Protein AF-0000000079470054 (afdb_homodimer)

Sequence (1238 aa):
MRSPADMDIVQIDISTKCHLKCSNCTRLIPHQTQRADMELETFERAVKSMEGWNAPNKLIGIIAGEPTLHANFEQISLRFAELWGGDNTNNGKFPIKDFNNFANERLFDRSNGRGLWTSLGAGFYRNYETIMSVYSHFNTNTHESAGQHQALLITRADYIAATGISELQWEENRDNCWVQKLWSATINDKGAYFCEVAGAIDRLYFNGKHAWPVEHGWWQRQPGDFGDQIELCNYCALAQPGPSQLDILERDIISPQHRDILRKLGSPAIKKHNYEIFDRELHKQKREVESRDNYVGNDGAGRRVGIGHNSTKPKKLSCVLVSVGYGDMLAQTLPRNIDQFDEVIVVTTSTDLRTQEVAAEYGATVVISDRCFDDDHAFNKGRMLNDGLAVIKEPDWIVFTDADIAVNDQLRDVVFGHSWNPGCLYFTARRDSAPVEGQFDKVNLEPNGYFQMFHAKAKAIRANWPAIVSEEFCSAGSVDTWFFQQWDTANLIGITDIEVDHIASTSLGLNWNGVQPQDGKWRQLGILTTNGFSSFLGLEVMPPVIKLTDTKFGQTIVIELKDLERYARIIPTGLEFLGKDLGKSHIHVAFKDGGDAPKISTLTPTVVQQVAVAEAVPAMRSPADMDIVQIDISTKCHLKCSNCTRLIPHQTQRADMELETFERAVKSMEGWNAPNKLIGIIAGEPTLHANFEQISLRFAELWGGDNTNNGKFPIKDFNNFANERLFDRSNGRGLWTSLGAGFYRNYETIMSVYSHFNTNTHESAGQHQALLITRADYIAATGISELQWEENRDNCWVQKLWSATINDKGAYFCEVAGAIDRLYFNGKHAWPVEHGWWQRQPGDFGDQIELCNYCALAQPGPSQLDILERDIISPQHRDILRKLGSPAIKKHNYEIFDRELHKQKREVESRDNYVGNDGAGRRVGIGHNSTKPKKLSCVLVSVGYGDMLAQTLPRNIDQFDEVIVVTTSTDLRTQEVAAEYGATVVISDRCFDDDHAFNKGRMLNDGLAVIKEPDWIVFTDADIAVNDQLRDVVFGHSWNPGCLYFTARRDSAPVEGQFDKVNLEPNGYFQMFHAKAKAIRANWPAIVSEEFCSAGSVDTWFFQQWDTANLIGITDIEVDHIASTSLGLNWNGVQPQDGKWRQLGILTTNGFSSFLGLEVMPPVIKLTDTKFGQTIVIELKDLERYARIIPTGLEFLGKDLGKSHIHVAFKDGGDAPKISTLTPTVVQQVAVAEAVPA

Secondary structure (DSSP, 8-state):
---GGG-SEEEEE-BS--S---TT-TT-GGG-SS--B--HHHHHHHHHTTTT---TT-EEEEESSSGGGSTTHHHHHHHHHHHH--PPP-TT-S-BS-HHHHHHHHTT--TTSEEEEE---HHHHHTHHHHHHH-SEEEE--S-SS-EEE-----HHHHHHHH---HHHHHHHHHT-HHHHHSEEEE-SS-EESSHHHHHHIIIIITTTTPBP--TTGGG--GGG-GGGGGGGGG--TTS---EEEGGG--EEE-HHHHHHHHHHT-HHHHTT-EEE--TTT--------SHHHHH---TT--SS-TT--TTS-S-EEEEEE-SS-HHHHHHHHHHHGGGSSEEEEEE-TT-HHHHHHHHHTTPEEEE-GGGG-SSBS--HHHHHHHHHTT-SS--EEEEEETTEEE-TTHHHHHHTSB--TT-EEEEEEEESS--TT--------TTTTEEEEETT-TTTGGGTT--S-S---SHHHHHHHHHHTS-GGGEEEEEEEEEEE-GGGS--HHHH-S---TTSBEEEEEEBTTB-----S-SS--SEEEEEETTT--EEEEEGGGGGGTEEEETTEEEE--SSSTTSPEEEEE---S------------------------/---GGG-SEEEEE-BS--S---TT-TT-GGG-SS--B--HHHHHHHHHTTTT---TT-EEEEESSSGGGSTTHHHHHHHHHHHH--PPP-TT-S-BS-HHHHHHHHTT--TTSEEEEE---HHHHHTHHHHHHH-SEEEE--S-SS-EEE-----HHHHHHHH---HHHHHHHHHT-HHHHHSEEEE-SS-EESSHHHHHHIIIIITTTTPBP--TTGGG--GGG-GGGGGGGGG--TTS---EEEGGG--EEE-HHHHHHHHHHT-HHHHTT-EEE--TTT---------HHHHHS-STT--SS-TT--TTS-S-EEEEEE-SS-HHHHHHHHHHHGGGSSEEEEEE-TT-HHHHHHHHHTTPEEEE-GGGG-SSBS--HHHHHHHHHTT-SS--EEEEEETTEEE-TTHHHHHHTSB--TT-EEEEEEEESS--TT--------GGGTEEEEETT-TTTGGGTT--S-S---SHHHHHHHHHHTS-GGGEEEEEEEEEEEGGGG---TTSS-S---TTSBEEEEEE-TTS-----S-SS--SEEEEEETTT--EEEEEGGGHHHHEEEETTEEEE-SSSS-SS-EEEEE---SS-----------------------

Foldseek 3Di:
DWFLLPAQEEEEAFWLDAPAQWAQDLLLSLLDPDTDGADLVLLLLLLLQCPPSDDQSHAYEYHHNAQLPHPCSLVSLVVSCVRQHFFWALPFLDWFLDVQVVLVVLQRDCRRRYEYEHLLALSCQVCVQSCNGRHSHYDYAVLPFQAKDFAWQEFLVQVCVQPVDDPVVQVVLLVVQQQLVAHYWYQYNLATASGPSLVSQCCQQPVNPQHDHSHHPPSVDGPVRRPPSSVSSRRTCRSPWWAIDRGRLSAYAHAPVSLVSSVVSVTNCSVVVRYDHDHCVVRVDTDDDPHPCSNQADPVPTGRDDLPDQSQAWDFEEEEEEDEQCLVLLLVACVQCVVLGPAYEYEYAPPRVSNVVSCVVSPHHYHHDPCLPPPAALGFVLVRRLSRQVPDDPFFKYKYAYSNKHKHPCNNVSRRSTGHRQQAKEFEAEDEPDQLPPVPPVVCLPRQAHIIMHTCCHPLAVVPPPSRWDRLDRFRSLRSLLSSLSHDPSRYHYDYVMYMYRHCSHPPGLVRVVSDPDANHKDWQWKAFQVFATPSPQAPDDDQKKWKAQSHPRDIDIDGPVCVVVQWDQDPRHTHGPPDDRDPGMITMIDGPDDDRHDRDPPDPPPPPDDPPDDDDDD/DWFLLPAQEEEEAFWLDAPAQWAQDLLLSLLDPDTDGADLVLLLLLLQQCPPSDDQSHAYEYHHNALLPHPCSLVSLVVSCVRQHFFWALPFLDWFLDVQVVLVVLQRFCRRRYEYEHLLALSCQVCVQSCNGRHSHYRYFVLPDQAKDFAWQEFLVQVCVQPVDDPVVQVVLLVVQQQLVAHYWYQYNLATASGPSLVSQCCQQPVNPQHDHSHHPPSVDGPVRRPPSSVSSRRTCRSPWWAIDRGRLSAYAHAPVSLVSSVVSVTNCSVVVRYDYDHCVVRVDTDDDPHPCVNSAPPVPGGRDDLPDQSQAWPFEEEEEEDEPCLVLLLVACVQCVVLGPAYEYEYAPPRVSNVVSCVVSPHHYHHDPCLPDPAALGFVLVRRLSRQVPDDPFFKYKYAYSNKHKHPCNNVSRRSTGHRQQAKEFEAEDEPDQQPPVPCPVCLPRQAHIIMHTCCHPLAVVPPPSRWDRLDRFRSLRSLLSSLSHDPSRYHYDYVMYMYRRCSHPPDLVRVVSPPDANHWDWQWKFFQVFDTPRPQFPDDDQKKWKAQSHPRDIDIDGPVCLVVQWDHDPRHTHGPDDDRDPGMITMIDGPPDDRGDRPPPDPPPPPDPPPDDPDDD

Nearest PDB structures (foldseek):
  7qib-assembly1_B  TM=6.457E-01  e=2.518E-06  Mycolicibacterium hassiacum DSM 44199
  7qoq-assembly1_B  TM=6.261E-01  e=2.119E-06  Mycolicibacterium hassiacum DSM 44199
  7pvl-assembly1_B  TM=6.253E-01  e=2.991E-06  Mycolicibacterium hassiacum DSM 44199
  7p5l-assembly1_B  TM=6.221E-01  e=3.553E-06  Mycolicibacterium hassiacum DSM 44199
  7tom-assembly1_A  TM=6.881E-01  e=7.377E-03  Methanocaldococcus jannaschii

Organism: NCBI:txid2803784

pLDDT: mean 80.65, std 19.96, range [22.62, 98.75]

InterPro domains:
  IPR013785 Aldolase-type TIM barrel [G3DSA:3.20.20.70] (6-191)
  IPR029044 Nucleotide-diphospho-sugar transferases [G3DSA:3.90.550.10] (309-457)
  IPR029044 Nucleotide-diphospho-sugar transferases [SSF53448] (317-513)
  IPR058240 Radical SAM superfamily [SSF102114] (9-83)

Radius of gyration: 41.95 Å; Cα contacts (8 Å, |Δi|>4): 2602; chains: 2; bounding box: 79×147×109 Å

Structure (mmCIF, N/CA/C/O backbone):
data_AF-0000000079470054-model_v1
#
loop_
_entity.id
_entity.type
_entity.pdbx_description
1 polymer 'Glycosyltransferase 2-like domain-containing protein'
#
loop_
_atom_site.group_PDB
_atom_site.id
_atom_site.type_symbol
_atom_site.label_atom_id
_atom_site.label_alt_id
_atom_site.label_comp_id
_atom_site.label_asym_id
_atom_site.label_entity_id
_atom_site.label_seq_id
_atom_site.pdbx_PDB_ins_code
_atom_site.Cartn_x
_atom_site.Cartn_y
_atom_site.Cartn_z
_atom_site.occupancy
_atom_site.B_iso_or_equiv
_atom_site.auth_seq_id
_atom_site.auth_comp_id
_atom_site.auth_asym_id
_atom_site.auth_atom_id
_atom_site.pdbx_PDB_model_num
ATOM 1 N N . MET A 1 1 ? -30.391 2.9 -20.609 1 93.25 1 MET A N 1
ATOM 2 C CA . MET A 1 1 ? -30.25 1.652 -19.859 1 93.25 1 MET A CA 1
ATOM 3 C C . MET A 1 1 ? -30.703 0.462 -20.703 1 93.25 1 MET A C 1
ATOM 5 O O . MET A 1 1 ? -31.469 0.621 -21.656 1 93.25 1 MET A O 1
ATOM 9 N N . ARG A 1 2 ? -30.188 -0.692 -20.406 1 94.69 2 ARG A N 1
ATOM 10 C CA . ARG A 1 2 ? -30.547 -1.874 -21.188 1 94.69 2 ARG A CA 1
ATOM 11 C C . ARG A 1 2 ? -31.031 -2.996 -20.266 1 94.69 2 ARG A C 1
ATOM 13 O O . ARG A 1 2 ? -30.797 -2.967 -19.062 1 94.69 2 ARG A O 1
ATOM 20 N N . SER A 1 3 ? -31.75 -3.924 -20.875 1 96.94 3 SER A N 1
ATOM 21 C CA . SER A 1 3 ? -32.219 -5.105 -20.156 1 96.94 3 SER A CA 1
ATOM 22 C C . SER A 1 3 ? -31.094 -6.07 -19.859 1 96.94 3 SER A C 1
ATOM 24 O O . SER A 1 3 ? -30.188 -6.25 -20.672 1 96.94 3 SER A O 1
ATOM 26 N N . PRO A 1 4 ? -31.156 -6.742 -18.656 1 97.12 4 PRO A N 1
ATOM 27 C CA . PRO A 1 4 ? -30.172 -7.797 -18.406 1 97.12 4 PRO A CA 1
ATOM 28 C C . PRO A 1 4 ? -30.172 -8.867 -19.5 1 97.12 4 PRO A C 1
ATOM 30 O O . PRO A 1 4 ? -29.156 -9.5 -19.75 1 97.12 4 PRO A O 1
ATOM 33 N N . ALA A 1 5 ? -31.266 -9.055 -20.203 1 96.25 5 ALA A N 1
ATOM 34 C CA . ALA A 1 5 ? -31.359 -10.016 -21.297 1 96.25 5 ALA A CA 1
ATOM 35 C C . ALA A 1 5 ? -30.406 -9.664 -22.422 1 96.25 5 ALA A C 1
ATOM 37 O O . ALA A 1 5 ? -29.953 -10.547 -23.156 1 96.25 5 ALA A O 1
ATOM 38 N N . ASP A 1 6 ? -30.141 -8.422 -22.531 1 94.56 6 ASP A N 1
ATOM 39 C CA . ASP A 1 6 ? -29.328 -7.941 -23.641 1 94.56 6 ASP A CA 1
ATOM 40 C C . ASP A 1 6 ? -27.859 -7.805 -23.25 1 94.56 6 ASP A C 1
ATOM 42 O O . ASP A 1 6 ? -27.031 -7.395 -24.047 1 94.56 6 ASP A O 1
ATOM 46 N N . MET A 1 7 ? -27.547 -8.125 -22.062 1 94.56 7 MET A N 1
ATOM 47 C CA . MET A 1 7 ? -26.172 -8.031 -21.578 1 94.56 7 MET A CA 1
ATOM 48 C C . MET A 1 7 ? -25.375 -9.273 -21.953 1 94.56 7 MET A C 1
ATOM 50 O O . MET A 1 7 ? -25.953 -10.352 -22.141 1 94.56 7 MET A O 1
ATOM 54 N N . ASP A 1 8 ? -24.094 -9.062 -22.031 1 92.81 8 ASP A N 1
ATOM 55 C CA . ASP A 1 8 ? -23.219 -10.188 -22.359 1 92.81 8 ASP A CA 1
ATOM 56 C C . ASP A 1 8 ? -22.688 -10.875 -21.109 1 92.81 8 ASP A C 1
ATOM 58 O O . ASP A 1 8 ? -22.203 -12 -21.172 1 92.81 8 ASP A O 1
ATOM 62 N N . ILE A 1 9 ? -22.797 -10.148 -20 1 94.69 9 ILE A N 1
ATOM 63 C CA . ILE A 1 9 ? -22.266 -10.672 -18.734 1 94.69 9 ILE A CA 1
ATOM 64 C C . ILE A 1 9 ? -23.281 -10.43 -17.625 1 94.69 9 ILE A C 1
ATOM 66 O O . ILE A 1 9 ? -23.891 -9.359 -17.547 1 94.69 9 ILE A O 1
ATOM 70 N N . VAL A 1 10 ? -23.5 -11.391 -16.859 1 97.56 10 VAL A N 1
ATOM 71 C CA . VAL A 1 10 ? -24.172 -11.266 -15.562 1 97.56 10 VAL A CA 1
ATOM 72 C C . VAL A 1 10 ? -23.281 -11.82 -14.461 1 97.56 10 VAL A C 1
ATOM 74 O O . VAL A 1 10 ? -22.672 -12.883 -14.609 1 97.56 10 VAL A O 1
ATOM 77 N N . GLN A 1 11 ? -23.203 -11.078 -13.398 1 97.81 11 GLN A N 1
ATOM 78 C CA . GLN A 1 11 ? -22.281 -11.453 -12.328 1 97.81 11 GLN A CA 1
ATOM 79 C C . GLN A 1 11 ? -23.031 -12.062 -11.148 1 97.81 11 GLN A C 1
ATOM 81 O O . GLN A 1 11 ? -24.141 -11.625 -10.812 1 97.81 11 GLN A O 1
ATOM 86 N N . ILE A 1 12 ? -22.469 -13.086 -10.609 1 98.75 12 ILE A N 1
ATOM 87 C CA . ILE A 1 12 ? -22.891 -13.578 -9.297 1 98.75 12 ILE A CA 1
ATOM 88 C C . ILE A 1 12 ? -21.859 -13.203 -8.25 1 98.75 12 ILE A C 1
ATOM 90 O O . ILE A 1 12 ? -20.719 -13.688 -8.289 1 98.75 12 ILE A O 1
ATOM 94 N N . ASP A 1 13 ? -22.188 -12.289 -7.348 1 98.31 13 ASP A N 1
ATOM 95 C CA . ASP A 1 13 ? -21.312 -11.781 -6.281 1 98.31 13 ASP A CA 1
ATOM 96 C C . ASP A 1 13 ? -21.375 -12.688 -5.055 1 98.31 13 ASP A C 1
ATOM 98 O O . ASP A 1 13 ? -22.312 -12.609 -4.258 1 98.31 13 ASP A O 1
ATOM 102 N N . ILE A 1 14 ? -20.312 -13.461 -4.797 1 98.44 14 ILE A N 1
ATOM 103 C CA . ILE A 1 14 ? -20.469 -14.617 -3.92 1 98.44 14 ILE A CA 1
ATOM 104 C C . ILE A 1 14 ? -19.875 -14.305 -2.549 1 98.44 14 ILE A C 1
ATOM 106 O O . ILE A 1 14 ? -19.969 -15.125 -1.628 1 98.44 14 ILE A O 1
ATOM 110 N N . SER A 1 15 ? -19.219 -13.125 -2.387 1 97.94 15 SER A N 1
ATOM 111 C CA . SER A 1 15 ? -18.609 -12.844 -1.098 1 97.94 15 SER A CA 1
ATOM 112 C C . SER A 1 15 ? -18.266 -11.359 -0.961 1 97.94 15 SER A C 1
ATOM 114 O O . SER A 1 15 ? -18.047 -10.672 -1.962 1 97.94 15 SER A O 1
ATOM 116 N N . THR A 1 16 ? -18.219 -10.852 0.267 1 97.12 16 THR A N 1
ATOM 117 C CA . THR A 1 16 ? -17.766 -9.492 0.525 1 97.12 16 THR A CA 1
ATOM 118 C C . THR A 1 16 ? -16.359 -9.484 1.087 1 97.12 16 THR A C 1
ATOM 120 O O . THR A 1 16 ? -15.906 -8.484 1.659 1 97.12 16 THR A O 1
ATOM 123 N N . LYS A 1 17 ? -15.664 -10.602 1.01 1 96.62 17 LYS A N 1
ATOM 124 C CA . LYS A 1 17 ? -14.266 -10.711 1.433 1 96.62 17 LYS A CA 1
ATOM 125 C C . LYS A 1 17 ? -13.32 -10.289 0.317 1 96.62 17 LYS A C 1
ATOM 127 O O . LYS A 1 17 ? -13.555 -10.586 -0.855 1 96.62 17 LYS A O 1
ATOM 132 N N . CYS A 1 18 ? -12.289 -9.562 0.676 1 96.12 18 CYS A N 1
ATOM 133 C CA . CYS A 1 18 ? -11.227 -9.211 -0.256 1 96.12 18 CYS A CA 1
ATOM 134 C C . CYS A 1 18 ? -9.93 -8.922 0.486 1 96.12 18 CYS A C 1
ATOM 136 O O . CYS A 1 18 ? -9.945 -8.461 1.628 1 96.12 18 CYS A O 1
ATOM 138 N N . HIS A 1 19 ? -8.82 -9.227 -0.118 1 92.75 19 HIS A N 1
ATOM 139 C CA . HIS A 1 19 ? -7.535 -8.906 0.493 1 92.75 19 HIS A CA 1
ATOM 140 C C . HIS A 1 19 ? -7.066 -7.512 0.099 1 92.75 19 HIS A C 1
ATOM 142 O O . HIS A 1 19 ? -6.062 -7.02 0.617 1 92.75 19 HIS A O 1
ATOM 148 N N . LEU A 1 20 ? -7.797 -6.855 -0.764 1 93.12 20 LEU A N 1
ATOM 149 C CA . LEU A 1 20 ? -7.477 -5.496 -1.189 1 93.12 20 LEU A CA 1
ATOM 150 C C . LEU A 1 20 ? -8.461 -4.496 -0.604 1 93.12 20 LEU A C 1
ATOM 152 O O . LEU A 1 20 ? -9.508 -4.883 -0.075 1 93.12 20 LEU A O 1
ATOM 156 N N . LYS A 1 21 ? -8.125 -3.234 -0.617 1 93.69 21 LYS A N 1
ATOM 157 C CA . LYS A 1 21 ? -8.953 -2.104 -0.206 1 93.69 21 LYS A CA 1
ATOM 158 C C . LYS A 1 21 ? -8.891 -0.978 -1.234 1 93.69 21 LYS A C 1
ATOM 160 O O . LYS A 1 21 ? -8.641 0.177 -0.886 1 93.69 21 LYS A O 1
ATOM 165 N N . CYS A 1 22 ? -9.203 -1.281 -2.459 1 93.81 22 CYS A N 1
ATOM 166 C CA . CYS A 1 22 ? -9 -0.38 -3.586 1 93.81 22 CYS A CA 1
ATOM 167 C C . CYS A 1 22 ? -9.836 0.887 -3.43 1 93.81 22 CYS A C 1
ATOM 169 O O . CYS A 1 22 ? -10.977 0.831 -2.969 1 93.81 22 CYS A O 1
ATOM 171 N N . SER A 1 23 ? -9.266 1.993 -3.887 1 93.25 23 SER A N 1
ATOM 172 C CA . SER A 1 23 ? -10.016 3.246 -3.928 1 93.25 23 SER A CA 1
ATOM 173 C C . SER A 1 23 ? -11.219 3.143 -4.852 1 93.25 23 SER A C 1
ATOM 175 O O . SER A 1 23 ? -11.141 2.533 -5.922 1 93.25 23 SER A O 1
ATOM 177 N N . ASN A 1 24 ? -12.336 3.686 -4.367 1 94.62 24 ASN A N 1
ATOM 178 C CA . ASN A 1 24 ? -13.547 3.768 -5.18 1 94.62 24 ASN A CA 1
ATOM 179 C C . ASN A 1 24 ? -13.969 2.395 -5.695 1 94.62 24 ASN A C 1
ATOM 181 O O . ASN A 1 24 ? -14.367 2.26 -6.855 1 94.62 24 ASN A O 1
ATOM 185 N N . CYS A 1 25 ? -13.836 1.385 -4.848 1 95.38 25 CYS A N 1
ATOM 186 C CA . CYS A 1 25 ? -14.219 0.014 -5.16 1 95.38 25 CYS A CA 1
ATOM 187 C C . CYS A 1 25 ? -15.703 -0.07 -5.5 1 95.38 25 CYS A C 1
ATOM 189 O O . CYS A 1 25 ? -16.547 0.343 -4.703 1 95.38 25 CYS A O 1
ATOM 191 N N . THR A 1 26 ? -16.031 -0.684 -6.594 1 94.62 26 THR A N 1
ATOM 192 C CA . THR A 1 26 ? -17.422 -0.781 -7.047 1 94.62 26 THR A CA 1
ATOM 193 C C . THR A 1 26 ? -18.188 -1.79 -6.207 1 94.62 26 THR A C 1
ATOM 195 O O . THR A 1 26 ? -19.422 -1.822 -6.246 1 94.62 26 THR A O 1
ATOM 198 N N . ARG A 1 27 ? -17.516 -2.604 -5.484 1 95.31 27 ARG A N 1
ATOM 199 C CA . ARG A 1 27 ? -18.172 -3.568 -4.605 1 95.31 27 ARG A CA 1
ATOM 200 C C . ARG A 1 27 ? -18.281 -3.023 -3.184 1 95.31 27 ARG A C 1
ATOM 202 O O . ARG A 1 27 ? -18.875 -3.66 -2.314 1 95.31 27 ARG A O 1
ATOM 209 N N . LEU A 1 28 ? -17.656 -1.895 -2.926 1 97.19 28 LEU A N 1
ATOM 210 C CA . LEU A 1 28 ? -17.703 -1.175 -1.658 1 97.19 28 LEU A CA 1
ATOM 211 C C . LEU A 1 28 ? -17.125 -2.025 -0.53 1 97.19 28 LEU A C 1
ATOM 213 O O . LEU A 1 28 ? -17.609 -1.965 0.605 1 97.19 28 LEU A O 1
ATOM 217 N N . ILE A 1 29 ? -16.141 -2.783 -0.825 1 96.5 29 ILE A N 1
ATOM 218 C CA . ILE A 1 29 ? -15.57 -3.766 0.097 1 96.5 29 ILE A CA 1
ATOM 219 C C . ILE A 1 29 ? -15.008 -3.055 1.325 1 96.5 29 ILE A C 1
ATOM 221 O O . ILE A 1 29 ? -15.25 -3.477 2.459 1 96.5 29 ILE A O 1
ATOM 225 N N . PRO A 1 30 ? -14.281 -1.91 1.195 1 96.31 30 PRO A N 1
ATOM 226 C CA . PRO A 1 30 ? -13.695 -1.263 2.367 1 96.31 30 PRO A CA 1
ATOM 227 C C . PRO A 1 30 ? -14.742 -0.754 3.354 1 96.31 30 PRO A C 1
ATOM 229 O O . PRO A 1 30 ? -14.422 -0.471 4.512 1 96.31 30 PRO A O 1
ATOM 232 N N . HIS A 1 31 ? -15.992 -0.635 2.887 1 97.12 31 HIS A N 1
ATOM 233 C CA . HIS A 1 31 ? -17.047 -0.063 3.721 1 97.12 31 HIS A CA 1
ATOM 234 C C . HIS A 1 31 ? -17.891 -1.155 4.371 1 97.12 31 HIS A C 1
ATOM 236 O O . HIS A 1 31 ? -18.672 -0.881 5.285 1 97.12 31 HIS A O 1
ATOM 242 N N . GLN A 1 32 ? -17.688 -2.385 3.875 1 92.94 32 GLN A N 1
ATOM 243 C CA . GLN A 1 32 ? -18.484 -3.484 4.402 1 92.94 32 GLN A CA 1
ATOM 244 C C . GLN A 1 32 ? -18.156 -3.744 5.871 1 92.94 32 GLN A C 1
ATOM 246 O O . GLN A 1 32 ? -17 -3.85 6.246 1 92.94 32 GLN A O 1
ATOM 251 N N . THR A 1 33 ? -19.188 -3.83 6.672 1 88.12 33 THR A N 1
ATOM 252 C CA . THR A 1 33 ? -19 -4.07 8.102 1 88.12 33 THR A CA 1
ATOM 253 C C . THR A 1 33 ? -18.906 -5.566 8.391 1 88.12 33 THR A C 1
ATOM 255 O O . THR A 1 33 ? -18.359 -5.973 9.414 1 88.12 33 THR A O 1
ATOM 258 N N . GLN A 1 34 ? -19.484 -6.285 7.559 1 86.69 34 GLN A N 1
ATOM 259 C CA . GLN A 1 34 ? -19.469 -7.734 7.719 1 86.69 34 GLN A CA 1
ATOM 260 C C . GLN A 1 34 ? -18.844 -8.414 6.496 1 86.69 34 GLN A C 1
ATOM 262 O O . GLN A 1 34 ? -19.094 -8.008 5.359 1 86.69 34 GLN A O 1
ATOM 267 N N . ARG A 1 35 ? -17.953 -9.312 6.789 1 90.5 35 ARG A N 1
ATOM 268 C CA . ARG A 1 35 ? -17.406 -10.18 5.75 1 90.5 35 ARG A CA 1
ATOM 269 C C . ARG A 1 35 ? -18.188 -11.484 5.664 1 90.5 35 ARG A C 1
ATOM 271 O O . ARG A 1 35 ? -18.094 -12.328 6.555 1 90.5 35 ARG A O 1
ATOM 278 N N . ALA A 1 36 ? -18.953 -11.57 4.586 1 93.88 36 ALA A N 1
ATOM 279 C CA . ALA A 1 36 ? -19.875 -12.703 4.512 1 93.88 36 ALA A CA 1
ATOM 280 C C . ALA A 1 36 ? -19.766 -13.422 3.17 1 93.88 36 ALA A C 1
ATOM 282 O O . ALA A 1 36 ? -19.422 -12.805 2.158 1 93.88 36 ALA A O 1
ATOM 283 N N . ASP A 1 37 ? -20.078 -14.75 3.209 1 97.62 37 ASP A N 1
ATOM 284 C CA . ASP A 1 37 ? -20.078 -15.625 2.039 1 97.62 37 ASP A CA 1
ATOM 285 C C . ASP A 1 37 ? -21.516 -16.016 1.661 1 97.62 37 ASP A C 1
ATOM 287 O O . ASP A 1 37 ? -22.344 -16.266 2.535 1 97.62 37 ASP A O 1
ATOM 291 N N . MET A 1 38 ? -21.75 -16.016 0.394 1 97.62 38 MET A N 1
ATOM 292 C CA . MET A 1 38 ? -23 -16.547 -0.114 1 97.62 38 MET A CA 1
ATOM 293 C C . MET A 1 38 ? -23.125 -18.031 0.183 1 97.62 38 MET A C 1
ATOM 295 O O . MET A 1 38 ? -22.156 -18.781 0.017 1 97.62 38 MET A O 1
ATOM 299 N N . GLU A 1 39 ? -24.266 -18.453 0.642 1 97.31 39 GLU A N 1
ATOM 300 C CA . GLU A 1 39 ? -24.5 -19.875 0.888 1 97.31 39 GLU A CA 1
ATOM 301 C C . GLU A 1 39 ? -24.578 -20.656 -0.421 1 97.31 39 GLU A C 1
ATOM 303 O O . GLU A 1 39 ? -25.016 -20.125 -1.442 1 97.31 39 GLU A O 1
ATOM 308 N N . LEU A 1 40 ? -24.141 -21.922 -0.353 1 97.5 40 LEU A N 1
ATOM 309 C CA . LEU A 1 40 ? -24.125 -22.781 -1.537 1 97.5 40 LEU A CA 1
ATOM 310 C C . LEU A 1 40 ? -25.516 -22.891 -2.148 1 97.5 40 LEU A C 1
ATOM 312 O O . LEU A 1 40 ? -25.656 -22.844 -3.371 1 97.5 40 LEU A O 1
ATOM 316 N N . GLU A 1 41 ? -26.5 -23 -1.342 1 97.12 41 GLU A N 1
ATOM 317 C CA . GLU A 1 41 ? -27.875 -23.125 -1.831 1 97.12 41 GLU A CA 1
ATOM 318 C C . GLU A 1 41 ? -28.297 -21.875 -2.592 1 97.12 41 GLU A C 1
ATOM 320 O O . GLU A 1 41 ? -28.969 -21.969 -3.621 1 97.12 41 GLU A O 1
ATOM 325 N N . THR A 1 42 ? -27.969 -20.766 -2.016 1 97.69 42 THR A N 1
ATOM 326 C CA . THR A 1 42 ? -28.266 -19.5 -2.67 1 97.69 42 THR A CA 1
ATOM 327 C C . THR A 1 42 ? -27.547 -19.391 -4.012 1 97.69 42 THR A C 1
ATOM 329 O O . THR A 1 42 ? -28.125 -18.922 -4.996 1 97.69 42 THR A O 1
ATOM 332 N N . PHE A 1 43 ? -26.406 -19.859 -4.086 1 98.38 43 PHE A N 1
ATOM 333 C CA . PHE A 1 43 ? -25.625 -19.859 -5.324 1 98.38 43 PHE A CA 1
ATOM 334 C C . PHE A 1 43 ? -26.297 -20.734 -6.379 1 98.38 43 PHE A C 1
ATOM 336 O O . PHE A 1 43 ? -26.422 -20.328 -7.535 1 98.38 43 PHE A O 1
ATOM 343 N N . GLU A 1 44 ? -26.656 -21.922 -5.961 1 98.19 44 GLU A N 1
ATOM 344 C CA . GLU A 1 44 ? -27.328 -22.828 -6.891 1 98.19 44 GLU A CA 1
ATOM 345 C C . GLU A 1 44 ? -28.594 -22.203 -7.461 1 98.19 44 GLU A C 1
ATOM 347 O O . GLU A 1 44 ? -28.875 -22.328 -8.656 1 98.19 44 GLU A O 1
ATOM 352 N N . ARG A 1 45 ? -29.297 -21.562 -6.609 1 98.06 45 ARG A N 1
ATOM 353 C CA . ARG A 1 45 ? -30.5 -20.875 -7.055 1 98.06 45 ARG A CA 1
ATOM 354 C C . ARG A 1 45 ? -30.172 -19.797 -8.07 1 98.06 45 ARG A C 1
ATOM 356 O O . ARG A 1 45 ? -30.906 -19.594 -9.039 1 98.06 45 ARG A O 1
ATOM 363 N N . ALA A 1 46 ? -29.141 -19.078 -7.824 1 98.62 46 ALA A N 1
ATOM 364 C CA . ALA A 1 46 ? -28.703 -18.016 -8.734 1 98.62 46 ALA A CA 1
ATOM 365 C C . ALA A 1 46 ? -28.406 -18.578 -10.125 1 98.62 46 ALA A C 1
ATOM 367 O O . ALA A 1 46 ? -28.906 -18.062 -11.125 1 98.62 46 ALA A O 1
ATOM 368 N N . VAL A 1 47 ? -27.625 -19.688 -10.195 1 98.25 47 VAL A N 1
ATOM 369 C CA . VAL A 1 47 ? -27.25 -20.281 -11.469 1 98.25 47 VAL A CA 1
ATOM 370 C C . VAL A 1 47 ? -28.5 -20.812 -12.18 1 98.25 47 VAL A C 1
ATOM 372 O O . VAL A 1 47 ? -28.688 -20.547 -13.367 1 98.25 47 VAL A O 1
ATOM 375 N N . LYS A 1 48 ? -29.359 -21.453 -11.445 1 97.56 48 LYS A N 1
ATOM 376 C CA . LYS A 1 48 ? -30.562 -22.047 -12.023 1 97.56 48 LYS A CA 1
ATOM 377 C C . LYS A 1 48 ? -31.5 -20.969 -12.555 1 97.56 48 LYS A C 1
ATOM 379 O O . LYS A 1 48 ? -32.188 -21.172 -13.555 1 97.56 48 LYS A O 1
ATOM 384 N N . SER A 1 49 ? -31.484 -19.859 -11.883 1 98.06 49 SER A N 1
ATOM 385 C CA . SER A 1 49 ? -32.375 -18.766 -12.289 1 98.06 49 SER A CA 1
ATOM 386 C C . SER A 1 49 ? -32 -18.234 -13.664 1 98.06 49 SER A C 1
ATOM 388 O O . SER A 1 49 ? -32.781 -17.531 -14.297 1 98.06 49 SER A O 1
ATOM 390 N N . MET A 1 50 ? -30.875 -18.547 -14.133 1 97.44 50 MET A N 1
ATOM 391 C CA . MET A 1 50 ? -30.359 -18.031 -15.398 1 97.44 50 MET A CA 1
ATOM 392 C C . MET A 1 50 ? -30.688 -18.969 -16.547 1 97.44 50 MET A C 1
ATOM 394 O O . MET A 1 50 ? -30.219 -18.766 -17.672 1 97.44 50 MET A O 1
ATOM 398 N N . GLU A 1 51 ? -31.406 -19.969 -16.297 1 94.56 51 GLU A N 1
ATOM 399 C CA . GLU A 1 51 ? -31.828 -20.875 -17.359 1 94.56 51 GLU A CA 1
ATOM 400 C C . GLU A 1 51 ? -32.469 -20.109 -18.516 1 94.56 51 GLU A C 1
ATOM 402 O O . GLU A 1 51 ? -33.344 -19.266 -18.297 1 94.56 51 GLU A O 1
ATOM 407 N N . GLY A 1 52 ? -32.031 -20.406 -19.688 1 93.75 52 GLY A N 1
ATOM 408 C CA . GLY A 1 52 ? -32.562 -19.766 -20.875 1 93.75 52 GLY A CA 1
ATOM 409 C C . GLY A 1 52 ? -31.812 -18.531 -21.297 1 93.75 52 GLY A C 1
ATOM 410 O O . GLY A 1 52 ? -32.031 -18.016 -22.391 1 93.75 52 GLY A O 1
ATOM 411 N N . TRP A 1 53 ? -30.953 -18.031 -20.438 1 94.12 53 TRP A N 1
ATOM 412 C CA . TRP A 1 53 ? -30.188 -16.812 -20.703 1 94.12 53 TRP A CA 1
ATOM 413 C C . TRP A 1 53 ? -28.984 -17.125 -21.594 1 94.12 53 TRP A C 1
ATOM 415 O O . TRP A 1 53 ? -28.422 -16.203 -22.203 1 94.12 53 TRP A O 1
ATOM 425 N N . ASN A 1 54 ? -28.594 -18.328 -21.859 1 85.12 54 ASN A N 1
ATOM 426 C CA . ASN A 1 54 ? -27.375 -18.766 -22.516 1 85.12 54 ASN A CA 1
ATOM 427 C C . ASN A 1 54 ? -27.375 -18.406 -24 1 85.12 54 ASN A C 1
ATOM 429 O O . ASN A 1 54 ? -28.391 -18.578 -24.688 1 85.12 54 ASN A O 1
ATOM 433 N N . ALA A 1 55 ? -26.375 -17.844 -24.359 1 85.75 55 ALA A N 1
ATOM 434 C CA . ALA A 1 55 ? -26.062 -17.516 -25.75 1 85.75 55 ALA A CA 1
ATOM 435 C C . ALA A 1 55 ? -24.547 -17.516 -25.984 1 85.75 55 ALA A C 1
ATOM 437 O O . ALA A 1 55 ? -23.766 -17.484 -25.031 1 85.75 55 ALA A O 1
ATOM 438 N N . PRO A 1 56 ? -24.031 -17.766 -27.25 1 83.25 56 PRO A N 1
ATOM 439 C CA . PRO A 1 56 ? -22.609 -17.922 -27.531 1 83.25 56 PRO A CA 1
ATOM 440 C C . PRO A 1 56 ? -21.766 -16.781 -26.969 1 83.25 56 PRO A C 1
ATOM 442 O O . PRO A 1 56 ? -20.625 -17.016 -26.516 1 83.25 56 PRO A O 1
ATOM 445 N N . ASN A 1 57 ? -22.172 -15.625 -26.906 1 87.5 57 ASN A N 1
ATOM 446 C CA . ASN A 1 57 ? -21.328 -14.516 -26.469 1 87.5 57 ASN A CA 1
ATOM 447 C C . ASN A 1 57 ? -21.625 -14.117 -25.031 1 87.5 57 ASN A C 1
ATOM 449 O O . ASN A 1 57 ? -21.078 -13.133 -24.531 1 87.5 57 ASN A O 1
ATOM 453 N N . LYS A 1 58 ? -22.344 -14.969 -24.406 1 92.62 58 LYS A N 1
ATOM 454 C CA . LYS A 1 58 ? -22.75 -14.617 -23.047 1 92.62 58 LYS A CA 1
ATOM 455 C C . LYS A 1 58 ? -22.031 -15.477 -22.031 1 92.62 58 LYS A C 1
ATOM 457 O O . LYS A 1 58 ? -21.672 -16.625 -22.297 1 92.62 58 LYS A O 1
ATOM 462 N N . LEU A 1 59 ? -21.766 -14.859 -20.875 1 93.88 59 LEU A N 1
ATOM 463 C CA . LEU A 1 59 ? -21.188 -15.648 -19.797 1 93.88 59 LEU A CA 1
ATOM 464 C C . LEU A 1 59 ? -21.672 -15.156 -18.438 1 93.88 59 LEU A C 1
ATOM 466 O O . LEU A 1 59 ? -22.062 -13.992 -18.297 1 93.88 59 LEU A O 1
ATOM 470 N N . ILE A 1 60 ? -21.719 -16.094 -17.531 1 97.38 60 ILE A N 1
ATOM 471 C CA . ILE A 1 60 ? -21.938 -15.797 -16.109 1 97.38 60 ILE A CA 1
ATOM 472 C C . ILE A 1 60 ? -20.594 -15.68 -15.398 1 97.38 60 ILE A C 1
ATOM 474 O O . ILE A 1 60 ? -19.734 -16.562 -15.523 1 97.38 60 ILE A O 1
ATOM 478 N N . GLY A 1 61 ? -20.438 -14.562 -14.789 1 97.19 61 GLY A N 1
ATOM 479 C CA . GLY A 1 61 ? -19.188 -14.352 -14.062 1 97.19 61 GLY A CA 1
ATOM 480 C C . GLY A 1 61 ? -19.344 -14.531 -12.562 1 97.19 61 GLY A C 1
ATOM 481 O O . GLY A 1 61 ? -20.344 -14.109 -11.977 1 97.19 61 GLY A O 1
ATOM 482 N N . ILE A 1 62 ? -18.375 -15.258 -11.977 1 98.31 62 ILE A N 1
ATOM 483 C CA . ILE A 1 62 ? -18.25 -15.305 -10.523 1 98.31 62 ILE A CA 1
ATOM 484 C C . ILE A 1 62 ? -17.375 -14.148 -10.047 1 98.31 62 ILE A C 1
ATOM 486 O O . ILE A 1 62 ? -16.234 -13.992 -10.492 1 98.31 62 ILE A O 1
ATOM 490 N N . ILE A 1 63 ? -17.953 -13.344 -9.148 1 97.56 63 ILE A N 1
ATOM 491 C CA . ILE A 1 63 ? -17.234 -12.172 -8.656 1 97.56 63 ILE A CA 1
ATOM 492 C C . ILE A 1 63 ? -17.422 -12.055 -7.145 1 97.56 63 ILE A C 1
ATOM 494 O O . ILE A 1 63 ? -18.078 -12.891 -6.527 1 97.56 63 ILE A O 1
ATOM 498 N N . ALA A 1 64 ? -16.781 -11.227 -6.449 1 96.75 64 ALA A N 1
ATOM 499 C CA . ALA A 1 64 ? -16.781 -10.836 -5.043 1 96.75 64 ALA A CA 1
ATOM 500 C C . ALA A 1 64 ? -15.883 -9.625 -4.812 1 96.75 64 ALA A C 1
ATOM 502 O O . ALA A 1 64 ? -15.703 -8.797 -5.707 1 96.75 64 ALA A O 1
ATOM 503 N N . GLY A 1 65 ? -15.484 -9.43 -3.572 1 95.62 65 GLY A N 1
ATOM 504 C CA . GLY A 1 65 ? -14.188 -8.789 -3.48 1 95.62 65 GLY A CA 1
ATOM 505 C C . GLY A 1 65 ? -13.078 -9.578 -4.156 1 95.62 65 GLY A C 1
ATOM 506 O O . GLY A 1 65 ? -12.695 -9.273 -5.289 1 95.62 65 GLY A O 1
ATOM 507 N N . GLU A 1 66 ? -12.758 -10.594 -3.51 1 96.62 66 GLU A N 1
ATOM 508 C CA . GLU A 1 66 ? -11.945 -11.656 -4.09 1 96.62 66 GLU A CA 1
ATOM 509 C C . GLU A 1 66 ? -12.617 -13.016 -3.941 1 96.62 66 GLU A C 1
ATOM 511 O O . GLU A 1 66 ? -12.625 -13.602 -2.854 1 96.62 66 GLU A O 1
ATOM 516 N N . PRO A 1 67 ? -13.18 -13.523 -5.062 1 97.94 67 PRO A N 1
ATOM 517 C CA . PRO A 1 67 ? -14.023 -14.719 -4.977 1 97.94 67 PRO A CA 1
ATOM 518 C C . PRO A 1 67 ? -13.297 -15.914 -4.379 1 97.94 67 PRO A C 1
ATOM 520 O O . PRO A 1 67 ? -13.914 -16.75 -3.711 1 97.94 67 PRO A O 1
ATOM 523 N N . THR A 1 68 ? -12.016 -16.016 -4.555 1 96.62 68 THR A N 1
ATOM 524 C CA . THR A 1 68 ? -11.273 -17.203 -4.117 1 96.62 68 THR A CA 1
ATOM 525 C C . THR A 1 68 ? -11.148 -17.219 -2.598 1 96.62 68 THR A C 1
ATOM 527 O O . THR A 1 68 ? -10.688 -18.219 -2.025 1 96.62 68 THR A O 1
ATOM 530 N N . LEU A 1 69 ? -11.555 -16.188 -1.938 1 96.25 69 LEU A N 1
ATOM 531 C CA . LEU A 1 69 ? -11.547 -16.141 -0.479 1 96.25 69 LEU A CA 1
ATOM 532 C C . LEU A 1 69 ? -12.836 -16.719 0.095 1 96.25 69 LEU A C 1
ATOM 534 O O . LEU A 1 69 ? -12.953 -16.891 1.311 1 96.25 69 LEU A O 1
ATOM 538 N N . HIS A 1 70 ? -13.828 -16.984 -0.739 1 97.69 70 HIS A N 1
ATOM 539 C CA . HIS A 1 70 ? -15.008 -17.719 -0.273 1 97.69 70 HIS A CA 1
ATOM 540 C C . HIS A 1 70 ? -14.617 -19.031 0.377 1 97.69 70 HIS A C 1
ATOM 542 O O . HIS A 1 70 ? -13.797 -19.781 -0.165 1 97.69 70 HIS A O 1
ATOM 548 N N . ALA A 1 71 ? -15.227 -19.359 1.479 1 95.75 71 ALA A N 1
ATOM 549 C CA . ALA A 1 71 ? -14.859 -20.547 2.262 1 95.75 71 ALA A CA 1
ATOM 550 C C . ALA A 1 71 ? -15.078 -21.828 1.463 1 95.75 71 ALA A C 1
ATOM 552 O O . ALA A 1 71 ? -14.344 -22.797 1.632 1 95.75 71 ALA A O 1
ATOM 553 N N . ASN A 1 72 ? -16.031 -21.844 0.573 1 96.25 72 ASN A N 1
ATOM 554 C CA . ASN A 1 72 ? -16.375 -23 -0.232 1 96.25 72 ASN A CA 1
ATOM 555 C C . ASN A 1 72 ? -16.156 -22.75 -1.72 1 96.25 72 ASN A C 1
ATOM 557 O O . ASN A 1 72 ? -16.953 -23.172 -2.553 1 96.25 72 ASN A O 1
ATOM 561 N N . PHE A 1 73 ? -15.188 -22.031 -2.062 1 97.69 73 PHE A N 1
ATOM 562 C CA . PHE A 1 73 ? -14.969 -21.609 -3.439 1 97.69 73 PHE A CA 1
ATOM 563 C C . PHE A 1 73 ? -14.867 -22.812 -4.371 1 97.69 73 PHE A C 1
ATOM 565 O O . PHE A 1 73 ? -15.453 -22.812 -5.453 1 97.69 73 PHE A O 1
ATOM 572 N N . GLU A 1 74 ? -14.031 -23.812 -3.982 1 95.25 74 GLU A N 1
ATOM 573 C CA . GLU A 1 74 ? -13.875 -24.984 -4.836 1 95.25 74 GLU A CA 1
ATOM 574 C C . GLU A 1 74 ? -15.219 -25.656 -5.105 1 95.25 74 GLU A C 1
ATOM 576 O O . GLU A 1 74 ? -15.531 -25.984 -6.254 1 95.25 74 GLU A O 1
ATOM 581 N N . GLN A 1 75 ? -15.977 -25.828 -4.09 1 96.5 75 GLN A N 1
ATOM 582 C CA . GLN A 1 75 ? -17.297 -26.438 -4.234 1 96.5 75 GLN A CA 1
ATOM 583 C C . GLN A 1 75 ? -18.203 -25.594 -5.129 1 96.5 75 GLN A C 1
ATOM 585 O O . GLN A 1 75 ? -18.906 -26.141 -5.977 1 96.5 75 GLN A O 1
ATOM 590 N N . ILE A 1 76 ? -18.188 -24.328 -4.965 1 98.12 76 ILE A N 1
ATOM 591 C CA . ILE A 1 76 ? -18.984 -23.406 -5.77 1 98.12 76 ILE A CA 1
ATOM 592 C C . ILE A 1 76 ? -18.594 -23.531 -7.242 1 98.12 76 ILE A C 1
ATOM 594 O O . ILE A 1 76 ? -19.453 -23.609 -8.117 1 98.12 76 ILE A O 1
ATOM 598 N N . SER A 1 77 ? -17.328 -23.625 -7.473 1 98 77 SER A N 1
ATOM 599 C CA . SER A 1 77 ? -16.828 -23.719 -8.836 1 98 77 SER A CA 1
ATOM 600 C C . SER A 1 77 ? -17.25 -25.031 -9.492 1 98 77 SER A C 1
ATOM 602 O O . SER A 1 77 ? -17.719 -25.031 -10.633 1 98 77 SER A O 1
ATOM 604 N N . LEU A 1 78 ? -17.125 -26.094 -8.758 1 96.25 78 LEU A N 1
ATOM 605 C CA . LEU A 1 78 ? -17.5 -27.406 -9.297 1 96.25 78 LEU A CA 1
ATOM 606 C C . LEU A 1 78 ? -19 -27.484 -9.539 1 96.25 78 LEU A C 1
ATOM 608 O O . LEU A 1 78 ? -19.438 -28.016 -10.57 1 96.25 78 LEU A O 1
ATOM 612 N N . ARG A 1 79 ? -19.75 -26.984 -8.633 1 97.56 79 ARG A N 1
ATOM 613 C CA . ARG A 1 79 ? -21.188 -26.969 -8.797 1 97.56 79 ARG A CA 1
ATOM 614 C C . ARG A 1 79 ? -21.594 -26.094 -9.977 1 97.56 79 ARG A C 1
ATOM 616 O O . ARG A 1 79 ? -22.562 -26.391 -10.688 1 97.56 79 ARG A O 1
ATOM 623 N N . PHE A 1 80 ? -20.922 -24.984 -10.148 1 98.19 80 PHE A N 1
ATOM 624 C CA . PHE A 1 80 ? -21.156 -24.109 -11.289 1 98.19 80 PHE A CA 1
ATOM 625 C C . PHE A 1 80 ? -21.016 -24.891 -12.602 1 98.19 80 PHE A C 1
ATOM 627 O O . PHE A 1 80 ? -21.891 -24.797 -13.469 1 98.19 80 PHE A O 1
ATOM 634 N N . ALA A 1 81 ? -19.938 -25.625 -12.711 1 97.19 81 ALA A N 1
ATOM 635 C CA . ALA A 1 81 ? -19.688 -26.422 -13.906 1 97.19 81 ALA A CA 1
ATOM 636 C C . ALA A 1 81 ? -20.781 -27.453 -14.125 1 97.19 81 ALA A C 1
ATOM 638 O O . ALA A 1 81 ? -21.219 -27.672 -15.258 1 97.19 81 ALA A O 1
ATOM 639 N N . GLU A 1 82 ? -21.234 -28.031 -13.086 1 96.81 82 GLU A N 1
ATOM 640 C CA . GLU A 1 82 ? -22.266 -29.047 -13.156 1 96.81 82 GLU A CA 1
ATOM 641 C C . GLU A 1 82 ? -23.609 -28.453 -13.602 1 96.81 82 GLU A C 1
ATOM 643 O O . GLU A 1 82 ? -24.297 -29.016 -14.453 1 96.81 82 GLU A O 1
ATOM 648 N N . LEU A 1 83 ? -23.953 -27.375 -13.047 1 96.94 83 LEU A N 1
ATOM 649 C CA . LEU A 1 83 ? -25.281 -26.781 -13.25 1 96.94 83 LEU A CA 1
ATOM 650 C C . LEU A 1 83 ? -25.359 -26.062 -14.594 1 96.94 83 LEU A C 1
ATOM 652 O O . LEU A 1 83 ? -26.359 -26.156 -15.305 1 96.94 83 LEU A O 1
ATOM 656 N N . TRP A 1 84 ? -24.359 -25.281 -14.891 1 95.56 84 TRP A N 1
ATOM 657 C CA . TRP A 1 84 ? -24.406 -24.438 -16.078 1 95.56 84 TRP A CA 1
ATOM 658 C C . TRP A 1 84 ? -24.016 -25.234 -17.328 1 95.56 84 TRP A C 1
ATOM 660 O O . TRP A 1 84 ? -24.484 -24.938 -18.438 1 95.56 84 TRP A O 1
ATOM 670 N N . GLY A 1 85 ? -23.094 -26.234 -17.062 1 92.06 85 GLY A N 1
ATOM 671 C CA . GLY A 1 85 ? -22.656 -27.062 -18.188 1 92.06 85 GLY A CA 1
ATOM 672 C C . GLY A 1 85 ? -21.484 -26.453 -18.938 1 92.06 85 GLY A C 1
ATOM 673 O O . GLY A 1 85 ? -20.766 -25.609 -18.422 1 92.06 85 GLY A O 1
ATOM 674 N N . GLY A 1 86 ? -21.188 -26.969 -20.188 1 89.94 86 GLY A N 1
ATOM 675 C CA . GLY A 1 86 ? -20.016 -26.609 -20.953 1 89.94 86 GLY A CA 1
ATOM 676 C C . GLY A 1 86 ? -18.797 -27.469 -20.625 1 89.94 86 GLY A C 1
ATOM 677 O O . GLY A 1 86 ? -18.688 -27.984 -19.516 1 89.94 86 GLY A O 1
ATOM 678 N N . ASP A 1 87 ? -17.906 -27.547 -21.547 1 90.62 87 ASP A N 1
ATOM 679 C CA . ASP A 1 87 ? -16.719 -28.391 -21.359 1 90.62 87 ASP A CA 1
ATOM 680 C C . ASP A 1 87 ? -15.711 -27.703 -20.438 1 90.62 87 ASP A C 1
ATOM 682 O O . ASP A 1 87 ? -15.539 -26.484 -20.5 1 90.62 87 ASP A O 1
ATOM 686 N N . ASN A 1 88 ? -15.141 -28.469 -19.578 1 91 88 ASN A N 1
ATOM 687 C CA . ASN A 1 88 ? -14 -27.969 -18.828 1 91 88 ASN A CA 1
ATOM 688 C C . ASN A 1 88 ? -12.82 -27.656 -19.734 1 91 88 ASN A C 1
ATOM 690 O O . ASN A 1 88 ? -12.758 -28.141 -20.875 1 91 88 ASN A O 1
ATOM 694 N N . THR A 1 89 ? -11.969 -26.766 -19.172 1 89.81 89 THR A N 1
ATOM 695 C CA . THR A 1 89 ? -10.82 -26.328 -19.969 1 89.81 89 THR A CA 1
ATOM 696 C C . THR A 1 89 ? -9.555 -27.062 -19.531 1 89.81 89 THR A C 1
ATOM 698 O O . THR A 1 89 ? -9.547 -27.75 -18.516 1 89.81 89 THR A O 1
ATOM 701 N N . ASN A 1 90 ? -8.484 -27 -20.375 1 84.5 90 ASN A N 1
ATOM 702 C CA . ASN A 1 90 ? -7.152 -27.5 -20.062 1 84.5 90 ASN A CA 1
ATOM 703 C C . ASN A 1 90 ? -6.137 -26.359 -19.969 1 84.5 90 ASN A C 1
ATOM 705 O O . ASN A 1 90 ? -4.969 -26.547 -20.328 1 84.5 90 ASN A O 1
ATOM 709 N N . ASN A 1 91 ? -6.621 -25.312 -19.531 1 87.38 91 ASN A N 1
ATOM 710 C CA . ASN A 1 91 ? -5.773 -24.125 -19.453 1 87.38 91 ASN A CA 1
ATOM 711 C C . ASN A 1 91 ? -4.699 -24.266 -18.391 1 87.38 91 ASN A C 1
ATOM 713 O O . ASN A 1 91 ? -4.867 -25.031 -17.438 1 87.38 91 ASN A O 1
ATOM 717 N N . GLY A 1 92 ? -3.527 -23.578 -18.625 1 89.69 92 GLY A N 1
ATOM 718 C CA . GLY A 1 92 ? -2.547 -23.328 -17.578 1 89.69 92 GLY A CA 1
ATOM 719 C C . GLY A 1 92 ? -1.762 -24.562 -17.188 1 89.69 92 GLY A C 1
ATOM 720 O O . GLY A 1 92 ? -1.234 -24.641 -16.078 1 89.69 92 GLY A O 1
ATOM 721 N N . LYS A 1 93 ? -1.721 -25.594 -17.984 1 90.44 93 LYS A N 1
ATOM 722 C CA . LYS A 1 93 ? -0.978 -26.812 -17.656 1 90.44 93 LYS A CA 1
ATOM 723 C C . LYS A 1 93 ? 0.517 -26.625 -17.906 1 90.44 93 LYS A C 1
ATOM 725 O O . LYS A 1 93 ? 1.343 -27.156 -17.156 1 90.44 93 LYS A O 1
ATOM 730 N N . PHE A 1 94 ? 0.833 -25.875 -18.922 1 91.31 94 PHE A N 1
ATOM 731 C CA . PHE A 1 94 ? 2.236 -25.594 -19.203 1 91.31 94 PHE A CA 1
ATOM 732 C C . PHE A 1 94 ? 2.723 -24.391 -18.406 1 91.31 94 PHE A C 1
ATOM 734 O O . PHE A 1 94 ? 1.938 -23.5 -18.078 1 91.31 94 PHE A O 1
ATOM 741 N N . PRO A 1 95 ? 4 -24.422 -18.078 1 91.12 95 PRO A N 1
ATOM 742 C CA . PRO A 1 95 ? 4.547 -23.266 -17.344 1 91.12 95 PRO A CA 1
ATOM 743 C C . PRO A 1 95 ? 4.293 -21.953 -18.062 1 91.12 95 PRO A C 1
ATOM 745 O O . PRO A 1 95 ? 4.418 -21.859 -19.281 1 91.12 95 PRO A O 1
ATOM 748 N N . ILE A 1 96 ? 3.914 -20.953 -17.266 1 90.31 96 ILE A N 1
ATOM 749 C CA . ILE A 1 96 ? 3.576 -19.641 -17.828 1 90.31 96 ILE A CA 1
ATOM 750 C C . ILE A 1 96 ? 4.598 -18.609 -17.359 1 90.31 96 ILE A C 1
ATOM 752 O O . ILE A 1 96 ? 4.68 -18.297 -16.172 1 90.31 96 ILE A O 1
ATOM 756 N N . LYS A 1 97 ? 5.293 -18.047 -18.266 1 85.25 97 LYS A N 1
ATOM 757 C CA . LYS A 1 97 ? 6.316 -17.047 -17.953 1 85.25 97 LYS A CA 1
ATOM 758 C C . LYS A 1 97 ? 5.688 -15.695 -17.656 1 85.25 97 LYS A C 1
ATOM 760 O O . LYS A 1 97 ? 6.031 -15.047 -16.672 1 85.25 97 LYS A O 1
ATOM 765 N N . ASP A 1 98 ? 4.781 -15.258 -18.547 1 86.25 98 ASP A N 1
ATOM 766 C CA . ASP A 1 98 ? 4.066 -14 -18.375 1 86.25 98 ASP A CA 1
ATOM 767 C C . ASP A 1 98 ? 2.572 -14.234 -18.172 1 86.25 98 ASP A C 1
ATOM 769 O O . ASP A 1 98 ? 1.817 -14.352 -19.141 1 86.25 98 ASP A O 1
ATOM 773 N N . PHE A 1 99 ? 2.227 -14.227 -16.969 1 88.38 99 PHE A N 1
ATOM 774 C CA . PHE A 1 99 ? 0.847 -14.539 -16.625 1 88.38 99 PHE A CA 1
ATOM 775 C C . PHE A 1 99 ? -0.104 -13.484 -17.172 1 88.38 99 PHE A C 1
ATOM 777 O O . PHE A 1 99 ? -1.283 -13.766 -17.406 1 88.38 99 PHE A O 1
ATOM 784 N N . ASN A 1 100 ? 0.407 -12.281 -17.391 1 87.25 100 ASN A N 1
ATOM 785 C CA . ASN A 1 100 ? -0.437 -11.25 -18 1 87.25 100 ASN A CA 1
ATOM 786 C C . ASN A 1 100 ? -0.878 -11.633 -19.406 1 87.25 100 ASN A C 1
ATOM 788 O O . ASN A 1 100 ? -2.035 -11.43 -19.781 1 87.25 100 ASN A O 1
ATOM 792 N N . ASN A 1 101 ? 0.035 -12.133 -20.156 1 85.56 101 ASN A N 1
ATOM 793 C CA . ASN A 1 101 ? -0.311 -12.562 -21.516 1 85.56 101 ASN A CA 1
ATOM 794 C C . ASN A 1 101 ? -1.335 -13.695 -21.484 1 85.56 101 ASN A C 1
ATOM 796 O O . ASN A 1 101 ? -2.285 -13.695 -22.281 1 85.56 101 ASN A O 1
ATOM 800 N N . PHE A 1 102 ? -1.092 -14.578 -20.672 1 89 102 PHE A N 1
ATOM 801 C CA . PHE A 1 102 ? -2.037 -15.68 -20.5 1 89 102 PHE A CA 1
ATOM 802 C C . PHE A 1 102 ? -3.416 -15.148 -20.125 1 89 102 PHE A C 1
ATOM 804 O O . PHE A 1 102 ? -4.422 -15.539 -20.719 1 89 102 PHE A O 1
ATOM 811 N N . ALA A 1 103 ? -3.434 -14.273 -19.156 1 86.38 103 ALA A N 1
ATOM 812 C CA . ALA A 1 103 ? -4.691 -13.695 -18.688 1 86.38 103 ALA A CA 1
ATOM 813 C C . ALA A 1 103 ? -5.387 -12.922 -19.797 1 86.38 103 ALA A C 1
ATOM 815 O O . ALA A 1 103 ? -6.613 -12.977 -19.922 1 86.38 103 ALA A O 1
ATOM 816 N N . ASN A 1 104 ? -4.641 -12.227 -20.578 1 85.44 104 ASN A N 1
ATOM 817 C CA . ASN A 1 104 ? -5.199 -11.453 -21.672 1 85.44 104 ASN A CA 1
ATOM 818 C C . ASN A 1 104 ? -5.867 -12.359 -22.719 1 85.44 104 ASN A C 1
ATOM 820 O O . ASN A 1 104 ? -6.906 -12.008 -23.266 1 85.44 104 ASN A O 1
ATOM 824 N N . GLU A 1 105 ? -5.254 -13.438 -22.953 1 85.06 105 GLU A N 1
ATOM 825 C CA . GLU A 1 105 ? -5.832 -14.398 -23.875 1 85.06 105 GLU A CA 1
ATOM 826 C C . GLU A 1 105 ? -7.156 -14.945 -23.359 1 85.06 105 GLU A C 1
ATOM 828 O O . GLU A 1 105 ? -8.086 -15.172 -24.141 1 85.06 105 GLU A O 1
ATOM 833 N N . ARG A 1 106 ? -7.25 -15.086 -22.109 1 88.69 106 ARG A N 1
ATOM 834 C CA . ARG A 1 106 ? -8.445 -15.656 -21.5 1 88.69 106 ARG A CA 1
ATOM 835 C C . ARG A 1 106 ? -9.547 -14.617 -21.375 1 88.69 106 ARG A C 1
ATOM 837 O O . ARG A 1 106 ? -10.727 -14.961 -21.234 1 88.69 106 ARG A O 1
ATOM 844 N N . LEU A 1 107 ? -9.219 -13.422 -21.422 1 86.38 107 LEU A N 1
ATOM 845 C CA . LEU A 1 107 ? -10.156 -12.328 -21.219 1 86.38 107 LEU A CA 1
ATOM 846 C C . LEU A 1 107 ? -11.289 -12.367 -22.25 1 86.38 107 LEU A C 1
ATOM 848 O O . LEU A 1 107 ? -12.383 -11.883 -21.984 1 86.38 107 LEU A O 1
ATOM 852 N N . PHE A 1 108 ? -11.102 -13.023 -23.359 1 83.69 108 PHE A N 1
ATOM 853 C CA . PHE A 1 108 ? -12.086 -12.984 -24.438 1 83.69 108 PHE A CA 1
ATOM 854 C C . PHE A 1 108 ? -12.633 -14.375 -24.734 1 83.69 108 PHE A C 1
ATOM 856 O O . PHE A 1 108 ? -13.492 -14.547 -25.594 1 83.69 108 PHE A O 1
ATOM 863 N N . ASP A 1 109 ? -12.195 -15.312 -23.938 1 88.31 109 ASP A N 1
ATOM 864 C CA . ASP A 1 109 ? -12.695 -16.672 -24.125 1 88.31 109 ASP A CA 1
ATOM 865 C C . ASP A 1 109 ? -14.039 -16.859 -23.422 1 88.31 109 ASP A C 1
ATOM 867 O O . ASP A 1 109 ? -14.133 -16.734 -22.203 1 88.31 109 ASP A O 1
ATOM 871 N N . ARG A 1 110 ? -15.078 -17.172 -24.234 1 91.25 110 ARG A N 1
ATOM 872 C CA . ARG A 1 110 ? -16.406 -17.422 -23.703 1 91.25 110 ARG A CA 1
ATOM 873 C C . ARG A 1 110 ? -16.875 -18.828 -24.031 1 91.25 110 ARG A C 1
ATOM 875 O O . ARG A 1 110 ? -18.078 -19.109 -24.062 1 91.25 110 ARG A O 1
ATOM 882 N N . SER A 1 111 ? -15.961 -19.688 -24.25 1 90.38 111 SER A N 1
ATOM 883 C CA . SER A 1 111 ? -16.25 -20.984 -24.844 1 90.38 111 SER A CA 1
ATOM 884 C C . SER A 1 111 ? -17.188 -21.812 -23.984 1 90.38 111 SER A C 1
ATOM 886 O O . SER A 1 111 ? -18.016 -22.562 -24.484 1 90.38 111 SER A O 1
ATOM 888 N N . ASN A 1 112 ? -17.062 -21.641 -22.641 1 93.5 112 ASN A N 1
ATOM 889 C CA . ASN A 1 112 ? -17.953 -22.484 -21.828 1 93.5 112 ASN A CA 1
ATOM 890 C C . ASN A 1 112 ? -18.922 -21.641 -21.016 1 93.5 112 ASN A C 1
ATOM 892 O O . ASN A 1 112 ? -19.656 -22.172 -20.172 1 93.5 112 ASN A O 1
ATOM 896 N N . GLY A 1 113 ? -18.859 -20.344 -21.219 1 95.06 113 GLY A N 1
ATOM 897 C CA . GLY A 1 113 ? -19.828 -19.438 -20.609 1 95.06 113 GLY A CA 1
ATOM 898 C C . GLY A 1 113 ? -19.594 -19.203 -19.141 1 95.06 113 GLY A C 1
ATOM 899 O O . GLY A 1 113 ? -20.484 -18.719 -18.438 1 95.06 113 GLY A O 1
ATOM 900 N N . ARG A 1 114 ? -18.484 -19.625 -18.625 1 97 114 ARG A N 1
ATOM 901 C CA . ARG A 1 114 ? -18.141 -19.484 -17.203 1 97 114 ARG A CA 1
ATOM 902 C C . ARG A 1 114 ? -16.938 -18.562 -17.031 1 97 114 ARG A C 1
ATOM 904 O O . ARG A 1 114 ? -15.867 -18.828 -17.562 1 97 114 ARG A O 1
ATOM 911 N N . GLY A 1 115 ? -17.156 -17.469 -16.281 1 96.69 115 GLY A N 1
ATOM 912 C CA . GLY A 1 115 ? -16.078 -16.5 -16.078 1 96.69 115 GLY A CA 1
ATOM 913 C C . GLY A 1 115 ? -15.742 -16.312 -14.609 1 96.69 115 GLY A C 1
ATOM 914 O O . GLY A 1 115 ? -16.594 -16.516 -13.734 1 96.69 115 GLY A O 1
ATOM 915 N N . LEU A 1 116 ? -14.469 -15.953 -14.359 1 97.12 116 LEU A N 1
ATOM 916 C CA . LEU A 1 116 ? -13.984 -15.656 -13.016 1 97.12 116 LEU A CA 1
ATOM 917 C C . LEU A 1 116 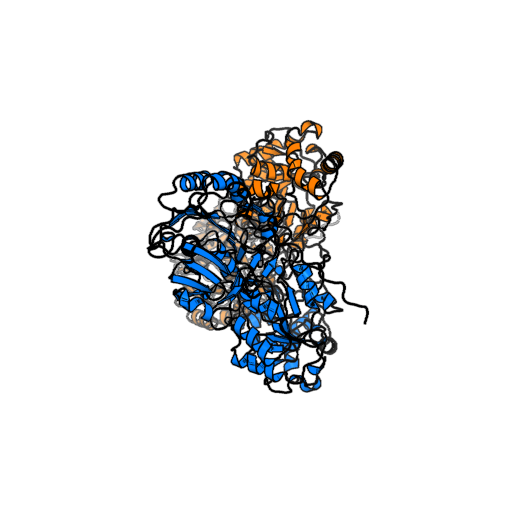? -13.359 -14.258 -12.961 1 97.12 116 LEU A C 1
ATOM 919 O O . LEU A 1 116 ? -12.523 -13.914 -13.797 1 97.12 116 LEU A O 1
ATOM 923 N N . TRP A 1 117 ? -13.82 -13.422 -12.117 1 95.88 117 TRP A N 1
ATOM 924 C CA . TRP A 1 117 ? -13.203 -12.148 -11.797 1 95.88 117 TRP A CA 1
ATOM 925 C C . TRP A 1 117 ? -12.32 -12.266 -10.555 1 95.88 117 TRP A C 1
ATOM 927 O O . TRP A 1 117 ? -12.82 -12.523 -9.453 1 95.88 117 TRP A O 1
ATOM 937 N N . THR A 1 118 ? -10.984 -12 -10.664 1 94.81 118 THR A N 1
ATOM 938 C CA . THR A 1 118 ? -10.078 -12.289 -9.562 1 94.81 118 THR A CA 1
ATOM 939 C C . THR A 1 118 ? -8.922 -11.297 -9.531 1 94.81 118 THR A C 1
ATOM 941 O O . THR A 1 118 ? -8.531 -10.766 -10.57 1 94.81 118 THR A O 1
ATOM 944 N N . SER A 1 119 ? -8.438 -11.062 -8.344 1 92.75 119 SER A N 1
ATOM 945 C CA . SER A 1 119 ? -7.254 -10.227 -8.141 1 92.75 119 SER A CA 1
ATOM 946 C C . SER A 1 119 ? -6 -11.078 -7.961 1 92.75 119 SER A C 1
ATOM 948 O O . SER A 1 119 ? -4.938 -10.562 -7.613 1 92.75 119 SER A O 1
ATOM 950 N N . LEU A 1 120 ? -6.117 -12.312 -8.117 1 91.62 120 LEU A N 1
ATOM 951 C CA . LEU A 1 120 ? -5.004 -13.258 -8.086 1 91.62 120 LEU A CA 1
ATOM 952 C C . LEU A 1 120 ? -4.344 -13.281 -6.711 1 91.62 120 LEU A C 1
ATOM 954 O O . LEU A 1 120 ? -3.117 -13.25 -6.609 1 91.62 120 LEU A O 1
ATOM 958 N N . GLY A 1 121 ? -5.152 -13.273 -5.711 1 87.94 121 GLY A N 1
ATOM 959 C CA . GLY A 1 121 ? -4.637 -13.422 -4.355 1 87.94 121 GLY A CA 1
ATOM 960 C C . GLY A 1 121 ? -4.215 -14.844 -4.027 1 87.94 121 GLY A C 1
ATOM 961 O O . GLY A 1 121 ? -4.199 -15.711 -4.906 1 87.94 121 GLY A O 1
ATOM 962 N N . ALA A 1 122 ? -3.873 -15.133 -2.801 1 84.94 122 ALA A N 1
ATOM 963 C CA . ALA A 1 122 ? -3.373 -16.438 -2.363 1 84.94 122 ALA A CA 1
ATOM 964 C C . ALA A 1 122 ? -4.391 -17.531 -2.645 1 84.94 122 ALA A C 1
ATOM 966 O O . ALA A 1 122 ? -4.02 -18.672 -2.934 1 84.94 122 ALA A O 1
ATOM 967 N N . GLY A 1 123 ? -5.617 -17.156 -2.578 1 88.94 123 GLY A N 1
ATOM 968 C CA . GLY A 1 123 ? -6.668 -18.125 -2.857 1 88.94 123 GLY A CA 1
ATOM 969 C C . GLY A 1 123 ? -6.676 -18.594 -4.297 1 88.94 123 GLY A C 1
ATOM 970 O O . GLY A 1 123 ? -7.078 -19.734 -4.582 1 88.94 123 GLY A O 1
ATOM 971 N N . PHE A 1 124 ? -6.199 -17.781 -5.164 1 91.31 124 PHE A N 1
ATOM 972 C CA . PHE A 1 124 ? -6.152 -18.156 -6.57 1 91.31 124 PHE A CA 1
ATOM 973 C C . PHE A 1 124 ? -5.238 -19.359 -6.781 1 91.31 124 PHE A C 1
ATOM 975 O O . PHE A 1 124 ? -5.621 -20.328 -7.434 1 91.31 124 PHE A O 1
ATOM 982 N N . TYR A 1 125 ? -4.086 -19.281 -6.172 1 88 125 TYR A N 1
ATOM 983 C CA . TYR A 1 125 ? -3.145 -20.375 -6.352 1 88 125 TYR A CA 1
ATOM 984 C C . TYR A 1 125 ? -3.643 -21.641 -5.668 1 88 125 TYR A C 1
ATOM 986 O O . TYR A 1 125 ? -3.482 -22.75 -6.195 1 88 125 TYR A O 1
ATOM 994 N N . ARG A 1 126 ? -4.195 -21.469 -4.531 1 87 126 ARG A N 1
ATOM 995 C CA . ARG A 1 126 ? -4.746 -22.594 -3.797 1 87 126 ARG A CA 1
ATOM 996 C C . ARG A 1 126 ? -5.773 -23.344 -4.641 1 87 126 ARG A C 1
ATOM 998 O O . ARG A 1 126 ? -5.898 -24.578 -4.535 1 87 126 ARG A O 1
ATOM 1005 N N . ASN A 1 127 ? -6.445 -22.609 -5.461 1 91.94 127 ASN A N 1
ATOM 1006 C CA . ASN A 1 127 ? -7.508 -23.203 -6.266 1 91.94 127 ASN A CA 1
ATOM 1007 C C . ASN A 1 127 ? -7.141 -23.234 -7.746 1 91.94 127 ASN A C 1
ATOM 1009 O O . ASN A 1 127 ? -8.016 -23.312 -8.609 1 91.94 127 ASN A O 1
ATOM 1013 N N . TYR A 1 128 ? -5.879 -23.141 -7.996 1 91.75 128 TYR A N 1
ATOM 1014 C CA . TYR A 1 128 ? -5.379 -22.984 -9.359 1 91.75 128 TYR A CA 1
ATOM 1015 C C . TYR A 1 128 ? -5.906 -24.094 -10.266 1 91.75 128 TYR A C 1
ATOM 1017 O O . TYR A 1 128 ? -6.418 -23.812 -11.352 1 91.75 128 TYR A O 1
ATOM 1025 N N . GLU A 1 129 ? -5.848 -25.344 -9.836 1 88.81 129 GLU A N 1
ATOM 1026 C CA . GLU A 1 129 ? -6.293 -26.484 -10.641 1 88.81 129 GLU A CA 1
ATOM 1027 C C . GLU A 1 129 ? -7.773 -26.359 -10.992 1 88.81 129 GLU A C 1
ATOM 1029 O O . GLU A 1 129 ? -8.156 -26.484 -12.156 1 88.81 129 GLU A O 1
ATOM 1034 N N . THR A 1 130 ? -8.531 -26.125 -10.016 1 92.5 130 THR A N 1
ATOM 1035 C CA . THR A 1 130 ? -9.969 -25.984 -10.203 1 92.5 130 THR A CA 1
ATOM 1036 C C . THR A 1 130 ? -10.281 -24.797 -11.117 1 92.5 130 THR A C 1
ATOM 1038 O O . THR A 1 130 ? -11.102 -24.922 -12.039 1 92.5 130 THR A O 1
ATOM 1041 N N . ILE A 1 131 ? -9.648 -23.719 -10.914 1 95.25 131 ILE A N 1
ATOM 1042 C CA . ILE A 1 131 ? -9.891 -22.484 -11.672 1 95.25 131 ILE A CA 1
ATOM 1043 C C . ILE A 1 131 ? -9.562 -22.719 -13.148 1 95.25 131 ILE A C 1
ATOM 1045 O O . ILE A 1 131 ? -10.367 -22.391 -14.023 1 95.25 131 ILE A O 1
ATOM 1049 N N . MET A 1 132 ? -8.438 -23.375 -13.391 1 93 132 MET A N 1
ATOM 1050 C CA . MET A 1 132 ? -7.98 -23.578 -14.766 1 93 132 MET A CA 1
ATOM 1051 C C . MET A 1 132 ? -8.883 -24.578 -15.484 1 93 132 MET A C 1
ATOM 1053 O O . MET A 1 132 ? -9.008 -24.516 -16.719 1 93 132 MET A O 1
ATOM 1057 N N . SER A 1 133 ? -9.531 -25.391 -14.75 1 92.25 133 SER A N 1
ATOM 1058 C CA . SER A 1 133 ? -10.406 -26.406 -15.344 1 92.25 133 SER A CA 1
ATOM 1059 C C . SER A 1 133 ? -11.82 -25.859 -15.555 1 92.25 133 SER A C 1
ATOM 1061 O O . SER A 1 133 ? -12.453 -26.141 -16.578 1 92.25 133 SER A O 1
ATOM 1063 N N . VAL A 1 134 ? -12.312 -25.062 -14.719 1 96.5 134 VAL A N 1
ATOM 1064 C CA . VAL A 1 134 ? -13.734 -24.703 -14.672 1 96.5 134 VAL A CA 1
ATOM 1065 C C . VAL A 1 134 ? -13.984 -23.453 -15.516 1 96.5 134 VAL A C 1
ATOM 1067 O O . VAL A 1 134 ? -14.992 -23.375 -16.219 1 96.5 134 VAL A O 1
ATOM 1070 N N . TYR A 1 135 ? -13.18 -22.531 -15.484 1 96.94 135 TYR A N 1
ATOM 1071 C CA . TYR A 1 135 ? -13.453 -21.219 -16.062 1 96.94 135 TYR A CA 1
ATOM 1072 C C . TYR A 1 135 ? -12.695 -21.031 -17.359 1 96.94 135 TYR A C 1
ATOM 1074 O O . TYR A 1 135 ? -11.492 -21.297 -17.438 1 96.94 135 TYR A O 1
ATOM 1082 N N . SER A 1 136 ? -13.383 -20.594 -18.359 1 94.81 136 SER A N 1
ATOM 1083 C CA . SER A 1 136 ? -12.734 -20.266 -19.625 1 94.81 136 SER A CA 1
ATOM 1084 C C . SER A 1 136 ? -12.336 -18.797 -19.688 1 94.81 136 SER A C 1
ATOM 1086 O O . SER A 1 136 ? -11.305 -18.453 -20.266 1 94.81 136 SER A O 1
ATOM 1088 N N . HIS A 1 137 ? -13.18 -17.984 -19.047 1 94.31 137 HIS A N 1
ATOM 1089 C CA . HIS A 1 137 ? -12.961 -16.547 -19.047 1 94.31 137 HIS A CA 1
ATOM 1090 C C . HIS A 1 137 ? -12.344 -16.078 -17.734 1 94.31 137 HIS A C 1
ATOM 1092 O O . HIS A 1 137 ? -12.844 -16.406 -16.656 1 94.31 137 HIS A O 1
ATOM 1098 N N . PHE A 1 138 ? -11.281 -15.266 -17.875 1 91.19 138 PHE A N 1
ATOM 1099 C CA . PHE A 1 138 ? -10.641 -14.648 -16.719 1 91.19 138 PHE A CA 1
ATOM 1100 C C . PHE A 1 138 ? -10.617 -13.133 -16.859 1 91.19 138 PHE A C 1
ATOM 1102 O O . PHE A 1 138 ? -10.07 -12.594 -17.828 1 91.19 138 PHE A O 1
ATOM 1109 N N . ASN A 1 139 ? -11.273 -12.531 -15.953 1 91.56 139 ASN A N 1
ATOM 1110 C CA . ASN A 1 139 ? -11.031 -11.102 -15.766 1 91.56 139 ASN A CA 1
ATOM 1111 C C . ASN A 1 139 ? -10.133 -10.844 -14.562 1 91.56 139 ASN A C 1
ATOM 1113 O O . ASN A 1 139 ? -10.594 -10.859 -13.414 1 91.56 139 ASN A O 1
ATOM 1117 N N . THR A 1 140 ? -8.875 -10.57 -14.836 1 89.81 140 THR A N 1
ATOM 1118 C CA . THR A 1 140 ? -7.871 -10.438 -13.789 1 89.81 140 THR A CA 1
ATOM 1119 C C . THR A 1 140 ? -7.492 -8.969 -13.586 1 89.81 140 THR A C 1
ATOM 1121 O O . THR A 1 140 ? -7.422 -8.203 -14.547 1 89.81 140 THR A O 1
ATOM 1124 N N . ASN A 1 141 ? -7.344 -8.633 -12.297 1 87.69 141 ASN A N 1
ATOM 1125 C CA . ASN A 1 141 ? -6.805 -7.324 -11.961 1 87.69 141 ASN A CA 1
ATOM 1126 C C . ASN A 1 141 ? -6.086 -7.34 -10.609 1 87.69 141 ASN A C 1
ATOM 1128 O O . ASN A 1 141 ? -6.73 -7.418 -9.562 1 87.69 141 ASN A O 1
ATOM 1132 N N . THR A 1 142 ? -4.793 -7.242 -10.68 1 87.06 142 THR A N 1
ATOM 1133 C CA . THR A 1 142 ? -4.016 -7.266 -9.445 1 87.06 142 THR A CA 1
ATOM 1134 C C . THR A 1 142 ? -3.924 -5.871 -8.836 1 87.06 142 THR A C 1
ATOM 1136 O O . THR A 1 142 ? -3.504 -5.715 -7.684 1 87.06 142 THR A O 1
ATOM 1139 N N . HIS A 1 143 ? -4.309 -4.887 -9.539 1 82.62 143 HIS A N 1
ATOM 1140 C CA . HIS A 1 143 ? -4.25 -3.49 -9.125 1 82.62 143 HIS A CA 1
ATOM 1141 C C . HIS A 1 143 ? -2.814 -3.062 -8.844 1 82.62 143 HIS A C 1
ATOM 1143 O O . HIS A 1 143 ? -2.555 -2.35 -7.871 1 82.62 143 HIS A O 1
ATOM 1149 N N . GLU A 1 144 ? -1.916 -3.615 -9.523 1 79.44 144 GLU A N 1
ATOM 1150 C CA . GLU A 1 144 ? -0.496 -3.295 -9.414 1 79.44 144 GLU A CA 1
ATOM 1151 C C . GLU A 1 144 ? -0.021 -2.484 -10.617 1 79.44 144 GLU A C 1
ATOM 1153 O O . GLU A 1 144 ? 1.182 -2.383 -10.867 1 79.44 144 GLU A O 1
ATOM 1158 N N . SER A 1 145 ? -1.04 -2.039 -11.211 1 74.94 145 SER A N 1
ATOM 1159 C CA . SER A 1 145 ? -0.769 -1.166 -12.352 1 74.94 145 SER A CA 1
ATOM 1160 C C . SER A 1 145 ? -1.297 0.244 -12.102 1 74.94 145 SER A C 1
ATOM 1162 O O . SER A 1 145 ? -1.787 0.546 -11.016 1 74.94 145 SER A O 1
ATOM 1164 N N . ALA A 1 146 ? -1.068 1.223 -12.891 1 74.06 146 ALA A N 1
ATOM 1165 C CA . ALA A 1 146 ? -1.51 2.607 -12.742 1 74.06 146 ALA A CA 1
ATOM 1166 C C . ALA A 1 146 ? -2.984 2.754 -13.102 1 74.06 146 ALA A C 1
ATOM 1168 O O . ALA A 1 146 ? -3.373 3.713 -13.773 1 74.06 146 ALA A O 1
ATOM 1169 N N . GLY A 1 147 ? -3.752 1.679 -12.586 1 78.44 147 GLY A N 1
ATOM 1170 C CA . GLY A 1 147 ? -5.184 1.753 -12.82 1 78.44 147 GLY A CA 1
ATOM 1171 C C . GLY A 1 147 ? -5.879 2.803 -11.977 1 78.44 147 GLY A C 1
ATOM 1172 O O . GLY A 1 147 ? -5.461 3.076 -10.852 1 78.44 147 GLY A O 1
ATOM 1173 N N . GLN A 1 148 ? -6.938 3.408 -12.57 1 82.62 148 GLN A N 1
ATOM 1174 C CA . GLN A 1 148 ? -7.719 4.422 -11.867 1 82.62 148 GLN A CA 1
ATOM 1175 C C . GLN A 1 148 ? -9.188 4.027 -11.789 1 82.62 148 GLN A C 1
ATOM 1177 O O . GLN A 1 148 ? -9.742 3.475 -12.742 1 82.62 148 GLN A O 1
ATOM 1182 N N . HIS A 1 149 ? -9.766 4.254 -10.633 1 87.44 149 HIS A N 1
ATOM 1183 C CA . HIS A 1 149 ? -11.203 4.066 -10.453 1 87.44 149 HIS A CA 1
ATOM 1184 C C . HIS A 1 149 ? -11.914 5.406 -10.281 1 87.44 149 HIS A C 1
ATOM 1186 O O . HIS A 1 149 ? -11.414 6.293 -9.578 1 87.44 149 HIS A O 1
ATOM 1192 N N . GLN A 1 150 ? -12.984 5.52 -11 1 89.81 150 GLN A N 1
ATOM 1193 C CA . GLN A 1 150 ? -13.797 6.723 -10.859 1 89.81 150 GLN A CA 1
ATOM 1194 C C . GLN A 1 150 ? -14.539 6.73 -9.523 1 89.81 150 GLN A C 1
ATOM 1196 O O . GLN A 1 150 ? -15.031 5.691 -9.078 1 89.81 150 GLN A O 1
ATOM 1201 N N . ALA A 1 151 ? -14.656 7.945 -8.945 1 93.06 151 ALA A N 1
ATOM 1202 C CA . ALA A 1 151 ? -15.414 8.102 -7.707 1 93.06 151 ALA A CA 1
ATOM 1203 C C . ALA A 1 151 ? -16.906 7.812 -7.938 1 93.06 151 ALA A C 1
ATOM 1205 O O . ALA A 1 151 ? -17.5 8.359 -8.859 1 93.06 151 ALA A O 1
ATOM 1206 N N . LEU A 1 152 ? -17.438 7.008 -7.09 1 95.5 152 LEU A N 1
ATOM 1207 C CA . LEU A 1 152 ? -18.844 6.652 -7.309 1 95.5 152 LEU A CA 1
ATOM 1208 C C . LEU A 1 152 ? -19.703 7.105 -6.133 1 95.5 152 LEU A C 1
ATOM 1210 O O . LEU A 1 152 ? -20.906 7.348 -6.301 1 95.5 152 LEU A O 1
ATOM 1214 N N . LEU A 1 153 ? -19.188 7.305 -5 1 97.69 153 LEU A N 1
ATOM 1215 C CA . LEU A 1 153 ? -19.953 7.609 -3.801 1 97.69 153 LEU A CA 1
ATOM 1216 C C . LEU A 1 153 ? -20.141 9.117 -3.643 1 97.69 153 LEU A C 1
ATOM 1218 O O . LEU A 1 153 ? -19.719 9.695 -2.641 1 97.69 153 LEU A O 1
ATOM 1222 N N . ILE A 1 154 ? -20.734 9.641 -4.543 1 96.88 154 ILE A N 1
ATOM 1223 C CA . ILE A 1 154 ? -21.219 11.016 -4.547 1 96.88 154 ILE A CA 1
ATOM 1224 C C . ILE A 1 154 ? -22.719 11.031 -4.801 1 96.88 154 ILE A C 1
ATOM 1226 O O . ILE A 1 154 ? -23.188 10.602 -5.859 1 96.88 154 ILE A O 1
ATOM 1230 N N . THR A 1 155 ? -23.5 11.523 -3.826 1 97.94 155 THR A N 1
ATOM 1231 C CA . THR A 1 155 ? -24.953 11.477 -3.959 1 97.94 155 THR A CA 1
ATOM 1232 C C . THR A 1 155 ? -25.422 12.461 -5.031 1 97.94 155 THR A C 1
ATOM 1234 O O . THR A 1 155 ? -24.719 13.414 -5.359 1 97.94 155 THR A O 1
ATOM 1237 N N . ARG A 1 156 ? -26.641 12.164 -5.543 1 97.81 156 ARG A N 1
ATOM 1238 C CA . ARG A 1 156 ? -27.281 13.062 -6.496 1 97.81 156 ARG A CA 1
ATOM 1239 C C . ARG A 1 156 ? -27.328 14.492 -5.965 1 97.81 156 ARG A C 1
ATOM 1241 O O . ARG A 1 156 ? -26.906 15.43 -6.652 1 97.81 156 ARG A O 1
ATOM 1248 N N . ALA A 1 157 ? -27.75 14.672 -4.75 1 96.88 157 ALA A N 1
ATOM 1249 C CA . ALA A 1 157 ? -27.906 15.992 -4.148 1 96.88 157 ALA A CA 1
ATOM 1250 C C . ALA A 1 157 ? -26.562 16.703 -4.035 1 96.88 157 ALA A C 1
ATOM 1252 O O . ALA A 1 157 ? -26.438 17.875 -4.426 1 96.88 157 ALA A O 1
ATOM 1253 N N . ASP A 1 158 ? -25.562 15.984 -3.514 1 95.31 158 ASP A N 1
ATOM 1254 C CA . ASP A 1 158 ? -24.25 16.562 -3.334 1 95.31 158 ASP A CA 1
ATOM 1255 C C . ASP A 1 158 ? -23.625 16.938 -4.68 1 95.31 158 ASP A C 1
ATOM 1257 O O . ASP A 1 158 ? -22.953 17.969 -4.801 1 95.31 158 ASP A O 1
ATOM 1261 N N . TYR A 1 159 ? -23.812 16.094 -5.672 1 95.12 159 TYR A N 1
ATOM 1262 C CA . TYR A 1 159 ? -23.25 16.328 -6.992 1 95.12 159 TYR A CA 1
ATOM 1263 C C . TYR A 1 159 ? -23.859 17.562 -7.641 1 95.12 159 TYR A C 1
ATOM 1265 O O . TYR A 1 159 ? -23.156 18.406 -8.195 1 95.12 159 TYR A O 1
ATOM 1273 N N . ILE A 1 160 ? -25.156 17.641 -7.594 1 95.5 160 ILE A N 1
ATOM 1274 C CA . ILE A 1 160 ? -25.859 18.766 -8.188 1 95.5 160 ILE A CA 1
ATOM 1275 C C . ILE A 1 160 ? -25.484 20.062 -7.48 1 95.5 160 ILE A C 1
ATOM 1277 O O . ILE A 1 160 ? -25.234 21.078 -8.125 1 95.5 160 ILE A O 1
ATOM 1281 N N . ALA A 1 161 ? -25.406 20 -6.18 1 93.25 161 ALA A N 1
ATOM 1282 C CA . ALA A 1 161 ? -25.031 21.172 -5.402 1 93.25 161 ALA A CA 1
ATOM 1283 C C . ALA A 1 161 ? -23.625 21.641 -5.777 1 93.25 161 ALA A C 1
ATOM 1285 O O . ALA A 1 161 ? -23.375 22.844 -5.887 1 93.25 161 ALA A O 1
ATOM 1286 N N . ALA A 1 162 ? -22.75 20.734 -5.969 1 89.06 162 ALA A N 1
ATOM 1287 C CA . ALA A 1 162 ? -21.344 21.047 -6.215 1 89.06 162 ALA A CA 1
ATOM 1288 C C . ALA A 1 162 ? -21.125 21.5 -7.66 1 89.06 162 ALA A C 1
ATOM 1290 O O . ALA A 1 162 ? -20.266 22.328 -7.934 1 89.06 162 ALA A O 1
ATOM 1291 N N . THR A 1 163 ? -21.891 20.953 -8.609 1 88.5 163 THR A N 1
ATOM 1292 C CA . THR A 1 163 ? -21.594 21.156 -10.023 1 88.5 163 THR A CA 1
ATOM 1293 C C . THR A 1 163 ? -22.578 22.125 -10.656 1 88.5 163 THR A C 1
ATOM 1295 O O . THR A 1 163 ? -22.312 22.703 -11.711 1 88.5 163 THR A O 1
ATOM 1298 N N . GLY A 1 164 ? -23.797 22.188 -10.125 1 91.19 164 GLY A N 1
ATOM 1299 C CA . GLY A 1 164 ? -24.828 23.078 -10.641 1 91.19 164 GLY A CA 1
ATOM 1300 C C . GLY A 1 164 ? -25.594 22.484 -11.805 1 91.19 164 GLY A C 1
ATOM 1301 O O . GLY A 1 164 ? -26.422 23.172 -12.422 1 91.19 164 GLY A O 1
ATOM 1302 N N . ILE A 1 165 ? -25.422 21.219 -12.148 1 93.69 165 ILE A N 1
ATOM 1303 C CA . ILE A 1 165 ? -26.172 20.625 -13.25 1 93.69 165 ILE A CA 1
ATOM 1304 C C . ILE A 1 165 ? -27.656 20.547 -12.883 1 93.69 165 ILE A C 1
ATOM 1306 O O . ILE A 1 165 ? -28 20.531 -11.703 1 93.69 165 ILE A O 1
ATOM 1310 N N . SER A 1 166 ? -28.484 20.422 -13.906 1 96.38 166 SER A N 1
ATOM 1311 C CA . SER A 1 166 ? -29.922 20.312 -13.664 1 96.38 166 SER A CA 1
ATOM 1312 C C . SER A 1 166 ? -30.312 18.891 -13.281 1 96.38 166 SER A C 1
ATOM 1314 O O . SER A 1 166 ? -29.578 17.938 -13.547 1 96.38 166 SER A O 1
ATOM 1316 N N . GLU A 1 167 ? -31.5 18.75 -12.719 1 96.44 167 GLU A N 1
ATOM 1317 C CA . GLU A 1 167 ? -32.062 17.438 -12.43 1 96.44 167 GLU A CA 1
ATOM 1318 C C . GLU A 1 167 ? -32.25 16.625 -13.703 1 96.44 167 GLU A C 1
ATOM 1320 O O . GLU A 1 167 ? -32 15.422 -13.711 1 96.44 167 GLU A O 1
ATOM 1325 N N . LEU A 1 168 ? -32.625 17.297 -14.719 1 96.69 168 LEU A N 1
ATOM 1326 C CA . LEU A 1 168 ? -32.875 16.641 -16 1 96.69 168 LEU A CA 1
ATOM 1327 C C . LEU A 1 168 ? -31.562 16.094 -16.578 1 96.69 168 LEU A C 1
ATOM 1329 O O . LEU A 1 168 ? -31.531 14.984 -17.109 1 96.69 168 LEU A O 1
ATOM 1333 N N . GLN A 1 169 ? -30.562 16.875 -16.484 1 96.19 169 GLN A N 1
ATOM 1334 C CA . GLN A 1 169 ? -29.266 16.422 -16.984 1 96.19 169 GLN A CA 1
ATOM 1335 C C . GLN A 1 169 ? -28.781 15.219 -16.203 1 96.19 169 GLN A C 1
ATOM 1337 O O . GLN A 1 169 ? -28.188 14.297 -16.766 1 96.19 169 GLN A O 1
ATOM 1342 N N . TRP A 1 170 ? -28.906 15.195 -14.859 1 95.69 170 TRP A N 1
ATOM 1343 C CA . TRP A 1 170 ? -28.562 14.031 -14.047 1 95.69 170 TRP A CA 1
ATOM 1344 C C . TRP A 1 170 ? -29.25 12.781 -14.562 1 95.69 170 TRP A C 1
ATOM 1346 O O . TRP A 1 170 ? -28.625 11.727 -14.703 1 95.69 170 TRP A O 1
ATOM 1356 N N . GLU A 1 171 ? -30.547 12.914 -14.852 1 96.44 171 GLU A N 1
ATOM 1357 C CA . GLU A 1 171 ? -31.359 11.766 -15.273 1 96.44 171 GLU A CA 1
ATOM 1358 C C . GLU A 1 171 ? -30.953 11.289 -16.672 1 96.44 171 GLU A C 1
ATOM 1360 O O . GLU A 1 171 ? -30.922 10.086 -16.938 1 96.44 171 GLU A O 1
ATOM 1365 N N . GLU A 1 172 ? -30.656 12.227 -17.469 1 95.62 172 GLU A N 1
ATOM 1366 C CA . GLU A 1 172 ? -30.188 11.859 -18.797 1 95.62 172 GLU A CA 1
ATOM 1367 C C . GLU A 1 172 ? -28.875 11.086 -18.734 1 95.62 172 GLU A C 1
ATOM 1369 O O . GLU A 1 172 ? -28.703 10.086 -19.422 1 95.62 172 GLU A O 1
ATOM 1374 N N . ASN A 1 173 ? -27.953 11.562 -17.922 1 94.12 173 ASN A N 1
ATOM 1375 C CA . ASN A 1 173 ? -26.703 10.859 -17.719 1 94.12 173 ASN A CA 1
ATOM 1376 C C . ASN A 1 173 ? -26.922 9.469 -17.125 1 94.12 173 ASN A C 1
ATOM 1378 O O . ASN A 1 173 ? -26.312 8.492 -17.578 1 94.12 173 ASN A O 1
ATOM 1382 N N . ARG A 1 174 ? -27.781 9.383 -16.156 1 95.44 174 ARG A N 1
ATOM 1383 C CA . ARG A 1 174 ? -28.125 8.117 -15.516 1 95.44 174 ARG A CA 1
ATOM 1384 C C . ARG A 1 174 ? -28.625 7.105 -16.531 1 95.44 174 ARG A C 1
ATOM 1386 O O . ARG A 1 174 ? -28.203 5.949 -16.531 1 95.44 174 ARG A O 1
ATOM 1393 N N . ASP A 1 175 ? -29.531 7.523 -17.406 1 94.56 175 ASP A N 1
ATOM 1394 C CA . ASP A 1 175 ? -30.141 6.637 -18.391 1 94.56 175 ASP A CA 1
ATOM 1395 C C . ASP A 1 175 ? -29.109 6.168 -19.422 1 94.56 175 ASP A C 1
ATOM 1397 O O . ASP A 1 175 ? -29.328 5.164 -20.109 1 94.56 175 ASP A O 1
ATOM 1401 N N . ASN A 1 176 ? -28 6.867 -19.484 1 91.94 176 ASN A N 1
ATOM 1402 C CA . ASN A 1 176 ? -26.906 6.504 -20.391 1 91.94 176 ASN A CA 1
ATOM 1403 C C . ASN A 1 176 ? -25.688 6.016 -19.625 1 91.94 176 ASN A C 1
ATOM 1405 O O . ASN A 1 176 ? -24.547 6.16 -20.094 1 91.94 176 ASN A O 1
ATOM 1409 N N . CYS A 1 177 ? -25.875 5.516 -18.469 1 93 177 CYS A N 1
ATOM 1410 C CA . CYS A 1 177 ? -24.766 5.086 -17.609 1 93 177 CYS A CA 1
ATOM 1411 C C . CYS A 1 177 ? -23.906 4.051 -18.312 1 93 177 CYS A C 1
ATOM 1413 O O . CYS A 1 177 ? -24.406 3.014 -18.75 1 93 177 CYS A O 1
ATOM 1415 N N . TRP A 1 178 ? -22.625 4.32 -18.328 1 87 178 TRP A N 1
ATOM 1416 C CA . TRP A 1 178 ? -21.703 3.432 -19.016 1 87 178 TRP A CA 1
ATOM 1417 C C . TRP A 1 178 ? -21.562 2.104 -18.281 1 87 178 TRP A C 1
ATOM 1419 O O . TRP A 1 178 ? -21.359 1.059 -18.906 1 87 178 TRP A O 1
ATOM 1429 N N . VAL A 1 179 ? -21.688 2.049 -16.984 1 89.5 179 VAL A N 1
ATOM 1430 C CA . VAL A 1 179 ? -21.578 0.816 -16.219 1 89.5 179 VAL A CA 1
ATOM 1431 C C . VAL A 1 179 ? -22.75 -0.103 -16.531 1 89.5 179 VAL A C 1
ATOM 1433 O O . VAL A 1 179 ? -22.562 -1.285 -16.828 1 89.5 179 VAL A O 1
ATOM 1436 N N . GLN A 1 180 ? -23.906 0.496 -16.484 1 92.31 180 GLN A N 1
ATOM 1437 C CA . GLN A 1 180 ? -25.094 -0.306 -16.719 1 92.31 180 GLN A CA 1
ATOM 1438 C C . GLN A 1 180 ? -25.188 -0.758 -18.172 1 92.31 180 GLN A C 1
ATOM 1440 O O . GLN A 1 180 ? -25.641 -1.869 -18.453 1 92.31 180 GLN A O 1
ATOM 1445 N N . LYS A 1 181 ? -24.641 -0.018 -19.031 1 87.94 181 LYS A N 1
ATOM 1446 C CA . LYS A 1 181 ? -24.75 -0.327 -20.453 1 87.94 181 LYS A CA 1
ATOM 1447 C C . LYS A 1 181 ? -23.672 -1.312 -20.875 1 87.94 181 LYS A C 1
ATOM 1449 O O . LYS A 1 181 ? -23.875 -2.125 -21.781 1 87.94 181 LYS A O 1
ATOM 1454 N N . LEU A 1 182 ? -22.547 -1.221 -20.203 1 84.88 182 LEU A N 1
ATOM 1455 C CA . LEU A 1 182 ? -21.406 -1.954 -20.75 1 84.88 182 LEU A CA 1
ATOM 1456 C C . LEU A 1 182 ? -20.984 -3.076 -19.812 1 84.88 182 LEU A C 1
ATOM 1458 O O . LEU A 1 182 ? -20.25 -3.98 -20.219 1 84.88 182 LEU A O 1
ATOM 1462 N N . TRP A 1 183 ? -21.453 -3.059 -18.703 1 87.31 183 TRP A N 1
ATOM 1463 C CA . TRP A 1 183 ? -20.938 -4.047 -17.75 1 87.31 183 TRP A CA 1
ATOM 1464 C C . TRP A 1 183 ? -21.969 -5.133 -17.484 1 87.31 183 TRP A C 1
ATOM 1466 O O . TRP A 1 183 ? -22.359 -5.871 -18.391 1 87.31 183 TRP A O 1
ATOM 1476 N N . SER A 1 184 ? -22.531 -5.125 -16.172 1 92.88 184 SER A N 1
ATOM 1477 C CA . SER A 1 184 ? -23.312 -6.336 -15.914 1 92.88 184 SER A CA 1
ATOM 1478 C C . SER A 1 184 ? -24.406 -6.074 -14.891 1 92.88 184 SER A C 1
ATOM 1480 O O . SER A 1 184 ? -24.312 -5.145 -14.086 1 92.88 184 SER A O 1
ATOM 1482 N N . ALA A 1 185 ? -25.484 -6.859 -15.078 1 97.75 185 ALA A N 1
ATOM 1483 C CA . ALA A 1 185 ? -26.391 -7.121 -13.961 1 97.75 185 ALA A CA 1
ATOM 1484 C C . ALA A 1 185 ? -25.75 -8.062 -12.945 1 97.75 185 ALA A C 1
ATOM 1486 O O . ALA A 1 185 ? -24.656 -8.602 -13.188 1 97.75 185 ALA A O 1
ATOM 1487 N N . THR A 1 186 ? -26.438 -8.164 -11.766 1 98.38 186 THR A N 1
ATOM 1488 C CA . THR A 1 186 ? -25.766 -8.977 -10.75 1 98.38 186 THR A CA 1
ATOM 1489 C C . THR A 1 186 ? -26.797 -9.695 -9.883 1 98.38 186 THR A C 1
ATOM 1491 O O . THR A 1 186 ? -27.969 -9.32 -9.852 1 98.38 186 THR A O 1
ATOM 1494 N N . ILE A 1 187 ? -26.438 -10.852 -9.367 1 98.69 187 ILE A N 1
ATOM 1495 C CA . ILE A 1 187 ? -27.094 -11.531 -8.266 1 98.69 187 ILE A CA 1
ATOM 1496 C C . ILE A 1 187 ? -26.156 -11.594 -7.059 1 98.69 187 ILE A C 1
ATOM 1498 O O . ILE A 1 187 ? -25 -12 -7.188 1 98.69 187 ILE A O 1
ATOM 1502 N N . ASN A 1 188 ? -26.547 -11.102 -5.926 1 97.88 188 ASN A N 1
ATOM 1503 C CA . ASN A 1 188 ? -25.797 -11.305 -4.688 1 97.88 188 ASN A CA 1
ATOM 1504 C C . ASN A 1 188 ? -26.656 -12.008 -3.635 1 97.88 188 ASN A C 1
ATOM 1506 O O . ASN A 1 188 ? -27.641 -12.664 -3.967 1 97.88 188 ASN A O 1
ATOM 1510 N N . ASP A 1 189 ? -26.203 -12.047 -2.326 1 96.62 189 ASP A N 1
ATOM 1511 C CA . ASP A 1 189 ? -26.875 -12.805 -1.271 1 96.62 189 ASP A CA 1
ATOM 1512 C C . ASP A 1 189 ? -28.234 -12.203 -0.954 1 96.62 189 ASP A C 1
ATOM 1514 O O . ASP A 1 189 ? -29.062 -12.836 -0.292 1 96.62 189 ASP A O 1
ATOM 1518 N N . LYS A 1 190 ? -28.547 -10.992 -1.473 1 97.31 190 LYS A N 1
ATOM 1519 C CA . LYS A 1 190 ? -29.812 -10.32 -1.188 1 97.31 190 LYS A CA 1
ATOM 1520 C C . LYS A 1 190 ? -30.812 -10.523 -2.32 1 97.31 190 LYS A C 1
ATOM 1522 O O . LYS A 1 190 ? -32.031 -10.461 -2.104 1 97.31 190 LYS A O 1
ATOM 1527 N N . GLY A 1 191 ? -30.297 -10.703 -3.527 1 98.38 191 GLY A N 1
ATOM 1528 C CA . GLY A 1 191 ? -31.188 -10.891 -4.672 1 98.38 191 GLY A CA 1
ATOM 1529 C C . GLY A 1 191 ? -30.562 -10.445 -5.98 1 98.38 191 GLY A C 1
ATOM 1530 O O . GLY A 1 191 ? -29.328 -10.445 -6.121 1 98.38 191 GLY A O 1
ATOM 1531 N N . ALA A 1 192 ? -31.453 -10.195 -6.973 1 98.69 192 ALA A N 1
ATOM 1532 C CA . ALA A 1 192 ? -31.016 -9.828 -8.312 1 98.69 192 ALA A CA 1
ATOM 1533 C C . ALA A 1 192 ? -31.141 -8.328 -8.547 1 98.69 192 ALA A C 1
ATOM 1535 O O . ALA A 1 192 ? -32 -7.676 -7.965 1 98.69 192 ALA A O 1
ATOM 1536 N N . TYR A 1 193 ? -30.25 -7.781 -9.414 1 98.62 193 TYR A N 1
ATOM 1537 C CA . TYR A 1 193 ? -30.203 -6.344 -9.656 1 98.62 193 TYR A CA 1
ATOM 1538 C C . TYR A 1 193 ? -29.906 -6.051 -11.125 1 98.62 193 TYR A C 1
ATOM 1540 O O . TYR A 1 193 ? -29.188 -6.805 -11.781 1 98.62 193 TYR A O 1
ATOM 1548 N N . PHE A 1 194 ? -30.375 -4.918 -11.648 1 98 194 PHE A N 1
ATOM 1549 C CA . PHE A 1 194 ? -30.156 -4.504 -13.023 1 98 194 PHE A CA 1
ATOM 1550 C C . PHE A 1 194 ? -28.734 -4.02 -13.234 1 98 194 PHE A C 1
ATOM 1552 O O . PHE A 1 194 ? -28.281 -3.857 -14.367 1 98 194 PHE A O 1
ATOM 1559 N N . CYS A 1 195 ? -28 -3.756 -12.148 1 97.56 195 CYS A N 1
ATOM 1560 C CA . CYS A 1 195 ? -26.656 -3.184 -12.156 1 97.56 195 CYS A CA 1
ATOM 1561 C C . CYS A 1 195 ? -25.828 -3.713 -10.992 1 97.56 195 CYS A C 1
ATOM 1563 O O . CYS A 1 195 ? -26.312 -3.793 -9.867 1 97.56 195 CYS A O 1
ATOM 1565 N N . GLU A 1 196 ? -24.609 -4.047 -11.328 1 96.25 196 GLU A N 1
ATOM 1566 C CA . GLU A 1 196 ? -23.766 -4.648 -10.305 1 96.25 196 GLU A CA 1
ATOM 1567 C C . GLU A 1 196 ? -23.453 -3.658 -9.188 1 96.25 196 GLU A C 1
ATOM 1569 O O . GLU A 1 196 ? -23.391 -4.035 -8.016 1 96.25 196 GLU A O 1
ATOM 1574 N N . VAL A 1 197 ? -23.281 -2.379 -9.469 1 97.06 197 VAL A N 1
ATOM 1575 C CA . VAL A 1 197 ? -22.969 -1.367 -8.461 1 97.06 197 VAL A CA 1
ATOM 1576 C C . VAL A 1 197 ? -24.219 -1.101 -7.609 1 97.06 197 VAL A C 1
ATOM 1578 O O . VAL A 1 197 ? -24.109 -0.929 -6.391 1 97.06 197 VAL A O 1
ATOM 1581 N N . ALA A 1 198 ? -25.359 -1.113 -8.25 1 98.06 198 ALA A N 1
ATOM 1582 C CA . ALA A 1 198 ? -26.609 -0.987 -7.508 1 98.06 198 ALA A CA 1
ATOM 1583 C C . ALA A 1 198 ? -26.75 -2.104 -6.477 1 98.06 198 ALA A C 1
ATOM 1585 O O . ALA A 1 198 ? -27.203 -1.867 -5.355 1 98.06 198 ALA A O 1
ATOM 1586 N N . GLY A 1 199 ? -26.375 -3.301 -6.879 1 97.75 199 GLY A N 1
ATOM 1587 C CA . GLY A 1 199 ? -26.406 -4.414 -5.945 1 97.75 199 GLY A CA 1
ATOM 1588 C C . GLY A 1 199 ? -25.531 -4.199 -4.727 1 97.75 199 GLY A C 1
ATOM 1589 O O . GLY A 1 199 ? -25.953 -4.492 -3.602 1 97.75 199 GLY A O 1
ATOM 1590 N N . ALA A 1 200 ? -24.359 -3.682 -4.941 1 97.06 200 ALA A N 1
ATOM 1591 C CA . ALA A 1 200 ? -23.438 -3.428 -3.844 1 97.06 200 ALA A CA 1
ATOM 1592 C C . ALA A 1 200 ? -23.969 -2.34 -2.916 1 97.06 200 ALA A C 1
ATOM 1594 O O . ALA A 1 200 ? -23.906 -2.475 -1.691 1 97.06 200 ALA A O 1
ATOM 1595 N N . ILE A 1 201 ? -24.5 -1.286 -3.486 1 97.75 201 ILE A N 1
ATOM 1596 C CA . ILE A 1 201 ? -25.047 -0.172 -2.709 1 97.75 201 ILE A CA 1
ATOM 1597 C C . ILE A 1 201 ? -26.234 -0.644 -1.888 1 97.75 201 ILE A C 1
ATOM 1599 O O . ILE A 1 201 ? -26.328 -0.361 -0.691 1 97.75 201 ILE A O 1
ATOM 1603 N N . ASP A 1 202 ? -27.141 -1.373 -2.502 1 97.88 202 ASP A N 1
ATOM 1604 C CA . ASP A 1 202 ? -28.328 -1.841 -1.806 1 97.88 202 ASP A CA 1
ATOM 1605 C C . ASP A 1 202 ? -27.969 -2.76 -0.642 1 97.88 202 ASP A C 1
ATOM 1607 O O . ASP A 1 202 ? -28.547 -2.662 0.44 1 97.88 202 ASP A O 1
ATOM 1611 N N . ARG A 1 203 ? -27.031 -3.629 -0.904 1 96.81 203 ARG A N 1
ATOM 1612 C CA . ARG A 1 203 ? -26.594 -4.547 0.137 1 96.81 203 ARG A CA 1
ATOM 1613 C C . ARG A 1 203 ? -26.078 -3.789 1.354 1 96.81 203 ARG A C 1
ATOM 1615 O O . ARG A 1 203 ? -26.438 -4.102 2.49 1 96.81 203 ARG A O 1
ATOM 1622 N N . LEU A 1 204 ? -25.266 -2.791 1.149 1 96.75 204 LEU A N 1
ATOM 1623 C CA . LEU A 1 204 ? -24.609 -2.078 2.238 1 96.75 204 LEU A CA 1
ATOM 1624 C C . LEU A 1 204 ? -25.547 -1.075 2.885 1 96.75 204 LEU A C 1
ATOM 1626 O O . LEU A 1 204 ? -25.672 -1.028 4.113 1 96.75 204 LEU A O 1
ATOM 1630 N N . TYR A 1 205 ? -26.297 -0.297 2.113 1 97.06 205 TYR A N 1
ATOM 1631 C CA . TYR A 1 205 ? -27.047 0.842 2.617 1 97.06 205 TYR A CA 1
ATOM 1632 C C . TYR A 1 205 ? -28.438 0.408 3.094 1 97.06 205 TYR A C 1
ATOM 1634 O O . TYR A 1 205 ? -28.969 0.958 4.062 1 97.06 205 TYR A O 1
ATOM 1642 N N . PHE A 1 206 ? -29 -0.609 2.443 1 97.19 206 PHE A N 1
ATOM 1643 C CA . PHE A 1 206 ? -30.422 -0.852 2.668 1 97.19 206 PHE A CA 1
ATOM 1644 C C . PHE A 1 206 ? -30.688 -2.322 2.975 1 97.19 206 PHE A C 1
ATOM 1646 O O . PHE A 1 206 ? -31.828 -2.756 3.045 1 97.19 206 PHE A O 1
ATOM 1653 N N . ASN A 1 207 ? -29.688 -3.102 3.072 1 96.31 207 ASN A N 1
ATOM 1654 C CA . ASN A 1 207 ? -29.781 -4.516 3.422 1 96.31 207 ASN A CA 1
ATOM 1655 C C . ASN A 1 207 ? -30.688 -5.277 2.455 1 96.31 207 ASN A C 1
ATOM 1657 O O . ASN A 1 207 ? -31.516 -6.082 2.877 1 96.31 207 ASN A O 1
ATOM 1661 N N . GLY A 1 208 ? -30.625 -4.887 1.188 1 97.25 208 GLY A N 1
ATOM 1662 C CA . GLY A 1 208 ? -31.312 -5.633 0.149 1 97.25 208 GLY A CA 1
ATOM 1663 C C . GLY A 1 208 ? -32.781 -5.234 -0.001 1 97.25 208 GLY A C 1
ATOM 1664 O O . GLY A 1 208 ? -33.562 -5.98 -0.581 1 97.25 208 GLY A O 1
ATOM 1665 N N . LYS A 1 209 ? -33.156 -4.129 0.46 1 97.81 209 LYS A N 1
ATOM 1666 C CA . LYS A 1 209 ? -34.531 -3.668 0.406 1 97.81 209 LYS A CA 1
ATOM 1667 C C . LYS A 1 209 ? -35.031 -3.609 -1.033 1 97.81 209 LYS A C 1
ATOM 1669 O O . LYS A 1 209 ? -36.219 -3.812 -1.289 1 97.81 209 LYS A O 1
ATOM 1674 N N . HIS A 1 210 ? -34.219 -3.398 -1.976 1 98.19 210 HIS A N 1
ATOM 1675 C CA . HIS A 1 210 ? -34.625 -3.186 -3.361 1 98.19 210 HIS A CA 1
ATOM 1676 C C . HIS A 1 210 ? -34.375 -4.438 -4.199 1 98.19 210 HIS A C 1
ATOM 1678 O O . HIS A 1 210 ? -34.594 -4.418 -5.418 1 98.19 210 HIS A O 1
ATOM 1684 N N . ALA A 1 211 ? -34 -5.535 -3.635 1 98.31 211 ALA A N 1
ATOM 1685 C CA . ALA A 1 211 ? -33.625 -6.742 -4.359 1 98.31 211 ALA A CA 1
ATOM 1686 C C . ALA A 1 211 ? -34.812 -7.391 -5.023 1 98.31 211 ALA A C 1
ATOM 1688 O O . ALA A 1 211 ? -35.906 -7.438 -4.438 1 98.31 211 ALA A O 1
ATOM 1689 N N . TRP A 1 212 ? -34.656 -7.828 -6.277 1 98.44 212 TRP A N 1
ATOM 1690 C CA . TRP A 1 212 ? -35.656 -8.703 -6.898 1 98.44 212 TRP A CA 1
ATOM 1691 C C . TRP A 1 212 ? -35.469 -10.141 -6.426 1 98.44 212 TRP A C 1
ATOM 1693 O O . TRP A 1 212 ? -34.375 -10.586 -6.148 1 98.44 212 TRP A O 1
ATOM 1703 N N . PRO A 1 213 ? -36.562 -10.898 -6.367 1 97.19 213 PRO A N 1
ATOM 1704 C CA . PRO A 1 213 ? -36.406 -12.336 -6.121 1 97.19 213 PRO A CA 1
ATOM 1705 C C . PRO A 1 213 ? -35.625 -13.039 -7.215 1 97.19 213 PRO A C 1
ATOM 1707 O O . PRO A 1 213 ? -35.781 -12.719 -8.398 1 97.19 213 PRO A O 1
ATOM 1710 N N . VAL A 1 214 ? -34.781 -13.969 -6.762 1 98.06 214 VAL A N 1
ATOM 1711 C CA . VAL A 1 214 ? -33.969 -14.75 -7.695 1 98.06 214 VAL A CA 1
ATOM 1712 C C . VAL A 1 214 ? -34.781 -15.922 -8.234 1 98.06 214 VAL A C 1
ATOM 1714 O O . VAL A 1 214 ? -34.625 -17.047 -7.762 1 98.06 214 VAL A O 1
ATOM 1717 N N . GLU A 1 215 ? -35.562 -15.656 -9.156 1 95.75 215 GLU A N 1
ATOM 1718 C CA . GLU A 1 215 ? -36.438 -16.625 -9.812 1 95.75 215 GLU A CA 1
ATOM 1719 C C . GLU A 1 215 ? -36.25 -16.594 -11.328 1 95.75 215 GLU A C 1
ATOM 1721 O O . GLU A 1 215 ? -35.688 -15.648 -11.867 1 95.75 215 GLU A O 1
ATOM 1726 N N . HIS A 1 216 ? -36.719 -17.656 -11.906 1 94.75 216 HIS A N 1
ATOM 1727 C CA . HIS A 1 216 ? -36.625 -17.766 -13.352 1 94.75 216 HIS A CA 1
ATOM 1728 C C . HIS A 1 216 ? -37.25 -16.562 -14.055 1 94.75 216 HIS A C 1
ATOM 1730 O O . HIS A 1 216 ? -38.375 -16.156 -13.719 1 94.75 216 HIS A O 1
ATOM 1736 N N . GLY A 1 217 ? -36.438 -15.938 -14.969 1 93.88 217 GLY A N 1
ATOM 1737 C CA . GLY A 1 217 ? -37 -14.891 -15.812 1 93.88 217 GLY A CA 1
ATOM 1738 C C . GLY A 1 217 ? -36.719 -13.492 -15.297 1 93.88 217 GLY A C 1
ATOM 1739 O O . GLY A 1 217 ? -37 -12.508 -15.969 1 93.88 217 GLY A O 1
ATOM 1740 N N . TRP A 1 218 ? -36.062 -13.344 -14.125 1 97.31 218 TRP A N 1
ATOM 1741 C CA . TRP A 1 218 ? -35.781 -12.016 -13.594 1 97.31 218 TRP A CA 1
ATOM 1742 C C . TRP A 1 218 ? -35 -11.188 -14.602 1 97.31 218 TRP A C 1
ATOM 1744 O O . TRP A 1 218 ? -35.125 -9.961 -14.656 1 97.31 218 TRP A O 1
ATOM 1754 N N . TRP A 1 219 ? -34.156 -11.852 -15.461 1 97.31 219 TRP A N 1
ATOM 1755 C CA . TRP A 1 219 ? -33.219 -11.195 -16.375 1 97.31 219 TRP A CA 1
ATOM 1756 C C . TRP A 1 219 ? -33.938 -10.672 -17.609 1 97.31 219 TRP A C 1
ATOM 1758 O O . TRP A 1 219 ? -33.344 -9.977 -18.438 1 97.31 219 TRP A O 1
ATOM 1768 N N . GLN A 1 220 ? -35.188 -10.922 -17.75 1 96.94 220 GLN A N 1
ATOM 1769 C CA . GLN A 1 220 ? -35.969 -10.469 -18.891 1 96.94 220 GLN A CA 1
ATOM 1770 C C . GLN A 1 220 ? -36.531 -9.07 -18.656 1 96.94 220 GLN A C 1
ATOM 1772 O O . GLN A 1 220 ? -37.125 -8.461 -19.562 1 96.94 220 GLN A O 1
ATOM 1777 N N . ARG A 1 221 ? -36.344 -8.578 -17.516 1 96.94 221 ARG A N 1
ATOM 1778 C CA . ARG A 1 221 ? -36.906 -7.273 -17.156 1 96.94 221 ARG A CA 1
ATOM 1779 C C . ARG A 1 221 ? -36.344 -6.184 -18.062 1 96.94 221 ARG A C 1
ATOM 1781 O O . ARG A 1 221 ? -35.156 -6.203 -18.422 1 96.94 221 ARG A O 1
ATOM 1788 N N . GLN A 1 222 ? -37.25 -5.25 -18.438 1 96.75 222 GLN A N 1
ATOM 1789 C CA . GLN A 1 222 ? -36.906 -4.078 -19.25 1 96.75 222 GLN A CA 1
ATOM 1790 C C . GLN A 1 222 ? -36.688 -2.854 -18.359 1 96.75 222 GLN A C 1
ATOM 1792 O O . GLN A 1 222 ? -37.125 -2.826 -17.203 1 96.75 222 GLN A O 1
ATOM 1797 N N . PRO A 1 223 ? -36 -1.841 -18.953 1 95.81 223 PRO A N 1
ATOM 1798 C CA . PRO A 1 223 ? -35.719 -0.659 -18.141 1 95.81 223 PRO A CA 1
ATOM 1799 C C . PRO A 1 223 ? -36.969 -0.088 -17.484 1 95.81 223 PRO A C 1
ATOM 1801 O O . PRO A 1 223 ? -36.938 0.376 -16.344 1 95.81 223 PRO A O 1
ATOM 1804 N N . GLY A 1 224 ? -38.062 -0.158 -18.125 1 94.38 224 GLY A N 1
ATOM 1805 C CA . GLY A 1 224 ? -39.312 0.289 -17.547 1 94.38 224 GLY A CA 1
ATOM 1806 C C . GLY A 1 224 ? -39.75 -0.521 -16.344 1 94.38 224 GLY A C 1
ATOM 1807 O O . GLY A 1 224 ? -40.562 -0.058 -15.539 1 94.38 224 GLY A O 1
ATOM 1808 N N . ASP A 1 225 ? -39.188 -1.764 -16.156 1 94.62 225 ASP A N 1
ATOM 1809 C CA . ASP A 1 225 ? -39.531 -2.693 -15.086 1 94.62 225 ASP A CA 1
ATOM 1810 C C . ASP A 1 225 ? -38.594 -2.551 -13.891 1 94.62 225 ASP A C 1
ATOM 1812 O O . ASP A 1 225 ? -38.75 -3.234 -12.875 1 94.62 225 ASP A O 1
ATOM 1816 N N . PHE A 1 226 ? -37.625 -1.692 -13.945 1 96.5 226 PHE A N 1
ATOM 1817 C CA . PHE A 1 226 ? -36.594 -1.673 -12.922 1 96.5 226 PHE A CA 1
ATOM 1818 C C . PHE A 1 226 ? -37.156 -1.155 -11.602 1 96.5 226 PHE A C 1
ATOM 1820 O O . PHE A 1 226 ? -36.656 -1.498 -10.531 1 96.5 226 PHE A O 1
ATOM 1827 N N . GLY A 1 227 ? -38.156 -0.316 -11.672 1 92.88 227 GLY A N 1
ATOM 1828 C CA . GLY A 1 227 ? -38.875 0.1 -10.477 1 92.88 227 GLY A CA 1
ATOM 1829 C C . GLY A 1 227 ? -38 0.823 -9.477 1 92.88 227 GLY A C 1
ATOM 1830 O O . GLY A 1 227 ? -37.281 1.764 -9.828 1 92.88 227 GLY A O 1
ATOM 1831 N N . ASP A 1 228 ? -38.062 0.342 -8.195 1 94.81 228 ASP A N 1
ATOM 1832 C CA . ASP A 1 228 ? -37.438 1.022 -7.074 1 94.81 228 ASP A CA 1
ATOM 1833 C C . ASP A 1 228 ? -35.906 0.944 -7.172 1 94.81 228 ASP A C 1
ATOM 1835 O O . ASP A 1 228 ? -35.219 1.724 -6.535 1 94.81 228 ASP A O 1
ATOM 1839 N N . GLN A 1 229 ? -35.375 0.022 -7.957 1 97.25 229 GLN A N 1
ATOM 1840 C CA . GLN A 1 229 ? -33.906 -0.105 -8.047 1 97.25 229 GLN A CA 1
ATOM 1841 C C . GLN A 1 229 ? -33.312 1.136 -8.688 1 97.25 229 GLN A C 1
ATOM 1843 O O . GLN A 1 229 ? -32.125 1.453 -8.43 1 97.25 229 GLN A O 1
ATOM 1848 N N . ILE A 1 230 ? -34.031 1.874 -9.492 1 97.12 230 ILE A N 1
ATOM 1849 C CA . ILE A 1 230 ? -33.531 3.072 -10.148 1 97.12 230 ILE A CA 1
ATOM 1850 C C . ILE A 1 230 ? -33.125 4.105 -9.102 1 97.12 230 ILE A C 1
ATOM 1852 O O . ILE A 1 230 ? -32.219 4.91 -9.32 1 97.12 230 ILE A O 1
ATOM 1856 N N . GLU A 1 231 ? -33.781 4.059 -7.949 1 97 231 GLU A N 1
ATOM 1857 C CA . GLU A 1 231 ? -33.5 4.992 -6.863 1 97 231 GLU A CA 1
ATOM 1858 C C . GLU A 1 231 ? -32.062 4.82 -6.355 1 97 231 GLU A C 1
ATOM 1860 O O . GLU A 1 231 ? -31.5 5.75 -5.781 1 97 231 GLU A O 1
ATOM 1865 N N . LEU A 1 232 ? -31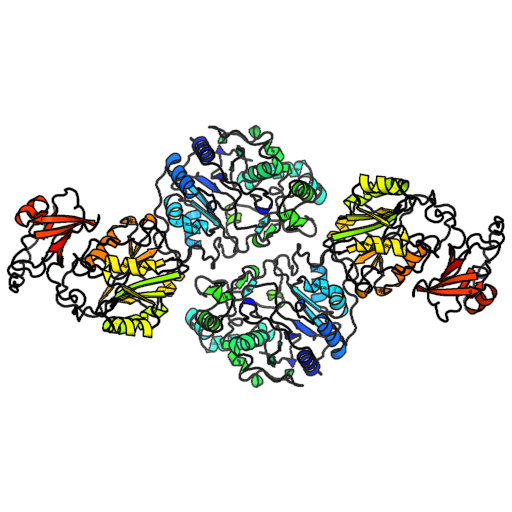.531 3.658 -6.512 1 98.19 232 LEU A N 1
ATOM 1866 C CA . LEU A 1 232 ? -30.172 3.389 -6.059 1 98.19 232 LEU A CA 1
ATOM 1867 C C . LEU A 1 232 ? -29.156 4.238 -6.828 1 98.19 232 LEU A C 1
ATOM 1869 O O . LEU A 1 232 ? -28.062 4.484 -6.344 1 98.19 232 LEU A O 1
ATOM 1873 N N . CYS A 1 233 ? -29.547 4.738 -8.016 1 98 233 CYS A N 1
ATOM 1874 C CA . CYS A 1 233 ? -28.688 5.598 -8.828 1 98 233 CYS A CA 1
ATOM 1875 C C . CYS A 1 233 ? -28.5 6.957 -8.164 1 98 233 CYS A C 1
ATOM 1877 O O . CYS A 1 233 ? -27.562 7.688 -8.492 1 98 233 CYS A O 1
ATOM 1879 N N . ASN A 1 234 ? -29.359 7.305 -7.215 1 98.12 234 ASN A N 1
ATOM 1880 C CA . ASN A 1 234 ? -29.203 8.555 -6.477 1 98.12 234 ASN A CA 1
ATOM 1881 C C . ASN A 1 234 ? -28 8.5 -5.531 1 98.12 234 ASN A C 1
ATOM 1883 O O . ASN A 1 234 ? -27.562 9.531 -5.031 1 98.12 234 ASN A O 1
ATOM 1887 N N . TYR A 1 235 ? -27.438 7.328 -5.336 1 98.31 235 TYR A N 1
ATOM 1888 C CA . TYR A 1 235 ? -26.312 7.129 -4.438 1 98.31 235 TYR A CA 1
ATOM 1889 C C . TYR A 1 235 ? -25.047 6.789 -5.223 1 98.31 235 TYR A C 1
ATOM 1891 O O . TYR A 1 235 ? -24.031 6.422 -4.637 1 98.31 235 TYR A O 1
ATOM 1899 N N . CYS A 1 236 ? -25.094 6.832 -6.516 1 97.81 236 CYS A N 1
ATOM 1900 C CA . CYS A 1 236 ? -23.953 6.488 -7.371 1 97.81 236 CYS A CA 1
ATOM 1901 C C . CYS A 1 236 ? -23.766 7.535 -8.461 1 97.81 236 CYS A C 1
ATOM 1903 O O . CYS A 1 236 ? -24.656 7.762 -9.281 1 97.81 236 CYS A O 1
ATOM 1905 N N . ALA A 1 237 ? -22.547 8.039 -8.578 1 94.75 237 ALA A N 1
ATOM 1906 C CA . ALA A 1 237 ? -22.312 9.125 -9.523 1 94.75 237 ALA A CA 1
ATOM 1907 C C . ALA A 1 237 ? -21.516 8.625 -10.734 1 94.75 237 ALA A C 1
ATOM 1909 O O . ALA A 1 237 ? -20.969 9.422 -11.5 1 94.75 237 ALA A O 1
ATOM 1910 N N . LEU A 1 238 ? -21.406 7.363 -10.969 1 93 238 LEU A N 1
ATOM 1911 C CA . LEU A 1 238 ? -20.562 6.809 -12.023 1 93 238 LEU A CA 1
ATOM 1912 C C . LEU A 1 238 ? -21.047 7.262 -13.398 1 93 238 LEU A C 1
ATOM 1914 O O . LEU A 1 238 ? -20.266 7.352 -14.336 1 93 238 LEU A O 1
ATOM 1918 N N . ALA A 1 239 ? -22.328 7.516 -13.5 1 92.81 239 ALA A N 1
ATOM 1919 C CA . ALA A 1 239 ? -22.875 7.953 -14.789 1 92.81 239 ALA A CA 1
ATOM 1920 C C . ALA A 1 239 ? -22.484 9.406 -15.078 1 92.81 239 ALA A C 1
ATOM 1922 O O . ALA A 1 239 ? -22.625 9.867 -16.203 1 92.81 239 ALA A O 1
ATOM 1923 N N . GLN A 1 240 ? -22.078 10.117 -14.016 1 91.62 240 GLN A N 1
ATOM 1924 C CA . GLN A 1 240 ? -21.719 11.523 -14.148 1 91.62 240 GLN A CA 1
ATOM 1925 C C . GLN A 1 240 ? -20.219 11.695 -14.398 1 91.62 240 GLN A C 1
ATOM 1927 O O . GLN A 1 240 ? -19.422 10.867 -13.961 1 91.62 240 GLN A O 1
ATOM 1932 N N . PRO A 1 241 ? -19.844 12.797 -15.109 1 86.25 241 PRO A N 1
ATOM 1933 C CA . PRO A 1 241 ? -18.422 13.109 -15.109 1 86.25 241 PRO A CA 1
ATOM 1934 C C . PRO A 1 241 ? -17.859 13.297 -13.695 1 86.25 241 PRO A C 1
ATOM 1936 O O . PRO A 1 241 ? -18.516 13.914 -12.852 1 86.25 241 PRO A O 1
ATOM 1939 N N . GLY A 1 242 ? -16.812 12.68 -13.406 1 85.88 242 GLY A N 1
ATOM 1940 C CA . GLY A 1 242 ? -16.25 12.781 -12.062 1 85.88 242 GLY A CA 1
ATOM 1941 C C . GLY A 1 242 ? -14.773 12.445 -12 1 85.88 242 GLY A C 1
ATOM 1942 O O . GLY A 1 242 ? -14.203 11.961 -12.977 1 85.88 242 GLY A O 1
ATOM 1943 N N . PRO A 1 243 ? -14.195 12.695 -10.883 1 87.12 243 PRO A N 1
ATOM 1944 C CA . PRO A 1 243 ? -12.766 12.43 -10.711 1 87.12 243 PRO A CA 1
ATOM 1945 C C . PRO A 1 243 ? -12.445 10.938 -10.609 1 87.12 243 PRO A C 1
ATOM 1947 O O . PRO A 1 243 ? -13.305 10.148 -10.203 1 87.12 243 PRO A O 1
ATOM 1950 N N . SER A 1 244 ? -11.227 10.602 -11.047 1 84.44 244 SER A N 1
ATOM 1951 C CA . SER A 1 244 ? -10.672 9.266 -10.875 1 84.44 244 SER A CA 1
ATOM 1952 C C . SER A 1 244 ? -9.406 9.305 -10.016 1 84.44 244 SER A C 1
ATOM 1954 O O . SER A 1 244 ? -8.758 10.344 -9.906 1 84.44 244 SER A O 1
ATOM 1956 N N . GLN A 1 245 ? -9.219 8.234 -9.398 1 83.75 245 GLN A N 1
ATOM 1957 C CA . GLN A 1 245 ? -8.031 8.125 -8.562 1 83.75 245 GLN A CA 1
ATOM 1958 C C . GLN A 1 245 ? -7.383 6.754 -8.703 1 83.75 245 GLN A C 1
ATOM 1960 O O . GLN A 1 245 ? -8.047 5.785 -9.078 1 83.75 245 GLN A O 1
ATOM 1965 N N . LEU A 1 246 ? -6.066 6.758 -8.406 1 82.94 246 LEU A N 1
ATOM 1966 C CA . LEU A 1 246 ? -5.367 5.48 -8.383 1 82.94 246 LEU A CA 1
ATOM 1967 C C . LEU A 1 246 ? -6.051 4.504 -7.438 1 82.94 246 LEU A C 1
ATOM 1969 O O . LEU A 1 246 ? -6.395 4.863 -6.309 1 82.94 246 LEU A O 1
ATOM 1973 N N . ASP A 1 247 ? -6.203 3.336 -7.941 1 88.38 247 ASP A N 1
ATOM 1974 C CA . ASP A 1 247 ? -6.949 2.344 -7.176 1 88.38 247 ASP A CA 1
ATOM 1975 C C . ASP A 1 247 ? -6.145 1.857 -5.973 1 88.38 247 ASP A C 1
ATOM 1977 O O . ASP A 1 247 ? -6.719 1.449 -4.961 1 88.38 247 ASP A O 1
ATOM 1981 N N . ILE A 1 248 ? -4.883 2.006 -6.008 1 87.56 248 ILE A N 1
ATOM 1982 C CA . ILE A 1 248 ? -4.004 1.435 -4.992 1 87.56 248 ILE A CA 1
ATOM 1983 C C . ILE A 1 248 ? -3.875 2.4 -3.818 1 87.56 248 ILE A C 1
ATOM 1985 O O . ILE A 1 248 ? -3.252 2.074 -2.805 1 87.56 248 ILE A O 1
ATOM 1989 N N . LEU A 1 249 ? -4.465 3.596 -3.781 1 87.62 249 LEU A N 1
ATOM 1990 C CA . LEU A 1 249 ? -4.324 4.59 -2.727 1 87.62 249 LEU A CA 1
ATOM 1991 C C . LEU A 1 249 ? -5.105 4.18 -1.482 1 87.62 249 LEU A C 1
ATOM 1993 O O . LEU A 1 249 ? -4.863 4.699 -0.391 1 87.62 249 LEU A O 1
ATOM 1997 N N . GLU A 1 250 ? -6.137 3.311 -1.611 1 90.5 250 GLU A N 1
ATOM 1998 C CA . GLU A 1 250 ? -6.926 2.756 -0.518 1 90.5 250 GLU A CA 1
ATOM 1999 C C . GLU A 1 250 ? -7.715 3.846 0.201 1 90.5 250 GLU A C 1
ATOM 2001 O O . GLU A 1 250 ? -7.863 3.809 1.425 1 90.5 250 GLU A O 1
ATOM 2006 N N . ARG A 1 251 ? -8.18 4.816 -0.553 1 91.69 251 ARG A N 1
ATOM 2007 C CA . ARG A 1 251 ? -9.031 5.883 -0.035 1 91.69 251 ARG A CA 1
ATOM 2008 C C . ARG A 1 251 ? -10.07 6.305 -1.069 1 91.69 251 ARG A C 1
ATOM 2010 O O . ARG A 1 251 ? -9.734 6.539 -2.232 1 91.69 251 ARG A O 1
ATOM 2017 N N . ASP A 1 252 ? -11.25 6.488 -0.604 1 94.88 252 ASP A N 1
ATOM 2018 C CA . ASP A 1 252 ? -12.336 6.848 -1.514 1 94.88 252 ASP A CA 1
ATOM 2019 C C . ASP A 1 252 ? -12.562 8.359 -1.532 1 94.88 252 ASP A C 1
ATOM 2021 O O . ASP A 1 252 ? -12.305 9.039 -0.538 1 94.88 252 ASP A O 1
ATOM 2025 N N . ILE A 1 253 ? -12.953 8.836 -2.719 1 93.25 253 ILE A N 1
ATOM 2026 C CA . ILE A 1 253 ? -13.547 10.172 -2.799 1 93.25 253 ILE A CA 1
ATOM 2027 C C . ILE A 1 253 ? -15.055 10.078 -2.566 1 93.25 253 ILE A C 1
ATOM 2029 O O . ILE A 1 253 ? -15.773 9.453 -3.352 1 93.25 253 ILE A O 1
ATOM 2033 N N . ILE A 1 254 ? -15.484 10.695 -1.496 1 96.12 254 ILE A N 1
ATOM 2034 C CA . ILE A 1 254 ? -16.906 10.555 -1.171 1 96.12 254 ILE A CA 1
ATOM 2035 C C . ILE A 1 254 ? -17.516 11.93 -0.911 1 96.12 254 ILE A C 1
ATOM 2037 O O . ILE A 1 254 ? -16.797 12.891 -0.616 1 96.12 254 ILE A O 1
ATOM 2041 N N . SER A 1 255 ? -18.812 12.07 -1.068 1 95.5 255 SER A N 1
ATOM 2042 C CA . SER A 1 255 ? -19.5 13.32 -0.75 1 95.5 255 SER A CA 1
ATOM 2043 C C . SER A 1 255 ? -19.812 13.414 0.739 1 95.5 255 SER A C 1
ATOM 2045 O O . SER A 1 255 ? -19.797 12.406 1.446 1 95.5 255 SER A O 1
ATOM 2047 N N . PRO A 1 256 ? -20.172 14.609 1.224 1 89.44 256 PRO A N 1
ATOM 2048 C CA . PRO A 1 256 ? -20.516 14.773 2.639 1 89.44 256 PRO A CA 1
ATOM 2049 C C . PRO A 1 256 ? -21.688 13.898 3.074 1 89.44 256 PRO A C 1
ATOM 2051 O O . PRO A 1 256 ? -21.641 13.289 4.148 1 89.44 256 PRO A O 1
ATOM 2054 N N . GLN A 1 257 ? -22.703 13.75 2.301 1 94.25 257 GLN A N 1
ATOM 2055 C CA . GLN A 1 257 ? -23.844 12.93 2.662 1 94.25 257 GLN A CA 1
ATOM 2056 C C . GLN A 1 257 ? -23.453 11.461 2.799 1 94.25 257 GLN A C 1
ATOM 2058 O O . GLN A 1 257 ? -23.922 10.781 3.717 1 94.25 257 GLN A O 1
ATOM 2063 N N . HIS A 1 258 ? -22.625 11.008 1.876 1 97 258 HIS A N 1
ATOM 2064 C CA . HIS A 1 258 ? -22.156 9.625 1.985 1 97 258 HIS A CA 1
ATOM 2065 C C . HIS A 1 258 ? -21.328 9.43 3.25 1 97 258 HIS A C 1
ATOM 2067 O O . HIS A 1 258 ? -21.422 8.383 3.895 1 97 258 HIS A O 1
ATOM 2073 N N . ARG A 1 259 ? -20.453 10.398 3.518 1 91.94 259 ARG A N 1
ATOM 2074 C CA . ARG A 1 259 ? -19.688 10.297 4.754 1 91.94 259 ARG A CA 1
ATOM 2075 C C . ARG A 1 259 ? -20.609 10.07 5.949 1 91.94 259 ARG A C 1
ATOM 2077 O O . ARG A 1 259 ? -20.328 9.203 6.789 1 91.94 259 ARG A O 1
ATOM 2084 N N . ASP A 1 260 ? -21.688 10.82 6.035 1 88.5 260 ASP A N 1
ATOM 2085 C CA . ASP A 1 260 ? -22.625 10.734 7.16 1 88.5 260 ASP A CA 1
ATOM 2086 C C . ASP A 1 260 ? -23.328 9.383 7.18 1 88.5 260 ASP A C 1
ATOM 2088 O O . ASP A 1 260 ? -23.469 8.766 8.234 1 88.5 260 ASP A O 1
ATOM 2092 N N . ILE A 1 261 ? -23.766 8.938 6.02 1 95.75 261 ILE A N 1
ATOM 2093 C CA . ILE A 1 261 ? -24.453 7.656 5.906 1 95.75 261 ILE A CA 1
ATOM 2094 C C . ILE A 1 261 ? -23.516 6.535 6.34 1 95.75 261 ILE A C 1
ATOM 2096 O O . ILE A 1 261 ? -23.891 5.688 7.156 1 95.75 261 ILE A O 1
ATOM 2100 N N . LEU A 1 262 ? -22.328 6.547 5.809 1 96.19 262 LEU A N 1
ATOM 2101 C CA . LEU A 1 262 ? -21.359 5.488 6.066 1 96.19 262 LEU A CA 1
ATOM 2102 C C . LEU A 1 262 ? -20.906 5.512 7.52 1 96.19 262 LEU A C 1
ATOM 2104 O O . LEU A 1 262 ? -20.625 4.461 8.109 1 96.19 262 LEU A O 1
ATOM 2108 N N . ARG A 1 263 ? -20.812 6.703 8.031 1 90 263 ARG A N 1
ATOM 2109 C CA . ARG A 1 263 ? -20.5 6.82 9.453 1 90 263 ARG A CA 1
ATOM 2110 C C . ARG A 1 263 ? -21.562 6.145 10.305 1 90 263 ARG A C 1
ATOM 2112 O O . ARG A 1 263 ? -21.25 5.387 11.227 1 90 263 ARG A O 1
ATOM 2119 N N . LYS A 1 264 ? -22.781 6.434 10.07 1 91.38 264 LYS A N 1
ATOM 2120 C CA . LYS A 1 264 ? -23.906 5.855 10.797 1 91.38 264 LYS A CA 1
ATOM 2121 C C . LYS A 1 264 ? -23.922 4.336 10.656 1 91.38 264 LYS A C 1
ATOM 2123 O O . LYS A 1 264 ? -24.297 3.625 11.586 1 91.38 264 LYS A O 1
ATOM 2128 N N . LEU A 1 265 ? -23.438 3.842 9.531 1 94.62 265 LEU A N 1
ATOM 2129 C CA . LEU A 1 265 ? -23.453 2.41 9.242 1 94.62 265 LEU A CA 1
ATOM 2130 C C . LEU A 1 265 ? -22.25 1.72 9.883 1 94.62 265 LEU A C 1
ATOM 2132 O O . LEU A 1 265 ? -22.172 0.49 9.898 1 94.62 265 LEU A O 1
ATOM 2136 N N . GLY A 1 266 ? -21.359 2.49 10.383 1 92.88 266 GLY A N 1
ATOM 2137 C CA . GLY A 1 266 ? -20.188 1.906 11.008 1 92.88 266 GLY A CA 1
ATOM 2138 C C . GLY A 1 266 ? -19.125 1.457 10.016 1 92.88 266 GLY A C 1
ATOM 2139 O O . GLY A 1 266 ? -18.406 0.483 10.258 1 92.88 266 GLY A O 1
ATOM 2140 N N . SER A 1 267 ? -18.969 2.135 8.93 1 95.62 267 SER A N 1
ATOM 2141 C CA . SER A 1 267 ? -18 1.807 7.891 1 95.62 267 SER A CA 1
ATOM 2142 C C . SER A 1 267 ? -16.578 1.801 8.453 1 95.62 267 SER A C 1
ATOM 2144 O O . SER A 1 267 ? -16.125 2.789 9.031 1 95.62 267 SER A O 1
ATOM 2146 N N . PRO A 1 268 ? -15.805 0.711 8.211 1 94.25 268 PRO A N 1
ATOM 2147 C CA . PRO A 1 268 ? -14.406 0.675 8.648 1 94.25 268 PRO A CA 1
ATOM 2148 C C . PRO A 1 268 ? -13.555 1.745 7.969 1 94.25 268 PRO A C 1
ATOM 2150 O O . PRO A 1 268 ? -12.68 2.34 8.609 1 94.25 268 PRO A O 1
ATOM 2153 N N . ALA A 1 269 ? -13.781 1.978 6.703 1 94.44 269 ALA A N 1
ATOM 2154 C CA . ALA A 1 269 ? -13.008 2.982 5.977 1 94.44 269 ALA A CA 1
ATOM 2155 C C . ALA A 1 269 ? -13.203 4.367 6.582 1 94.44 269 ALA A C 1
ATOM 2157 O O . ALA A 1 269 ? -12.25 5.148 6.684 1 94.44 269 ALA A O 1
ATOM 2158 N N . ILE A 1 270 ? -14.383 4.66 7.016 1 90.88 270 ILE A N 1
ATOM 2159 C CA . ILE A 1 270 ? -14.688 5.957 7.617 1 90.88 270 ILE A CA 1
ATOM 2160 C C . ILE A 1 270 ? -14.016 6.059 8.984 1 90.88 270 ILE A C 1
ATOM 2162 O O . ILE A 1 270 ? -13.438 7.094 9.32 1 90.88 270 ILE A O 1
ATOM 2166 N N . LYS A 1 271 ? -14.117 4.988 9.719 1 84.75 271 LYS A N 1
ATOM 2167 C CA . LYS A 1 271 ? -13.5 4.965 11.039 1 84.75 271 LYS A CA 1
ATOM 2168 C C . LYS A 1 271 ? -12 5.215 10.953 1 84.75 271 LYS A C 1
ATOM 2170 O O . LYS A 1 271 ? -11.422 5.875 11.812 1 84.75 271 LYS A O 1
ATOM 2175 N N . LYS A 1 272 ? -11.414 4.785 9.859 1 83.25 272 LYS A N 1
ATOM 2176 C CA . LYS A 1 272 ? -9.969 4.895 9.688 1 83.25 272 LYS A CA 1
ATOM 2177 C C . LYS A 1 272 ? -9.609 6.168 8.922 1 83.25 272 LYS A C 1
ATOM 2179 O O . LYS A 1 272 ? -8.43 6.406 8.633 1 83.25 272 LYS A O 1
ATOM 2184 N N . HIS A 1 273 ? -10.633 6.879 8.477 1 81.19 273 HIS A N 1
ATOM 2185 C CA . HIS A 1 273 ? -10.461 8.117 7.723 1 81.19 273 HIS A CA 1
ATOM 2186 C C . HIS A 1 273 ? -9.805 7.863 6.371 1 81.19 273 HIS A C 1
ATOM 2188 O O . HIS A 1 273 ? -8.984 8.664 5.914 1 81.19 273 HIS A O 1
ATOM 2194 N N . ASN A 1 274 ? -10.055 6.746 5.816 1 88.56 274 ASN A N 1
ATOM 2195 C CA . ASN A 1 274 ? -9.586 6.406 4.48 1 88.56 274 ASN A CA 1
ATOM 2196 C C . ASN A 1 274 ? -10.508 6.961 3.4 1 88.56 274 ASN A C 1
ATOM 2198 O O . ASN A 1 274 ? -11.055 6.203 2.598 1 88.56 274 ASN A O 1
ATOM 2202 N N . TYR A 1 275 ? -10.695 8.211 3.43 1 91.12 275 TYR A N 1
ATOM 2203 C CA . TYR A 1 275 ? -11.531 8.891 2.441 1 91.12 275 TYR A CA 1
ATOM 2204 C C . TYR A 1 275 ? -11.125 10.352 2.297 1 91.12 275 TYR A C 1
ATOM 2206 O O . TYR A 1 275 ? -10.406 10.891 3.143 1 91.12 275 TYR A O 1
ATOM 2214 N N . GLU A 1 276 ? -11.531 10.883 1.183 1 86.88 276 GLU A N 1
ATOM 2215 C CA . GLU A 1 276 ? -11.461 12.312 0.889 1 86.88 276 GLU A CA 1
ATOM 2216 C C . GLU A 1 276 ? -12.844 12.875 0.562 1 86.88 276 GLU A C 1
ATOM 2218 O O . GLU A 1 276 ? -13.641 12.219 -0.11 1 86.88 276 GLU A O 1
ATOM 2223 N N . ILE A 1 277 ? -13.031 14.062 1.093 1 88.12 277 ILE A N 1
ATOM 2224 C CA . ILE A 1 277 ? -14.305 14.695 0.768 1 88.12 277 ILE A CA 1
ATOM 2225 C C . ILE A 1 277 ? -14.234 15.312 -0.625 1 88.12 277 ILE A C 1
ATOM 2227 O O . ILE A 1 277 ? -13.305 16.062 -0.935 1 88.12 277 ILE A O 1
ATOM 2231 N N . PHE A 1 278 ? -15.258 14.961 -1.319 1 91.44 278 PHE A N 1
ATOM 2232 C CA . PHE A 1 278 ? -15.336 15.453 -2.691 1 91.44 278 PHE A CA 1
ATOM 2233 C C . PHE A 1 278 ? -15.414 16.969 -2.721 1 91.44 278 PHE A C 1
ATOM 2235 O O . PHE A 1 278 ? -16.25 17.578 -2.043 1 91.44 278 PHE A O 1
ATOM 2242 N N . ASP A 1 279 ? -14.453 17.531 -3.5 1 82.75 279 ASP A N 1
ATOM 2243 C CA . ASP A 1 279 ? -14.383 18.969 -3.797 1 82.75 279 ASP A CA 1
ATOM 2244 C C . ASP A 1 279 ? -14.148 19.203 -5.285 1 82.75 279 ASP A C 1
ATOM 2246 O O . ASP A 1 279 ? -13.102 18.828 -5.824 1 82.75 279 ASP A O 1
ATOM 2250 N N . ARG A 1 280 ? -15.102 19.859 -5.914 1 81.44 280 ARG A N 1
ATOM 2251 C CA . ARG A 1 280 ? -15.062 20.016 -7.363 1 81.44 280 ARG A CA 1
ATOM 2252 C C . ARG A 1 280 ? -13.789 20.75 -7.793 1 81.44 280 ARG A C 1
ATOM 2254 O O . ARG A 1 280 ? -13.242 20.469 -8.859 1 81.44 280 ARG A O 1
ATOM 2261 N N . GLU A 1 281 ? -13.328 21.594 -6.961 1 76.94 281 GLU A N 1
ATOM 2262 C CA . GLU A 1 281 ? -12.133 22.359 -7.305 1 76.94 281 GLU A CA 1
ATOM 2263 C C . GLU A 1 281 ? -10.867 21.531 -7.129 1 76.94 281 GLU A C 1
ATOM 2265 O O . GLU A 1 281 ? -9.945 21.625 -7.941 1 76.94 281 GLU A O 1
ATOM 2270 N N . LEU A 1 282 ? -10.891 20.719 -6.172 1 78.19 282 LEU A N 1
ATOM 2271 C CA . LEU A 1 282 ? -9.703 19.938 -5.852 1 78.19 282 LEU A CA 1
ATOM 2272 C C . LEU A 1 282 ? -9.648 18.656 -6.699 1 78.19 282 LEU A C 1
ATOM 2274 O O . LEU A 1 282 ? -8.562 18.219 -7.074 1 78.19 282 LEU A O 1
ATOM 2278 N N . HIS A 1 283 ? -10.844 18.125 -6.957 1 81.38 283 HIS A N 1
ATOM 2279 C CA . HIS A 1 283 ? -10.93 16.875 -7.703 1 81.38 283 HIS A CA 1
ATOM 2280 C C . HIS A 1 283 ? -11.344 17.125 -9.148 1 81.38 283 HIS A C 1
ATOM 2282 O O . HIS A 1 283 ? -12.406 16.672 -9.578 1 81.38 283 HIS A O 1
ATOM 2288 N N . LYS A 1 284 ? -10.555 17.766 -10.016 1 70.81 284 LYS A N 1
ATOM 2289 C CA . LYS A 1 284 ? -10.898 18.25 -11.344 1 70.81 284 LYS A CA 1
ATOM 2290 C C . LYS A 1 284 ? -10.773 17.156 -12.391 1 70.81 284 LYS A C 1
ATOM 2292 O O . LYS A 1 284 ? -11.242 17.297 -13.516 1 70.81 284 LYS A O 1
ATOM 2297 N N . GLN A 1 285 ? -10.281 16.062 -12.109 1 64.44 285 GLN A N 1
ATOM 2298 C CA . GLN A 1 285 ? -9.992 15.102 -13.172 1 64.44 285 GLN A CA 1
ATOM 2299 C C . GLN A 1 285 ? -11.273 14.445 -13.688 1 64.44 285 GLN A C 1
ATOM 2301 O O . GLN A 1 285 ? -12.18 14.148 -12.906 1 64.44 285 GLN A O 1
ATOM 2306 N N . LYS A 1 286 ? -11.57 14.656 -15.031 1 65.5 286 LYS A N 1
ATOM 2307 C CA . LYS A 1 286 ? -12.727 14.016 -15.664 1 65.5 286 LYS A CA 1
ATOM 2308 C C . LYS A 1 286 ? -12.305 12.781 -16.453 1 65.5 286 LYS A C 1
ATOM 2310 O O . LYS A 1 286 ? -11.359 12.828 -17.234 1 65.5 286 LYS A O 1
ATOM 2315 N N . ARG A 1 287 ? -12.828 11.633 -16 1 61.28 287 ARG A N 1
ATOM 2316 C CA . ARG A 1 287 ? -12.609 10.438 -16.812 1 61.28 287 ARG A CA 1
ATOM 2317 C C . ARG A 1 287 ? -13.758 10.234 -17.797 1 61.28 287 ARG A C 1
ATOM 2319 O O . ARG A 1 287 ? -14.93 10.242 -17.406 1 61.28 287 ARG A O 1
ATOM 2326 N N . GLU A 1 288 ? -13.461 10.375 -19.094 1 61.03 288 GLU A N 1
ATOM 2327 C CA . GLU A 1 288 ? -14.43 9.961 -20.094 1 61.03 288 GLU A CA 1
ATOM 2328 C C . GLU A 1 288 ? -14.273 8.477 -20.438 1 61.03 288 GLU A C 1
ATOM 2330 O O . GLU A 1 288 ? -13.172 8.008 -20.688 1 61.03 288 GLU A O 1
ATOM 2335 N N . VAL A 1 289 ? -15.266 7.645 -20.078 1 59.88 289 VAL A N 1
ATOM 2336 C CA . VAL A 1 289 ? -15.227 6.223 -20.406 1 59.88 289 VAL A CA 1
ATOM 2337 C C . VAL A 1 289 ? -16.031 5.961 -21.688 1 59.88 289 VAL A C 1
ATOM 2339 O O . VAL A 1 289 ? -17.234 6.207 -21.719 1 59.88 289 VAL A O 1
ATOM 2342 N N . GLU A 1 290 ? -15.32 5.758 -22.75 1 54.31 290 GLU A N 1
ATOM 2343 C CA . GLU A 1 290 ? -15.992 5.5 -24.016 1 54.31 290 GLU A CA 1
ATOM 2344 C C . GLU A 1 290 ? -16.328 4.02 -24.188 1 54.31 290 GLU A C 1
ATOM 2346 O O . GLU A 1 290 ? -17.312 3.662 -24.828 1 54.31 290 GLU A O 1
ATOM 2351 N N . SER A 1 291 ? -15.383 3.07 -23.672 1 56.84 291 SER A N 1
ATOM 2352 C CA . SER A 1 291 ? -15.578 1.631 -23.797 1 56.84 291 SER A CA 1
ATOM 2353 C C . SER A 1 291 ? -15.109 0.896 -22.547 1 56.84 291 SER A C 1
ATOM 2355 O O . SER A 1 291 ? -14.391 1.462 -21.719 1 56.84 291 SER A O 1
ATOM 2357 N N . ARG A 1 292 ? -15.727 -0.349 -22.375 1 55.03 292 ARG A N 1
ATOM 2358 C CA . ARG A 1 292 ? -15.297 -1.216 -21.297 1 55.03 292 ARG A CA 1
ATOM 2359 C C . ARG A 1 292 ? -13.781 -1.356 -21.266 1 55.03 292 ARG A C 1
ATOM 2361 O O . ARG A 1 292 ? -13.164 -1.334 -20.203 1 55.03 292 ARG A O 1
ATOM 2368 N N . ASP A 1 293 ? -13.391 -1.472 -22.438 1 51.81 293 ASP A N 1
ATOM 2369 C CA . ASP A 1 293 ? -11.961 -1.722 -22.562 1 51.81 293 ASP A CA 1
ATOM 2370 C C . ASP A 1 293 ? -11.148 -0.52 -22.094 1 51.81 293 ASP A C 1
ATOM 2372 O O . ASP A 1 293 ? -10.07 -0.681 -21.531 1 51.81 293 ASP A O 1
ATOM 2376 N N . ASN A 1 294 ? -11.734 0.579 -22.359 1 50.03 294 ASN A N 1
ATOM 2377 C CA . ASN A 1 294 ? -11.078 1.811 -21.938 1 50.03 294 ASN A CA 1
ATOM 2378 C C . ASN A 1 294 ? -11.055 1.931 -20.406 1 50.03 294 ASN A C 1
ATOM 2380 O O . ASN A 1 294 ? -10.156 2.559 -19.844 1 50.03 294 ASN A O 1
ATOM 2384 N N . TYR A 1 295 ? -12.102 1.393 -19.891 1 51.59 295 TYR A N 1
ATOM 2385 C CA . TYR A 1 295 ? -12.164 1.439 -18.438 1 51.59 295 TYR A CA 1
ATOM 2386 C C . TYR A 1 295 ? -11.156 0.478 -17.812 1 51.59 295 TYR A C 1
ATOM 2388 O O . TYR A 1 295 ? -10.477 0.822 -16.859 1 51.59 295 TYR A O 1
ATOM 2396 N N . VAL A 1 296 ? -11.32 -0.721 -18.172 1 50.75 296 VAL A N 1
ATOM 2397 C CA . VAL A 1 296 ? -10.438 -1.729 -17.594 1 50.75 296 VAL A CA 1
ATOM 2398 C C . VAL A 1 296 ? -9.008 -1.518 -18.094 1 50.75 296 VAL A C 1
ATOM 2400 O O . VAL A 1 296 ? -8.062 -2.105 -17.578 1 50.75 296 VAL A O 1
ATOM 2403 N N . GLY A 1 297 ? -8.906 -0.905 -19.234 1 47.88 297 GLY A N 1
ATOM 2404 C CA . GLY A 1 297 ? -7.684 -0.994 -20.016 1 47.88 297 GLY A CA 1
ATOM 2405 C C . GLY A 1 297 ? -6.488 -0.355 -19.344 1 47.88 297 GLY A C 1
ATOM 2406 O O . GLY A 1 297 ? -6.629 0.296 -18.312 1 47.88 297 GLY A O 1
ATOM 2407 N N . ASN A 1 298 ? -5.305 -0.284 -20.281 1 45.41 298 ASN A N 1
ATOM 2408 C CA . ASN A 1 298 ? -3.871 -0.467 -20.453 1 45.41 298 ASN A CA 1
ATOM 2409 C C . ASN A 1 298 ? -3.076 0.681 -19.844 1 45.41 298 ASN A C 1
ATOM 2411 O O . ASN A 1 298 ? -3.295 1.845 -20.172 1 45.41 298 ASN A O 1
ATOM 2415 N N . ASP A 1 299 ? -2.965 0.533 -18.766 1 41.91 299 ASP A N 1
ATOM 2416 C CA . ASP A 1 299 ? -1.917 1.479 -18.391 1 41.91 299 ASP A CA 1
ATOM 2417 C C . ASP A 1 299 ? -0.872 1.604 -19.5 1 41.91 299 ASP A C 1
ATOM 2419 O O . ASP A 1 299 ? -0.576 0.628 -20.203 1 41.91 299 ASP A O 1
ATOM 2423 N N . GLY A 1 300 ? -1.047 2.588 -20.094 1 46.06 300 GLY A N 1
ATOM 2424 C CA . GLY A 1 300 ? -0.053 2.748 -21.156 1 46.06 300 GLY A CA 1
ATOM 2425 C C . GLY A 1 300 ? 0.617 1.444 -21.547 1 46.06 300 GLY A C 1
ATOM 2426 O O . GLY A 1 300 ? 1.02 1.268 -22.688 1 46.06 300 GLY A O 1
ATOM 2427 N N . ALA A 1 301 ? 1.048 0.603 -20.531 1 51 301 ALA A N 1
ATOM 2428 C CA . ALA A 1 301 ? 1.679 -0.614 -21.031 1 51 301 ALA A CA 1
ATOM 2429 C C . ALA A 1 301 ? 0.669 -1.755 -21.125 1 51 301 ALA A C 1
ATOM 2431 O O . ALA A 1 301 ? 1.025 -2.877 -21.5 1 51 301 ALA A O 1
ATOM 2432 N N . GLY A 1 302 ? -0.784 -1.587 -20.797 1 61.38 302 GLY A N 1
ATOM 2433 C CA . GLY A 1 302 ? -1.818 -2.564 -21.094 1 61.38 302 GLY A CA 1
ATOM 2434 C C . GLY A 1 302 ? -1.786 -3.768 -20.172 1 61.38 302 GLY A C 1
ATOM 2435 O O . GLY A 1 302 ? -2.248 -4.852 -20.531 1 61.38 302 GLY A O 1
ATOM 2436 N N . ARG A 1 303 ? -1.212 -3.656 -18.844 1 74.75 303 ARG A N 1
ATOM 2437 C CA . ARG A 1 303 ? -1.089 -4.863 -18.031 1 74.75 303 ARG A CA 1
ATOM 2438 C C . ARG A 1 303 ? -2.162 -4.906 -16.953 1 74.75 303 ARG A C 1
ATOM 2440 O O . ARG A 1 303 ? -2.422 -3.9 -16.281 1 74.75 303 ARG A O 1
ATOM 2447 N N . ARG A 1 304 ? -2.816 -5.984 -16.844 1 80.31 304 ARG A N 1
ATOM 2448 C CA . ARG A 1 304 ? -3.818 -6.258 -15.82 1 80.31 304 ARG A CA 1
ATOM 2449 C C . ARG A 1 304 ? -3.229 -7.086 -14.688 1 80.31 304 ARG A C 1
ATOM 2451 O O . ARG A 1 304 ? -3.799 -7.152 -13.594 1 80.31 304 ARG A O 1
ATOM 2458 N N . VAL A 1 305 ? -2.154 -7.676 -15.008 1 84.44 305 VAL A N 1
ATOM 2459 C CA . VAL A 1 305 ? -1.396 -8.422 -14.008 1 84.44 305 VAL A CA 1
ATOM 2460 C C . VAL A 1 305 ? -0.007 -7.809 -13.852 1 84.44 305 VAL A C 1
ATOM 2462 O O . VAL A 1 305 ? 0.738 -7.68 -14.828 1 84.44 305 VAL A O 1
ATOM 2465 N N . GLY A 1 306 ? 0.254 -7.52 -12.672 1 79.75 306 GLY A N 1
ATOM 2466 C CA . GLY A 1 306 ? 1.554 -6.918 -12.422 1 79.75 306 GLY A CA 1
ATOM 2467 C C . GLY A 1 306 ? 2.709 -7.863 -12.695 1 79.75 306 GLY A C 1
ATOM 2468 O O . GLY A 1 306 ? 2.6 -9.07 -12.469 1 79.75 306 GLY A O 1
ATOM 2469 N N . ILE A 1 307 ? 3.832 -7.34 -13.125 1 74.88 307 ILE A N 1
ATOM 2470 C CA . ILE A 1 307 ? 5.02 -8.133 -13.43 1 74.88 307 ILE A CA 1
ATOM 2471 C C . ILE A 1 307 ? 5.516 -8.828 -12.164 1 74.88 307 ILE A C 1
ATOM 2473 O O . ILE A 1 307 ? 5.961 -9.977 -12.211 1 74.88 307 ILE A O 1
ATOM 2477 N N . GLY A 1 308 ? 5.355 -8.242 -11.07 1 72.06 308 GLY A N 1
ATOM 2478 C CA . GLY A 1 308 ? 5.887 -8.766 -9.82 1 72.06 308 GLY A CA 1
ATOM 2479 C C . GLY A 1 308 ? 4.891 -9.625 -9.062 1 72.06 308 GLY A C 1
ATOM 2480 O O . GLY A 1 308 ? 5.199 -10.141 -7.988 1 72.06 308 GLY A O 1
ATOM 2481 N N . HIS A 1 309 ? 3.752 -9.742 -9.719 1 76.75 309 HIS A N 1
ATOM 2482 C CA . HIS A 1 309 ? 2.791 -10.594 -9.023 1 76.75 309 HIS A CA 1
ATOM 2483 C C . HIS A 1 309 ? 3.295 -12.023 -8.922 1 76.75 309 HIS A C 1
ATOM 2485 O O . HIS A 1 309 ? 3.605 -12.656 -9.93 1 76.75 309 HIS A O 1
ATOM 2491 N N . ASN A 1 310 ? 3.389 -12.5 -7.707 1 76 310 ASN A N 1
ATOM 2492 C CA . ASN A 1 310 ? 4.051 -13.789 -7.512 1 76 310 ASN A CA 1
ATOM 2493 C C . ASN A 1 310 ? 3.135 -14.781 -6.805 1 76 310 ASN A C 1
ATOM 2495 O O . ASN A 1 310 ? 3.6 -15.797 -6.285 1 76 310 ASN A O 1
ATOM 2499 N N . SER A 1 311 ? 1.892 -14.539 -6.887 1 77.81 311 SER A N 1
ATOM 2500 C CA . SER A 1 311 ? 0.982 -15.43 -6.172 1 77.81 311 SER A CA 1
ATOM 2501 C C . SER A 1 311 ? 0.944 -16.812 -6.812 1 77.81 311 SER A C 1
ATOM 2503 O O . SER A 1 311 ? 0.664 -17.797 -6.137 1 77.81 311 SER A O 1
ATOM 2505 N N . THR A 1 312 ? 1.255 -16.812 -8.023 1 83.12 312 THR A N 1
ATOM 2506 C CA . THR A 1 312 ? 1.136 -18.078 -8.742 1 83.12 312 THR A CA 1
ATOM 2507 C C . THR A 1 312 ? 2.506 -18.719 -8.938 1 83.12 312 THR A C 1
ATOM 2509 O O . THR A 1 312 ? 2.623 -19.75 -9.594 1 83.12 312 THR A O 1
ATOM 2512 N N . LYS A 1 313 ? 3.521 -18.125 -8.352 1 86.62 313 LYS A N 1
ATOM 2513 C CA . LYS A 1 313 ? 4.875 -18.641 -8.523 1 86.62 313 LYS A CA 1
ATOM 2514 C C . LYS A 1 313 ? 5.301 -19.469 -7.32 1 86.62 313 LYS A C 1
ATOM 2516 O O . LYS A 1 313 ? 4.777 -19.297 -6.219 1 86.62 313 LYS A O 1
ATOM 2521 N N . PRO A 1 314 ? 6.188 -20.406 -7.578 1 90.88 314 PRO A N 1
ATOM 2522 C CA . PRO A 1 314 ? 6.711 -21.203 -6.465 1 90.88 314 PRO A CA 1
ATOM 2523 C C . PRO A 1 314 ? 7.367 -20.344 -5.387 1 90.88 314 PRO A C 1
ATOM 2525 O O . PRO A 1 314 ? 8.031 -19.359 -5.699 1 90.88 314 PRO A O 1
ATOM 2528 N N . LYS A 1 315 ? 7.195 -20.781 -4.141 1 86.5 315 LYS A N 1
ATOM 2529 C CA . LYS A 1 315 ? 7.812 -20.094 -3.004 1 86.5 315 LYS A CA 1
ATOM 2530 C C . LYS A 1 315 ? 9.07 -20.828 -2.541 1 86.5 315 LYS A C 1
ATOM 2532 O O . LYS A 1 315 ? 9.977 -20.219 -1.981 1 86.5 315 LYS A O 1
ATOM 2537 N N . LYS A 1 316 ? 9.031 -22.094 -2.658 1 91.75 316 LYS A N 1
ATOM 2538 C CA . LYS A 1 316 ? 10.125 -22.953 -2.227 1 91.75 316 LYS A CA 1
ATOM 2539 C C . LYS A 1 316 ? 10.258 -24.172 -3.145 1 91.75 316 LYS A C 1
ATOM 2541 O O . LYS A 1 316 ? 9.258 -24.688 -3.639 1 91.75 316 LYS A O 1
ATOM 2546 N N . LEU A 1 317 ? 11.5 -24.5 -3.385 1 95.5 317 LEU A N 1
ATOM 2547 C CA . LEU A 1 317 ? 11.797 -25.703 -4.156 1 95.5 317 LEU A CA 1
ATOM 2548 C C . LEU A 1 317 ? 12.672 -26.656 -3.357 1 95.5 317 LEU A C 1
ATOM 2550 O O . LEU A 1 317 ? 13.812 -26.328 -3.023 1 95.5 317 LEU A O 1
ATOM 2554 N N . SER A 1 318 ? 12.141 -27.812 -3.053 1 97.12 318 SER A N 1
ATOM 2555 C CA . SER A 1 318 ? 12.867 -28.844 -2.314 1 97.12 318 SER A CA 1
ATOM 2556 C C . SER A 1 318 ? 13.219 -30.016 -3.207 1 97.12 318 SER A C 1
ATOM 2558 O O . SER A 1 318 ? 12.492 -30.328 -4.156 1 97.12 318 SER A O 1
ATOM 2560 N N . CYS A 1 319 ? 14.305 -30.625 -2.891 1 97.38 319 CYS A N 1
ATOM 2561 C CA . CYS A 1 319 ? 14.727 -31.844 -3.58 1 97.38 319 CYS A CA 1
ATOM 2562 C C . CYS A 1 319 ? 14.844 -33 -2.604 1 97.38 319 CYS A C 1
ATOM 2564 O O . CYS A 1 319 ? 15.406 -32.875 -1.519 1 97.38 319 CYS A O 1
ATOM 2566 N N . VAL A 1 320 ? 14.25 -34.125 -2.947 1 97 320 VAL A N 1
ATOM 2567 C CA . VAL A 1 320 ? 14.391 -35.344 -2.174 1 97 320 VAL A CA 1
ATOM 2568 C C . VAL A 1 320 ? 15.016 -36.438 -3.045 1 97 320 VAL A C 1
ATOM 2570 O O . VAL A 1 320 ? 14.516 -36.75 -4.129 1 97 320 VAL A O 1
ATOM 2573 N N . LEU A 1 321 ? 16.078 -36.906 -2.57 1 95 321 LEU A N 1
ATOM 2574 C CA . LEU A 1 321 ? 16.703 -38 -3.301 1 95 321 LEU A CA 1
ATOM 2575 C C . LEU A 1 321 ? 17.203 -39.062 -2.342 1 95 321 LEU A C 1
ATOM 2577 O O . LEU A 1 321 ? 17.469 -38.781 -1.17 1 95 321 LEU A O 1
ATOM 2581 N N . VAL A 1 322 ? 17.25 -40.281 -2.859 1 92 322 VAL A N 1
ATOM 2582 C CA . VAL A 1 322 ? 17.766 -41.438 -2.115 1 92 322 VAL A CA 1
ATOM 2583 C C . VAL A 1 322 ? 19.156 -41.781 -2.609 1 92 322 VAL A C 1
ATOM 2585 O O . VAL A 1 322 ? 19.406 -41.844 -3.818 1 92 322 VAL A O 1
ATOM 2588 N N . SER A 1 323 ? 20.078 -41.906 -1.656 1 90.25 323 SER A N 1
ATOM 2589 C CA . SER A 1 323 ? 21.422 -42.344 -1.966 1 90.25 323 SER A CA 1
ATOM 2590 C C . SER A 1 323 ? 21.875 -43.438 -1.002 1 90.25 323 SER A C 1
ATOM 2592 O O . SER A 1 323 ? 22.172 -43.156 0.165 1 90.25 323 SER A O 1
ATOM 2594 N N . VAL A 1 324 ? 21.875 -44.562 -1.393 1 84.62 324 VAL A N 1
ATOM 2595 C CA . VAL A 1 324 ? 22.406 -45.688 -0.651 1 84.62 324 VAL A CA 1
ATOM 2596 C C . VAL A 1 324 ? 23.484 -46.375 -1.472 1 84.62 324 VAL A C 1
ATOM 2598 O O . VAL A 1 324 ? 23.188 -47.062 -2.453 1 84.62 324 VAL A O 1
ATOM 2601 N N . GLY A 1 325 ? 24.688 -46.188 -1.064 1 82 325 GLY A N 1
ATOM 2602 C CA . GLY A 1 325 ? 25.812 -46.75 -1.816 1 82 325 GLY A CA 1
ATOM 2603 C C . GLY A 1 325 ? 26.203 -45.875 -2.994 1 82 325 GLY A C 1
ATOM 2604 O O . GLY A 1 325 ? 26.969 -46.312 -3.863 1 82 325 GLY A O 1
ATOM 2605 N N . TYR A 1 326 ? 25.672 -44.688 -3.072 1 86.19 326 TYR A N 1
ATOM 2606 C CA . TYR A 1 326 ? 25.938 -43.781 -4.203 1 86.19 326 TYR A CA 1
ATOM 2607 C C . TYR A 1 326 ? 26.641 -42.531 -3.746 1 86.19 326 TYR A C 1
ATOM 2609 O O . TYR A 1 326 ? 26.516 -41.469 -4.375 1 86.19 326 TYR A O 1
ATOM 2617 N N . GLY A 1 327 ? 27.391 -42.625 -2.705 1 87.5 327 GLY A N 1
ATOM 2618 C CA . GLY A 1 327 ? 28.062 -41.469 -2.146 1 87.5 327 GLY A CA 1
ATOM 2619 C C . GLY A 1 327 ? 29 -40.812 -3.131 1 87.5 327 GLY A C 1
ATOM 2620 O O . GLY A 1 327 ? 29.062 -39.562 -3.193 1 87.5 327 GLY A O 1
ATOM 2621 N N . ASP A 1 328 ? 29.688 -41.562 -3.924 1 84.44 328 ASP A N 1
ATOM 2622 C CA . ASP A 1 328 ? 30.656 -41 -4.863 1 84.44 328 ASP A CA 1
ATOM 2623 C C . ASP A 1 328 ? 29.953 -40.281 -6.008 1 84.44 328 ASP A C 1
ATOM 2625 O O . ASP A 1 328 ? 30.438 -39.25 -6.492 1 84.44 328 ASP A O 1
ATOM 2629 N N . MET A 1 329 ? 28.906 -40.875 -6.477 1 85.88 329 MET A N 1
ATOM 2630 C CA . MET A 1 329 ? 28.125 -40.188 -7.504 1 85.88 329 MET A CA 1
ATOM 2631 C C . MET A 1 329 ? 27.531 -38.906 -6.953 1 85.88 329 MET A C 1
ATOM 2633 O O . MET A 1 329 ? 27.531 -37.875 -7.629 1 85.88 329 MET A O 1
ATOM 2637 N N . LEU A 1 330 ? 27.031 -39.031 -5.738 1 91.19 330 LEU A N 1
ATOM 2638 C CA . LEU A 1 330 ? 26.453 -37.875 -5.082 1 91.19 330 LEU A CA 1
ATOM 2639 C C . LEU A 1 330 ? 27.484 -36.75 -4.961 1 91.19 330 LEU A C 1
ATOM 2641 O O . LEU A 1 330 ? 27.156 -35.562 -5.098 1 91.19 330 LEU A O 1
ATOM 2645 N N . ALA A 1 331 ? 28.734 -37.125 -4.746 1 90.69 331 ALA A N 1
ATOM 2646 C CA . ALA A 1 331 ? 29.812 -36.156 -4.609 1 90.69 331 ALA A CA 1
ATOM 2647 C C . ALA A 1 331 ? 30.016 -35.375 -5.906 1 90.69 331 ALA A C 1
ATOM 2649 O O . ALA A 1 331 ? 30.5 -34.25 -5.891 1 90.69 331 ALA A O 1
ATOM 2650 N N . GLN A 1 332 ? 29.609 -35.906 -6.98 1 87.44 332 GLN A N 1
ATOM 2651 C CA . GLN A 1 332 ? 29.75 -35.25 -8.273 1 87.44 332 GLN A CA 1
ATOM 2652 C C . GLN A 1 332 ? 28.531 -34.406 -8.594 1 87.44 332 GLN A C 1
ATOM 2654 O O . GLN A 1 332 ? 28.641 -33.406 -9.297 1 87.44 332 GLN A O 1
ATOM 2659 N N . THR A 1 333 ? 27.438 -34.812 -8.148 1 92.12 333 THR A N 1
ATOM 2660 C CA . THR A 1 333 ? 26.219 -34.156 -8.57 1 92.12 333 THR A CA 1
ATOM 2661 C C . THR A 1 333 ? 25.797 -33.094 -7.551 1 92.12 333 THR A C 1
ATOM 2663 O O . THR A 1 333 ? 25.281 -32.031 -7.926 1 92.12 333 THR A O 1
ATOM 2666 N N . LEU A 1 334 ? 26.047 -33.281 -6.262 1 94.19 334 LEU A N 1
ATOM 2667 C CA . LEU A 1 334 ? 25.516 -32.438 -5.199 1 94.19 334 LEU A CA 1
ATOM 2668 C C . LEU A 1 334 ? 26.062 -31 -5.301 1 94.19 334 LEU A C 1
ATOM 2670 O O . LEU A 1 334 ? 25.328 -30.031 -5.094 1 94.19 334 LEU A O 1
ATOM 2674 N N . PRO A 1 335 ? 27.312 -30.828 -5.684 1 89.94 335 PRO A N 1
ATOM 2675 C CA . PRO A 1 335 ? 27.828 -29.469 -5.816 1 89.94 335 PRO A CA 1
ATOM 2676 C C . PRO A 1 335 ? 27.109 -28.672 -6.91 1 89.94 335 PRO A C 1
ATOM 2678 O O . PRO A 1 335 ? 27.016 -27.453 -6.824 1 89.94 335 PRO A O 1
ATOM 2681 N N . ARG A 1 336 ? 26.641 -29.344 -7.852 1 87.81 336 ARG A N 1
ATOM 2682 C CA . ARG A 1 336 ? 25.922 -28.703 -8.945 1 87.81 336 ARG A CA 1
ATOM 2683 C C . ARG A 1 336 ? 24.469 -28.453 -8.578 1 87.81 336 ARG A C 1
ATOM 2685 O O . ARG A 1 336 ? 23.844 -27.5 -9.055 1 87.81 336 ARG A O 1
ATOM 2692 N N . ASN A 1 337 ? 23.953 -29.328 -7.75 1 93.31 337 ASN A N 1
ATOM 2693 C CA . ASN A 1 337 ? 22.516 -29.328 -7.469 1 93.31 337 ASN A CA 1
ATOM 2694 C C . ASN A 1 337 ? 22.188 -28.438 -6.273 1 93.31 337 ASN A C 1
ATOM 2696 O O . ASN A 1 337 ? 21.094 -27.859 -6.215 1 93.31 337 ASN A O 1
ATOM 2700 N N . ILE A 1 338 ? 23.062 -28.281 -5.387 1 92.5 338 ILE A N 1
ATOM 2701 C CA . ILE A 1 338 ? 22.75 -27.75 -4.062 1 92.5 338 ILE A CA 1
ATOM 2702 C C . ILE A 1 338 ? 22.219 -26.328 -4.184 1 92.5 338 ILE A C 1
ATOM 2704 O O . ILE A 1 338 ? 21.297 -25.938 -3.471 1 92.5 338 ILE A O 1
ATOM 2708 N N . ASP A 1 339 ? 22.672 -25.562 -5.121 1 87.25 339 ASP A N 1
ATOM 2709 C CA . ASP A 1 339 ? 22.312 -24.141 -5.219 1 87.25 339 ASP A CA 1
ATOM 2710 C C . ASP A 1 339 ? 21.047 -23.953 -6.043 1 87.25 339 ASP A C 1
ATOM 2712 O O . ASP A 1 339 ? 20.484 -22.859 -6.09 1 87.25 339 ASP A O 1
ATOM 2716 N N . GLN A 1 340 ? 20.594 -24.953 -6.633 1 90 340 GLN A N 1
ATOM 2717 C CA . GLN A 1 340 ? 19.406 -24.859 -7.457 1 90 340 GLN A CA 1
ATOM 2718 C C . GLN A 1 340 ? 18.141 -25.047 -6.613 1 90 340 GLN A C 1
ATOM 2720 O O . GLN A 1 340 ? 17.031 -24.75 -7.074 1 90 340 GLN A O 1
ATOM 2725 N N . PHE A 1 341 ? 18.359 -25.484 -5.355 1 93.69 341 PHE A N 1
ATOM 2726 C CA . PHE A 1 341 ? 17.234 -25.781 -4.477 1 93.69 341 PHE A CA 1
ATOM 2727 C C . PHE A 1 341 ? 17.344 -24.984 -3.184 1 93.69 341 PHE A C 1
ATOM 2729 O O . PHE A 1 341 ? 18.422 -24.547 -2.799 1 93.69 341 PHE A O 1
ATOM 2736 N N . ASP A 1 342 ? 16.172 -24.766 -2.574 1 90.88 342 ASP A N 1
ATOM 2737 C CA . ASP A 1 342 ? 16.156 -24.172 -1.243 1 90.88 342 ASP A CA 1
ATOM 2738 C C . ASP A 1 342 ? 16.609 -25.172 -0.184 1 90.88 342 ASP A C 1
ATOM 2740 O O . ASP A 1 342 ? 17.172 -24.781 0.842 1 90.88 342 ASP A O 1
ATOM 2744 N N . GLU A 1 343 ? 16.344 -26.406 -0.485 1 95.12 343 GLU A N 1
ATOM 2745 C CA . GLU A 1 343 ? 16.75 -27.484 0.404 1 95.12 343 GLU A CA 1
ATOM 2746 C C . GLU A 1 343 ? 16.891 -28.797 -0.355 1 95.12 343 GLU A C 1
ATOM 2748 O O . GLU A 1 343 ? 16.062 -29.109 -1.22 1 95.12 343 GLU A O 1
ATOM 2753 N N . VAL A 1 344 ? 17.953 -29.469 -0.035 1 97.31 344 VAL A N 1
ATOM 2754 C CA . VAL A 1 344 ? 18.188 -30.812 -0.58 1 97.31 344 VAL A CA 1
ATOM 2755 C C . VAL A 1 344 ? 18.188 -31.828 0.551 1 97.31 344 VAL A C 1
ATOM 2757 O O . VAL A 1 344 ? 18.984 -31.734 1.489 1 97.31 344 VAL A O 1
ATOM 2760 N N . ILE A 1 345 ? 17.281 -32.781 0.438 1 97.94 345 ILE A N 1
ATOM 2761 C CA . ILE A 1 345 ? 17.172 -33.875 1.412 1 97.94 345 ILE A CA 1
ATOM 2762 C C . ILE A 1 345 ? 17.75 -35.156 0.825 1 97.94 345 ILE A C 1
ATOM 2764 O O . ILE A 1 345 ? 17.234 -35.688 -0.161 1 97.94 345 ILE A O 1
ATOM 2768 N N . VAL A 1 346 ? 18.766 -35.594 1.479 1 97.56 346 VAL A N 1
ATOM 2769 C CA . VAL A 1 346 ? 19.391 -36.844 1.087 1 97.56 346 VAL A CA 1
ATOM 2770 C C . VAL A 1 346 ? 19.031 -37.938 2.088 1 97.56 346 VAL A C 1
ATOM 2772 O O . VAL A 1 346 ? 19.375 -37.844 3.268 1 97.56 346 VAL A O 1
ATOM 2775 N N . VAL A 1 347 ? 18.281 -38.906 1.604 1 95.94 347 VAL A N 1
ATOM 2776 C CA . VAL A 1 347 ? 17.906 -40.031 2.449 1 95.94 347 VAL A CA 1
ATOM 2777 C C . VAL A 1 347 ? 18.891 -41.188 2.236 1 95.94 347 VAL A C 1
ATOM 2779 O O . VAL A 1 347 ? 19.125 -41.625 1.103 1 95.94 347 VAL A O 1
ATOM 2782 N N . THR A 1 348 ? 19.406 -41.594 3.328 1 93.56 348 THR A N 1
ATOM 2783 C CA . THR A 1 348 ? 20.391 -42.688 3.275 1 93.56 348 THR A CA 1
ATOM 2784 C C . THR A 1 348 ? 20.266 -43.594 4.496 1 93.56 348 THR A C 1
ATOM 2786 O O . THR A 1 348 ? 19.266 -43.531 5.219 1 93.56 348 THR A O 1
ATOM 2789 N N . THR A 1 349 ? 21.156 -44.562 4.559 1 89.62 349 THR A N 1
ATOM 2790 C CA . THR A 1 349 ? 21.078 -45.531 5.648 1 89.62 349 THR A CA 1
ATOM 2791 C C . THR A 1 349 ? 22.156 -45.25 6.691 1 89.62 349 THR A C 1
ATOM 2793 O O . THR A 1 349 ? 23.094 -44.5 6.445 1 89.62 349 THR A O 1
ATOM 2796 N N . SER A 1 350 ? 21.953 -45.844 7.836 1 90.38 350 SER A N 1
ATOM 2797 C CA . SER A 1 350 ? 22.891 -45.656 8.938 1 90.38 350 SER A CA 1
ATOM 2798 C C . SER A 1 350 ? 24.266 -46.188 8.57 1 90.38 350 SER A C 1
ATOM 2800 O O . SER A 1 350 ? 25.281 -45.75 9.109 1 90.38 350 SER A O 1
ATOM 2802 N N . THR A 1 351 ? 24.328 -47.094 7.586 1 86.31 351 THR A N 1
ATOM 2803 C CA . THR A 1 351 ? 25.594 -47.75 7.27 1 86.31 351 THR A CA 1
ATOM 2804 C C . THR A 1 351 ? 26.297 -47.031 6.125 1 86.31 351 THR A C 1
ATOM 2806 O O . THR A 1 351 ? 27.484 -47.281 5.879 1 86.31 351 THR A O 1
ATOM 2809 N N . ASP A 1 352 ? 25.625 -46.281 5.355 1 89.62 352 ASP A N 1
ATOM 2810 C CA . ASP A 1 352 ? 26.25 -45.594 4.227 1 89.62 352 ASP A CA 1
ATOM 2811 C C . ASP A 1 352 ? 26.938 -44.312 4.676 1 89.62 352 ASP A C 1
ATOM 2813 O O . ASP A 1 352 ? 26.406 -43.219 4.449 1 89.62 352 ASP A O 1
ATOM 2817 N N . LEU A 1 353 ? 28.062 -44.406 5.199 1 92.94 353 LEU A N 1
ATOM 2818 C CA . LEU A 1 353 ? 28.812 -43.281 5.801 1 92.94 353 LEU A CA 1
ATOM 2819 C C . LEU A 1 353 ? 29.312 -42.312 4.734 1 92.94 353 LEU A C 1
ATOM 2821 O O . LEU A 1 353 ? 29.375 -41.125 4.969 1 92.94 353 LEU A O 1
ATOM 2825 N N . ARG A 1 354 ? 29.641 -42.844 3.605 1 90.19 354 ARG A N 1
ATOM 2826 C CA . ARG A 1 354 ? 30.141 -42 2.533 1 90.19 354 ARG A CA 1
ATOM 2827 C C . ARG A 1 354 ? 29.062 -41 2.096 1 90.19 354 ARG A C 1
ATOM 2829 O O . ARG A 1 354 ? 29.359 -39.812 1.944 1 90.19 354 ARG A O 1
ATOM 2836 N N . THR A 1 355 ? 27.906 -41.469 1.903 1 93.31 355 THR A N 1
ATOM 2837 C CA . THR A 1 355 ? 26.797 -40.594 1.537 1 93.31 355 THR A CA 1
ATOM 2838 C C . THR A 1 355 ? 26.547 -39.562 2.633 1 93.31 355 THR A C 1
ATOM 2840 O O . THR A 1 355 ? 26.312 -38.406 2.346 1 93.31 355 THR A O 1
ATOM 2843 N N . GLN A 1 356 ? 26.594 -40 3.867 1 96 356 GLN A N 1
ATOM 2844 C CA . GLN A 1 356 ? 26.391 -39.062 4.988 1 96 356 GLN A CA 1
ATOM 2845 C C . GLN A 1 356 ? 27.422 -37.938 4.988 1 96 356 GLN A C 1
ATOM 2847 O O . GLN A 1 356 ? 27.078 -36.781 5.156 1 96 356 GLN A O 1
ATOM 2852 N N . GLU A 1 357 ? 28.578 -38.312 4.727 1 96.19 357 GLU A N 1
ATOM 2853 C CA . GLU A 1 357 ? 29.688 -37.344 4.711 1 96.19 357 GLU A CA 1
ATOM 2854 C C . GLU A 1 357 ? 29.516 -36.344 3.582 1 96.19 357 GLU A C 1
ATOM 2856 O O . GLU A 1 357 ? 29.641 -35.125 3.797 1 96.19 357 GLU A O 1
ATOM 2861 N N . VAL A 1 358 ? 29.297 -36.844 2.418 1 95.44 358 VAL A N 1
ATOM 2862 C CA . VAL A 1 358 ? 29.156 -35.969 1.248 1 95.44 358 VAL A CA 1
ATOM 2863 C C . VAL A 1 358 ? 27.969 -35.031 1.44 1 95.44 358 VAL A C 1
ATOM 2865 O O . VAL A 1 358 ? 28.078 -33.812 1.176 1 95.44 358 VAL A O 1
ATOM 2868 N N . ALA A 1 359 ? 26.844 -35.562 1.864 1 97.06 359 ALA A N 1
ATOM 2869 C CA . ALA A 1 359 ? 25.641 -34.75 2.084 1 97.06 359 ALA A CA 1
ATOM 2870 C C . ALA A 1 359 ? 25.922 -33.625 3.092 1 97.06 359 ALA A C 1
ATOM 2872 O O . ALA A 1 359 ? 25.562 -32.469 2.863 1 97.06 359 ALA A O 1
ATOM 2873 N N . ALA A 1 360 ? 26.547 -33.938 4.141 1 94.56 360 ALA A N 1
ATOM 2874 C CA . ALA A 1 360 ? 26.875 -32.969 5.18 1 94.56 360 ALA A CA 1
ATOM 2875 C C . ALA A 1 360 ? 27.859 -31.906 4.66 1 94.56 360 ALA A C 1
ATOM 2877 O O . ALA A 1 360 ? 27.734 -30.719 4.969 1 94.56 360 ALA A O 1
ATOM 2878 N N . GLU A 1 361 ? 28.766 -32.344 3.928 1 94.06 361 GLU A N 1
ATOM 2879 C CA . GLU A 1 361 ? 29.812 -31.484 3.393 1 94.06 361 GLU A CA 1
ATOM 2880 C C . GLU A 1 361 ? 29.203 -30.359 2.555 1 94.06 361 GLU A C 1
ATOM 2882 O O . GLU A 1 361 ? 29.672 -29.219 2.621 1 94.06 361 GLU A O 1
ATOM 2887 N N . TYR A 1 362 ? 28.172 -30.688 1.863 1 93.25 362 TYR A N 1
ATOM 2888 C CA . TYR A 1 362 ? 27.656 -29.703 0.928 1 93.25 362 TYR A CA 1
ATOM 2889 C C . TYR A 1 362 ? 26.375 -29.078 1.462 1 93.25 362 TYR A C 1
ATOM 2891 O O . TYR A 1 362 ? 25.688 -28.344 0.744 1 93.25 362 TYR A O 1
ATOM 2899 N N . GLY A 1 363 ? 26.031 -29.453 2.654 1 93.12 363 GLY A N 1
ATOM 2900 C CA . GLY A 1 363 ? 24.984 -28.719 3.344 1 93.12 363 GLY A CA 1
ATOM 2901 C C . GLY A 1 363 ? 23.594 -29.297 3.092 1 93.12 363 GLY A C 1
ATOM 2902 O O . GLY A 1 363 ? 22.594 -28.625 3.326 1 93.12 363 GLY A O 1
ATOM 2903 N N . ALA A 1 364 ? 23.484 -30.469 2.576 1 96.56 364 ALA A N 1
ATOM 2904 C CA . ALA A 1 364 ? 22.188 -31.141 2.426 1 96.56 364 ALA A CA 1
ATOM 2905 C C . ALA A 1 364 ? 21.672 -31.656 3.766 1 96.56 364 ALA A C 1
ATOM 2907 O O . ALA A 1 364 ? 22.453 -31.891 4.688 1 96.56 364 ALA A O 1
ATOM 2908 N N . THR A 1 365 ? 20.391 -31.734 3.941 1 96.88 365 THR A N 1
ATOM 2909 C CA . THR A 1 365 ? 19.797 -32.406 5.094 1 96.88 365 THR A CA 1
ATOM 2910 C C . THR A 1 365 ? 19.891 -33.906 4.949 1 96.88 365 THR A C 1
ATOM 2912 O O . THR A 1 365 ? 19.422 -34.469 3.951 1 96.88 365 THR A O 1
ATOM 2915 N N . VAL A 1 366 ? 20.438 -34.5 5.961 1 97.5 366 VAL A N 1
ATOM 2916 C CA . VAL A 1 366 ? 20.594 -35.969 5.918 1 97.5 366 VAL A CA 1
ATOM 2917 C C . VAL A 1 366 ? 19.484 -36.625 6.723 1 97.5 366 VAL A C 1
ATOM 2919 O O . VAL A 1 366 ? 19.25 -36.281 7.879 1 97.5 366 VAL A O 1
ATOM 2922 N N . VAL A 1 367 ? 18.797 -37.531 6.094 1 97.06 367 VAL A N 1
ATOM 2923 C CA . VAL A 1 367 ? 17.797 -38.344 6.762 1 97.06 367 VAL A CA 1
ATOM 2924 C C . VAL A 1 367 ? 18.25 -39.812 6.773 1 97.06 367 VAL A C 1
ATOM 2926 O O . VAL A 1 367 ? 18.469 -40.406 5.715 1 97.06 367 VAL A O 1
ATOM 2929 N N . ILE A 1 368 ? 18.344 -40.281 7.98 1 94.56 368 ILE A N 1
ATOM 2930 C CA . ILE A 1 368 ? 18.734 -41.688 8.125 1 94.56 368 ILE A CA 1
ATOM 2931 C C . ILE A 1 368 ? 17.5 -42.562 8.203 1 94.56 368 ILE A C 1
ATOM 2933 O O . ILE A 1 368 ? 16.656 -42.375 9.078 1 94.56 368 ILE A O 1
ATOM 2937 N N . SER A 1 369 ? 17.328 -43.406 7.18 1 90.12 369 SER A N 1
ATOM 2938 C CA . SER A 1 369 ? 16.203 -44.344 7.137 1 90.12 369 SER A CA 1
ATOM 2939 C C . SER A 1 369 ? 16.672 -45.75 6.801 1 90.12 369 SER A C 1
ATOM 2941 O O . SER A 1 369 ? 16.938 -46.062 5.633 1 90.12 369 SER A O 1
ATOM 2943 N N . ASP A 1 370 ? 16.625 -46.594 7.77 1 84.25 370 ASP A N 1
ATOM 2944 C CA . ASP A 1 370 ? 17 -48 7.539 1 84.25 370 ASP A CA 1
ATOM 2945 C C . ASP A 1 370 ? 15.797 -48.844 7.137 1 84.25 370 ASP A C 1
ATOM 2947 O O . ASP A 1 370 ? 15.898 -50.062 7.023 1 84.25 370 ASP A O 1
ATOM 2951 N N . ARG A 1 371 ? 14.742 -48.156 6.836 1 79.06 371 ARG A N 1
ATOM 2952 C CA . ARG A 1 371 ? 13.5 -48.844 6.48 1 79.06 371 ARG A CA 1
ATOM 2953 C C . ARG A 1 371 ? 13.562 -49.375 5.055 1 79.06 371 ARG A C 1
ATOM 2955 O O . ARG A 1 371 ? 12.633 -50.031 4.602 1 79.06 371 ARG A O 1
ATOM 2962 N N . CYS A 1 372 ? 14.648 -49 4.395 1 76.94 372 CYS A N 1
ATOM 2963 C CA . CYS A 1 372 ? 14.773 -49.5 3.029 1 76.94 372 CYS A CA 1
ATOM 2964 C C . CYS A 1 372 ? 14.93 -51 3.01 1 76.94 372 CYS A C 1
ATOM 2966 O O . CYS A 1 372 ? 14.656 -51.656 1.995 1 76.94 372 CYS A O 1
ATOM 2968 N N . PHE A 1 373 ? 15.508 -51.469 4.102 1 68 373 PHE A N 1
ATOM 2969 C CA . PHE A 1 373 ? 15.758 -52.906 4.18 1 68 373 PHE A CA 1
ATOM 2970 C C . PHE A 1 373 ? 14.656 -53.625 4.953 1 68 373 PHE A C 1
ATOM 2972 O O . PHE A 1 373 ? 14.766 -54.812 5.254 1 68 373 PHE A O 1
ATOM 2979 N N . ASP A 1 374 ? 13.477 -53.344 4.664 1 61.34 374 ASP A N 1
ATOM 2980 C CA . ASP A 1 374 ? 12.438 -53.938 5.488 1 61.34 374 ASP A CA 1
ATOM 2981 C C . ASP A 1 374 ? 12.383 -55.469 5.273 1 61.34 374 ASP A C 1
ATOM 2983 O O . ASP A 1 374 ? 13.07 -56 4.402 1 61.34 374 ASP A O 1
ATOM 2987 N N . ASP A 1 375 ? 11.516 -56.094 6.141 1 56.34 375 ASP A N 1
ATOM 2988 C CA . ASP A 1 375 ? 11.57 -57.531 6.395 1 56.34 375 ASP A CA 1
ATOM 2989 C C . ASP A 1 375 ? 11.297 -58.344 5.121 1 56.34 375 ASP A C 1
ATOM 2991 O O . ASP A 1 375 ? 11.805 -59.438 4.949 1 56.34 375 ASP A O 1
ATOM 2995 N N . ASP A 1 376 ? 10.664 -57.656 4.062 1 62.44 376 ASP A N 1
ATOM 2996 C CA . ASP A 1 376 ? 10.297 -58.531 2.965 1 62.44 376 ASP A CA 1
ATOM 2997 C C . ASP A 1 376 ? 10.898 -58.062 1.646 1 62.44 376 ASP A C 1
ATOM 2999 O O . ASP A 1 376 ? 10.93 -58.812 0.667 1 62.44 376 ASP A O 1
ATOM 3003 N N . HIS A 1 377 ? 11.391 -56.75 1.653 1 64.44 377 HIS A N 1
ATOM 3004 C CA . HIS A 1 377 ? 11.906 -56.219 0.396 1 64.44 377 HIS A CA 1
ATOM 3005 C C . HIS A 1 377 ? 13.414 -56 0.465 1 64.44 377 HIS A C 1
ATOM 3007 O O . HIS A 1 377 ? 13.93 -55.562 1.495 1 64.44 377 HIS A O 1
ATOM 3013 N N . ALA A 1 378 ? 14.016 -56.312 -0.732 1 64.25 378 ALA A N 1
ATOM 3014 C CA . ALA A 1 378 ? 15.461 -56.094 -0.799 1 64.25 378 ALA A CA 1
ATOM 3015 C C . ALA A 1 378 ? 15.797 -54.625 -0.73 1 64.25 378 ALA A C 1
ATOM 3017 O O . ALA A 1 378 ? 16.766 -54.219 -0.07 1 64.25 378 ALA A O 1
ATOM 3018 N N . PHE A 1 379 ? 15.008 -53.781 -1.336 1 75.06 379 PHE A N 1
ATOM 3019 C CA . PHE A 1 379 ? 15.203 -52.344 -1.33 1 75.06 379 PHE A CA 1
ATOM 3020 C C . PHE A 1 379 ? 13.883 -51.625 -1.538 1 75.06 379 PHE A C 1
ATOM 3022 O O . PHE A 1 379 ? 13.273 -51.719 -2.602 1 75.06 379 PHE A O 1
ATOM 3029 N N . ASN A 1 380 ? 13.484 -50.938 -0.593 1 81.25 380 ASN A N 1
ATOM 3030 C CA . ASN A 1 380 ? 12.227 -50.219 -0.643 1 81.25 380 ASN A CA 1
ATOM 3031 C C . ASN A 1 380 ? 12.453 -48.719 -0.748 1 81.25 380 ASN A C 1
ATOM 3033 O O . ASN A 1 380 ? 12.484 -48 0.266 1 81.25 380 ASN A O 1
ATOM 3037 N N . LYS A 1 381 ? 12.578 -48.188 -1.982 1 85.31 381 LYS A N 1
ATOM 3038 C CA . LYS A 1 381 ? 12.797 -46.781 -2.242 1 85.31 381 LYS A CA 1
ATOM 3039 C C . LYS A 1 381 ? 11.602 -45.938 -1.795 1 85.31 381 LYS A C 1
ATOM 3041 O O . LYS A 1 381 ? 11.758 -44.812 -1.347 1 85.31 381 LYS A O 1
ATOM 3046 N N . GLY A 1 382 ? 10.383 -46.5 -1.894 1 88.5 382 GLY A N 1
ATOM 3047 C CA . GLY A 1 382 ? 9.164 -45.812 -1.515 1 88.5 382 GLY A CA 1
ATOM 3048 C C . GLY A 1 382 ? 9.156 -45.375 -0.063 1 88.5 382 GLY A C 1
ATOM 3049 O O . GLY A 1 382 ? 8.805 -44.219 0.242 1 88.5 382 GLY A O 1
ATOM 3050 N N . ARG A 1 383 ? 9.641 -46.219 0.824 1 89.38 383 ARG A N 1
ATOM 3051 C CA . ARG A 1 383 ? 9.711 -45.906 2.244 1 89.38 383 ARG A CA 1
ATOM 3052 C C . ARG A 1 383 ? 10.711 -44.781 2.498 1 89.38 383 ARG A C 1
ATOM 3054 O O . ARG A 1 383 ? 10.461 -43.875 3.318 1 89.38 383 ARG A O 1
ATOM 3061 N N . MET A 1 384 ? 11.75 -44.844 1.819 1 90.88 384 MET A N 1
ATOM 3062 C CA . MET A 1 384 ? 12.797 -43.844 2.004 1 90.88 384 MET A CA 1
ATOM 3063 C C . MET A 1 384 ? 12.328 -42.469 1.527 1 90.88 384 MET A C 1
ATOM 3065 O O . MET A 1 384 ? 12.539 -41.469 2.213 1 90.88 384 MET A O 1
ATOM 3069 N N . LEU A 1 385 ? 11.727 -42.531 0.364 1 94.25 385 LEU A N 1
ATOM 3070 C CA . LEU A 1 385 ? 11.219 -41.25 -0.147 1 94.25 385 LEU A CA 1
ATOM 3071 C C . LEU A 1 385 ? 10.195 -40.656 0.812 1 94.25 385 LEU A C 1
ATOM 3073 O O . LEU A 1 385 ? 10.234 -39.469 1.091 1 94.25 385 LEU A O 1
ATOM 3077 N N . ASN A 1 386 ? 9.297 -41.469 1.355 1 95.56 386 ASN A N 1
ATOM 3078 C CA . ASN A 1 386 ? 8.305 -41 2.312 1 95.56 386 ASN A CA 1
ATOM 3079 C C . ASN A 1 386 ? 8.961 -40.438 3.57 1 95.56 386 ASN A C 1
ATOM 3081 O O . ASN A 1 386 ? 8.508 -39.438 4.105 1 95.56 386 ASN A O 1
ATOM 3085 N N . ASP A 1 387 ? 10.031 -41.062 4.02 1 95.19 387 ASP A N 1
ATOM 3086 C CA . ASP A 1 387 ? 10.758 -40.594 5.188 1 95.19 387 ASP A CA 1
ATOM 3087 C C . ASP A 1 387 ? 11.414 -39.25 4.898 1 95.19 387 ASP A C 1
ATOM 3089 O O . ASP A 1 387 ? 11.492 -38.375 5.773 1 95.19 387 ASP A O 1
ATOM 3093 N N . GLY A 1 388 ? 11.922 -39.125 3.707 1 97.19 388 GLY A N 1
ATOM 3094 C CA . GLY A 1 388 ? 12.477 -37.844 3.299 1 97.19 388 GLY A CA 1
ATOM 3095 C C . GLY A 1 388 ? 11.438 -36.719 3.229 1 97.19 388 GLY A C 1
ATOM 3096 O O . GLY A 1 388 ? 11.688 -35.594 3.678 1 97.19 388 GLY A O 1
ATOM 3097 N N . LEU A 1 389 ? 10.266 -37.031 2.697 1 97.5 389 LEU A N 1
ATOM 3098 C CA . LEU A 1 389 ? 9.188 -36.062 2.582 1 97.5 389 LEU A CA 1
ATOM 3099 C C . LEU A 1 389 ? 8.703 -35.625 3.961 1 97.5 389 LEU A C 1
ATOM 3101 O O . LEU A 1 389 ? 8.336 -34.438 4.152 1 97.5 389 LEU A O 1
ATOM 3105 N N . ALA A 1 390 ? 8.711 -36.469 4.902 1 96.06 390 ALA A N 1
ATOM 3106 C CA . ALA A 1 390 ? 8.156 -36.219 6.23 1 96.06 390 ALA A CA 1
ATOM 3107 C C . ALA A 1 390 ? 8.938 -35.156 6.973 1 96.06 390 ALA A C 1
ATOM 3109 O O . ALA A 1 390 ? 8.43 -34.531 7.914 1 96.06 390 ALA A O 1
ATOM 3110 N N . VAL A 1 391 ? 10.172 -34.844 6.543 1 96.19 391 VAL A N 1
ATOM 3111 C CA . VAL A 1 391 ? 11 -33.906 7.301 1 96.19 391 VAL A CA 1
ATOM 3112 C C . VAL A 1 391 ? 10.844 -32.5 6.727 1 96.19 391 VAL A C 1
ATOM 3114 O O . VAL A 1 391 ? 11.312 -31.547 7.316 1 96.19 391 VAL A O 1
ATOM 3117 N N . ILE A 1 392 ? 10.266 -32.438 5.562 1 95.88 392 ILE A N 1
ATOM 3118 C CA . ILE A 1 392 ? 10.094 -31.125 4.941 1 95.88 392 ILE A CA 1
ATOM 3119 C C . ILE A 1 392 ? 9.102 -30.297 5.75 1 95.88 392 ILE A C 1
ATOM 3121 O O . ILE A 1 392 ? 7.957 -30.719 5.957 1 95.88 392 ILE A O 1
ATOM 3125 N N . LYS A 1 393 ? 9.617 -29.062 6.191 1 91.81 393 LYS A N 1
ATOM 3126 C CA . LYS A 1 393 ? 8.734 -28.109 6.859 1 91.81 393 LYS A CA 1
ATOM 3127 C C . LYS A 1 393 ? 8.117 -27.141 5.855 1 91.81 393 LYS A C 1
ATOM 3129 O O . LYS A 1 393 ? 8.805 -26.625 4.969 1 91.81 393 LYS A O 1
ATOM 3134 N N . GLU A 1 394 ? 6.875 -26.938 5.711 1 89.62 394 GLU A N 1
ATOM 3135 C CA . GLU A 1 394 ? 6.133 -26.047 4.824 1 89.62 394 GLU A CA 1
ATOM 3136 C C . GLU A 1 394 ? 6.336 -26.422 3.359 1 89.62 394 GLU A C 1
ATOM 3138 O O . GLU A 1 394 ? 6.859 -25.625 2.572 1 89.62 394 GLU A O 1
ATOM 3143 N N . PRO A 1 395 ? 6.02 -27.5 2.975 1 94.62 395 PRO A N 1
ATOM 3144 C CA . PRO A 1 395 ? 6.25 -28 1.613 1 94.62 395 PRO A CA 1
ATOM 3145 C C . PRO A 1 395 ? 5.559 -27.141 0.554 1 94.62 395 PRO A C 1
ATOM 3147 O O . PRO A 1 395 ? 4.461 -26.625 0.788 1 94.62 395 PRO A O 1
ATOM 3150 N N . ASP A 1 396 ? 6.223 -26.922 -0.554 1 94.56 396 ASP A N 1
ATOM 3151 C CA . ASP A 1 396 ? 5.707 -26.25 -1.745 1 94.56 396 ASP A CA 1
ATOM 3152 C C . ASP A 1 396 ? 5.977 -27.078 -3 1 94.56 396 ASP A C 1
ATOM 3154 O O . ASP A 1 396 ? 5.348 -28.125 -3.205 1 94.56 396 ASP A O 1
ATOM 3158 N N . TRP A 1 397 ? 6.91 -26.734 -3.752 1 96.56 397 TRP A N 1
ATOM 3159 C CA . TRP A 1 397 ? 7.266 -27.562 -4.891 1 96.56 397 TRP A CA 1
ATOM 3160 C C . TRP A 1 397 ? 8.414 -28.5 -4.539 1 96.56 397 TRP A C 1
ATOM 3162 O O . TRP A 1 397 ? 9.352 -28.109 -3.836 1 96.56 397 TRP A O 1
ATOM 3172 N N . ILE A 1 398 ? 8.32 -29.719 -5.039 1 97.44 398 ILE A N 1
ATOM 3173 C CA . ILE A 1 398 ? 9.289 -30.766 -4.711 1 97.44 398 ILE A CA 1
ATOM 3174 C C . ILE A 1 398 ? 9.789 -31.438 -5.992 1 97.44 398 ILE A C 1
ATOM 3176 O O . ILE A 1 398 ? 9.023 -31.594 -6.953 1 97.44 398 ILE A O 1
ATOM 3180 N N . VAL A 1 399 ? 11.023 -31.781 -5.957 1 96.5 399 VAL A N 1
ATOM 3181 C CA . VAL A 1 399 ? 11.602 -32.562 -7.047 1 96.5 399 VAL A CA 1
ATOM 3182 C C . VAL A 1 399 ? 12.109 -33.906 -6.52 1 96.5 399 VAL A C 1
ATOM 3184 O O . VAL A 1 399 ? 12.891 -33.938 -5.57 1 96.5 399 VAL A O 1
ATOM 3187 N N . PHE A 1 400 ? 11.617 -34.969 -7.113 1 94.69 400 PHE A N 1
ATOM 3188 C CA . PHE A 1 400 ? 12.258 -36.281 -6.977 1 94.69 400 PHE A CA 1
ATOM 3189 C C . PHE A 1 400 ? 13.352 -36.469 -8.023 1 94.69 400 PHE A C 1
ATOM 3191 O O . PHE A 1 400 ? 13.109 -36.25 -9.219 1 94.69 400 PHE A O 1
ATOM 3198 N N . THR A 1 401 ? 14.445 -36.719 -7.562 1 91.44 401 THR A N 1
ATOM 3199 C CA . THR A 1 401 ? 15.531 -37.062 -8.461 1 91.44 401 THR A CA 1
ATOM 3200 C C . THR A 1 401 ? 16.438 -38.125 -7.832 1 91.44 401 THR A C 1
ATOM 3202 O O . THR A 1 401 ? 16.094 -38.688 -6.789 1 91.44 401 THR A O 1
ATOM 3205 N N . ASP A 1 402 ? 17.5 -38.469 -8.555 1 88.38 402 ASP A N 1
ATOM 3206 C CA . ASP A 1 402 ? 18.391 -39.5 -8.07 1 88.38 402 ASP A CA 1
ATOM 3207 C C . ASP A 1 402 ? 19.781 -38.969 -7.77 1 88.38 402 ASP A C 1
ATOM 3209 O O . ASP A 1 402 ? 20.109 -37.844 -8.156 1 88.38 402 ASP A O 1
ATOM 3213 N N . ALA A 1 403 ? 20.531 -39.719 -7 1 89.56 403 ALA A N 1
ATOM 3214 C CA . ALA A 1 403 ? 21.844 -39.312 -6.527 1 89.56 403 ALA A CA 1
ATOM 3215 C C . ALA A 1 403 ? 22.812 -39.125 -7.691 1 89.56 403 ALA A C 1
ATOM 3217 O O . ALA A 1 403 ? 23.812 -38.406 -7.566 1 89.56 403 ALA A O 1
ATOM 3218 N N . ASP A 1 404 ? 22.531 -39.75 -8.812 1 86.19 404 ASP A N 1
ATOM 3219 C CA . ASP A 1 404 ? 23.453 -39.656 -9.945 1 86.19 404 ASP A CA 1
ATOM 3220 C C . ASP A 1 404 ? 22.922 -38.719 -11.016 1 86.19 404 ASP A C 1
ATOM 3222 O O . ASP A 1 404 ? 23.328 -38.781 -12.172 1 86.19 404 ASP A O 1
ATOM 3226 N N . ILE A 1 405 ? 22 -37.906 -10.703 1 88.69 405 ILE A N 1
ATOM 3227 C CA . ILE A 1 405 ? 21.422 -36.969 -11.648 1 88.69 405 ILE A CA 1
ATOM 3228 C C . ILE A 1 405 ? 21.844 -35.562 -11.289 1 88.69 405 ILE A C 1
ATOM 3230 O O . ILE A 1 405 ? 21.734 -35.125 -10.133 1 88.69 405 ILE A O 1
ATOM 3234 N N . ALA A 1 406 ? 22.391 -34.812 -12.273 1 88.81 406 ALA A N 1
ATOM 3235 C CA . ALA A 1 406 ? 22.719 -33.406 -12.133 1 88.81 406 ALA A CA 1
ATOM 3236 C C . ALA A 1 406 ? 21.766 -32.531 -12.93 1 88.81 406 ALA A C 1
ATOM 3238 O O . ALA A 1 406 ? 21.469 -32.812 -14.094 1 88.81 406 ALA A O 1
ATOM 3239 N N . VAL A 1 407 ? 21.266 -31.547 -12.297 1 89.06 407 VAL A N 1
ATOM 3240 C CA . VAL A 1 407 ? 20.359 -30.609 -12.977 1 89.06 407 VAL A CA 1
ATOM 3241 C C . VAL A 1 407 ? 21.172 -29.453 -13.555 1 89.06 407 VAL A C 1
ATOM 3243 O O . VAL A 1 407 ? 22.281 -29.172 -13.117 1 89.06 407 VAL A O 1
ATOM 3246 N N . ASN A 1 408 ? 20.625 -28.812 -14.555 1 82.94 408 ASN A N 1
ATOM 3247 C CA . ASN A 1 408 ? 21.328 -27.672 -15.148 1 82.94 408 ASN A CA 1
ATOM 3248 C C . ASN A 1 408 ? 21.219 -26.422 -14.273 1 82.94 408 ASN A C 1
ATOM 3250 O O . ASN A 1 408 ? 20.391 -26.375 -13.359 1 82.94 408 ASN A O 1
ATOM 3254 N N . ASP A 1 409 ? 22 -25.422 -14.609 1 82 409 ASP A N 1
ATOM 3255 C CA . ASP A 1 409 ? 22.125 -24.219 -13.789 1 82 409 ASP A CA 1
ATOM 3256 C C . ASP A 1 409 ? 20.906 -23.297 -13.977 1 82 409 ASP A C 1
ATOM 3258 O O . ASP A 1 409 ? 20.719 -22.344 -13.219 1 82 409 ASP A O 1
ATOM 3262 N N . GLN A 1 410 ? 20.031 -23.672 -14.844 1 81.38 410 GLN A N 1
ATOM 3263 C CA . GLN A 1 410 ? 18.906 -22.812 -15.156 1 81.38 410 GLN A CA 1
ATOM 3264 C C . GLN A 1 410 ? 17.656 -23.234 -14.383 1 81.38 410 GLN A C 1
ATOM 3266 O O . GLN A 1 410 ? 16.641 -22.547 -14.398 1 81.38 410 GLN A O 1
ATOM 3271 N N . LEU A 1 411 ? 17.719 -24.359 -13.656 1 89.88 411 LEU A N 1
ATOM 3272 C CA . LEU A 1 411 ? 16.531 -24.922 -13.039 1 89.88 411 LEU A CA 1
ATOM 3273 C C . LEU A 1 411 ? 15.828 -23.891 -12.156 1 89.88 411 LEU A C 1
ATOM 3275 O O . LEU A 1 411 ? 14.633 -23.641 -12.312 1 89.88 411 LEU A O 1
ATOM 3279 N N . ARG A 1 412 ? 16.562 -23.297 -11.266 1 87.62 412 ARG A N 1
ATOM 3280 C CA . ARG A 1 412 ? 15.984 -22.359 -10.312 1 87.62 412 ARG A CA 1
ATOM 3281 C C . ARG A 1 412 ? 15.336 -21.188 -11.039 1 87.62 412 ARG A C 1
ATOM 3283 O O . ARG A 1 412 ? 14.195 -20.828 -10.734 1 87.62 412 ARG A O 1
ATOM 3290 N N . ASP A 1 413 ? 15.961 -20.641 -12 1 82.88 413 ASP A N 1
ATOM 3291 C CA . ASP A 1 413 ? 15.453 -19.484 -12.75 1 82.88 413 ASP A CA 1
ATOM 3292 C C . ASP A 1 413 ? 14.172 -19.844 -13.492 1 82.88 413 ASP A C 1
ATOM 3294 O O . ASP A 1 413 ? 13.227 -19.047 -13.516 1 82.88 413 ASP A O 1
ATOM 3298 N N . VAL A 1 414 ? 14.203 -20.984 -14.016 1 88 414 VAL A N 1
ATOM 3299 C CA . VAL A 1 414 ? 13.031 -21.406 -14.773 1 88 414 VAL A CA 1
ATOM 3300 C C . VAL A 1 414 ? 11.859 -21.641 -13.82 1 88 414 VAL A C 1
ATOM 3302 O O . VAL A 1 414 ? 10.75 -21.156 -14.062 1 88 414 VAL A O 1
ATOM 3305 N N . VAL A 1 415 ? 12.117 -22.281 -12.734 1 92.06 415 VAL A N 1
ATOM 3306 C CA . VAL A 1 415 ? 11.047 -22.641 -11.812 1 92.06 415 VAL A CA 1
ATOM 3307 C C . VAL A 1 415 ? 10.477 -21.391 -11.156 1 92.06 415 VAL A C 1
ATOM 3309 O O . VAL A 1 415 ? 9.258 -21.188 -11.141 1 92.06 415 VAL A O 1
ATOM 3312 N N . PHE A 1 416 ? 11.266 -20.5 -10.766 1 87.88 416 PHE A N 1
ATOM 3313 C CA . PHE A 1 416 ? 10.805 -19.328 -10.039 1 87.88 416 PHE A CA 1
ATOM 3314 C C . PHE A 1 416 ? 10.391 -18.219 -11.008 1 87.88 416 PHE A C 1
ATOM 3316 O O . PHE A 1 416 ? 9.75 -17.25 -10.602 1 87.88 416 PHE A O 1
ATOM 3323 N N . GLY A 1 417 ? 10.719 -18.406 -12.227 1 85.06 417 GLY A N 1
ATOM 3324 C CA . GLY A 1 417 ? 10.359 -17.422 -13.227 1 85.06 417 GLY A CA 1
ATOM 3325 C C . GLY A 1 417 ? 9.031 -17.703 -13.898 1 85.06 417 GLY A C 1
ATOM 3326 O O . GLY A 1 417 ? 8.578 -16.922 -14.742 1 85.06 417 GLY A O 1
ATOM 3327 N N . HIS A 1 418 ? 8.43 -18.828 -13.523 1 90.31 418 HIS A N 1
ATOM 3328 C CA . HIS A 1 418 ? 7.176 -19.203 -14.172 1 90.31 418 HIS A CA 1
ATOM 3329 C C . HIS A 1 418 ? 6.102 -19.531 -13.141 1 90.31 418 HIS A C 1
ATOM 3331 O O . HIS A 1 418 ? 6.41 -19.828 -11.984 1 90.31 418 HIS A O 1
ATOM 3337 N N . SER A 1 419 ? 4.848 -19.375 -13.609 1 91.12 419 SER A N 1
ATOM 3338 C CA . SER A 1 419 ? 3.715 -19.938 -12.891 1 91.12 419 SER A CA 1
ATOM 3339 C C . SER A 1 419 ? 3.469 -21.391 -13.289 1 91.12 419 SER A C 1
ATOM 3341 O O . SER A 1 419 ? 3.564 -21.734 -14.469 1 91.12 419 SER A O 1
ATOM 3343 N N . TRP A 1 420 ? 3.203 -22.234 -12.25 1 93.31 420 TRP A N 1
ATOM 3344 C CA . TRP A 1 420 ? 3.02 -23.656 -12.469 1 93.31 420 TRP A CA 1
ATOM 3345 C C . TRP A 1 420 ? 1.651 -24.109 -11.977 1 93.31 420 TRP A C 1
ATOM 3347 O O . TRP A 1 420 ? 1.093 -23.531 -11.047 1 93.31 420 TRP A O 1
ATOM 3357 N N . ASN A 1 421 ? 1.15 -25.188 -12.664 1 93.25 421 ASN A N 1
ATOM 3358 C CA . ASN A 1 421 ? -0.11 -25.797 -12.25 1 93.25 421 ASN A CA 1
ATOM 3359 C C . ASN A 1 421 ? 0.109 -26.875 -11.195 1 93.25 421 ASN A C 1
ATOM 3361 O O . ASN A 1 421 ? 0.667 -27.938 -11.5 1 93.25 421 ASN A O 1
ATOM 3365 N N . PRO A 1 422 ? -0.368 -26.625 -10 1 93.06 422 PRO A N 1
ATOM 3366 C CA . PRO A 1 422 ? -0.129 -27.625 -8.945 1 93.06 422 PRO A CA 1
ATOM 3367 C C . PRO A 1 422 ? -0.774 -28.969 -9.25 1 93.06 422 PRO A C 1
ATOM 3369 O O . PRO A 1 422 ? -0.431 -29.969 -8.625 1 93.06 422 PRO A O 1
ATOM 3372 N N . GLY A 1 423 ? -1.613 -29.047 -10.141 1 91.56 423 GLY A N 1
ATOM 3373 C CA . GLY A 1 423 ? -2.279 -30.281 -10.477 1 91.56 423 GLY A CA 1
ATOM 3374 C C . GLY A 1 423 ? -1.494 -31.141 -11.461 1 91.56 423 GLY A C 1
ATOM 3375 O O . GLY A 1 423 ? -1.872 -32.281 -11.75 1 91.56 423 GLY A O 1
ATOM 3376 N N . CYS A 1 424 ? -0.389 -30.625 -11.883 1 93 424 CYS A N 1
ATOM 3377 C CA . CYS A 1 424 ? 0.39 -31.328 -12.898 1 93 424 CYS A CA 1
ATOM 3378 C C . CYS A 1 424 ? 1.677 -31.891 -12.312 1 93 424 CYS A C 1
ATOM 3380 O O . CYS A 1 424 ? 2.18 -31.391 -11.305 1 93 424 CYS A O 1
ATOM 3382 N N . LEU A 1 425 ? 2.135 -33 -12.875 1 94.06 425 LEU A N 1
ATOM 3383 C CA . LEU A 1 425 ? 3.49 -33.5 -12.695 1 94.06 425 LEU A CA 1
ATOM 3384 C C . LEU A 1 425 ? 4.391 -33.094 -13.852 1 94.06 425 LEU A C 1
ATOM 3386 O O . LEU A 1 425 ? 4.074 -33.344 -15.016 1 94.06 425 LEU A O 1
ATOM 3390 N N . TYR A 1 426 ? 5.441 -32.438 -13.516 1 93.44 426 TYR A N 1
ATOM 3391 C CA . TYR A 1 426 ? 6.359 -31.953 -14.547 1 93.44 426 TYR A CA 1
ATOM 3392 C C . TYR A 1 426 ? 7.613 -32.812 -14.602 1 93.44 426 TYR A C 1
ATOM 3394 O O . TYR A 1 426 ? 8.141 -33.219 -13.562 1 93.44 426 TYR A O 1
ATOM 3402 N N . PHE A 1 427 ? 8.016 -33.188 -15.797 1 90.75 427 PHE A N 1
ATOM 3403 C CA . PHE A 1 427 ? 9.195 -34 -15.992 1 90.75 427 PHE A CA 1
ATOM 3404 C C . PHE A 1 427 ? 10.031 -33.531 -17.172 1 90.75 427 PHE A C 1
ATOM 3406 O O . PHE A 1 427 ? 9.625 -32.594 -17.875 1 90.75 427 PHE A O 1
ATOM 3413 N N . THR A 1 428 ? 11.266 -33.906 -17.266 1 85.5 428 THR A N 1
ATOM 3414 C CA . THR A 1 428 ? 12.125 -33.469 -18.359 1 85.5 428 THR A CA 1
ATOM 3415 C C . THR A 1 428 ? 12.875 -34.688 -18.953 1 85.5 428 THR A C 1
ATOM 3417 O O . THR A 1 428 ? 12.828 -35.781 -18.406 1 85.5 428 THR A O 1
ATOM 3420 N N . ALA A 1 429 ? 13.453 -34.375 -20.172 1 72.38 429 ALA A N 1
ATOM 3421 C CA . ALA A 1 429 ? 14.211 -35.406 -20.875 1 72.38 429 ALA A CA 1
ATOM 3422 C C . ALA A 1 429 ? 15.602 -35.562 -20.266 1 72.38 429 ALA A C 1
ATOM 3424 O O . ALA A 1 429 ? 16.172 -34.625 -19.719 1 72.38 429 ALA A O 1
ATOM 3425 N N . ARG A 1 430 ? 16.062 -36.75 -20.25 1 70.88 430 ARG A N 1
ATOM 3426 C CA . ARG A 1 430 ? 17.391 -37.094 -19.75 1 70.88 430 ARG A CA 1
ATOM 3427 C C . ARG A 1 430 ? 18.422 -37 -20.875 1 70.88 430 ARG A C 1
ATOM 3429 O O . ARG A 1 430 ? 18.141 -37.344 -22.016 1 70.88 430 ARG A O 1
ATOM 3436 N N . ARG A 1 431 ? 19.469 -36.25 -20.578 1 65.94 431 ARG A N 1
ATOM 3437 C CA . ARG A 1 431 ? 20.672 -36.312 -21.422 1 65.94 431 ARG A CA 1
ATOM 3438 C C . ARG A 1 431 ? 21.703 -37.281 -20.844 1 65.94 431 ARG A C 1
ATOM 3440 O O . ARG A 1 431 ? 22.047 -37.219 -19.656 1 65.94 431 ARG A O 1
ATOM 3447 N N . ASP A 1 432 ? 21.922 -38.375 -21.578 1 58.88 432 ASP A N 1
ATOM 3448 C CA . ASP A 1 432 ? 22.906 -39.344 -21.109 1 58.88 432 ASP A CA 1
ATOM 3449 C C . ASP A 1 432 ? 24.312 -38.938 -21.547 1 58.88 432 ASP A C 1
ATOM 3451 O O . ASP A 1 432 ? 24.516 -38.531 -22.703 1 58.88 432 ASP A O 1
ATOM 3455 N N . SER A 1 433 ? 25.203 -38.531 -20.703 1 53.78 433 SER A N 1
ATOM 3456 C CA . SER A 1 433 ? 26.578 -38.188 -21.047 1 53.78 433 SER A CA 1
ATOM 3457 C C . SER A 1 433 ? 27.312 -39.375 -21.688 1 53.78 433 SER A C 1
ATOM 3459 O O . SER A 1 433 ? 28.25 -39.188 -22.453 1 53.78 433 SER A O 1
ATOM 3461 N N . ALA A 1 434 ? 27.203 -40.75 -21.297 1 49.66 434 ALA A N 1
ATOM 3462 C CA . ALA A 1 434 ? 27.875 -41.906 -21.891 1 49.66 434 ALA A CA 1
ATOM 3463 C C . ALA A 1 434 ? 26.875 -43.031 -22.125 1 49.66 434 ALA A C 1
ATOM 3465 O O . ALA A 1 434 ? 25.875 -43.156 -21.406 1 49.66 434 ALA A O 1
ATOM 3466 N N . PRO A 1 435 ? 27 -43.688 -23.391 1 45 435 PRO A N 1
ATOM 3467 C CA . PRO A 1 435 ? 26.141 -44.844 -23.641 1 45 435 PRO A CA 1
ATOM 3468 C C . PRO A 1 435 ? 26.188 -45.875 -22.531 1 45 435 PRO A C 1
ATOM 3470 O O . PRO A 1 435 ? 27.266 -46.156 -21.984 1 45 435 PRO A O 1
ATOM 3473 N N . VAL A 1 436 ? 25.328 -45.938 -21.672 1 41.69 436 VAL A N 1
ATOM 3474 C CA . VAL A 1 436 ? 25.359 -47.031 -20.703 1 41.69 436 VAL A CA 1
ATOM 3475 C C . VAL A 1 436 ? 25.25 -48.375 -21.438 1 41.69 436 VAL A C 1
ATOM 3477 O O . VAL A 1 436 ? 24.266 -48.625 -22.125 1 41.69 436 VAL A O 1
ATOM 3480 N N . GLU A 1 437 ? 26.391 -49.062 -21.609 1 38.72 437 GLU A N 1
ATOM 3481 C CA . GLU A 1 437 ? 26.359 -50.438 -22.141 1 38.72 437 GLU A CA 1
ATOM 3482 C C . GLU A 1 437 ? 25.375 -51.312 -21.359 1 38.72 437 GLU A C 1
ATOM 3484 O O . GLU A 1 437 ? 25.344 -51.281 -20.141 1 38.72 437 GLU A O 1
ATOM 3489 N N . GLY A 1 438 ? 24.5 -52.156 -22.047 1 37.25 438 GLY A N 1
ATOM 3490 C CA . GLY A 1 438 ? 23.531 -53.094 -21.516 1 37.25 438 GLY A CA 1
ATOM 3491 C C . GLY A 1 438 ? 22.203 -52.469 -21.172 1 37.25 438 GLY A C 1
ATOM 3492 O O . GLY A 1 438 ? 21.25 -53.156 -20.812 1 37.25 438 GLY A O 1
ATOM 3493 N N . GLN A 1 439 ? 22.344 -51.406 -20.688 1 38.62 439 GLN A N 1
ATOM 3494 C CA . GLN A 1 439 ? 21.047 -50.781 -20.484 1 38.62 439 GLN A CA 1
ATOM 3495 C C . GLN A 1 439 ? 20.375 -50.438 -21.812 1 38.62 439 GLN A C 1
ATOM 3497 O O . GLN A 1 439 ? 20.484 -49.312 -22.312 1 38.62 439 GLN A O 1
ATOM 3502 N N . PHE A 1 440 ? 20.547 -51.375 -22.766 1 35.16 440 PHE A N 1
ATOM 3503 C CA . PHE A 1 440 ? 19.766 -51.344 -24 1 35.16 440 PHE A CA 1
ATOM 3504 C C . PHE A 1 440 ? 18.297 -51.125 -23.703 1 35.16 440 PHE A C 1
ATOM 3506 O O . PHE A 1 440 ? 17.453 -51.281 -24.594 1 35.16 440 PHE A O 1
ATOM 3513 N N . ASP A 1 441 ? 18.031 -51.438 -22.484 1 34.62 441 ASP A N 1
ATOM 3514 C CA . ASP A 1 441 ? 16.578 -51.438 -22.391 1 34.62 441 ASP A CA 1
ATOM 3515 C C . ASP A 1 441 ? 16 -50.125 -22.938 1 34.62 441 ASP A C 1
ATOM 3517 O O . ASP A 1 441 ? 16.312 -49.062 -22.438 1 34.62 441 ASP A O 1
ATOM 3521 N N . LYS A 1 442 ? 16.031 -50.094 -24.203 1 35.78 442 LYS A N 1
ATOM 3522 C CA . LYS A 1 442 ? 15.016 -49.219 -24.766 1 35.78 442 LYS A CA 1
ATOM 3523 C C . LYS A 1 442 ? 13.82 -49.094 -23.828 1 35.78 442 LYS A C 1
ATOM 3525 O O . LYS A 1 442 ? 12.727 -48.719 -24.266 1 35.78 442 LYS A O 1
ATOM 3530 N N . VAL A 1 443 ? 13.891 -49.906 -22.844 1 35.03 443 VAL A N 1
ATOM 3531 C CA . VAL A 1 443 ? 12.703 -49.625 -22.047 1 35.03 443 VAL A CA 1
ATOM 3532 C C . VAL A 1 443 ? 12.461 -48.125 -22 1 35.03 443 VAL A C 1
ATOM 3534 O O . VAL A 1 443 ? 13.352 -47.344 -21.625 1 35.03 443 VAL A O 1
ATOM 3537 N N . ASN A 1 444 ? 11.93 -47.688 -23.031 1 35.06 444 ASN A N 1
ATOM 3538 C CA . ASN A 1 444 ? 11.305 -46.375 -23.062 1 35.06 444 ASN A CA 1
ATOM 3539 C C . ASN A 1 444 ? 11.117 -45.812 -21.656 1 35.06 444 ASN A C 1
ATOM 3541 O O . ASN A 1 444 ? 10.023 -45.906 -21.094 1 35.06 444 ASN A O 1
ATOM 3545 N N . LEU A 1 445 ? 11.977 -46.312 -20.797 1 40.19 445 LEU A N 1
ATOM 3546 C CA . LEU A 1 445 ? 11.789 -45.5 -19.578 1 40.19 445 LEU A CA 1
ATOM 3547 C C . LEU A 1 445 ? 11.461 -44.062 -19.906 1 40.19 445 LEU A C 1
ATOM 3549 O O . LEU A 1 445 ? 12.336 -43.312 -20.328 1 40.19 445 LEU A O 1
ATOM 3553 N N . GLU A 1 446 ? 10.531 -43.969 -20.609 1 43.91 446 GLU A N 1
ATOM 3554 C CA . GLU A 1 446 ? 9.938 -42.625 -20.672 1 43.91 446 GLU A CA 1
ATOM 3555 C C . GLU A 1 446 ? 10.445 -41.75 -19.547 1 43.91 446 GLU A C 1
ATOM 3557 O O . GLU A 1 446 ? 10.898 -42.219 -18.516 1 43.91 446 GLU A O 1
ATOM 3562 N N . PRO A 1 447 ? 10.844 -40.594 -19.922 1 46.94 447 PRO A N 1
ATOM 3563 C CA . PRO A 1 447 ? 11.398 -39.5 -19.156 1 46.94 447 PRO A CA 1
ATOM 3564 C C . PRO A 1 447 ? 10.953 -39.5 -17.703 1 46.94 447 PRO A C 1
ATOM 3566 O O . PRO A 1 447 ? 11.305 -38.594 -16.938 1 46.94 447 PRO A O 1
ATOM 3569 N N . ASN A 1 448 ? 10.297 -40.656 -17.188 1 54.94 448 ASN A N 1
ATOM 3570 C CA . ASN A 1 448 ? 9.43 -40.406 -16.047 1 54.94 448 ASN A CA 1
ATOM 3571 C C . ASN A 1 448 ? 10.172 -40.531 -14.727 1 54.94 448 ASN A C 1
ATOM 3573 O O . ASN A 1 448 ? 9.664 -40.125 -13.68 1 54.94 448 ASN A O 1
ATOM 3577 N N . GLY A 1 449 ? 11.617 -40.844 -14.758 1 62.5 449 GLY A N 1
ATOM 3578 C CA . GLY A 1 449 ? 11.977 -41.062 -13.367 1 62.5 449 GLY A CA 1
ATOM 3579 C C . GLY A 1 449 ? 13.172 -40.219 -12.922 1 62.5 449 GLY A C 1
ATOM 3580 O O . GLY A 1 449 ? 13.492 -40.188 -11.734 1 62.5 449 GLY A O 1
ATOM 3581 N N . TYR A 1 450 ? 13.766 -39.469 -13.734 1 77 450 TYR A N 1
ATOM 3582 C CA . TYR A 1 450 ? 15.008 -38.812 -13.352 1 77 450 TYR A CA 1
ATOM 3583 C C . TYR A 1 450 ? 14.734 -37.406 -12.789 1 77 450 TYR A C 1
ATOM 3585 O O . TYR A 1 450 ? 15.562 -36.844 -12.062 1 77 450 TYR A O 1
ATOM 3593 N N . PHE A 1 451 ? 13.695 -37 -13.195 1 90.31 451 PHE A N 1
ATOM 3594 C CA . PHE A 1 451 ? 13.273 -35.688 -12.695 1 90.31 451 PHE A CA 1
ATOM 3595 C C . PHE A 1 451 ? 11.75 -35.594 -12.672 1 90.31 451 PHE A C 1
ATOM 3597 O O . PHE A 1 451 ? 11.102 -35.594 -13.719 1 90.31 451 PHE A O 1
ATOM 3604 N N . GLN A 1 452 ? 11.195 -35.562 -11.484 1 93.19 452 GLN A N 1
ATOM 3605 C CA . GLN A 1 452 ? 9.758 -35.406 -11.305 1 93.19 452 GLN A CA 1
ATOM 3606 C C . GLN A 1 452 ? 9.461 -34.25 -10.336 1 93.19 452 GLN A C 1
ATOM 3608 O O . GLN A 1 452 ? 9.734 -34.375 -9.133 1 93.19 452 GLN A O 1
ATOM 3613 N N . MET A 1 453 ? 8.922 -33.156 -10.906 1 95.69 453 MET A N 1
ATOM 3614 C CA . MET A 1 453 ? 8.578 -32 -10.102 1 95.69 453 MET A CA 1
ATOM 3615 C C . MET A 1 453 ? 7.074 -31.906 -9.883 1 95.69 453 MET A C 1
ATOM 3617 O O . MET A 1 453 ? 6.293 -32.031 -10.828 1 95.69 453 MET A O 1
ATOM 3621 N N . PHE A 1 454 ? 6.684 -31.75 -8.617 1 96 454 PHE A N 1
ATOM 3622 C CA . PHE A 1 454 ? 5.27 -31.719 -8.266 1 96 454 PHE A CA 1
ATOM 3623 C C . PHE A 1 454 ? 5.035 -30.844 -7.051 1 96 454 PHE A C 1
ATOM 3625 O O . PHE A 1 454 ? 5.98 -30.469 -6.348 1 96 454 PHE A O 1
ATOM 3632 N N . HIS A 1 455 ? 3.801 -30.438 -6.914 1 95.62 455 HIS A N 1
ATOM 3633 C CA . HIS A 1 455 ? 3.416 -29.625 -5.766 1 95.62 455 HIS A CA 1
ATOM 3634 C C . HIS A 1 455 ? 2.838 -30.484 -4.648 1 95.62 455 HIS A C 1
ATOM 3636 O O . HIS A 1 455 ? 2.072 -31.406 -4.91 1 95.62 455 HIS A O 1
ATOM 3642 N N . ALA A 1 456 ? 3.113 -30.141 -3.365 1 94.56 456 ALA A N 1
ATOM 3643 C CA . ALA A 1 456 ? 2.707 -30.938 -2.211 1 94.56 456 ALA A CA 1
ATOM 3644 C C . ALA A 1 456 ? 1.188 -30.953 -2.068 1 94.56 456 ALA A C 1
ATOM 3646 O O . ALA A 1 456 ? 0.623 -31.922 -1.545 1 94.56 456 ALA A O 1
ATOM 3647 N N . LYS A 1 457 ? 0.52 -30.016 -2.617 1 89.06 457 LYS A N 1
ATOM 3648 C CA . LYS A 1 457 ? -0.921 -29.891 -2.406 1 89.06 457 LYS A CA 1
ATOM 3649 C C . LYS A 1 457 ? -1.693 -30.344 -3.645 1 89.06 457 LYS A C 1
ATOM 3651 O O . LYS A 1 457 ? -2.895 -30.078 -3.76 1 89.06 457 LYS A O 1
ATOM 3656 N N . ALA A 1 458 ? -1.017 -30.922 -4.5 1 91.75 458 ALA A N 1
ATOM 3657 C CA . ALA A 1 458 ? -1.718 -31.453 -5.66 1 91.75 458 ALA A CA 1
ATOM 3658 C C . ALA A 1 458 ? -2.848 -32.375 -5.238 1 91.75 458 ALA A C 1
ATOM 3660 O O . ALA A 1 458 ? -2.688 -33.188 -4.309 1 91.75 458 ALA A O 1
ATOM 3661 N N . LYS A 1 459 ? -3.936 -32.312 -5.922 1 84.44 459 LYS A N 1
ATOM 3662 C CA . LYS A 1 459 ? -5.102 -33.125 -5.594 1 84.44 459 LYS A CA 1
ATOM 3663 C C . LYS A 1 459 ? -4.777 -34.594 -5.676 1 84.44 459 LYS A C 1
ATOM 3665 O O . LYS A 1 459 ? -5.281 -35.406 -4.883 1 84.44 459 LYS A O 1
ATOM 3670 N N . ALA A 1 460 ? -3.951 -34.969 -6.527 1 85.88 460 ALA A N 1
ATOM 3671 C CA . ALA A 1 460 ? -3.6 -36.375 -6.77 1 85.88 460 ALA A CA 1
ATOM 3672 C C . ALA A 1 460 ? -2.904 -36.969 -5.555 1 85.88 460 ALA A C 1
ATOM 3674 O O . ALA A 1 460 ? -2.943 -38.188 -5.355 1 85.88 460 ALA A O 1
ATOM 3675 N N . ILE A 1 461 ? -2.32 -36.125 -4.738 1 90.88 461 ILE A N 1
ATOM 3676 C CA . ILE A 1 461 ? -1.46 -36.75 -3.74 1 90.88 461 ILE A CA 1
ATOM 3677 C C . ILE A 1 461 ? -1.73 -36.125 -2.369 1 90.88 461 ILE A C 1
ATOM 3679 O O . ILE A 1 461 ? -1.317 -36.688 -1.345 1 90.88 461 ILE A O 1
ATOM 3683 N N . ARG A 1 462 ? -2.41 -35.062 -2.27 1 88.62 462 ARG A N 1
ATOM 3684 C CA . ARG A 1 462 ? -2.496 -34.281 -1.043 1 88.62 462 ARG A CA 1
ATOM 3685 C C . ARG A 1 462 ? -3.143 -35.062 0.079 1 88.62 462 ARG A C 1
ATOM 3687 O O . ARG A 1 462 ? -2.818 -34.875 1.254 1 88.62 462 ARG A O 1
ATOM 3694 N N . ALA A 1 463 ? -4.012 -35.969 -0.171 1 87.44 463 ALA A N 1
ATOM 3695 C CA . ALA A 1 463 ? -4.715 -36.75 0.847 1 87.44 463 ALA A CA 1
ATOM 3696 C C . ALA A 1 463 ? -3.758 -37.656 1.596 1 87.44 463 ALA A C 1
ATOM 3698 O O . ALA A 1 463 ? -3.998 -38 2.756 1 87.44 463 ALA A O 1
ATOM 3699 N N . ASN A 1 464 ? -2.658 -38.031 1.01 1 91.81 464 ASN A N 1
ATOM 3700 C CA . ASN A 1 464 ? -1.733 -39 1.593 1 91.81 464 ASN A CA 1
ATOM 3701 C C . ASN A 1 464 ? -0.436 -38.312 2.041 1 91.81 464 ASN A C 1
ATOM 3703 O O . ASN A 1 464 ? 0.495 -39 2.48 1 91.81 464 ASN A O 1
ATOM 3707 N N . TRP A 1 465 ? -0.306 -37.094 1.913 1 92.69 465 TRP A N 1
ATOM 3708 C CA . TRP A 1 465 ? 0.924 -36.406 2.305 1 92.69 465 TRP A CA 1
ATOM 3709 C C . TRP A 1 465 ? 1.201 -36.594 3.791 1 92.69 465 TRP A C 1
ATOM 3711 O O . TRP A 1 465 ? 0.295 -36.469 4.621 1 92.69 465 TRP A O 1
ATOM 3721 N N . PRO A 1 466 ? 2.363 -36.938 4.109 1 93.44 466 PRO A N 1
ATOM 3722 C CA . PRO A 1 466 ? 3.564 -36.938 3.273 1 93.44 466 PRO A CA 1
ATOM 3723 C C . PRO A 1 466 ? 3.908 -38.312 2.721 1 93.44 466 PRO A C 1
ATOM 3725 O O . PRO A 1 466 ? 4.941 -38.5 2.066 1 93.44 466 PRO A O 1
ATOM 3728 N N . ALA A 1 467 ? 3.105 -39.281 3.08 1 93.75 467 ALA A N 1
ATOM 3729 C CA . ALA A 1 467 ? 3.338 -40.656 2.6 1 93.75 467 ALA A CA 1
ATOM 3730 C C . ALA A 1 467 ? 2.656 -40.875 1.254 1 93.75 467 ALA A C 1
ATOM 3732 O O . ALA A 1 467 ? 1.711 -41.656 1.156 1 93.75 467 ALA A O 1
ATOM 3733 N N . ILE A 1 468 ? 3.248 -40.312 0.194 1 94.25 468 ILE A N 1
ATOM 3734 C CA . ILE A 1 468 ? 2.537 -40.281 -1.078 1 94.25 468 ILE A CA 1
ATOM 3735 C C . ILE A 1 468 ? 3.076 -41.344 -2.021 1 94.25 468 ILE A C 1
ATOM 3737 O O . ILE A 1 468 ? 2.564 -41.531 -3.129 1 94.25 468 ILE A O 1
ATOM 3741 N N . VAL A 1 469 ? 4.117 -42.031 -1.62 1 90.75 469 VAL A N 1
ATOM 3742 C CA . VAL A 1 469 ? 4.727 -43.062 -2.475 1 90.75 469 VAL A CA 1
ATOM 3743 C C . VAL A 1 469 ? 4.414 -44.438 -1.929 1 90.75 469 VAL A C 1
ATOM 3745 O O . VAL A 1 469 ? 4.504 -44.688 -0.721 1 90.75 469 VAL A O 1
ATOM 3748 N N . SER A 1 470 ? 4.078 -45.281 -2.865 1 84.75 470 SER A N 1
ATOM 3749 C CA . SER A 1 470 ? 3.775 -46.656 -2.469 1 84.75 470 SER A CA 1
ATOM 3750 C C . SER A 1 470 ? 5.004 -47.344 -1.881 1 84.75 470 SER A C 1
ATOM 3752 O O . SER A 1 470 ? 6.109 -47.219 -2.406 1 84.75 470 SER A O 1
ATOM 3754 N N . GLU A 1 471 ? 4.746 -48.094 -0.857 1 82.5 471 GLU A N 1
ATOM 3755 C CA . GLU A 1 471 ? 5.828 -48.812 -0.193 1 82.5 471 GLU A CA 1
ATOM 3756 C C . GLU A 1 471 ? 5.801 -50.312 -0.547 1 82.5 471 GLU A C 1
ATOM 3758 O O . GLU A 1 471 ? 6.445 -51.125 0.118 1 82.5 471 GLU A O 1
ATOM 3763 N N . GLU A 1 472 ? 5.148 -50.594 -1.588 1 75.12 472 GLU A N 1
ATOM 3764 C CA . GLU A 1 472 ? 4.941 -52 -1.904 1 75.12 472 GLU A CA 1
ATOM 3765 C C . GLU A 1 472 ? 5.988 -52.5 -2.893 1 75.12 472 GLU A C 1
ATOM 3767 O O . GLU A 1 472 ? 6.078 -53.688 -3.15 1 75.12 472 GLU A O 1
ATOM 3772 N N . PHE A 1 473 ? 6.738 -51.562 -3.402 1 73.88 473 PHE A N 1
ATOM 3773 C CA . PHE A 1 473 ? 7.695 -51.938 -4.438 1 73.88 473 PHE A CA 1
ATOM 3774 C C . PHE A 1 473 ? 9.07 -52.188 -3.84 1 73.88 473 PHE A C 1
ATOM 3776 O O . PHE A 1 473 ? 9.445 -51.562 -2.844 1 73.88 473 PHE A O 1
ATOM 3783 N N . CYS A 1 474 ? 9.836 -53.062 -4.551 1 63.69 474 CYS A N 1
ATOM 3784 C CA . CYS A 1 474 ? 11.156 -53.406 -4.043 1 63.69 474 CYS A CA 1
ATOM 3785 C C . CYS A 1 474 ? 12.242 -52.969 -5 1 63.69 474 CYS A C 1
ATOM 3787 O O . CYS A 1 474 ? 13.375 -53.438 -4.949 1 63.69 474 CYS A O 1
ATOM 3789 N N . SER A 1 475 ? 11.891 -52.188 -6.016 1 63.56 475 SER A N 1
ATOM 3790 C CA . SER A 1 475 ? 12.859 -51.625 -6.953 1 63.56 475 SER A CA 1
ATOM 3791 C C . SER A 1 475 ? 12.656 -50.125 -7.125 1 63.56 475 SER A C 1
ATOM 3793 O O . SER A 1 475 ? 11.531 -49.625 -7.102 1 63.56 475 SER A O 1
ATOM 3795 N N . ALA A 1 476 ? 13.797 -49.469 -7.324 1 66.56 476 ALA A N 1
ATOM 3796 C CA . ALA A 1 476 ? 13.781 -48 -7.488 1 66.56 476 ALA A CA 1
ATOM 3797 C C . ALA A 1 476 ? 13.023 -47.625 -8.75 1 66.56 476 ALA A C 1
ATOM 3799 O O . ALA A 1 476 ? 12.219 -46.688 -8.734 1 66.56 476 ALA A O 1
ATOM 3800 N N . GLY A 1 477 ? 13.266 -48.25 -9.867 1 67.38 477 GLY A N 1
ATOM 3801 C CA . GLY A 1 477 ? 12.617 -47.906 -11.125 1 67.38 477 GLY A CA 1
ATOM 3802 C C . GLY A 1 477 ? 11.109 -48.062 -11.07 1 67.38 477 GLY A C 1
ATOM 3803 O O . GLY A 1 477 ? 10.375 -47.281 -11.664 1 67.38 477 GLY A O 1
ATOM 3804 N N . SER A 1 478 ? 10.625 -49.062 -10.359 1 68.5 478 SER A N 1
ATOM 3805 C CA . SER A 1 478 ? 9.195 -49.281 -10.242 1 68.5 478 SER A CA 1
ATOM 3806 C C . SER A 1 478 ? 8.516 -48.188 -9.43 1 68.5 478 SER A C 1
ATOM 3808 O O . SER A 1 478 ? 7.367 -47.812 -9.703 1 68.5 478 SER A O 1
ATOM 3810 N N . VAL A 1 479 ? 9.266 -47.719 -8.5 1 77.75 479 VAL A N 1
ATOM 3811 C CA . VAL A 1 479 ? 8.719 -46.625 -7.668 1 77.75 479 VAL A CA 1
ATOM 3812 C C . VAL A 1 479 ? 8.516 -45.375 -8.508 1 77.75 479 VAL A C 1
ATOM 3814 O O . VAL A 1 479 ? 7.469 -44.719 -8.422 1 77.75 479 VAL A O 1
ATOM 3817 N N . ASP A 1 480 ? 9.484 -45.062 -9.336 1 78.62 480 ASP A N 1
ATOM 3818 C CA . ASP A 1 480 ? 9.398 -43.875 -10.188 1 78.62 480 ASP A CA 1
ATOM 3819 C C . ASP A 1 480 ? 8.227 -44 -11.164 1 78.62 480 ASP A C 1
ATOM 3821 O O . ASP A 1 480 ? 7.469 -43.062 -11.352 1 78.62 480 ASP A O 1
ATOM 3825 N N . THR A 1 481 ? 8.164 -45.125 -11.719 1 74.38 481 THR A N 1
ATOM 3826 C CA . THR A 1 481 ? 7.102 -45.375 -12.688 1 74.38 481 THR A CA 1
ATOM 3827 C C . THR A 1 481 ? 5.734 -45.344 -12.008 1 74.38 481 THR A C 1
ATOM 3829 O O . THR A 1 481 ? 4.777 -44.781 -12.562 1 74.38 481 THR A O 1
ATOM 3832 N N . TRP A 1 482 ? 5.652 -45.969 -10.914 1 77.88 482 TRP A N 1
ATOM 3833 C CA . TRP A 1 482 ? 4.402 -45.938 -10.164 1 77.88 482 TRP A CA 1
ATOM 3834 C C . TRP A 1 482 ? 3.951 -44.531 -9.875 1 77.88 482 TRP A C 1
ATOM 3836 O O . TRP A 1 482 ? 2.791 -44.156 -10.094 1 77.88 482 TRP A O 1
ATOM 3846 N N . PHE A 1 483 ? 4.832 -43.75 -9.352 1 86.56 483 PHE A N 1
ATOM 3847 C CA . PHE A 1 483 ? 4.48 -42.375 -8.984 1 86.56 483 PHE A CA 1
ATOM 3848 C C . PHE A 1 483 ? 3.977 -41.625 -10.195 1 86.56 483 PHE A C 1
ATOM 3850 O O . PHE A 1 483 ? 2.982 -40.875 -10.109 1 86.56 483 PHE A O 1
ATOM 3857 N N . PHE A 1 484 ? 4.613 -41.812 -11.258 1 82.88 484 PHE A N 1
ATOM 3858 C CA . PHE A 1 484 ? 4.234 -41.188 -12.523 1 82.88 484 PHE A CA 1
ATOM 3859 C C . PHE A 1 484 ? 2.816 -41.594 -12.914 1 82.88 484 PHE A C 1
ATOM 3861 O O . PHE A 1 484 ? 2.039 -40.781 -13.391 1 82.88 484 PHE A O 1
ATOM 3868 N N . GLN A 1 485 ? 2.428 -42.75 -12.633 1 78.12 485 GLN A N 1
ATOM 3869 C CA . GLN A 1 485 ? 1.151 -43.312 -13.07 1 78.12 485 GLN A CA 1
ATOM 3870 C C . GLN A 1 485 ? 0.021 -42.875 -12.133 1 78.12 485 GLN A C 1
ATOM 3872 O O . GLN A 1 485 ? -1.154 -43.094 -12.438 1 78.12 485 GLN A O 1
ATOM 3877 N N . GLN A 1 486 ? 0.409 -42.25 -11.055 1 81.06 486 GLN A N 1
ATOM 3878 C CA . GLN A 1 486 ? -0.617 -41.812 -10.125 1 81.06 486 GLN A CA 1
ATOM 3879 C C . GLN A 1 486 ? -1.284 -40.531 -10.633 1 81.06 486 GLN A C 1
ATOM 3881 O O . GLN A 1 486 ? -2.295 -40.094 -10.086 1 81.06 486 GLN A O 1
ATOM 3886 N N . TRP A 1 487 ? -0.766 -40 -11.68 1 84.69 487 TRP A N 1
ATOM 3887 C CA . TRP A 1 487 ? -1.284 -38.75 -12.227 1 84.69 487 TRP A CA 1
ATOM 3888 C C . TRP A 1 487 ? -2.084 -39 -13.5 1 84.69 487 TRP A C 1
ATOM 3890 O O . TRP A 1 487 ? -1.807 -39.938 -14.234 1 84.69 487 TRP A O 1
ATOM 3900 N N . ASP A 1 488 ? -3.082 -38.156 -13.703 1 81.25 488 ASP A N 1
ATOM 3901 C CA . ASP A 1 488 ? -3.793 -38.188 -14.977 1 81.25 488 ASP A CA 1
ATOM 3902 C C . ASP A 1 488 ? -2.852 -37.906 -16.141 1 81.25 488 ASP A C 1
ATOM 3904 O O . ASP A 1 488 ? -2.006 -37.031 -16.062 1 81.25 488 ASP A O 1
ATOM 3908 N N . THR A 1 489 ? -3.025 -38.688 -17.172 1 81.75 489 THR A N 1
ATOM 3909 C CA . THR A 1 489 ? -2.152 -38.594 -18.328 1 81.75 489 THR A CA 1
ATOM 3910 C C . THR A 1 489 ? -2.172 -37.156 -18.891 1 81.75 489 THR A C 1
ATOM 3912 O O . THR A 1 489 ? -1.151 -36.656 -19.359 1 81.75 489 THR A O 1
ATOM 3915 N N . ALA A 1 490 ? -3.291 -36.562 -18.781 1 81.44 490 ALA A N 1
ATOM 3916 C CA . ALA A 1 490 ? -3.445 -35.219 -19.281 1 81.44 490 ALA A CA 1
ATOM 3917 C C . ALA A 1 490 ? -2.658 -34.219 -18.438 1 81.44 490 ALA A C 1
ATOM 3919 O O . ALA A 1 490 ? -2.426 -33.062 -18.859 1 81.44 490 ALA A O 1
ATOM 3920 N N . ASN A 1 491 ? -2.248 -34.625 -17.234 1 89.88 491 ASN A N 1
ATOM 3921 C CA . ASN A 1 491 ? -1.561 -33.719 -16.312 1 89.88 491 ASN A CA 1
ATOM 3922 C C . ASN A 1 491 ? -0.067 -34.031 -16.25 1 89.88 491 ASN A C 1
ATOM 3924 O O . ASN A 1 491 ? 0.641 -33.5 -15.383 1 89.88 491 ASN A O 1
ATOM 3928 N N . LEU A 1 492 ? 0.43 -34.938 -17.094 1 88.81 492 LEU A N 1
ATOM 3929 C CA . LEU A 1 492 ? 1.858 -35.188 -17.25 1 88.81 492 LEU A CA 1
ATOM 3930 C C . LEU A 1 492 ? 2.467 -34.25 -18.281 1 88.81 492 LEU A C 1
ATOM 3932 O O . LEU A 1 492 ? 2.166 -34.344 -19.469 1 88.81 492 LEU A O 1
ATOM 3936 N N . ILE A 1 493 ? 3.303 -33.312 -17.812 1 90.44 493 ILE A N 1
ATOM 3937 C CA . ILE A 1 493 ? 3.779 -32.281 -18.703 1 90.44 493 ILE A CA 1
ATOM 3938 C C . ILE A 1 493 ? 5.301 -32.344 -18.812 1 90.44 493 ILE A C 1
ATOM 3940 O O . ILE A 1 493 ? 6.008 -32.25 -17.812 1 90.44 493 ILE A O 1
ATOM 3944 N N . GLY A 1 494 ? 5.844 -32.469 -19.984 1 87.94 494 GLY A N 1
ATOM 3945 C CA . GLY A 1 494 ? 7.277 -32.406 -20.25 1 87.94 494 GLY A CA 1
ATOM 3946 C C . GLY A 1 494 ? 7.801 -31 -20.391 1 87.94 494 GLY A C 1
ATOM 3947 O O . GLY A 1 494 ? 7.211 -30.172 -21.109 1 87.94 494 GLY A O 1
ATOM 3948 N N . ILE A 1 495 ? 8.891 -30.703 -19.672 1 87.56 495 ILE A N 1
ATOM 3949 C CA . ILE A 1 495 ? 9.492 -29.375 -19.734 1 87.56 495 ILE A CA 1
ATOM 3950 C C . ILE A 1 495 ? 10.789 -29.438 -20.531 1 87.56 495 ILE A C 1
ATOM 3952 O O . ILE A 1 495 ? 11.672 -30.25 -20.234 1 87.56 495 ILE A O 1
ATOM 3956 N N . THR A 1 496 ? 10.961 -28.562 -21.5 1 80.5 496 THR A N 1
ATOM 3957 C CA . THR A 1 496 ? 12.102 -28.625 -22.406 1 80.5 496 THR A CA 1
ATOM 3958 C C . THR A 1 496 ? 13.234 -27.719 -21.906 1 80.5 496 THR A C 1
ATOM 3960 O O . THR A 1 496 ? 14.398 -27.953 -22.219 1 80.5 496 THR A O 1
ATOM 3963 N N . ASP A 1 497 ? 12.938 -26.75 -21.172 1 79.88 497 ASP A N 1
ATOM 3964 C CA . ASP A 1 497 ? 13.93 -25.766 -20.75 1 79.88 497 ASP A CA 1
ATOM 3965 C C . ASP A 1 497 ? 14.805 -26.297 -19.625 1 79.88 497 ASP A C 1
ATOM 3967 O O . ASP A 1 497 ? 15.828 -25.703 -19.297 1 79.88 497 ASP A O 1
ATOM 3971 N N . ILE A 1 498 ? 14.422 -27.375 -19 1 83.44 498 ILE A N 1
ATOM 3972 C CA . ILE A 1 498 ? 15.18 -28.031 -17.953 1 83.44 498 ILE A CA 1
ATOM 3973 C C . ILE A 1 498 ? 15.812 -29.312 -18.484 1 83.44 498 ILE A C 1
ATOM 3975 O O . ILE A 1 498 ? 15.148 -30.094 -19.188 1 83.44 498 ILE A O 1
ATOM 3979 N N . GLU A 1 499 ? 17.094 -29.375 -18.234 1 79.75 499 GLU A N 1
ATOM 3980 C CA . GLU A 1 499 ? 17.812 -30.594 -18.625 1 79.75 499 GLU A CA 1
ATOM 3981 C C . GLU A 1 499 ? 18.531 -31.234 -17.438 1 79.75 499 GLU A C 1
ATOM 3983 O O . GLU A 1 499 ? 18.953 -30.531 -16.516 1 79.75 499 GLU A O 1
ATOM 3988 N N . VAL A 1 500 ? 18.469 -32.562 -17.438 1 85.19 500 VAL A N 1
ATOM 3989 C CA . VAL A 1 500 ? 19.188 -33.281 -16.391 1 85.19 500 VAL A CA 1
ATOM 3990 C C . VAL A 1 500 ? 20.25 -34.188 -17.016 1 85.19 500 VAL A C 1
ATOM 3992 O O . VAL A 1 500 ? 20.047 -34.75 -18.094 1 85.19 500 VAL A O 1
ATOM 3995 N N . ASP A 1 501 ? 21.375 -34.25 -16.328 1 81.44 501 ASP A N 1
ATOM 3996 C CA . ASP A 1 501 ? 22.484 -35.094 -16.75 1 81.44 501 ASP A CA 1
ATOM 3997 C C . ASP A 1 501 ? 22.562 -36.344 -15.867 1 81.44 501 ASP A C 1
ATOM 3999 O O . ASP A 1 501 ? 22.625 -36.25 -14.641 1 81.44 501 ASP A O 1
ATOM 4003 N N . HIS A 1 502 ? 22.5 -37.5 -16.516 1 80.5 502 HIS A N 1
ATOM 4004 C CA . HIS A 1 502 ? 22.734 -38.75 -15.836 1 80.5 502 HIS A CA 1
ATOM 4005 C C . HIS A 1 502 ? 24.203 -39.156 -15.883 1 80.5 502 HIS A C 1
ATOM 4007 O O . HIS A 1 502 ? 24.688 -39.625 -16.906 1 80.5 502 HIS A O 1
ATOM 4013 N N . ILE A 1 503 ? 24.922 -39.031 -14.805 1 74.38 503 ILE A N 1
ATOM 4014 C CA . ILE A 1 503 ? 26.391 -39.156 -14.812 1 74.38 503 ILE A CA 1
ATOM 4015 C C . ILE A 1 503 ? 26.797 -40.594 -14.742 1 74.38 503 ILE A C 1
ATOM 4017 O O . ILE A 1 503 ? 27.906 -40.969 -15.164 1 74.38 503 ILE A O 1
ATOM 4021 N N . ALA A 1 504 ? 26.156 -41.469 -13.852 1 62.91 504 ALA A N 1
ATOM 4022 C CA . ALA A 1 504 ? 26.562 -42.844 -13.609 1 62.91 504 ALA A CA 1
ATOM 4023 C C . ALA A 1 504 ? 26.203 -43.75 -14.797 1 62.91 504 ALA A C 1
ATOM 4025 O O . ALA A 1 504 ? 26.391 -44.969 -14.734 1 62.91 504 ALA A O 1
ATOM 4026 N N . SER A 1 505 ? 25.703 -43.375 -15.93 1 51.97 505 SER A N 1
ATOM 4027 C CA . SER A 1 505 ? 25.312 -44.281 -16.984 1 51.97 505 SER A CA 1
ATOM 4028 C C . SER A 1 505 ? 26.406 -45.312 -17.266 1 51.97 505 SER A C 1
ATOM 4030 O O . SER A 1 505 ? 26.141 -46.406 -17.75 1 51.97 505 SER A O 1
ATOM 4032 N N . THR A 1 506 ? 27.656 -45 -16.969 1 44.41 506 THR A N 1
ATOM 4033 C CA . THR A 1 506 ? 28.719 -45.969 -17.297 1 44.41 506 THR A CA 1
ATOM 4034 C C . THR A 1 506 ? 28.938 -46.938 -16.141 1 44.41 506 THR A C 1
ATOM 4036 O O . THR A 1 506 ? 29.516 -48 -16.328 1 44.41 506 THR A O 1
ATOM 4039 N N . SER A 1 507 ? 28.859 -46.594 -14.914 1 41.34 507 SER A N 1
ATOM 4040 C CA . SER A 1 507 ? 29.172 -47.469 -13.773 1 41.34 507 SER A CA 1
ATOM 4041 C C . SER A 1 507 ? 27.906 -47.844 -13 1 41.34 507 SER A C 1
ATOM 4043 O O . SER A 1 507 ? 27.344 -47 -12.297 1 41.34 507 SER A O 1
ATOM 4045 N N . LEU A 1 508 ? 26.969 -48.594 -13.453 1 42.12 508 LEU A N 1
ATOM 4046 C CA . LEU A 1 508 ? 25.766 -49.062 -12.781 1 42.12 508 LEU A CA 1
ATOM 4047 C C . LEU A 1 508 ? 26.047 -49.375 -11.32 1 42.12 508 LEU A C 1
ATOM 4049 O O . LEU A 1 508 ? 26.75 -50.344 -11.016 1 42.12 508 LEU A O 1
ATOM 4053 N N . GLY A 1 509 ? 26.547 -48.469 -10.57 1 36.12 509 GLY A N 1
ATOM 4054 C CA . GLY A 1 509 ? 26.859 -48.688 -9.164 1 36.12 509 GLY A CA 1
ATOM 4055 C C . GLY A 1 509 ? 25.906 -49.688 -8.516 1 36.12 509 GLY A C 1
ATOM 4056 O O . GLY A 1 509 ? 24.906 -50.094 -9.109 1 36.12 509 GLY A O 1
ATOM 4057 N N . LEU A 1 510 ? 26.344 -50.156 -7.273 1 38.19 510 LEU A N 1
ATOM 4058 C CA . LEU A 1 510 ? 25.766 -51.094 -6.328 1 38.19 510 LEU A CA 1
ATOM 4059 C C . LEU A 1 510 ? 24.312 -50.75 -6.043 1 38.19 510 LEU A C 1
ATOM 4061 O O . LEU A 1 510 ? 23.609 -51.5 -5.367 1 38.19 510 LEU A O 1
ATOM 4065 N N . ASN A 1 511 ? 24.016 -49.531 -6.125 1 39.28 511 ASN A N 1
ATOM 4066 C CA . ASN A 1 511 ? 22.719 -49.219 -5.52 1 39.28 511 ASN A CA 1
ATOM 4067 C C . ASN A 1 511 ? 21.562 -49.875 -6.27 1 39.28 511 ASN A C 1
ATOM 4069 O O . ASN A 1 511 ? 20.453 -49.969 -5.738 1 39.28 511 ASN A O 1
ATOM 4073 N N . TRP A 1 512 ? 21.719 -49.844 -7.535 1 40.31 512 TRP A N 1
ATOM 4074 C CA . TRP A 1 512 ? 20.5 -50.5 -7.988 1 40.31 512 TRP A CA 1
ATOM 4075 C C . TRP A 1 512 ? 20.453 -51.938 -7.488 1 40.31 512 TRP A C 1
ATOM 4077 O O . TRP A 1 512 ? 19.422 -52.406 -7.031 1 40.31 512 TRP A O 1
ATOM 4087 N N . ASN A 1 513 ? 21.469 -52.656 -7.992 1 39.59 513 ASN A N 1
ATOM 4088 C CA . ASN A 1 513 ? 21.578 -54.031 -7.473 1 39.59 513 ASN A CA 1
ATOM 4089 C C . ASN A 1 513 ? 22.375 -54.062 -6.172 1 39.59 513 ASN A C 1
ATOM 4091 O O . ASN A 1 513 ? 22.969 -55.094 -5.836 1 39.59 513 ASN A O 1
ATOM 4095 N N . GLY A 1 514 ? 22.938 -53 -5.73 1 40.5 514 GLY A N 1
ATOM 4096 C CA . GLY A 1 514 ? 23.906 -52.906 -4.652 1 40.5 514 GLY A CA 1
ATOM 4097 C C . GLY A 1 514 ? 23.469 -53.594 -3.387 1 40.5 514 GLY A C 1
ATOM 4098 O O . GLY A 1 514 ? 24.156 -53.562 -2.367 1 40.5 514 GLY A O 1
ATOM 4099 N N . VAL A 1 515 ? 22.172 -53.531 -3.191 1 43.59 515 VAL A N 1
ATOM 4100 C CA . VAL A 1 515 ? 21.922 -54.25 -1.939 1 43.59 515 VAL A CA 1
ATOM 4101 C C . VAL A 1 515 ? 22.188 -55.719 -2.119 1 43.59 515 VAL A C 1
ATOM 4103 O O . VAL A 1 515 ? 21.688 -56.344 -3.059 1 43.59 515 VAL A O 1
ATOM 4106 N N . GLN A 1 516 ? 23.359 -56.031 -1.688 1 46.75 516 GLN A N 1
ATOM 4107 C CA . GLN A 1 516 ? 23.594 -57.469 -1.604 1 46.75 516 GLN A CA 1
ATOM 4108 C C . GLN A 1 516 ? 22.281 -58.25 -1.377 1 46.75 516 GLN A C 1
ATOM 4110 O O . GLN A 1 516 ? 21.438 -57.812 -0.596 1 46.75 516 GLN A O 1
ATOM 4115 N N . PRO A 1 517 ? 22.031 -59 -2.402 1 49.59 517 PRO A N 1
ATOM 4116 C CA . PRO A 1 517 ? 20.875 -59.875 -2.184 1 49.59 517 PRO A CA 1
ATOM 4117 C C . PRO A 1 517 ? 20.766 -60.344 -0.735 1 49.59 517 PRO A C 1
ATOM 4119 O O . PRO A 1 517 ? 21.766 -60.719 -0.121 1 49.59 517 PRO A O 1
ATOM 4122 N N . GLN A 1 518 ? 19.797 -59.75 -0.091 1 56.22 518 GLN A N 1
ATOM 4123 C CA . GLN A 1 518 ? 19.547 -60.344 1.229 1 56.22 518 GLN A CA 1
ATOM 4124 C C . GLN A 1 518 ? 18.703 -61.594 1.127 1 56.22 518 GLN A C 1
ATOM 4126 O O . GLN A 1 518 ? 17.672 -61.625 0.441 1 56.22 518 GLN A O 1
ATOM 4131 N N . ASP A 1 519 ? 19.156 -62.594 1.581 1 59.31 519 ASP A N 1
ATOM 4132 C CA . ASP A 1 519 ? 18.484 -63.875 1.551 1 59.31 519 ASP A CA 1
ATOM 4133 C C . ASP A 1 519 ? 17.062 -63.781 2.084 1 59.31 519 ASP A C 1
ATOM 4135 O O . ASP A 1 519 ? 16.812 -63.094 3.086 1 59.31 519 ASP A O 1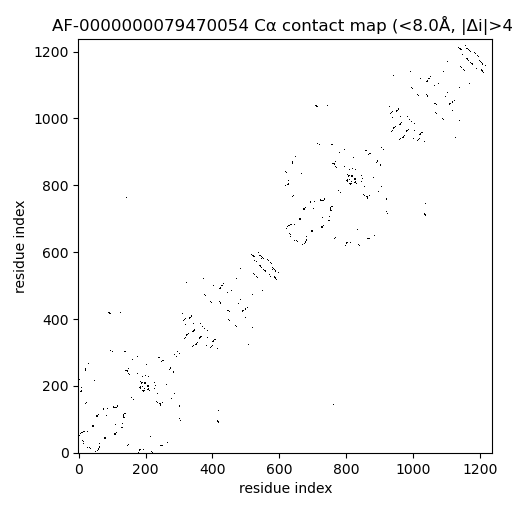
ATOM 4139 N N . GLY A 1 520 ? 16.062 -64.312 1.341 1 64.38 520 GLY A N 1
ATOM 4140 C CA . GLY A 1 520 ? 14.688 -64.438 1.785 1 64.38 520 GLY A CA 1
ATOM 4141 C C . GLY A 1 520 ? 13.859 -63.188 1.498 1 64.38 520 GLY A C 1
ATOM 4142 O O . GLY A 1 520 ? 12.695 -63.094 1.882 1 64.38 520 GLY A O 1
ATOM 4143 N N . LYS A 1 521 ? 14.484 -62.25 0.857 1 71.75 521 LYS A N 1
ATOM 4144 C CA . LYS A 1 521 ? 13.742 -61.031 0.605 1 71.75 521 LYS A CA 1
ATOM 4145 C C . LYS A 1 521 ? 13.312 -60.938 -0.856 1 71.75 521 LYS A C 1
ATOM 4147 O O . LYS A 1 521 ? 13.914 -61.562 -1.728 1 71.75 521 LYS A O 1
ATOM 4152 N N . TRP A 1 522 ? 12.172 -60.25 -1.052 1 70.69 522 TRP A N 1
ATOM 4153 C CA . TRP A 1 522 ? 11.727 -60.031 -2.422 1 70.69 522 TRP A CA 1
ATOM 4154 C C . TRP A 1 522 ? 12.719 -59.156 -3.189 1 70.69 522 TRP A C 1
ATOM 4156 O O . TRP A 1 522 ? 13.172 -58.125 -2.688 1 70.69 522 TRP A O 1
ATOM 4166 N N . ARG A 1 523 ? 13.133 -59.625 -4.297 1 68.88 523 ARG A N 1
ATOM 4167 C CA . ARG A 1 523 ? 14 -58.906 -5.211 1 68.88 523 ARG A CA 1
ATOM 4168 C C . ARG A 1 523 ? 13.383 -58.812 -6.602 1 68.88 523 ARG A C 1
ATOM 4170 O O . ARG A 1 523 ? 12.625 -59.688 -7.008 1 68.88 523 ARG A O 1
ATOM 4177 N N . GLN A 1 524 ? 13.75 -57.719 -7.219 1 63.91 524 GLN A N 1
ATOM 4178 C CA . GLN A 1 524 ? 13.18 -57.5 -8.547 1 63.91 524 GLN A CA 1
ATOM 4179 C C . GLN A 1 524 ? 13.648 -58.594 -9.523 1 63.91 524 GLN A C 1
ATOM 4181 O O . GLN A 1 524 ? 14.836 -58.906 -9.57 1 63.91 524 GLN A O 1
ATOM 4186 N N . LEU A 1 525 ? 12.664 -59.094 -10 1 62.72 525 LEU A N 1
ATOM 4187 C CA . LEU A 1 525 ? 12.945 -60.031 -11.102 1 62.72 525 LEU A CA 1
ATOM 4188 C C . LEU A 1 525 ? 12.883 -59.281 -12.438 1 62.72 525 LEU A C 1
ATOM 4190 O O . LEU A 1 525 ? 13.711 -59.531 -13.328 1 62.72 525 LEU A O 1
ATOM 4194 N N . GLY A 1 526 ? 11.977 -58.344 -12.547 1 59.62 526 GLY A N 1
ATOM 4195 C CA . GLY A 1 526 ? 11.797 -57.625 -13.781 1 59.62 526 GLY A CA 1
ATOM 4196 C C . GLY A 1 526 ? 10.531 -56.781 -13.797 1 59.62 526 GLY A C 1
ATOM 4197 O O . GLY A 1 526 ? 9.836 -56.688 -12.781 1 59.62 526 GLY A O 1
ATOM 4198 N N . ILE A 1 527 ? 10.461 -55.844 -14.789 1 57.16 527 ILE A N 1
ATOM 4199 C CA . ILE A 1 527 ? 9.266 -55.031 -15.008 1 57.16 527 ILE A CA 1
ATOM 4200 C C . ILE A 1 527 ? 8.578 -55.469 -16.312 1 57.16 527 ILE A C 1
ATOM 4202 O O . ILE A 1 527 ? 9.234 -55.594 -17.344 1 57.16 527 ILE A O 1
ATOM 4206 N N . LEU A 1 528 ? 7.301 -55.875 -16.141 1 55.94 528 LEU A N 1
ATOM 4207 C CA . LEU A 1 528 ? 6.492 -56.25 -17.281 1 55.94 528 LEU A CA 1
ATOM 4208 C C . LEU A 1 528 ? 5.703 -55.062 -17.812 1 55.94 528 LEU A C 1
ATOM 4210 O O . LEU A 1 528 ? 5.074 -54.312 -17.031 1 55.94 528 LEU A O 1
ATOM 4214 N N . THR A 1 529 ? 6.039 -54.469 -19.062 1 50.28 529 THR A N 1
ATOM 4215 C CA . THR A 1 529 ? 5.316 -53.344 -19.656 1 50.28 529 THR A CA 1
ATOM 4216 C C . THR A 1 529 ? 4.219 -53.844 -20.594 1 50.28 529 THR A C 1
ATOM 4218 O O . THR A 1 529 ? 4.266 -55 -21.062 1 50.28 529 THR A O 1
ATOM 4221 N N . THR A 1 530 ? 2.936 -53.125 -20.578 1 43.41 530 THR A N 1
ATOM 4222 C CA . THR A 1 530 ? 1.905 -53.469 -21.547 1 43.41 530 THR A CA 1
ATOM 4223 C C . THR A 1 530 ? 2.5 -53.562 -22.953 1 43.41 530 THR A C 1
ATOM 4225 O O . THR A 1 530 ? 1.899 -54.156 -23.844 1 43.41 530 THR A O 1
ATOM 4228 N N . ASN A 1 531 ? 3.293 -52.5 -23.188 1 41.66 531 ASN A N 1
ATOM 4229 C CA . ASN A 1 531 ? 3.756 -52.5 -24.578 1 41.66 531 ASN A CA 1
ATOM 4230 C C . ASN A 1 531 ? 4.754 -53.625 -24.828 1 41.66 531 ASN A C 1
ATOM 4232 O O . ASN A 1 531 ? 5.34 -53.688 -25.922 1 41.66 531 ASN A O 1
ATOM 4236 N N . GLY A 1 532 ? 5.141 -54.531 -24.172 1 36.81 532 GLY A N 1
ATOM 4237 C CA . GLY A 1 532 ? 5.941 -55.719 -24.453 1 36.81 532 GLY A CA 1
ATOM 4238 C C . GLY A 1 532 ? 6.785 -56.156 -23.266 1 36.81 532 GLY A C 1
ATOM 4239 O O . GLY A 1 532 ? 6.457 -55.844 -22.125 1 36.81 532 GLY A O 1
ATOM 4240 N N . PHE A 1 533 ? 8.508 -56.281 -23.719 1 36.88 533 PHE A N 1
ATOM 4241 C CA . PHE A 1 533 ? 9.516 -57.281 -23.328 1 36.88 533 PHE A CA 1
ATOM 4242 C C . PHE A 1 533 ? 10.109 -56.938 -21.969 1 36.88 533 PHE A C 1
ATOM 4244 O O . PHE A 1 533 ? 10.445 -55.781 -21.703 1 36.88 533 PHE A O 1
ATOM 4251 N N . SER A 1 534 ? 9.516 -57.344 -20.906 1 42.47 534 SER A N 1
ATOM 4252 C CA . SER A 1 534 ? 10.492 -57.219 -19.828 1 42.47 534 SER A CA 1
ATOM 4253 C C . SER A 1 534 ? 11.5 -58.344 -19.859 1 42.47 534 SER A C 1
ATOM 4255 O O . SER A 1 534 ? 11.148 -59.5 -20.203 1 42.47 534 SER A O 1
ATOM 4257 N N . SER A 1 535 ? 12.727 -58.125 -20.203 1 39.81 535 SER A N 1
ATOM 4258 C CA . SER A 1 535 ? 13.75 -59.156 -20.062 1 39.81 535 SER A CA 1
ATOM 4259 C C . SER A 1 535 ? 13.859 -59.625 -18.609 1 39.81 535 SER A C 1
ATOM 4261 O O . SER A 1 535 ? 13.852 -58.812 -17.688 1 39.81 535 SER A O 1
ATOM 4263 N N . PHE A 1 536 ? 13.117 -60.656 -18.297 1 42.56 536 PHE A N 1
ATOM 4264 C CA . PHE A 1 536 ? 13.508 -61.281 -17.031 1 42.56 536 PHE A CA 1
ATOM 4265 C C . PHE A 1 536 ? 15.023 -61.312 -16.875 1 42.56 536 PHE A C 1
ATOM 4267 O O . PHE A 1 536 ? 15.734 -61.75 -17.781 1 42.56 536 PHE A O 1
ATOM 4274 N N . LEU A 1 537 ? 15.375 -60.281 -16.234 1 45.34 537 LEU A N 1
ATOM 4275 C CA . LEU A 1 537 ? 16.812 -60.188 -16.031 1 45.34 537 LEU A CA 1
ATOM 4276 C C . LEU A 1 537 ? 17.375 -61.469 -15.461 1 45.34 537 LEU A C 1
ATOM 4278 O O . LEU A 1 537 ? 17.047 -61.875 -14.336 1 45.34 537 LEU A O 1
ATOM 4282 N N . GLY A 1 538 ? 18.078 -62.125 -16.281 1 44.09 538 GLY A N 1
ATOM 4283 C CA . GLY A 1 538 ? 19.203 -63 -15.984 1 44.09 538 GLY A CA 1
ATOM 4284 C C . GLY A 1 538 ? 18.797 -64.25 -15.289 1 44.09 538 GLY A C 1
ATOM 4285 O O . GLY A 1 538 ? 19.625 -64.938 -14.672 1 44.09 538 GLY A O 1
ATOM 4286 N N . LEU A 1 539 ? 17.469 -64.562 -14.992 1 45.91 539 LEU A N 1
ATOM 4287 C CA . LEU A 1 539 ? 17.234 -65.812 -14.273 1 45.91 539 LEU A CA 1
ATOM 4288 C C . LEU A 1 539 ? 17.125 -67 -15.25 1 45.91 539 LEU A C 1
ATOM 4290 O O . LEU A 1 539 ? 16.406 -66.875 -16.25 1 45.91 539 LEU A O 1
ATOM 4294 N N . GLU A 1 540 ? 17.938 -67.875 -15.258 1 49.47 540 GLU A N 1
ATOM 4295 C CA . GLU A 1 540 ? 17.922 -69.125 -16.031 1 49.47 540 GLU A CA 1
ATOM 4296 C C . GLU A 1 540 ? 16.672 -69.938 -15.703 1 49.47 540 GLU A C 1
ATOM 4298 O O . GLU A 1 540 ? 16.109 -70.625 -16.578 1 49.47 540 GLU A O 1
ATOM 4303 N N . VAL A 1 541 ? 16.328 -69.938 -14.367 1 55.22 541 VAL A N 1
ATOM 4304 C CA . VAL A 1 541 ? 15.172 -70.688 -13.875 1 55.22 541 VAL A CA 1
ATOM 4305 C C . VAL A 1 541 ? 14.234 -69.75 -13.125 1 55.22 541 VAL A C 1
ATOM 4307 O O . VAL A 1 541 ? 14.664 -69 -12.266 1 55.22 541 VAL A O 1
ATOM 4310 N N . MET A 1 542 ? 13.039 -69.812 -13.516 1 63.06 542 MET A N 1
ATOM 4311 C CA . MET A 1 542 ? 12.039 -68.938 -12.859 1 63.06 542 MET A CA 1
ATOM 4312 C C . MET A 1 542 ? 11.758 -69.5 -11.445 1 63.06 542 MET A C 1
ATOM 4314 O O . MET A 1 542 ? 11.625 -70.688 -11.227 1 63.06 542 MET A O 1
ATOM 4318 N N . PRO A 1 543 ? 11.781 -68.5 -10.508 1 68.62 543 PRO A N 1
ATOM 4319 C CA . PRO A 1 543 ? 11.438 -68.938 -9.141 1 68.62 543 PRO A CA 1
ATOM 4320 C C . PRO A 1 543 ? 10.008 -69.438 -9.023 1 68.62 543 PRO A C 1
ATOM 4322 O O . PRO A 1 543 ? 9.125 -69 -9.75 1 68.62 543 PRO A O 1
ATOM 4325 N N . PRO A 1 544 ? 9.883 -70.438 -8.148 1 72 544 PRO A N 1
ATOM 4326 C CA . PRO A 1 544 ? 8.562 -71.062 -8.023 1 72 544 PRO A CA 1
ATOM 4327 C C . PRO A 1 544 ? 7.492 -70.125 -7.555 1 72 544 PRO A C 1
ATOM 4329 O O . PRO A 1 544 ? 6.305 -70.312 -7.84 1 72 544 PRO A O 1
ATOM 4332 N N . VAL A 1 545 ? 7.977 -69.125 -6.738 1 73.81 545 VAL A N 1
ATOM 4333 C CA . VAL A 1 545 ? 7.035 -68.125 -6.223 1 73.81 545 VAL A CA 1
ATOM 4334 C C . VAL A 1 545 ? 7.465 -66.688 -6.66 1 73.81 545 VAL A C 1
ATOM 4336 O O . VAL A 1 545 ? 8.633 -66.312 -6.516 1 73.81 545 VAL A O 1
ATOM 4339 N N . ILE A 1 546 ? 6.48 -66.062 -7.285 1 74.5 546 ILE A N 1
ATOM 4340 C CA . ILE A 1 546 ? 6.781 -64.75 -7.734 1 74.5 546 ILE A CA 1
ATOM 4341 C C . ILE A 1 546 ? 5.727 -63.781 -7.203 1 74.5 546 ILE A C 1
ATOM 4343 O O . ILE A 1 546 ? 4.605 -64.188 -6.898 1 74.5 546 ILE A O 1
ATOM 4347 N N . LYS A 1 547 ? 6.164 -62.562 -6.965 1 73 547 LYS A N 1
ATOM 4348 C CA . LYS A 1 547 ? 5.309 -61.438 -6.555 1 73 547 LYS A CA 1
ATOM 4349 C C . LYS A 1 547 ? 5.074 -60.469 -7.711 1 73 547 LYS A C 1
ATOM 4351 O O . LYS A 1 547 ? 6.027 -60.031 -8.344 1 73 547 LYS A O 1
ATOM 4356 N N . LEU A 1 548 ? 3.824 -60.344 -8.031 1 69.44 548 LEU A N 1
ATOM 4357 C CA . LEU A 1 548 ? 3.406 -59.406 -9.062 1 69.44 548 LEU A CA 1
ATOM 4358 C C . LEU A 1 548 ? 2.775 -58.156 -8.445 1 69.44 548 LEU A C 1
ATOM 4360 O O . LEU A 1 548 ? 1.854 -58.281 -7.633 1 69.44 548 LEU A O 1
ATOM 4364 N N . THR A 1 549 ? 3.365 -57.031 -8.703 1 66 549 THR A N 1
ATOM 4365 C CA . THR A 1 549 ? 2.811 -55.781 -8.219 1 66 549 THR A CA 1
ATOM 4366 C C . THR A 1 549 ? 2.398 -54.875 -9.383 1 66 549 THR A C 1
ATOM 4368 O O . THR A 1 549 ? 3.213 -54.562 -10.258 1 66 549 THR A O 1
ATOM 4371 N N . ASP A 1 550 ? 1.064 -54.5 -9.383 1 62.97 550 ASP A N 1
ATOM 4372 C CA . ASP A 1 550 ? 0.565 -53.531 -10.367 1 62.97 550 ASP A CA 1
ATOM 4373 C C . ASP A 1 550 ? 1.2 -52.156 -10.164 1 62.97 550 ASP A C 1
ATOM 4375 O O . ASP A 1 550 ? 1.114 -51.594 -9.078 1 62.97 550 ASP A O 1
ATOM 4379 N N . THR A 1 551 ? 1.924 -51.656 -11.18 1 63.62 551 THR A N 1
ATOM 4380 C CA . THR A 1 551 ? 2.666 -50.406 -11 1 63.62 551 THR A CA 1
ATOM 4381 C C . THR A 1 551 ? 1.721 -49.219 -10.984 1 63.62 551 THR A C 1
ATOM 4383 O O . THR A 1 551 ? 2.105 -48.125 -10.57 1 63.62 551 THR A O 1
ATOM 4386 N N . LYS A 1 552 ? 0.511 -49.469 -11.406 1 62.88 552 LYS A N 1
ATOM 4387 C CA . LYS A 1 552 ? -0.451 -48.344 -11.375 1 62.88 552 LYS A CA 1
ATOM 4388 C C . LYS A 1 552 ? -1.207 -48.312 -10.055 1 62.88 552 LYS A C 1
ATOM 4390 O O . LYS A 1 552 ? -1.346 -47.25 -9.438 1 62.88 552 LYS A O 1
ATOM 4395 N N . PHE A 1 553 ? -1.613 -49.5 -9.586 1 61.62 553 PHE A N 1
ATOM 4396 C CA . PHE A 1 553 ? -2.512 -49.5 -8.438 1 61.62 553 PHE A CA 1
ATOM 4397 C C . PHE A 1 553 ? -1.783 -50 -7.184 1 61.62 553 PHE A C 1
ATOM 4399 O O . PHE A 1 553 ? -2.293 -49.844 -6.07 1 61.62 553 PHE A O 1
ATOM 4406 N N . GLY A 1 554 ? -0.58 -50.469 -7.383 1 61.31 554 GLY A N 1
ATOM 4407 C CA . GLY A 1 554 ? 0.207 -50.906 -6.246 1 61.31 554 GLY A CA 1
ATOM 4408 C C . GLY A 1 554 ? -0.276 -52.219 -5.668 1 61.31 554 GLY A C 1
ATOM 4409 O O . GLY A 1 554 ? 0.252 -52.688 -4.66 1 61.31 554 GLY A O 1
ATOM 4410 N N . GLN A 1 555 ? -1.289 -52.75 -6.234 1 64.19 555 GLN A N 1
ATOM 4411 C CA . GLN A 1 555 ? -1.793 -54.031 -5.742 1 64.19 555 GLN A CA 1
ATOM 4412 C C . GLN A 1 555 ? -0.781 -55.156 -5.977 1 64.19 555 GLN A C 1
ATOM 4414 O O . GLN A 1 555 ? -0.165 -55.219 -7.043 1 64.19 555 GLN A O 1
ATOM 4419 N N . THR A 1 556 ? -0.572 -55.906 -4.938 1 72.25 556 THR A N 1
ATOM 4420 C CA . THR A 1 556 ? 0.425 -56.969 -4.992 1 72.25 556 THR A CA 1
ATOM 4421 C C . THR A 1 556 ? -0.228 -58.344 -4.785 1 72.25 556 THR A C 1
ATOM 4423 O O . THR A 1 556 ? -1.113 -58.469 -3.939 1 72.25 556 THR A O 1
ATOM 4426 N N . ILE A 1 557 ? 0.13 -59.25 -5.672 1 70.19 557 ILE A N 1
ATOM 4427 C CA . ILE A 1 557 ? -0.261 -60.625 -5.469 1 70.19 557 ILE A CA 1
ATOM 4428 C C . ILE A 1 557 ? 0.976 -61.531 -5.5 1 70.19 557 ILE A C 1
ATOM 4430 O O . ILE A 1 557 ? 1.94 -61.25 -6.211 1 70.19 557 ILE A O 1
ATOM 4434 N N . VAL A 1 558 ? 0.98 -62.469 -4.656 1 76.44 558 VAL A N 1
ATOM 4435 C CA . VAL A 1 558 ? 2.018 -63.5 -4.672 1 76.44 558 VAL A CA 1
ATOM 4436 C C . VAL A 1 558 ? 1.472 -64.75 -5.301 1 76.44 558 VAL A C 1
ATOM 4438 O O . VAL A 1 558 ? 0.416 -65.25 -4.898 1 76.44 558 VAL A O 1
ATOM 4441 N N . ILE A 1 559 ? 2.152 -65.25 -6.293 1 75.38 559 ILE A N 1
ATOM 4442 C CA . ILE A 1 559 ? 1.645 -66.438 -6.992 1 75.38 559 ILE A CA 1
ATOM 4443 C C . ILE A 1 559 ? 2.762 -67.438 -7.145 1 75.38 559 ILE A C 1
ATOM 4445 O O . ILE A 1 559 ? 3.943 -67.125 -7.086 1 75.38 559 ILE A O 1
ATOM 4449 N N . GLU A 1 560 ? 2.322 -68.75 -7.27 1 75.62 560 GLU A N 1
ATOM 4450 C CA . GLU A 1 560 ? 3.242 -69.812 -7.73 1 75.62 560 GLU A CA 1
ATOM 4451 C C . GLU A 1 560 ? 3.449 -69.688 -9.242 1 75.62 560 GLU A C 1
ATOM 4453 O O . GLU A 1 560 ? 2.535 -69.375 -9.977 1 75.62 560 GLU A O 1
ATOM 4458 N N . LEU A 1 561 ? 4.621 -70.062 -9.648 1 70.5 561 LEU A N 1
ATOM 4459 C CA . LEU A 1 561 ? 4.977 -70 -11.062 1 70.5 561 LEU A CA 1
ATOM 4460 C C . LEU A 1 561 ? 3.996 -70.75 -11.938 1 70.5 561 LEU A C 1
ATOM 4462 O O . LEU A 1 561 ? 3.668 -70.312 -13.039 1 70.5 561 LEU A O 1
ATOM 4466 N N . LYS A 1 562 ? 3.51 -71.812 -11.398 1 71.62 562 LYS A N 1
ATOM 4467 C CA . LYS A 1 562 ? 2.572 -72.625 -12.156 1 71.62 562 LYS A CA 1
ATOM 4468 C C . LYS A 1 562 ? 1.279 -71.875 -12.445 1 71.62 562 LYS A C 1
ATOM 4470 O O . LYS A 1 562 ? 0.575 -72.125 -13.406 1 71.62 562 LYS A O 1
ATOM 4475 N N . ASP A 1 563 ? 1.021 -70.75 -11.656 1 71.62 563 ASP A N 1
ATOM 4476 C CA . ASP A 1 563 ? -0.221 -70 -11.797 1 71.62 563 ASP A CA 1
ATOM 4477 C C . ASP A 1 563 ? -0.006 -68.75 -12.633 1 71.62 563 ASP A C 1
ATOM 4479 O O . ASP A 1 563 ? -0.936 -68 -12.828 1 71.62 563 ASP A O 1
ATOM 4483 N N . LEU A 1 564 ? 1.139 -68.562 -13.047 1 69.81 564 LEU A N 1
ATOM 4484 C CA . LEU A 1 564 ? 1.478 -67.375 -13.766 1 69.81 564 LEU A CA 1
ATOM 4485 C C . LEU A 1 564 ? 0.6 -67.188 -15 1 69.81 564 LEU A C 1
ATOM 4487 O O . LEU A 1 564 ? 0.186 -66.062 -15.328 1 69.81 564 LEU A O 1
ATOM 4491 N N . GLU A 1 565 ? 0.276 -68.25 -15.641 1 65.25 565 GLU A N 1
ATOM 4492 C CA . GLU A 1 565 ? -0.48 -68.188 -16.891 1 65.25 565 GLU A CA 1
ATOM 4493 C C . GLU A 1 565 ? -1.883 -67.625 -16.672 1 65.25 565 GLU A C 1
ATOM 4495 O O . GLU A 1 565 ? -2.523 -67.188 -17.609 1 65.25 565 GLU A O 1
ATOM 4500 N N . ARG A 1 566 ? -2.217 -67.625 -15.438 1 69.19 566 ARG A N 1
ATOM 4501 C CA . ARG A 1 566 ? -3.523 -67.062 -15.133 1 69.19 566 ARG A CA 1
ATOM 4502 C C . ARG A 1 566 ? -3.488 -65.5 -15.227 1 69.19 566 ARG A C 1
ATOM 4504 O O . ARG A 1 566 ? -4.523 -64.875 -15.414 1 69.19 566 ARG A O 1
ATOM 4511 N N . TYR A 1 567 ? -2.354 -65.125 -15.102 1 66.19 567 TYR A N 1
ATOM 4512 C CA . TYR A 1 567 ? -2.264 -63.656 -14.977 1 66.19 567 TYR A CA 1
ATOM 4513 C C . TYR A 1 567 ? -1.485 -63.062 -16.141 1 66.19 567 TYR A C 1
ATOM 4515 O O . TYR A 1 567 ? -1.668 -61.875 -16.484 1 66.19 567 TYR A O 1
ATOM 4523 N N . ALA A 1 568 ? -0.529 -63.938 -16.656 1 61.19 568 ALA A N 1
ATOM 4524 C CA . ALA A 1 568 ? 0.342 -63.438 -17.719 1 61.19 568 ALA A CA 1
ATOM 4525 C C . ALA A 1 568 ? 0.704 -64.562 -18.703 1 61.19 568 ALA A C 1
ATOM 4527 O O . ALA A 1 568 ? 0.67 -65.75 -18.344 1 61.19 568 ALA A O 1
ATOM 4528 N N . ARG A 1 569 ? 0.794 -64.125 -19.969 1 61.28 569 ARG A N 1
ATOM 4529 C CA . ARG A 1 569 ? 1.255 -65 -21 1 61.28 569 ARG A CA 1
ATOM 4530 C C . ARG A 1 569 ? 2.713 -64.75 -21.359 1 61.28 569 ARG A C 1
ATOM 4532 O O . ARG A 1 569 ? 3.125 -63.625 -21.5 1 61.28 569 ARG A O 1
ATOM 4539 N N . ILE A 1 570 ? 3.496 -65.875 -21.234 1 53.88 570 ILE A N 1
ATOM 4540 C CA . ILE A 1 570 ? 4.883 -65.812 -21.672 1 53.88 570 ILE A CA 1
ATOM 4541 C C . ILE A 1 570 ? 4.938 -65.688 -23.188 1 53.88 570 ILE A C 1
ATOM 4543 O O . ILE A 1 570 ? 4.352 -66.5 -23.906 1 53.88 570 ILE A O 1
ATOM 4547 N N . ILE A 1 571 ? 5.375 -64.625 -23.656 1 55.22 571 ILE A N 1
ATOM 4548 C CA . ILE A 1 571 ? 5.578 -64.5 -25.094 1 55.22 571 ILE A CA 1
ATOM 4549 C C . ILE A 1 571 ? 7.07 -64.375 -25.391 1 55.22 571 ILE A C 1
ATOM 4551 O O . ILE A 1 571 ? 7.883 -64.188 -24.484 1 55.22 571 ILE A O 1
ATOM 4555 N N . PRO A 1 572 ? 7.5 -64.688 -26.609 1 49.59 572 PRO A N 1
ATOM 4556 C CA . PRO A 1 572 ? 8.93 -64.688 -26.938 1 49.59 572 PRO A CA 1
ATOM 4557 C C . PRO A 1 572 ? 9.648 -63.406 -26.484 1 49.59 572 PRO A C 1
ATOM 4559 O O . PRO A 1 572 ? 10.844 -63.438 -26.188 1 49.59 572 PRO A O 1
ATOM 4562 N N . THR A 1 573 ? 8.953 -62.469 -26.453 1 45.34 573 THR A N 1
ATOM 4563 C CA . THR A 1 573 ? 9.57 -61.156 -26.172 1 45.34 573 THR A CA 1
ATOM 4564 C C . THR A 1 573 ? 9.398 -60.781 -24.703 1 45.34 573 THR A C 1
ATOM 4566 O O . THR A 1 573 ? 9.812 -59.688 -24.281 1 45.34 573 THR A O 1
ATOM 4569 N N . GLY A 1 574 ? 8.711 -61.562 -23.891 1 48.88 574 GLY A N 1
ATOM 4570 C CA . GLY A 1 574 ? 8.516 -61.281 -22.484 1 48.88 574 GLY A CA 1
ATOM 4571 C C . GLY A 1 574 ? 7.207 -61.812 -21.953 1 48.88 574 GLY A C 1
ATOM 4572 O O . GLY A 1 574 ? 6.832 -62.938 -22.25 1 48.88 574 GLY A O 1
ATOM 4573 N N . LEU A 1 575 ? 6.684 -61.281 -20.922 1 54.09 575 LEU A N 1
ATOM 4574 C CA . LEU A 1 575 ? 5.414 -61.656 -20.328 1 54.09 575 LEU A CA 1
ATOM 4575 C C . LEU A 1 575 ? 4.305 -60.688 -20.719 1 54.09 575 LEU A C 1
ATOM 4577 O O . LEU A 1 575 ? 4.512 -59.469 -20.719 1 54.09 575 LEU A O 1
ATOM 4581 N N . GLU A 1 576 ? 3.256 -61.094 -21.391 1 54.59 576 GLU A N 1
ATOM 4582 C CA . GLU A 1 576 ? 2.043 -60.344 -21.688 1 54.59 576 GLU A CA 1
ATOM 4583 C C . GLU A 1 576 ? 0.988 -60.531 -20.609 1 54.59 576 GLU A C 1
ATOM 4585 O O . GLU A 1 576 ? 0.597 -61.656 -20.297 1 54.59 576 GLU A O 1
ATOM 4590 N N . PHE A 1 577 ? 0.682 -59.375 -19.953 1 53.53 577 PHE A N 1
ATOM 4591 C CA . PHE A 1 577 ? -0.326 -59.469 -18.906 1 53.53 577 PHE A CA 1
ATOM 4592 C C . PHE A 1 577 ? -1.722 -59.594 -19.5 1 53.53 577 PHE A C 1
ATOM 4594 O O . PHE A 1 577 ? -2.062 -58.906 -20.469 1 53.53 577 PHE A O 1
ATOM 4601 N N . LEU A 1 578 ? -2.467 -60.531 -19.156 1 56.62 578 LEU A N 1
ATOM 4602 C CA . LEU A 1 578 ? -3.764 -60.875 -19.719 1 56.62 578 LEU A CA 1
ATOM 4603 C C . LEU A 1 578 ? -4.863 -60 -19.156 1 56.62 578 LEU A C 1
ATOM 4605 O O . LEU A 1 578 ? -6.027 -60.125 -19.531 1 56.62 578 LEU A O 1
ATOM 4609 N N . GLY A 1 579 ? -4.621 -58.594 -18.562 1 50.69 579 GLY A N 1
ATOM 4610 C CA . GLY A 1 579 ? -5.535 -57.469 -18.344 1 50.69 579 GLY A CA 1
ATOM 4611 C C . GLY A 1 579 ? -6.441 -57.688 -17.141 1 50.69 579 GLY A C 1
ATOM 4612 O O . GLY A 1 579 ? -7.355 -56.906 -16.906 1 50.69 579 GLY A O 1
ATOM 4613 N N . LYS A 1 580 ? -6.59 -58.75 -16.562 1 46.53 580 LYS A N 1
ATOM 4614 C CA . LYS A 1 580 ? -7.809 -58.844 -15.766 1 46.53 580 LYS A CA 1
ATOM 4615 C C . LYS A 1 580 ? -7.785 -57.844 -14.617 1 46.53 580 LYS A C 1
ATOM 4617 O O . LYS A 1 580 ? -8.727 -57.062 -14.438 1 46.53 580 LYS A O 1
ATOM 4622 N N . ASP A 1 581 ? -7.328 -58.188 -13.391 1 44.94 581 ASP A N 1
ATOM 4623 C CA . ASP A 1 581 ? -7.496 -57.5 -12.125 1 44.94 581 ASP A CA 1
ATOM 4624 C C . ASP A 1 581 ? -6.395 -56.438 -11.93 1 44.94 581 ASP A C 1
ATOM 4626 O O . ASP A 1 581 ? -6.539 -55.531 -11.125 1 44.94 581 ASP A O 1
ATOM 4630 N N . LEU A 1 582 ? -5.332 -56.625 -12.219 1 43.88 582 LEU A N 1
ATOM 4631 C CA . LEU A 1 582 ? -4.234 -55.719 -11.875 1 43.88 582 LEU A CA 1
ATOM 4632 C C . LEU A 1 582 ? -3.805 -54.906 -13.094 1 43.88 582 LEU A C 1
ATOM 4634 O O . LEU A 1 582 ? -3.141 -53.875 -12.953 1 43.88 582 LEU A O 1
ATOM 4638 N N . GLY A 1 583 ? -4.055 -55.188 -14.414 1 41.84 583 GLY A N 1
ATOM 4639 C CA . GLY A 1 583 ? -3.121 -55.188 -15.531 1 41.84 583 GLY A CA 1
ATOM 4640 C C . GLY A 1 583 ? -3.293 -53.969 -16.453 1 41.84 583 GLY A C 1
ATOM 4641 O O . GLY A 1 583 ? -2.84 -54 -17.594 1 41.84 583 GLY A O 1
ATOM 4642 N N . LYS A 1 584 ? -3.961 -53 -16.281 1 48.25 584 LYS A N 1
ATOM 4643 C CA . LYS A 1 584 ? -3.889 -52.25 -17.516 1 48.25 584 LYS A CA 1
ATOM 4644 C C . LYS A 1 584 ? -2.504 -51.625 -17.703 1 48.25 584 LYS A C 1
ATOM 4646 O O . LYS A 1 584 ? -2.205 -51.062 -18.766 1 48.25 584 LYS A O 1
ATOM 4651 N N . SER A 1 585 ? -1.498 -51.688 -16.688 1 51.19 585 SER A N 1
ATOM 4652 C CA . SER A 1 585 ? -0.228 -50.969 -16.781 1 51.19 585 SER A CA 1
ATOM 4653 C C . SER A 1 585 ? 0.953 -51.906 -16.578 1 51.19 585 SER A C 1
ATOM 4655 O O . SER A 1 585 ? 0.833 -53.125 -16.781 1 51.19 585 SER A O 1
ATOM 4657 N N . HIS A 1 586 ? 2.271 -51.406 -16.062 1 59.09 586 HIS A N 1
ATOM 4658 C CA . HIS A 1 586 ? 3.516 -52.125 -15.766 1 59.09 586 HIS A CA 1
ATOM 4659 C C . HIS A 1 586 ? 3.387 -52.938 -14.492 1 59.09 586 HIS A C 1
ATOM 4661 O O . HIS A 1 586 ? 2.572 -52.625 -13.625 1 59.09 586 HIS A O 1
ATOM 4667 N N . ILE A 1 587 ? 3.828 -54.312 -14.594 1 64.31 587 ILE A N 1
ATOM 4668 C CA . ILE A 1 587 ? 3.844 -55.188 -13.422 1 64.31 587 ILE A CA 1
ATOM 4669 C C . ILE A 1 587 ? 5.277 -55.344 -12.922 1 64.31 587 ILE A C 1
ATOM 4671 O O . ILE A 1 587 ? 6.164 -55.719 -13.688 1 64.31 587 ILE A O 1
ATOM 4675 N N . HIS A 1 588 ? 5.508 -54.969 -11.758 1 66.31 588 HIS A N 1
ATOM 4676 C CA . HIS A 1 588 ? 6.75 -55.281 -11.062 1 66.31 588 HIS A CA 1
ATOM 4677 C C . HIS A 1 588 ? 6.754 -56.75 -10.594 1 66.31 588 HIS A C 1
ATOM 4679 O O . HIS A 1 588 ? 5.82 -57.188 -9.914 1 66.31 588 HIS A O 1
ATOM 4685 N N . VAL A 1 589 ? 7.734 -57.469 -11.078 1 66.06 589 VAL A N 1
ATOM 4686 C CA . VAL A 1 589 ? 7.859 -58.844 -10.695 1 66.06 589 VAL A CA 1
ATOM 4687 C C . VAL A 1 589 ? 9.023 -59.031 -9.719 1 66.06 589 VAL A C 1
ATOM 4689 O O . VAL A 1 589 ? 10.133 -58.531 -9.969 1 66.06 589 VAL A O 1
ATOM 4692 N N . ALA A 1 590 ? 8.688 -59.688 -8.602 1 71.19 590 ALA A N 1
ATOM 4693 C CA . ALA A 1 590 ? 9.711 -59.906 -7.586 1 71.19 590 ALA A CA 1
ATOM 4694 C C . ALA A 1 590 ? 9.703 -61.375 -7.133 1 71.19 590 ALA A C 1
ATOM 4696 O O . ALA A 1 590 ? 8.734 -62.094 -7.363 1 71.19 590 ALA A O 1
ATOM 4697 N N . PHE A 1 591 ? 10.898 -61.906 -6.664 1 71.19 591 PHE A N 1
ATOM 4698 C CA . PHE A 1 591 ? 11.031 -63.281 -6.172 1 71.19 591 PHE A CA 1
ATOM 4699 C C . PHE A 1 591 ? 11.859 -63.312 -4.898 1 71.19 591 PHE A C 1
ATOM 4701 O O . PHE A 1 591 ? 12.516 -62.344 -4.543 1 71.19 591 PHE A O 1
ATOM 4708 N N . LYS A 1 592 ? 11.828 -64.562 -3.967 1 69.81 592 LYS A N 1
ATOM 4709 C CA . LYS A 1 592 ? 12.656 -64.812 -2.791 1 69.81 592 LYS A CA 1
ATOM 4710 C C . LYS A 1 592 ? 13.656 -65.875 -3.051 1 69.81 592 LYS A C 1
ATOM 4712 O O . LYS A 1 592 ? 13.344 -66.875 -3.74 1 69.81 592 LYS A O 1
ATOM 4717 N N . ASP A 1 593 ? 15.062 -65.875 -2.816 1 58.34 593 ASP A N 1
ATOM 4718 C CA . ASP A 1 593 ? 16.125 -66.875 -2.994 1 58.34 593 ASP A CA 1
ATOM 4719 C C . ASP A 1 593 ? 15.859 -68.125 -2.174 1 58.34 593 ASP A C 1
ATOM 4721 O O . ASP A 1 593 ? 16.734 -69 -2.029 1 58.34 593 ASP A O 1
ATOM 4725 N N . GLY A 1 594 ? 14.93 -68.625 -1.694 1 49.22 594 GLY A N 1
ATOM 4726 C CA . GLY A 1 594 ? 15.086 -69.875 -0.909 1 49.22 594 GLY A CA 1
ATOM 4727 C C . GLY A 1 594 ? 15.945 -70.938 -1.598 1 49.22 594 GLY A C 1
ATOM 4728 O O . GLY A 1 594 ? 16.531 -71.75 -0.938 1 49.22 594 GLY A O 1
ATOM 4729 N N . GLY A 1 595 ? 15.602 -71.75 -2.703 1 40.91 595 GLY A N 1
ATOM 4730 C CA . GLY A 1 595 ? 16.297 -72.938 -3.172 1 40.91 595 GLY A CA 1
ATOM 4731 C C . GLY A 1 595 ? 17.594 -72.625 -3.895 1 40.91 595 GLY A C 1
ATOM 4732 O O . GLY A 1 595 ? 17.984 -71.438 -3.992 1 40.91 595 GLY A O 1
ATOM 4733 N N . ASP A 1 596 ? 18.375 -73.75 -4.719 1 36.38 596 ASP A N 1
ATOM 4734 C CA . ASP A 1 596 ? 19.609 -73.812 -5.484 1 36.38 596 ASP A CA 1
ATOM 4735 C C . ASP A 1 596 ? 19.734 -72.625 -6.418 1 36.38 596 ASP A C 1
ATOM 4737 O O . ASP A 1 596 ? 18.828 -72.375 -7.215 1 36.38 596 ASP A O 1
ATOM 4741 N N . ALA A 1 597 ? 20.578 -71.812 -6.051 1 39.22 597 ALA A N 1
ATOM 4742 C CA . ALA A 1 597 ? 20.859 -70.562 -6.82 1 39.22 597 ALA A CA 1
ATOM 4743 C C . ALA A 1 597 ? 20.922 -70.875 -8.312 1 39.22 597 ALA A C 1
ATOM 4745 O O . ALA A 1 597 ? 21.703 -71.75 -8.75 1 39.22 597 ALA A O 1
ATOM 4746 N N . PRO A 1 598 ? 19.969 -70.75 -9.078 1 34.44 598 PRO A N 1
ATOM 4747 C CA . PRO A 1 598 ? 20.188 -71.125 -10.484 1 34.44 598 PRO A CA 1
ATOM 4748 C C . PRO A 1 598 ? 21.391 -70.375 -11.086 1 34.44 598 PRO A C 1
ATOM 4750 O O . PRO A 1 598 ? 21.719 -69.25 -10.672 1 34.44 598 PRO A O 1
ATOM 4753 N N . LYS A 1 599 ? 22.453 -71.188 -11.594 1 37.44 599 LYS A N 1
ATOM 4754 C CA . LYS A 1 599 ? 23.594 -70.75 -12.367 1 37.44 599 LYS A CA 1
ATOM 4755 C C . LYS A 1 599 ? 23.156 -69.875 -13.555 1 37.44 599 LYS A C 1
ATOM 4757 O O . LYS A 1 599 ? 22.25 -70.25 -14.297 1 37.44 599 LYS A O 1
ATOM 4762 N N . ILE A 1 600 ? 23.422 -68.75 -13.594 1 30.77 600 ILE A N 1
ATOM 4763 C CA . ILE A 1 600 ? 23.219 -67.688 -14.594 1 30.77 600 ILE A CA 1
ATOM 4764 C C . ILE A 1 600 ? 24.016 -68 -15.852 1 30.77 600 ILE A C 1
ATOM 4766 O O . ILE A 1 600 ? 25.25 -68.062 -15.812 1 30.77 600 ILE A O 1
ATOM 4770 N N . SER A 1 601 ? 23.672 -69.062 -16.656 1 25.91 601 SER A N 1
ATOM 4771 C CA . SER A 1 601 ? 24.422 -69.125 -17.906 1 25.91 601 SER A CA 1
ATOM 4772 C C . SER A 1 601 ? 24.156 -67.938 -18.766 1 25.91 601 SER A C 1
ATOM 4774 O O . SER A 1 601 ? 23.031 -67.375 -18.766 1 25.91 601 SER A O 1
ATOM 4776 N N . THR A 1 602 ? 25.109 -67.188 -19.141 1 26.44 602 THR A N 1
ATOM 4777 C CA . THR A 1 602 ? 25.156 -66.062 -20.062 1 26.44 602 THR A CA 1
ATOM 4778 C C . THR A 1 602 ? 24.422 -66.375 -21.359 1 26.44 602 THR A C 1
ATOM 4780 O O . THR A 1 602 ? 24.828 -67.25 -22.109 1 26.44 602 THR A O 1
ATOM 4783 N N . LEU A 1 603 ? 23.125 -66.438 -21.375 1 26.16 603 LEU A N 1
ATOM 4784 C CA . LEU A 1 603 ? 22.484 -66.688 -22.656 1 26.16 603 LEU A CA 1
ATOM 4785 C C . LEU A 1 603 ? 22.938 -65.625 -23.672 1 26.16 603 LEU A C 1
ATOM 4787 O O . LEU A 1 603 ? 22.969 -64.438 -23.359 1 26.16 603 LEU A O 1
ATOM 4791 N N . THR A 1 604 ? 23.766 -66 -24.641 1 26.59 604 THR A N 1
ATOM 4792 C CA . THR A 1 604 ? 24.156 -65.25 -25.812 1 26.59 604 THR A CA 1
ATOM 4793 C C . THR A 1 604 ? 22.938 -64.688 -26.531 1 26.59 604 THR A C 1
ATOM 4795 O O . THR A 1 604 ? 21.969 -65.438 -26.766 1 26.59 604 THR A O 1
ATOM 4798 N N . PRO A 1 605 ? 22.75 -63.406 -26.578 1 25.41 605 PRO A N 1
ATOM 4799 C CA . PRO A 1 605 ? 21.688 -62.75 -27.312 1 25.41 605 PRO A CA 1
ATOM 4800 C C . PRO A 1 605 ? 21.5 -63.281 -28.734 1 25.41 605 PRO A C 1
ATOM 4802 O O . PRO A 1 605 ? 22.469 -63.312 -29.516 1 25.41 605 PRO A O 1
ATOM 4805 N N . THR A 1 606 ? 20.828 -64.375 -28.953 1 24.83 606 THR A N 1
ATOM 4806 C CA . THR A 1 606 ? 20.547 -64.75 -30.359 1 24.83 606 THR A CA 1
ATOM 4807 C C . THR A 1 606 ? 19.844 -63.562 -31.062 1 24.83 606 THR A C 1
ATOM 4809 O O . THR A 1 606 ? 18.828 -63.062 -30.578 1 24.83 606 THR A O 1
ATOM 4812 N N . VAL A 1 607 ? 20.578 -62.875 -32 1 25.59 607 VAL A N 1
ATOM 4813 C CA . VAL A 1 607 ? 20.219 -61.812 -32.969 1 25.59 607 VAL A CA 1
ATOM 4814 C C . VAL A 1 607 ? 18.984 -62.25 -33.75 1 25.59 607 VAL A C 1
ATOM 4816 O O . VAL A 1 607 ? 18.984 -63.25 -34.438 1 25.59 607 VAL A O 1
ATOM 4819 N N . VAL A 1 608 ? 17.812 -62.031 -33.219 1 24.44 608 VAL A N 1
ATOM 4820 C CA . VAL A 1 608 ? 16.594 -62.312 -33.969 1 24.44 608 VAL A CA 1
ATOM 4821 C C . VAL A 1 608 ? 16.656 -61.594 -35.312 1 24.44 608 VAL A C 1
ATOM 4823 O O . VAL A 1 608 ? 16.922 -60.406 -35.375 1 24.44 608 VAL A O 1
ATOM 4826 N N . GLN A 1 609 ? 16.922 -62.312 -36.312 1 24.56 609 GLN A N 1
ATOM 4827 C CA . GLN A 1 609 ? 16.891 -61.906 -37.719 1 24.56 609 GLN A CA 1
ATOM 4828 C C . GLN A 1 609 ? 15.594 -61.188 -38.062 1 24.56 609 GLN A C 1
ATOM 4830 O O . GLN A 1 609 ? 14.508 -61.594 -37.625 1 24.56 609 GLN A O 1
ATOM 4835 N N . GLN A 1 610 ? 15.703 -59.875 -38.5 1 23.59 610 GLN A N 1
ATOM 4836 C CA . GLN A 1 610 ? 14.766 -58.906 -39.062 1 23.59 610 GLN A CA 1
ATOM 4837 C C . GLN A 1 610 ? 13.883 -59.562 -40.125 1 23.59 610 GLN A C 1
ATOM 4839 O O . GLN A 1 610 ? 14.375 -60.031 -41.125 1 23.59 610 GLN A O 1
ATOM 4844 N N . VAL A 1 611 ? 12.828 -60.219 -39.75 1 25.05 611 VAL A N 1
ATOM 4845 C CA . VAL A 1 611 ? 11.93 -60.719 -40.781 1 25.05 611 VAL A CA 1
ATOM 4846 C C . VAL A 1 611 ? 11.422 -59.562 -41.625 1 25.05 611 VAL A C 1
ATOM 4848 O O . VAL A 1 611 ? 11.016 -58.531 -41.094 1 25.05 611 VAL A O 1
ATOM 4851 N N . ALA A 1 612 ? 11.727 -59.562 -42.969 1 29.48 612 ALA A N 1
ATOM 4852 C CA . ALA A 1 612 ? 11.391 -58.656 -44.094 1 29.48 612 ALA A CA 1
ATOM 4853 C C . ALA A 1 612 ? 9.883 -58.5 -44.219 1 29.48 612 ALA A C 1
ATOM 4855 O O . ALA A 1 612 ? 9.141 -59.469 -44.344 1 29.48 612 ALA A O 1
ATOM 4856 N N . VAL A 1 613 ? 9.375 -57.438 -43.438 1 27.05 613 VAL A N 1
ATOM 4857 C CA . VAL A 1 613 ? 7.984 -57.062 -43.656 1 27.05 613 VAL A CA 1
ATOM 4858 C C . VAL A 1 613 ? 7.719 -56.812 -45.125 1 27.05 613 VAL A C 1
ATOM 4860 O O . VAL A 1 613 ? 8.375 -56 -45.75 1 27.05 613 VAL A O 1
ATOM 4863 N N . ALA A 1 614 ? 7.188 -57.75 -45.844 1 29.84 614 ALA A N 1
ATOM 4864 C CA . ALA A 1 614 ? 6.758 -57.75 -47.25 1 29.84 614 ALA A CA 1
ATOM 4865 C C . ALA A 1 614 ? 5.863 -56.562 -47.531 1 29.84 614 ALA A C 1
ATOM 4867 O O . ALA A 1 614 ? 5.066 -56.156 -46.688 1 29.84 614 ALA A O 1
ATOM 4868 N N . GLU A 1 615 ? 6.223 -55.812 -48.469 1 27.16 615 GLU A N 1
ATOM 4869 C CA . GLU A 1 615 ? 5.605 -54.688 -49.156 1 27.16 615 GLU A CA 1
ATOM 4870 C C . GLU A 1 615 ? 4.184 -55 -49.625 1 27.16 615 GLU A C 1
ATOM 4872 O O . GLU A 1 615 ? 3.98 -55.906 -50.438 1 27.16 615 GLU A O 1
ATOM 4877 N N . ALA A 1 616 ? 3.221 -54.969 -48.812 1 23.22 616 ALA A N 1
ATOM 4878 C CA . ALA A 1 616 ? 1.876 -55.188 -49.312 1 23.22 616 ALA A CA 1
ATOM 4879 C C . ALA A 1 616 ? 1.545 -54.219 -50.438 1 23.22 616 ALA A C 1
ATOM 4881 O O . ALA A 1 616 ? 1.962 -53.062 -50.438 1 23.22 616 ALA A O 1
ATOM 4882 N N . VAL A 1 617 ? 0.839 -54.781 -51.469 1 25.89 617 VAL A N 1
ATOM 4883 C CA . VAL A 1 617 ? 0.349 -54.312 -52.781 1 25.89 617 VAL A CA 1
ATOM 4884 C C . VAL A 1 617 ? -0.593 -53.125 -52.594 1 25.89 617 VAL A C 1
ATOM 4886 O O . VAL A 1 617 ? -1.262 -53.031 -51.562 1 25.89 617 VAL A O 1
ATOM 4889 N N . PRO A 1 618 ? -0.703 -52.344 -53.656 1 29.23 618 PRO A N 1
ATOM 4890 C CA . PRO A 1 618 ? -1.428 -51.156 -54.125 1 29.23 618 PRO A CA 1
ATOM 4891 C C . PRO A 1 618 ? -2.943 -51.312 -54.031 1 29.23 618 PRO A C 1
ATOM 4893 O O . PRO A 1 618 ? -3.682 -50.344 -54.188 1 29.23 618 PRO A O 1
ATOM 4896 N N . ALA A 1 619 ? -3.531 -52.094 -53.25 1 26.94 619 ALA A N 1
ATOM 4897 C CA . ALA A 1 619 ? -4.758 -52.438 -53.938 1 26.94 619 ALA A CA 1
ATOM 4898 C C . ALA A 1 619 ? -5.754 -51.281 -53.938 1 26.94 619 ALA A C 1
ATOM 4900 O O . ALA A 1 619 ? -5.859 -50.531 -52.969 1 26.94 619 ALA A O 1
ATOM 4901 N N . MET B 1 1 ? 29.562 14.562 -16.812 1 93.38 1 MET B N 1
ATOM 4902 C CA . MET B 1 1 ? 29.5 14.773 -15.375 1 93.38 1 MET B CA 1
ATOM 4903 C C . MET B 1 1 ? 29.938 16.188 -15.008 1 93.38 1 MET B C 1
ATOM 4905 O O . MET B 1 1 ? 30.656 16.844 -15.773 1 93.38 1 MET B O 1
ATOM 4909 N N . ARG B 1 2 ? 29.469 16.703 -13.914 1 94.69 2 ARG B N 1
ATOM 4910 C CA . ARG B 1 2 ? 29.828 18.062 -13.508 1 94.69 2 ARG B CA 1
ATOM 4911 C C . ARG B 1 2 ? 30.391 18.078 -12.086 1 94.69 2 ARG B C 1
ATOM 4913 O O . ARG B 1 2 ? 30.203 17.109 -11.336 1 94.69 2 ARG B O 1
ATOM 4920 N N . SER B 1 3 ? 31.094 19.125 -11.781 1 96.88 3 SER B N 1
ATOM 4921 C CA . SER B 1 3 ? 31.641 19.344 -10.445 1 96.88 3 SER B CA 1
ATOM 4922 C C . SER B 1 3 ? 30.531 19.688 -9.445 1 96.88 3 SER B C 1
ATOM 4924 O O . SER B 1 3 ? 29.594 20.422 -9.781 1 96.88 3 SER B O 1
ATOM 4926 N N . PRO B 1 4 ? 30.672 19.188 -8.172 1 97.06 4 PRO B N 1
ATOM 4927 C CA . PRO B 1 4 ? 29.734 19.656 -7.16 1 97.06 4 PRO B CA 1
ATOM 4928 C C . PRO B 1 4 ? 29.719 21.172 -7.023 1 97.06 4 PRO B C 1
ATOM 4930 O O . PRO B 1 4 ? 28.688 21.75 -6.645 1 97.06 4 PRO B O 1
ATOM 4933 N N . ALA B 1 5 ? 30.781 21.859 -7.379 1 96.19 5 ALA B N 1
ATOM 4934 C CA . ALA B 1 5 ? 30.859 23.312 -7.332 1 96.19 5 ALA B CA 1
ATOM 4935 C C . ALA B 1 5 ? 29.844 23.953 -8.273 1 96.19 5 ALA B C 1
ATOM 4937 O O . ALA B 1 5 ? 29.359 25.062 -8.031 1 96.19 5 ALA B O 1
ATOM 4938 N N . ASP B 1 6 ? 29.531 23.234 -9.289 1 94.44 6 ASP B N 1
ATOM 4939 C CA . ASP B 1 6 ? 28.656 23.781 -10.328 1 94.44 6 ASP B CA 1
ATOM 4940 C C . ASP B 1 6 ? 27.219 23.344 -10.102 1 94.44 6 ASP B C 1
ATOM 4942 O O . ASP B 1 6 ? 26.328 23.688 -10.891 1 94.44 6 ASP B O 1
ATOM 4946 N N . MET B 1 7 ? 26.953 22.641 -9.086 1 94.56 7 MET B N 1
ATOM 4947 C CA . MET B 1 7 ? 25.594 22.172 -8.781 1 94.56 7 MET B CA 1
ATOM 4948 C C . MET B 1 7 ? 24.828 23.234 -8.016 1 94.56 7 MET B C 1
ATOM 4950 O O . MET B 1 7 ? 25.422 24.078 -7.332 1 94.56 7 MET B O 1
ATOM 4954 N N . ASP B 1 8 ? 23.531 23.141 -8.156 1 92.88 8 ASP B N 1
ATOM 4955 C CA . ASP B 1 8 ? 22.672 24.094 -7.465 1 92.88 8 ASP B CA 1
ATOM 4956 C C . ASP B 1 8 ? 22.234 23.547 -6.113 1 92.88 8 ASP B C 1
ATOM 4958 O O . ASP B 1 8 ? 21.766 24.297 -5.254 1 92.88 8 ASP B O 1
ATOM 4962 N N . ILE B 1 9 ? 22.344 22.234 -5.977 1 94.81 9 ILE B N 1
ATOM 4963 C CA . ILE B 1 9 ? 21.891 21.578 -4.75 1 94.81 9 ILE B CA 1
ATOM 4964 C C . ILE B 1 9 ? 22.953 20.578 -4.277 1 94.81 9 ILE B C 1
ATOM 4966 O O . ILE B 1 9 ? 23.531 19.844 -5.082 1 94.81 9 ILE B O 1
ATOM 4970 N N . VAL B 1 10 ? 23.234 20.594 -3.068 1 97.56 10 VAL B N 1
ATOM 4971 C CA . VAL B 1 10 ? 23.969 19.531 -2.383 1 97.56 10 VAL B CA 1
ATOM 4972 C C . VAL B 1 10 ? 23.125 19.016 -1.214 1 97.56 10 VAL B C 1
ATOM 4974 O O . VAL B 1 10 ? 22.547 19.797 -0.459 1 97.56 10 VAL B O 1
ATOM 4977 N N . GLN B 1 11 ? 23.078 17.719 -1.12 1 97.81 11 GLN B N 1
ATOM 4978 C CA . GLN B 1 11 ? 22.219 17.109 -0.11 1 97.81 11 GLN B CA 1
ATOM 4979 C C . GLN B 1 11 ? 23.047 16.594 1.074 1 97.81 11 GLN B C 1
ATOM 4981 O O . GLN B 1 11 ? 24.141 16.078 0.897 1 97.81 11 GLN B O 1
ATOM 4986 N N . ILE B 1 12 ? 22.531 16.828 2.23 1 98.75 12 ILE B N 1
ATOM 4987 C CA . ILE B 1 12 ? 23.031 16.125 3.418 1 98.75 12 ILE B CA 1
ATOM 4988 C C . ILE B 1 12 ? 22.031 15.062 3.842 1 98.75 12 ILE B C 1
ATOM 4990 O O . ILE B 1 12 ? 20.906 15.375 4.25 1 98.75 12 ILE B O 1
ATOM 4994 N N . ASP B 1 13 ? 22.375 13.789 3.695 1 98.31 13 ASP B N 1
ATOM 4995 C CA . ASP B 1 13 ? 21.547 12.625 4.016 1 98.31 13 ASP B CA 1
ATOM 4996 C C . ASP B 1 13 ? 21.672 12.25 5.492 1 98.31 13 ASP B C 1
ATOM 4998 O O . ASP B 1 13 ? 22.641 11.602 5.887 1 98.31 13 ASP B O 1
ATOM 5002 N N . ILE B 1 14 ? 20.656 12.523 6.301 1 98.44 14 ILE B N 1
ATOM 5003 C CA . ILE B 1 14 ? 20.875 12.578 7.742 1 98.44 14 ILE B CA 1
ATOM 5004 C C . ILE B 1 14 ? 20.344 11.312 8.398 1 98.44 14 ILE B C 1
ATOM 5006 O O . ILE B 1 14 ? 20.484 11.117 9.609 1 98.44 14 ILE B O 1
ATOM 5010 N N . SER B 1 15 ? 19.672 10.422 7.617 1 97.94 15 SER B N 1
ATOM 5011 C CA . SER B 1 15 ? 19.109 9.234 8.242 1 97.94 15 SER B CA 1
ATOM 5012 C C . SER B 1 15 ? 18.734 8.188 7.199 1 97.94 15 SER B C 1
ATOM 5014 O O . SER B 1 15 ? 18.469 8.516 6.043 1 97.94 15 SER B O 1
ATOM 5016 N N . THR B 1 16 ? 18.734 6.922 7.59 1 97.06 16 THR B N 1
ATOM 5017 C CA . THR B 1 16 ? 18.25 5.848 6.719 1 97.06 16 THR B CA 1
ATOM 5018 C C . THR B 1 16 ? 16.859 5.387 7.137 1 97.06 16 THR B C 1
ATOM 5020 O O . THR B 1 16 ? 16.422 4.301 6.754 1 97.06 16 THR B O 1
ATOM 5023 N N . LYS B 1 17 ? 16.203 6.141 7.977 1 96.62 17 LYS B N 1
ATOM 5024 C CA . LYS B 1 17 ? 14.828 5.855 8.398 1 96.62 17 LYS B CA 1
ATOM 5025 C C . LYS B 1 17 ? 13.82 6.43 7.41 1 96.62 17 LYS B C 1
ATOM 5027 O O . LYS B 1 17 ? 14.008 7.527 6.887 1 96.62 17 LYS B O 1
ATOM 5032 N N . CYS B 1 18 ? 12.797 5.676 7.129 1 96.12 18 CYS B N 1
ATOM 5033 C CA . CYS B 1 18 ? 11.68 6.148 6.316 1 96.12 18 CYS B CA 1
ATOM 5034 C C . CYS B 1 18 ? 10.414 5.363 6.621 1 96.12 18 CYS B C 1
ATOM 5036 O O . CYS B 1 18 ? 10.477 4.184 6.98 1 96.12 18 CYS B O 1
ATOM 5038 N N . HIS B 1 19 ? 9.289 6.004 6.535 1 92.69 19 HIS B N 1
ATOM 5039 C CA . HIS B 1 19 ? 8.031 5.301 6.734 1 92.69 19 HIS B CA 1
ATOM 5040 C C . HIS B 1 19 ? 7.516 4.703 5.43 1 92.69 19 HIS B C 1
ATOM 5042 O O . HIS B 1 19 ? 6.527 3.963 5.426 1 92.69 19 HIS B O 1
ATOM 5048 N N . LEU B 1 20 ? 8.18 4.969 4.336 1 93.31 20 LEU B N 1
ATOM 5049 C CA . LEU B 1 20 ? 7.809 4.43 3.033 1 93.31 20 LEU B CA 1
ATOM 5050 C C . LEU B 1 20 ? 8.797 3.361 2.582 1 93.31 20 LEU B C 1
ATOM 5052 O O . LEU B 1 20 ? 9.875 3.217 3.172 1 93.31 20 LEU B O 1
ATOM 5056 N N . LYS B 1 21 ? 8.438 2.562 1.623 1 93.88 21 LYS B N 1
ATOM 5057 C CA . LYS B 1 21 ? 9.25 1.547 0.968 1 93.88 21 LYS B CA 1
ATOM 5058 C C . LYS B 1 21 ? 9.117 1.626 -0.55 1 93.88 21 LYS B C 1
ATOM 5060 O O . LYS B 1 21 ? 8.852 0.619 -1.208 1 93.88 21 LYS B O 1
ATOM 5065 N N . CYS B 1 22 ? 9.383 2.768 -1.103 1 93.94 22 CYS B N 1
ATOM 5066 C CA . CYS B 1 22 ? 9.102 3.062 -2.504 1 93.94 22 CYS B CA 1
ATOM 5067 C C . CYS B 1 22 ? 9.906 2.154 -3.424 1 93.94 22 CYS B C 1
ATOM 5069 O O . CYS B 1 22 ? 11.07 1.856 -3.143 1 93.94 22 CYS B O 1
ATOM 5071 N N . SER B 1 23 ? 9.297 1.792 -4.539 1 93.38 23 SER B N 1
ATOM 5072 C CA . SER B 1 23 ? 10.008 1.045 -5.57 1 93.38 23 SER B CA 1
ATOM 5073 C C . SER B 1 23 ? 11.172 1.853 -6.133 1 93.38 23 SER B C 1
ATOM 5075 O O . SER B 1 23 ? 11.055 3.062 -6.336 1 93.38 23 SER B O 1
ATOM 5077 N N . ASN B 1 24 ? 12.289 1.157 -6.301 1 95 24 ASN B N 1
ATOM 5078 C CA . ASN B 1 24 ? 13.461 1.759 -6.938 1 95 24 ASN B CA 1
ATOM 5079 C C . ASN B 1 24 ? 13.891 3.035 -6.219 1 95 24 ASN B C 1
ATOM 5081 O O . ASN B 1 24 ? 14.258 4.02 -6.863 1 95 24 ASN B O 1
ATOM 5085 N N . CYS B 1 25 ? 13.812 3.014 -4.898 1 95.56 25 CYS B N 1
ATOM 5086 C CA . CYS B 1 25 ? 14.219 4.133 -4.055 1 95.56 25 CYS B CA 1
ATOM 5087 C C . CYS B 1 25 ? 15.688 4.477 -4.273 1 95.56 25 CYS B C 1
ATOM 5089 O O . CYS B 1 25 ? 16.562 3.617 -4.125 1 95.56 25 CYS B O 1
ATOM 5091 N N . THR B 1 26 ? 15.984 5.723 -4.504 1 94.94 26 THR B N 1
ATOM 5092 C CA . THR B 1 26 ? 17.344 6.164 -4.785 1 94.94 26 THR B CA 1
ATOM 5093 C C . THR B 1 26 ? 18.188 6.168 -3.514 1 94.94 26 THR B C 1
ATOM 5095 O O . THR B 1 26 ? 19.422 6.246 -3.574 1 94.94 26 THR B O 1
ATOM 5098 N N . ARG B 1 27 ? 17.578 6.113 -2.389 1 95.44 27 ARG B N 1
ATOM 5099 C CA . ARG B 1 27 ? 18.281 6.059 -1.116 1 95.44 27 ARG B CA 1
ATOM 5100 C C . ARG B 1 27 ? 18.453 4.621 -0.642 1 95.44 27 ARG B C 1
ATOM 5102 O O . ARG B 1 27 ? 19.109 4.363 0.37 1 95.44 27 ARG B O 1
ATOM 5109 N N . LEU B 1 28 ? 17.812 3.693 -1.328 1 97.25 28 LEU B N 1
ATOM 5110 C CA . LEU B 1 28 ? 17.906 2.258 -1.079 1 97.25 28 LEU B CA 1
ATOM 5111 C C . LEU B 1 28 ? 17.406 1.92 0.323 1 97.25 28 LEU B C 1
ATOM 5113 O O . LEU B 1 28 ? 17.938 1.015 0.972 1 97.25 28 LEU B O 1
ATOM 5117 N N . ILE B 1 29 ? 16.406 2.605 0.769 1 96.62 29 ILE B N 1
ATOM 5118 C CA . ILE B 1 29 ? 15.914 2.502 2.139 1 96.62 29 ILE B CA 1
ATOM 5119 C C . ILE B 1 29 ? 15.391 1.092 2.393 1 96.62 29 ILE B C 1
ATOM 5121 O O . ILE B 1 29 ? 15.695 0.487 3.424 1 96.62 29 ILE B O 1
ATOM 5125 N N . PRO B 1 30 ? 14.633 0.452 1.473 1 96.44 30 PRO B N 1
ATOM 5126 C CA . PRO B 1 30 ? 14.078 -0.877 1.744 1 96.44 30 PRO B CA 1
ATOM 5127 C C . PRO B 1 30 ? 15.164 -1.94 1.922 1 96.44 30 PRO B C 1
ATOM 5129 O O . PRO B 1 30 ? 14.891 -3.018 2.459 1 96.44 30 PRO B O 1
ATOM 5132 N N . HIS B 1 31 ? 16.375 -1.627 1.46 1 97.19 31 HIS B N 1
ATOM 5133 C CA . HIS B 1 31 ? 17.453 -2.613 1.495 1 97.19 31 HIS B CA 1
ATOM 5134 C C . HIS B 1 31 ? 18.344 -2.41 2.713 1 97.19 31 HIS B C 1
ATOM 5136 O O . HIS B 1 31 ? 19.156 -3.275 3.041 1 97.19 31 HIS B O 1
ATOM 5142 N N . GLN B 1 32 ? 18.156 -1.247 3.359 1 92.94 32 GLN B N 1
ATOM 5143 C CA . GLN B 1 32 ? 19.016 -0.943 4.508 1 92.94 32 GLN B CA 1
ATOM 5144 C C . GLN B 1 32 ? 18.75 -1.917 5.652 1 92.94 32 GLN B C 1
ATOM 5146 O O . GLN B 1 32 ? 17.609 -2.152 6.031 1 92.94 32 GLN B O 1
ATOM 5151 N N . THR B 1 33 ? 19.797 -2.467 6.168 1 88.19 33 THR B N 1
ATOM 5152 C CA . THR B 1 33 ? 19.672 -3.416 7.266 1 88.19 33 THR B CA 1
ATOM 5153 C C . THR B 1 33 ? 19.625 -2.689 8.609 1 88.19 33 THR B C 1
ATOM 5155 O O . THR B 1 33 ? 19.141 -3.23 9.602 1 88.19 33 THR B O 1
ATOM 5158 N N . GLN B 1 34 ? 20.203 -1.583 8.617 1 86.81 34 GLN B N 1
ATOM 5159 C CA . GLN B 1 34 ? 20.219 -0.785 9.836 1 86.81 34 GLN B CA 1
ATOM 5160 C C . GLN B 1 34 ? 19.562 0.575 9.617 1 86.81 34 GLN B C 1
ATOM 5162 O O . GLN B 1 34 ? 19.75 1.194 8.562 1 86.81 34 GLN B O 1
ATOM 5167 N N . ARG B 1 35 ? 18.719 0.897 10.539 1 90.56 35 ARG B N 1
ATOM 5168 C CA . ARG B 1 35 ? 18.141 2.24 10.57 1 90.56 35 ARG B CA 1
ATOM 5169 C C . ARG B 1 35 ? 18.953 3.154 11.484 1 90.56 35 ARG B C 1
ATOM 5171 O O . ARG B 1 35 ? 18.891 3.023 12.711 1 90.56 35 ARG B O 1
ATOM 5178 N N . ALA B 1 36 ? 19.688 4.043 10.844 1 93.81 36 ALA B N 1
ATOM 5179 C CA . ALA B 1 36 ? 20.625 4.836 11.625 1 93.81 36 ALA B CA 1
ATOM 5180 C C . ALA B 1 36 ? 20.469 6.324 11.336 1 93.81 36 ALA B C 1
ATOM 5182 O O . ALA B 1 36 ? 20.062 6.711 10.234 1 93.81 36 ALA B O 1
ATOM 5183 N N . ASP B 1 37 ? 20.812 7.148 12.367 1 97.56 37 ASP B N 1
ATOM 5184 C CA . ASP B 1 37 ? 20.797 8.609 12.297 1 97.56 37 ASP B CA 1
ATOM 5185 C C . ASP B 1 37 ? 22.203 9.18 12.297 1 97.56 37 ASP B C 1
ATOM 5187 O O . ASP B 1 37 ? 23.094 8.672 12.992 1 97.56 37 ASP B O 1
ATOM 5191 N N . MET B 1 38 ? 22.391 10.156 11.484 1 97.62 38 MET B N 1
ATOM 5192 C CA . MET B 1 38 ? 23.641 10.914 11.516 1 97.62 38 MET B CA 1
ATOM 5193 C C . MET B 1 38 ? 23.812 11.633 12.844 1 97.62 38 MET B C 1
ATOM 5195 O O . MET B 1 38 ? 22.859 12.211 13.367 1 97.62 38 MET B O 1
ATOM 5199 N N . GLU B 1 39 ? 24.969 11.562 13.406 1 97.31 39 GLU B N 1
ATOM 5200 C CA . GLU B 1 39 ? 25.266 12.273 14.648 1 97.31 39 GLU B CA 1
ATOM 5201 C C . GLU B 1 39 ? 25.297 13.781 14.422 1 97.31 39 GLU B C 1
ATOM 5203 O O . GLU B 1 39 ? 25.672 14.25 13.344 1 97.31 39 GLU B O 1
ATOM 5208 N N . LEU B 1 40 ? 24.891 14.531 15.461 1 97.44 40 LEU B N 1
ATOM 5209 C CA . LEU B 1 40 ? 24.828 15.984 15.375 1 97.44 40 LEU B CA 1
ATOM 5210 C C . LEU B 1 40 ? 26.203 16.547 15 1 97.44 40 LEU B C 1
ATOM 5212 O O . LEU B 1 40 ? 26.297 17.484 14.195 1 97.44 40 LEU B O 1
ATOM 5216 N N . GLU B 1 41 ? 27.234 16.016 15.555 1 97.12 41 GLU B N 1
ATOM 5217 C CA . GLU B 1 41 ? 28.578 16.5 15.273 1 97.12 41 GLU B CA 1
ATOM 5218 C C . GLU B 1 41 ? 28.938 16.312 13.805 1 97.12 41 GLU B C 1
ATOM 5220 O O . GLU B 1 41 ? 29.562 17.172 13.188 1 97.12 41 GLU B O 1
ATOM 5225 N N . THR B 1 42 ? 28.594 15.156 13.328 1 97.69 42 THR B N 1
ATOM 5226 C CA . THR B 1 42 ? 28.844 14.867 11.922 1 97.69 42 THR B CA 1
ATOM 5227 C C . THR B 1 42 ? 28.062 15.828 11.023 1 97.69 42 THR B C 1
ATOM 5229 O O . THR B 1 42 ? 28.578 16.297 10.008 1 97.69 42 THR B O 1
ATOM 5232 N N . PHE B 1 43 ? 26.922 16.156 11.398 1 98.44 43 PHE B N 1
ATOM 5233 C CA . PHE B 1 43 ? 26.094 17.094 10.648 1 98.44 43 PHE B CA 1
ATOM 5234 C C . PHE B 1 43 ? 26.719 18.484 10.625 1 98.44 43 PHE B C 1
ATOM 5236 O O . PHE B 1 43 ? 26.781 19.125 9.57 1 98.44 43 PHE B O 1
ATOM 5243 N N . GLU B 1 44 ? 27.141 18.922 11.789 1 98.19 44 GLU B N 1
ATOM 5244 C CA . GLU B 1 44 ? 27.781 20.234 11.875 1 98.19 44 GLU B CA 1
ATOM 5245 C C . GLU B 1 44 ? 29 20.297 10.969 1 98.19 44 GLU B C 1
ATOM 5247 O O . GLU B 1 44 ? 29.219 21.312 10.297 1 98.19 44 GLU B O 1
ATOM 5252 N N . ARG B 1 45 ? 29.734 19.25 10.984 1 98.06 45 ARG B N 1
ATOM 5253 C CA . ARG B 1 45 ? 30.906 19.172 10.109 1 98.06 45 ARG B CA 1
ATOM 5254 C C . ARG B 1 45 ? 30.5 19.266 8.641 1 98.06 45 ARG B C 1
ATOM 5256 O O . ARG B 1 45 ? 31.188 19.906 7.844 1 98.06 45 ARG B O 1
ATOM 5263 N N . ALA B 1 46 ? 29.453 18.609 8.297 1 98.62 46 ALA B N 1
ATOM 5264 C CA . ALA B 1 46 ? 28.953 18.625 6.922 1 98.62 46 ALA B CA 1
ATOM 5265 C C . ALA B 1 46 ? 28.609 20.047 6.492 1 98.62 46 ALA B C 1
ATOM 5267 O O . ALA B 1 46 ? 29.047 20.516 5.434 1 98.62 46 ALA B O 1
ATOM 5268 N N . VAL B 1 47 ? 27.859 20.781 7.336 1 98.25 47 VAL B N 1
ATOM 5269 C CA . VAL B 1 47 ? 27.438 22.141 7.012 1 98.25 47 VAL B CA 1
ATOM 5270 C C . VAL B 1 47 ? 28.656 23.047 6.906 1 98.25 47 VAL B C 1
ATOM 5272 O O . VAL B 1 47 ? 28.797 23.812 5.945 1 98.25 47 VAL B O 1
ATOM 5275 N N . LYS B 1 48 ? 29.562 22.922 7.832 1 97.62 48 LYS B N 1
ATOM 5276 C CA . LYS B 1 48 ? 30.766 23.766 7.863 1 97.62 48 LYS B CA 1
ATOM 5277 C C . LYS B 1 48 ? 31.641 23.5 6.648 1 97.62 48 LYS B C 1
ATOM 5279 O O . LYS B 1 48 ? 32.281 24.422 6.137 1 97.62 48 LYS B O 1
ATOM 5284 N N . SER B 1 49 ? 31.641 22.266 6.215 1 98.06 49 SER B N 1
ATOM 5285 C CA . SER B 1 49 ? 32.5 21.922 5.078 1 98.06 49 SER B CA 1
ATOM 5286 C C . SER B 1 49 ? 32.031 22.641 3.811 1 98.06 49 SER B C 1
ATOM 5288 O O . SER B 1 49 ? 32.781 22.703 2.832 1 98.06 49 SER B O 1
ATOM 5290 N N . MET B 1 50 ? 30.891 23.172 3.811 1 97.44 50 MET B N 1
ATOM 5291 C CA . MET B 1 50 ? 30.312 23.812 2.627 1 97.44 50 MET B CA 1
ATOM 5292 C C . MET B 1 50 ? 30.609 25.297 2.602 1 97.44 50 MET B C 1
ATOM 5294 O O . MET B 1 50 ? 30.094 26.031 1.747 1 97.44 50 MET B O 1
ATOM 5298 N N . GLU B 1 51 ? 31.359 25.766 3.523 1 94.62 51 GLU B N 1
ATOM 5299 C CA . GLU B 1 51 ? 31.75 27.172 3.531 1 94.62 51 GLU B CA 1
ATOM 5300 C C . GLU B 1 51 ? 32.312 27.594 2.18 1 94.62 51 GLU B C 1
ATOM 5302 O O . GLU B 1 51 ? 33.188 26.906 1.618 1 94.62 51 GLU B O 1
ATOM 5307 N N . GLY B 1 52 ? 31.828 28.672 1.676 1 93.69 52 GLY B N 1
ATOM 5308 C CA . GLY B 1 52 ? 32.312 29.188 0.407 1 93.69 52 GLY B CA 1
ATOM 5309 C C . GLY B 1 52 ? 31.5 28.719 -0.781 1 93.69 52 GLY B C 1
ATOM 5310 O O . GLY B 1 52 ? 31.641 29.25 -1.888 1 93.69 52 GLY B O 1
ATOM 5311 N N . TRP B 1 53 ? 30.656 27.719 -0.58 1 94.06 53 TRP B N 1
ATOM 5312 C CA . TRP B 1 53 ? 29.859 27.156 -1.649 1 94.06 53 TRP B CA 1
ATOM 5313 C C . TRP B 1 53 ? 28.625 28.016 -1.925 1 94.06 53 TRP B C 1
ATOM 5315 O O . TRP B 1 53 ? 28 27.891 -2.986 1 94.06 53 TRP B O 1
ATOM 5325 N N . ASN B 1 54 ? 28.266 28.969 -1.136 1 84.5 54 ASN B N 1
ATOM 5326 C CA . ASN B 1 54 ? 27.016 29.734 -1.158 1 84.5 54 ASN B CA 1
ATOM 5327 C C . ASN B 1 54 ? 26.953 30.656 -2.373 1 84.5 54 ASN B C 1
ATOM 5329 O O . ASN B 1 54 ? 27.938 31.328 -2.711 1 84.5 54 ASN B O 1
ATOM 5333 N N . ALA B 1 55 ? 25.938 30.562 -3.002 1 85.31 55 ALA B N 1
ATOM 5334 C CA . ALA B 1 55 ? 25.547 31.422 -4.109 1 85.31 55 ALA B CA 1
ATOM 5335 C C . ALA B 1 55 ? 24.031 31.562 -4.184 1 85.31 55 ALA B C 1
ATOM 5337 O O . ALA B 1 55 ? 23.297 30.781 -3.572 1 85.31 55 ALA B O 1
ATOM 5338 N N . PRO B 1 56 ? 23.469 32.688 -4.754 1 82.69 56 PRO B N 1
ATOM 5339 C CA . PRO B 1 56 ? 22.031 32.969 -4.727 1 82.69 56 PRO B CA 1
ATOM 5340 C C . PRO B 1 56 ? 21.188 31.812 -5.211 1 82.69 56 PRO B C 1
ATOM 5342 O O . PRO B 1 56 ? 20.078 31.578 -4.699 1 82.69 56 PRO B O 1
ATOM 5345 N N . ASN B 1 57 ? 21.562 31.016 -6.094 1 87.25 57 ASN B N 1
ATOM 5346 C CA . ASN B 1 57 ? 20.719 29.969 -6.625 1 87.25 57 ASN B CA 1
ATOM 5347 C C . ASN B 1 57 ? 21.062 28.609 -6.035 1 87.25 57 ASN B C 1
ATOM 5349 O O . ASN B 1 57 ? 20.516 27.578 -6.438 1 87.25 57 ASN B O 1
ATOM 5353 N N . LYS B 1 58 ? 21.844 28.688 -5.031 1 92.56 58 LYS B N 1
ATOM 5354 C CA . LYS B 1 58 ? 22.297 27.422 -4.465 1 92.56 58 LYS B CA 1
ATOM 5355 C C . LYS B 1 58 ? 21.641 27.156 -3.113 1 92.56 58 LYS B C 1
ATOM 5357 O O . LYS B 1 58 ? 21.312 28.094 -2.379 1 92.56 58 LYS B O 1
ATOM 5362 N N . LEU B 1 59 ? 21.406 25.875 -2.855 1 93.81 59 LEU B N 1
ATOM 5363 C CA . LEU B 1 59 ? 20.891 25.531 -1.534 1 93.81 59 LEU B CA 1
ATOM 5364 C C . LEU B 1 59 ? 21.438 24.172 -1.075 1 93.81 59 LEU B C 1
ATOM 5366 O O . LEU B 1 59 ? 21.781 23.328 -1.901 1 93.81 59 LEU B O 1
ATOM 5370 N N . ILE B 1 60 ? 21.547 24.062 0.215 1 97.38 60 ILE B N 1
ATOM 5371 C CA . ILE B 1 60 ? 21.812 22.781 0.869 1 97.38 60 ILE B CA 1
ATOM 5372 C C . ILE B 1 60 ? 20.516 22.125 1.298 1 97.38 60 ILE B C 1
ATOM 5374 O O . ILE B 1 60 ? 19.672 22.766 1.938 1 97.38 60 ILE B O 1
ATOM 5378 N N . GLY B 1 61 ? 20.344 20.938 0.835 1 97.19 61 GLY B N 1
ATOM 5379 C CA . GLY B 1 61 ? 19.141 20.219 1.191 1 97.19 61 GLY B CA 1
ATOM 5380 C C . GLY B 1 61 ? 19.359 19.188 2.277 1 97.19 61 GLY B C 1
ATOM 5381 O O . GLY B 1 61 ? 20.375 18.484 2.279 1 97.19 61 GLY B O 1
ATOM 5382 N N . ILE B 1 62 ? 18.438 19.188 3.25 1 98.31 62 ILE B N 1
ATOM 5383 C CA . ILE B 1 62 ? 18.375 18.094 4.211 1 98.31 62 ILE B CA 1
ATOM 5384 C C . ILE B 1 62 ? 17.5 16.969 3.662 1 98.31 62 ILE B C 1
ATOM 5386 O O . ILE B 1 62 ? 16.328 17.188 3.33 1 98.31 62 ILE B O 1
ATOM 5390 N N . ILE B 1 63 ? 18.094 15.773 3.576 1 97.56 63 ILE B N 1
ATOM 5391 C CA . ILE B 1 63 ? 17.375 14.633 3.016 1 97.56 63 ILE B CA 1
ATOM 5392 C C . ILE B 1 63 ? 17.625 13.398 3.875 1 97.56 63 ILE B C 1
ATOM 5394 O O . ILE B 1 63 ? 18.312 13.469 4.891 1 97.56 63 ILE B O 1
ATOM 5398 N N . ALA B 1 64 ? 17.016 12.32 3.707 1 96.94 64 ALA B N 1
ATOM 5399 C CA . ALA B 1 64 ? 17.062 10.984 4.289 1 96.94 64 ALA B CA 1
ATOM 5400 C C . ALA B 1 64 ? 16.141 10.031 3.547 1 96.94 64 ALA B C 1
ATOM 5402 O O . ALA B 1 64 ? 15.875 10.211 2.355 1 96.94 64 ALA B O 1
ATOM 5403 N N . GLY B 1 65 ? 15.805 8.93 4.18 1 95.69 65 GLY B N 1
ATOM 5404 C CA . GLY B 1 65 ? 14.492 8.422 3.809 1 95.69 65 GLY B CA 1
ATOM 5405 C C . GLY B 1 65 ? 13.383 9.43 4.043 1 95.69 65 GLY B C 1
ATOM 5406 O O . GLY B 1 65 ? 12.938 10.102 3.109 1 95.69 65 GLY B O 1
ATOM 5407 N N . GLU B 1 66 ? 13.109 9.562 5.254 1 96.56 66 GLU B N 1
ATOM 5408 C CA . GLU B 1 66 ? 12.297 10.672 5.746 1 96.56 66 GLU B CA 1
ATOM 5409 C C . GLU B 1 66 ? 13.008 11.43 6.863 1 96.56 66 GLU B C 1
ATOM 5411 O O . GLU B 1 66 ? 13.07 10.961 8 1 96.56 66 GLU B O 1
ATOM 5416 N N . PRO B 1 67 ? 13.531 12.617 6.512 1 97.88 67 PRO B N 1
ATOM 5417 C CA . PRO B 1 67 ? 14.414 13.32 7.449 1 97.88 67 PRO B CA 1
ATOM 5418 C C . PRO B 1 67 ? 13.742 13.609 8.789 1 97.88 67 PRO B C 1
ATOM 5420 O O . PRO B 1 67 ? 14.406 13.633 9.828 1 97.88 67 PRO B O 1
ATOM 5423 N N . THR B 1 68 ? 12.453 13.789 8.812 1 96.62 68 THR B N 1
ATOM 5424 C CA . THR B 1 68 ? 11.758 14.188 10.031 1 96.62 68 THR B CA 1
ATOM 5425 C C . THR B 1 68 ? 11.703 13.031 11.023 1 96.62 68 THR B C 1
ATOM 5427 O O . THR B 1 68 ? 11.289 13.203 12.172 1 96.62 68 THR B O 1
ATOM 5430 N N . LEU B 1 69 ? 12.125 11.875 10.633 1 96.25 69 LEU B N 1
ATOM 5431 C CA . LEU B 1 69 ? 12.18 10.719 11.516 1 96.25 69 LEU B CA 1
ATOM 5432 C C . LEU B 1 69 ? 13.5 10.672 12.266 1 96.25 69 LEU B C 1
ATOM 5434 O O . LEU B 1 69 ? 13.688 9.836 13.156 1 96.25 69 LEU B O 1
ATOM 5438 N N . HIS B 1 70 ? 14.469 11.508 11.891 1 97.62 70 HIS B N 1
ATOM 5439 C CA . HIS B 1 70 ? 15.68 11.625 12.695 1 97.62 70 HIS B CA 1
ATOM 5440 C C . HIS B 1 70 ? 15.352 11.953 14.148 1 97.62 70 HIS B C 1
ATOM 5442 O O . HIS B 1 70 ? 14.523 12.82 14.422 1 97.62 70 HIS B O 1
ATOM 5448 N N . ALA B 1 71 ? 16.016 11.312 15.062 1 95.69 71 ALA B N 1
ATOM 5449 C CA . ALA B 1 71 ? 15.711 11.445 16.484 1 95.69 71 ALA B CA 1
ATOM 5450 C C . ALA B 1 71 ? 15.922 12.883 16.969 1 95.69 71 ALA B C 1
ATOM 5452 O O . ALA B 1 71 ? 15.219 13.352 17.859 1 95.69 71 ALA B O 1
ATOM 5453 N N . ASN B 1 72 ? 16.844 13.594 16.375 1 96.19 72 ASN B N 1
ATOM 5454 C CA . ASN B 1 72 ? 17.172 14.969 16.75 1 96.19 72 ASN B CA 1
ATOM 5455 C C . ASN B 1 72 ? 16.875 15.945 15.617 1 96.19 72 ASN B C 1
ATOM 5457 O O . ASN B 1 72 ? 17.656 16.875 15.383 1 96.19 72 ASN B O 1
ATOM 5461 N N . PHE B 1 73 ? 15.875 15.734 14.891 1 97.62 73 PHE B N 1
ATOM 5462 C CA . PHE B 1 73 ? 15.578 16.531 13.703 1 97.62 73 PHE B CA 1
ATOM 5463 C C . PHE B 1 73 ? 15.469 18 14.047 1 97.62 73 PHE B C 1
ATOM 5465 O O . PHE B 1 73 ? 16 18.859 13.328 1 97.62 73 PHE B O 1
ATOM 5472 N N . GLU B 1 74 ? 14.68 18.328 15.117 1 95.31 74 GLU B N 1
ATOM 5473 C CA . GLU B 1 74 ? 14.508 19.734 15.492 1 95.31 74 GLU B CA 1
ATOM 5474 C C . GLU B 1 74 ? 15.859 20.391 15.773 1 95.31 74 GLU B C 1
ATOM 5476 O O . GLU B 1 74 ? 16.125 21.5 15.289 1 95.31 74 GLU B O 1
ATOM 5481 N N . GLN B 1 75 ? 16.672 19.719 16.516 1 96.5 75 GLN B N 1
ATOM 5482 C CA . GLN B 1 75 ? 17.984 20.25 16.828 1 96.5 75 GLN B CA 1
ATOM 5483 C C . GLN B 1 75 ? 18.828 20.438 15.57 1 96.5 75 GLN B C 1
ATOM 5485 O O . GLN B 1 75 ? 19.516 21.438 15.414 1 96.5 75 GLN B O 1
ATOM 5490 N N . ILE B 1 76 ? 18.781 19.5 14.68 1 98.12 76 ILE B N 1
ATOM 5491 C CA . ILE B 1 76 ? 19.516 19.547 13.414 1 98.12 76 ILE B CA 1
ATOM 5492 C C . ILE B 1 76 ? 19.062 20.766 12.609 1 98.12 76 ILE B C 1
ATOM 5494 O O . ILE B 1 76 ? 19.891 21.5 12.062 1 98.12 76 ILE B O 1
ATOM 5498 N N . SER B 1 77 ? 17.797 20.969 12.594 1 98 77 SER B N 1
ATOM 5499 C CA . SER B 1 77 ? 17.234 22.078 11.828 1 98 77 SER B CA 1
ATOM 5500 C C . SER B 1 77 ? 17.656 23.422 12.406 1 98 77 SER B C 1
ATOM 5502 O O . SER B 1 77 ? 18.078 24.312 11.672 1 98 77 SER B O 1
ATOM 5504 N N . LEU B 1 78 ? 17.594 23.531 13.703 1 96.38 78 LEU B N 1
ATOM 5505 C CA . LEU B 1 78 ? 17.969 24.781 14.359 1 96.38 78 LEU B CA 1
ATOM 5506 C C . LEU B 1 78 ? 19.469 25.062 14.188 1 96.38 78 LEU B C 1
ATOM 5508 O O . LEU B 1 78 ? 19.859 26.188 13.922 1 96.38 78 LEU B O 1
ATOM 5512 N N . ARG B 1 79 ? 20.25 24.047 14.344 1 97.5 79 ARG B N 1
ATOM 5513 C CA . ARG B 1 79 ? 21.688 24.203 14.148 1 97.5 79 ARG B CA 1
ATOM 5514 C C . ARG B 1 79 ? 22 24.562 12.703 1 97.5 79 ARG B C 1
ATOM 5516 O O . ARG B 1 79 ? 22.938 25.312 12.445 1 97.5 79 ARG B O 1
ATOM 5523 N N . PHE B 1 80 ? 21.312 23.984 11.773 1 98.19 80 PHE B N 1
ATOM 5524 C CA . PHE B 1 80 ? 21.469 24.312 10.359 1 98.19 80 PHE B CA 1
ATOM 5525 C C . PHE B 1 80 ? 21.281 25.812 10.133 1 98.19 80 PHE B C 1
ATOM 5527 O O . PHE B 1 80 ? 22.109 26.453 9.469 1 98.19 80 PHE B O 1
ATOM 5534 N N . ALA B 1 81 ? 20.219 26.344 10.695 1 97.19 81 ALA B N 1
ATOM 5535 C CA . ALA B 1 81 ? 19.922 27.766 10.562 1 97.19 81 ALA B CA 1
ATOM 5536 C C . ALA B 1 81 ? 21.047 28.609 11.172 1 97.19 81 ALA B C 1
ATOM 5538 O O . ALA B 1 81 ? 21.438 29.625 10.602 1 97.19 81 ALA B O 1
ATOM 5539 N N . GLU B 1 82 ? 21.547 28.188 12.258 1 96.81 82 GLU B N 1
ATOM 5540 C CA . GLU B 1 82 ? 22.609 28.906 12.953 1 96.81 82 GLU B CA 1
ATOM 5541 C C . GLU B 1 82 ? 23.906 28.906 12.141 1 96.81 82 GLU B C 1
ATOM 5543 O O . GLU B 1 82 ? 24.562 29.938 12.016 1 96.81 82 GLU B O 1
ATOM 5548 N N . LEU B 1 83 ? 24.25 27.781 11.633 1 96.94 83 LEU B N 1
ATOM 5549 C CA . LEU B 1 83 ? 25.547 27.609 10.992 1 96.94 83 LEU B CA 1
ATOM 5550 C C . LEU B 1 83 ? 25.547 28.172 9.578 1 96.94 83 LEU B C 1
ATOM 5552 O O . LEU B 1 83 ? 26.516 28.797 9.148 1 96.94 83 LEU B O 1
ATOM 5556 N N . TRP B 1 84 ? 24.516 27.906 8.828 1 95.5 84 TRP B N 1
ATOM 5557 C CA . TRP B 1 84 ? 24.469 28.297 7.422 1 95.5 84 TRP B CA 1
ATOM 5558 C C . TRP B 1 84 ? 24.062 29.75 7.27 1 95.5 84 TRP B C 1
ATOM 5560 O O . TRP B 1 84 ? 24.453 30.422 6.316 1 95.5 84 TRP B O 1
ATOM 5570 N N . GLY B 1 85 ? 23.172 30.156 8.25 1 91.88 85 GLY B N 1
ATOM 5571 C CA . GLY B 1 85 ? 22.703 31.531 8.203 1 91.88 85 GLY B CA 1
ATOM 5572 C C . GLY B 1 85 ? 21.484 31.719 7.309 1 91.88 85 GLY B C 1
ATOM 5573 O O . GLY B 1 85 ? 20.781 30.766 7.012 1 91.88 85 GLY B O 1
ATOM 5574 N N . GLY B 1 86 ? 21.141 33 6.934 1 89.75 86 GLY B N 1
ATOM 5575 C CA . GLY B 1 86 ? 19.906 33.344 6.227 1 89.75 86 GLY B CA 1
ATOM 5576 C C . GLY B 1 86 ? 18.734 33.594 7.156 1 89.75 86 GLY B C 1
ATOM 5577 O O . GLY B 1 86 ? 18.688 33.062 8.266 1 89.75 86 GLY B O 1
ATOM 5578 N N . ASP B 1 87 ? 17.812 34.344 6.695 1 90.75 87 ASP B N 1
ATOM 5579 C CA . ASP B 1 87 ? 16.672 34.688 7.523 1 90.75 87 ASP B CA 1
ATOM 5580 C C . ASP B 1 87 ? 15.68 33.531 7.617 1 90.75 87 ASP B C 1
ATOM 5582 O O . ASP B 1 87 ? 15.469 32.812 6.645 1 90.75 87 ASP B O 1
ATOM 5586 N N . ASN B 1 88 ? 15.172 33.344 8.781 1 91.06 88 ASN B N 1
ATOM 5587 C CA . ASN B 1 88 ? 14.055 32.438 8.914 1 91.06 88 ASN B CA 1
ATOM 5588 C C . ASN B 1 88 ? 12.828 32.906 8.156 1 91.06 88 ASN B C 1
ATOM 5590 O O . ASN B 1 88 ? 12.719 34.094 7.824 1 91.06 88 ASN B O 1
ATOM 5594 N N . THR B 1 89 ? 11.984 31.891 7.871 1 89.81 89 THR B N 1
ATOM 5595 C CA . THR B 1 89 ? 10.789 32.188 7.09 1 89.81 89 THR B CA 1
ATOM 5596 C C . THR B 1 89 ? 9.57 32.312 7.996 1 89.81 89 THR B C 1
ATOM 5598 O O . THR B 1 89 ? 9.633 31.953 9.18 1 89.81 89 THR B O 1
ATOM 5601 N N . ASN B 1 90 ? 8.469 32.875 7.461 1 84.5 90 ASN B N 1
ATOM 5602 C CA . ASN B 1 90 ? 7.164 32.938 8.109 1 84.5 90 ASN B CA 1
ATOM 5603 C C . ASN B 1 90 ? 6.125 32.125 7.348 1 84.5 90 ASN B C 1
ATOM 5605 O O . ASN B 1 90 ? 4.949 32.5 7.309 1 84.5 90 ASN B O 1
ATOM 5609 N N . ASN B 1 91 ? 6.602 31.125 6.793 1 87.12 91 ASN B N 1
ATOM 5610 C CA . ASN B 1 91 ? 5.727 30.297 5.969 1 87.12 91 ASN B CA 1
ATOM 5611 C C . ASN B 1 91 ? 4.711 29.547 6.812 1 87.12 91 ASN B C 1
ATOM 5613 O O . ASN B 1 91 ? 4.945 29.297 8 1 87.12 91 ASN B O 1
ATOM 5617 N N . GLY B 1 92 ? 3.529 29.25 6.184 1 89.62 92 GLY B N 1
ATOM 5618 C CA . GLY B 1 92 ? 2.594 28.266 6.699 1 89.62 92 GLY B CA 1
ATOM 5619 C C . GLY B 1 92 ? 1.863 28.734 7.945 1 89.62 92 GLY B C 1
ATOM 5620 O O . GLY B 1 92 ? 1.398 27.906 8.734 1 89.62 92 GLY B O 1
ATOM 5621 N N . LYS B 1 93 ? 1.804 30 8.242 1 90.31 93 LYS B N 1
ATOM 5622 C CA . LYS B 1 93 ? 1.111 30.5 9.422 1 90.31 93 LYS B CA 1
ATOM 5623 C C . LYS B 1 93 ? -0.398 30.547 9.203 1 90.31 93 LYS B C 1
ATOM 5625 O O . LYS B 1 93 ? -1.173 30.297 10.133 1 90.31 93 LYS B O 1
ATOM 5630 N N . PHE B 1 94 ? -0.789 30.844 7.992 1 91 94 PHE B N 1
ATOM 5631 C CA . PHE B 1 94 ? -2.209 30.859 7.668 1 91 94 PHE B CA 1
ATOM 5632 C C . PHE B 1 94 ? -2.688 29.469 7.266 1 91 94 PHE B C 1
ATOM 5634 O O . PHE B 1 94 ? -1.908 28.656 6.754 1 91 94 PHE B O 1
ATOM 5641 N N . PRO B 1 95 ? -3.938 29.203 7.562 1 90.75 95 PRO B N 1
ATOM 5642 C CA . PRO B 1 95 ? -4.473 27.906 7.16 1 90.75 95 PRO B CA 1
ATOM 5643 C C . PRO B 1 95 ? -4.285 27.625 5.672 1 90.75 95 PRO B C 1
ATOM 5645 O O . PRO B 1 95 ? -4.473 28.516 4.84 1 90.75 95 PRO B O 1
ATOM 5648 N N . ILE B 1 96 ? -3.891 26.391 5.379 1 90 96 ILE B N 1
ATOM 5649 C CA . ILE B 1 96 ? -3.613 26 4 1 90 96 ILE B CA 1
ATOM 5650 C C . ILE B 1 96 ? -4.641 24.969 3.543 1 90 96 ILE B C 1
ATOM 5652 O O . ILE B 1 96 ? -4.676 23.844 4.055 1 90 96 ILE B O 1
ATOM 5656 N N . LYS B 1 97 ? -5.387 25.297 2.568 1 84.81 97 LYS B N 1
ATOM 5657 C CA . LYS B 1 97 ? -6.418 24.406 2.047 1 84.81 97 LYS B CA 1
ATOM 5658 C C . LYS B 1 97 ? -5.809 23.328 1.157 1 84.81 97 LYS B C 1
ATOM 5660 O O . LYS B 1 97 ? -6.121 22.141 1.302 1 84.81 97 LYS B O 1
ATOM 5665 N N . ASP B 1 98 ? -4.965 23.734 0.224 1 85.81 98 ASP B N 1
ATOM 5666 C CA . ASP B 1 98 ? -4.277 22.828 -0.683 1 85.81 98 ASP B CA 1
ATOM 5667 C C . ASP B 1 98 ? -2.77 22.844 -0.445 1 85.81 98 ASP B C 1
ATOM 5669 O O . ASP B 1 98 ? -2.057 23.672 -1.013 1 85.81 98 ASP B O 1
ATOM 5673 N N . PHE B 1 99 ? -2.369 21.906 0.286 1 88.12 99 PHE B N 1
ATOM 5674 C CA . PHE B 1 99 ? -0.964 21.859 0.676 1 88.12 99 PHE B CA 1
ATOM 5675 C C . PHE B 1 99 ? -0.072 21.641 -0.54 1 88.12 99 PHE B C 1
ATOM 5677 O O . PHE B 1 99 ? 1.103 22.016 -0.53 1 88.12 99 PHE B O 1
ATOM 5684 N N . ASN B 1 100 ? -0.622 21.031 -1.591 1 86.88 100 ASN B N 1
ATOM 5685 C CA . ASN B 1 100 ? 0.158 20.859 -2.811 1 86.88 100 ASN B CA 1
ATOM 5686 C C . ASN B 1 100 ? 0.544 22.203 -3.428 1 86.88 100 ASN B C 1
ATOM 5688 O O . ASN B 1 100 ? 1.678 22.375 -3.877 1 86.88 100 ASN B O 1
ATOM 5692 N N . ASN B 1 101 ? -0.387 23.078 -3.461 1 85.06 101 ASN B N 1
ATOM 5693 C CA . ASN B 1 101 ? -0.093 24.406 -3.998 1 85.06 101 ASN B CA 1
ATOM 5694 C C . ASN B 1 101 ? 0.963 25.125 -3.164 1 85.06 101 ASN B C 1
ATOM 5696 O O . ASN B 1 101 ? 1.868 25.766 -3.713 1 85.06 101 ASN B O 1
ATOM 5700 N N . PHE B 1 102 ? 0.781 25.062 -1.95 1 88.69 102 PHE B N 1
ATOM 5701 C CA . PHE B 1 102 ? 1.764 25.641 -1.049 1 88.69 102 PHE B CA 1
ATOM 5702 C C . PHE B 1 102 ? 3.145 25.047 -1.288 1 88.69 102 PHE B C 1
ATOM 5704 O O . PHE B 1 102 ? 4.129 25.781 -1.421 1 88.69 102 PHE B O 1
ATOM 5711 N N . ALA B 1 103 ? 3.186 23.734 -1.35 1 86 103 ALA B N 1
ATOM 5712 C CA . ALA B 1 103 ? 4.449 23.031 -1.566 1 86 103 ALA B CA 1
ATOM 5713 C C . ALA B 1 103 ? 5.07 23.422 -2.906 1 86 103 ALA B C 1
ATOM 5715 O O . ALA B 1 103 ? 6.285 23.578 -3.012 1 86 103 ALA B O 1
ATOM 5716 N N . ASN B 1 104 ? 4.262 23.562 -3.891 1 85.19 104 ASN B N 1
ATOM 5717 C CA . ASN B 1 104 ? 4.746 23.938 -5.215 1 85.19 104 ASN B CA 1
ATOM 5718 C C . ASN B 1 104 ? 5.375 25.328 -5.203 1 85.19 104 ASN B C 1
ATOM 5720 O O . ASN B 1 104 ? 6.379 25.578 -5.879 1 85.19 104 ASN B O 1
ATOM 5724 N N . GLU B 1 105 ? 4.766 26.188 -4.496 1 84.88 105 GLU B N 1
ATOM 5725 C CA . GLU B 1 105 ? 5.309 27.531 -4.379 1 84.88 105 GLU B CA 1
ATOM 5726 C C . GLU B 1 105 ? 6.672 27.516 -3.693 1 84.88 105 GLU B C 1
ATOM 5728 O O . GLU B 1 105 ? 7.562 28.297 -4.059 1 84.88 105 GLU B O 1
ATOM 5733 N N . ARG B 1 106 ? 6.836 26.656 -2.801 1 88.69 106 ARG B N 1
ATOM 5734 C CA . ARG B 1 106 ? 8.07 26.594 -2.025 1 88.69 106 ARG B CA 1
ATOM 5735 C C . ARG B 1 106 ? 9.164 25.844 -2.793 1 88.69 106 ARG B C 1
ATOM 5737 O O . ARG B 1 106 ? 10.352 25.984 -2.492 1 88.69 106 ARG B O 1
ATOM 5744 N N . LEU B 1 107 ? 8.812 25.141 -3.736 1 86.38 107 LEU B N 1
ATOM 5745 C CA . LEU B 1 107 ? 9.742 24.297 -4.488 1 86.38 107 LEU B CA 1
ATOM 5746 C C . LEU B 1 107 ? 10.828 25.141 -5.145 1 86.38 107 LEU B C 1
ATOM 5748 O O . LEU B 1 107 ? 11.93 24.641 -5.406 1 86.38 107 LEU B O 1
ATOM 5752 N N . PHE B 1 108 ? 10.609 26.422 -5.348 1 83.56 108 PHE B N 1
ATOM 5753 C CA . PHE B 1 108 ? 11.547 27.25 -6.105 1 83.56 108 PHE B CA 1
ATOM 5754 C C . PHE B 1 108 ? 12.117 28.359 -5.238 1 83.56 108 PHE B C 1
ATOM 5756 O O . PHE B 1 108 ? 12.93 29.156 -5.699 1 83.56 108 PHE B O 1
ATOM 5763 N N . ASP B 1 109 ? 11.727 28.344 -3.99 1 88.5 109 ASP B N 1
ATOM 5764 C CA . ASP B 1 109 ? 12.242 29.359 -3.072 1 88.5 109 ASP B CA 1
ATOM 5765 C C . ASP B 1 109 ? 13.625 28.969 -2.547 1 88.5 109 ASP B C 1
ATOM 5767 O O . ASP B 1 109 ? 13.766 27.953 -1.862 1 88.5 109 ASP B O 1
ATOM 5771 N N . ARG B 1 110 ? 14.633 29.781 -2.889 1 91.06 110 ARG B N 1
ATOM 5772 C CA . ARG B 1 110 ? 16 29.562 -2.424 1 91.06 110 ARG B CA 1
ATOM 5773 C C . ARG B 1 110 ? 16.484 30.719 -1.562 1 91.06 110 ARG B C 1
ATOM 5775 O O . ARG B 1 110 ? 17.688 30.938 -1.419 1 91.06 110 ARG B O 1
ATOM 5782 N N . SER B 1 111 ? 15.578 31.422 -0.991 1 90.31 111 SER B N 1
ATOM 5783 C CA . SER B 1 111 ? 15.859 32.719 -0.385 1 90.31 111 SER B CA 1
ATOM 5784 C C . SER B 1 111 ? 16.859 32.562 0.763 1 90.31 111 SER B C 1
ATOM 5786 O O . SER B 1 111 ? 17.688 33.469 0.979 1 90.31 111 SER B O 1
ATOM 5788 N N . ASN B 1 112 ? 16.797 31.438 1.484 1 93.5 112 ASN B N 1
ATOM 5789 C CA . ASN B 1 112 ? 17.734 31.359 2.605 1 93.5 112 ASN B CA 1
ATOM 5790 C C . ASN B 1 112 ? 18.719 30.203 2.428 1 93.5 112 ASN B C 1
ATOM 5792 O O . ASN B 1 112 ? 19.5 29.906 3.336 1 93.5 112 ASN B O 1
ATOM 5796 N N . GLY B 1 113 ? 18.625 29.547 1.295 1 95 113 GLY B N 1
ATOM 5797 C CA . GLY B 1 113 ? 19.594 28.531 0.93 1 95 113 GLY B CA 1
ATOM 5798 C C . GLY B 1 113 ? 19.422 27.234 1.695 1 95 113 GLY B C 1
ATOM 5799 O O . GLY B 1 113 ? 20.328 26.391 1.728 1 95 113 GLY B O 1
ATOM 5800 N N . ARG B 1 114 ? 18.344 27.078 2.414 1 96.94 114 ARG B N 1
ATOM 5801 C CA . ARG B 1 114 ? 18.062 25.875 3.205 1 96.94 114 ARG B CA 1
ATOM 5802 C C . ARG B 1 114 ? 16.844 25.141 2.668 1 96.94 114 ARG B C 1
ATOM 5804 O O . ARG B 1 114 ? 15.75 25.703 2.592 1 96.94 114 ARG B O 1
ATOM 5811 N N . GLY B 1 115 ? 17.062 23.875 2.271 1 96.75 115 GLY B N 1
ATOM 5812 C CA . GLY B 1 115 ? 15.977 23.094 1.717 1 96.75 115 GLY B CA 1
ATOM 5813 C C . GLY B 1 115 ? 15.695 21.828 2.508 1 96.75 115 GLY B C 1
ATOM 5814 O O . GLY B 1 115 ? 16.578 21.297 3.178 1 96.75 115 GLY B O 1
ATOM 5815 N N . LEU B 1 116 ? 14.438 21.375 2.459 1 97.12 116 LEU B N 1
ATOM 5816 C CA . LEU B 1 116 ? 14 20.141 3.098 1 97.12 116 LEU B CA 1
ATOM 5817 C C . LEU B 1 116 ? 13.352 19.203 2.084 1 97.12 116 LEU B C 1
ATOM 5819 O O . LEU B 1 116 ? 12.461 19.609 1.334 1 97.12 116 LEU B O 1
ATOM 5823 N N . TRP B 1 117 ? 13.828 18.031 1.959 1 95.94 117 TRP B N 1
ATOM 5824 C CA . TRP B 1 117 ? 13.195 16.969 1.202 1 95.94 117 TRP B CA 1
ATOM 5825 C C . TRP B 1 117 ? 12.375 16.062 2.119 1 95.94 117 TRP B C 1
ATOM 5827 O O . TRP B 1 117 ? 12.922 15.398 2.998 1 95.94 117 TRP B O 1
ATOM 5837 N N . THR B 1 118 ? 11.039 15.961 1.903 1 94.69 118 THR B N 1
ATOM 5838 C CA . THR B 1 118 ? 10.188 15.273 2.867 1 94.69 118 THR B CA 1
ATOM 5839 C C . THR B 1 118 ? 9.016 14.586 2.164 1 94.69 118 THR B C 1
ATOM 5841 O O . THR B 1 118 ? 8.578 15.031 1.101 1 94.69 118 THR B O 1
ATOM 5844 N N . SER B 1 119 ? 8.57 13.508 2.768 1 92.75 119 SER B N 1
ATOM 5845 C CA . SER B 1 119 ? 7.387 12.797 2.303 1 92.75 119 SER B CA 1
ATOM 5846 C C . SER B 1 119 ? 6.164 13.148 3.146 1 92.75 119 SER B C 1
ATOM 5848 O O . SER B 1 119 ? 5.121 12.5 3.039 1 92.75 119 SER B O 1
ATOM 5850 N N . LEU B 1 120 ? 6.285 14.07 3.996 1 91.38 120 LEU B N 1
ATOM 5851 C CA . LEU B 1 120 ? 5.195 14.609 4.809 1 91.38 120 LEU B CA 1
ATOM 5852 C C . LEU B 1 120 ? 4.621 13.531 5.727 1 91.38 120 LEU B C 1
ATOM 5854 O O . LEU B 1 120 ? 3.402 13.391 5.828 1 91.38 120 LEU B O 1
ATOM 5858 N N . GLY B 1 121 ? 5.488 12.773 6.301 1 87.88 121 GLY B N 1
ATOM 5859 C CA . GLY B 1 121 ? 5.059 11.812 7.301 1 87.88 121 GLY B CA 1
ATOM 5860 C C . GLY B 1 121 ? 4.676 12.453 8.617 1 87.88 121 GLY B C 1
ATOM 5861 O O . GLY B 1 121 ? 4.637 13.68 8.734 1 87.88 121 GLY B O 1
ATOM 5862 N N . ALA B 1 122 ? 4.398 11.688 9.641 1 85.06 122 ALA B N 1
ATOM 5863 C CA . ALA B 1 122 ? 3.941 12.172 10.938 1 85.06 122 ALA B CA 1
ATOM 5864 C C . ALA B 1 122 ? 4.969 13.109 11.57 1 85.06 122 ALA B C 1
ATOM 5866 O O . ALA B 1 122 ? 4.605 14.047 12.281 1 85.06 122 ALA B O 1
ATOM 5867 N N . GLY B 1 123 ? 6.191 12.844 11.273 1 88.94 123 GLY B N 1
ATOM 5868 C CA . GLY B 1 123 ? 7.25 13.695 11.797 1 88.94 123 GLY B CA 1
ATOM 5869 C C . GLY B 1 123 ? 7.203 15.109 11.25 1 88.94 123 GLY B C 1
ATOM 5870 O O . GLY B 1 123 ? 7.617 16.047 11.922 1 88.94 123 GLY B O 1
ATOM 5871 N N . PHE B 1 124 ? 6.656 15.25 10.094 1 91.38 124 PHE B N 1
ATOM 5872 C CA . PHE B 1 124 ? 6.551 16.578 9.492 1 91.38 124 PHE B CA 1
ATOM 5873 C C . PHE B 1 124 ? 5.656 17.484 10.336 1 91.38 124 PHE B C 1
ATOM 5875 O O . PHE B 1 124 ? 6.035 18.609 10.656 1 91.38 124 PHE B O 1
ATOM 5882 N N . TYR B 1 125 ? 4.535 16.938 10.711 1 88.44 125 TYR B N 1
ATOM 5883 C CA . TYR B 1 125 ? 3.613 17.75 11.492 1 88.44 125 TYR B CA 1
ATOM 5884 C C . TYR B 1 125 ? 4.172 18.031 12.883 1 88.44 125 TYR B C 1
ATOM 5886 O O . TYR B 1 125 ? 4.008 19.141 13.414 1 88.44 125 TYR B O 1
ATOM 5894 N N . ARG B 1 126 ? 4.785 17.062 13.43 1 87.44 126 ARG B N 1
ATOM 5895 C CA . ARG B 1 126 ? 5.395 17.219 14.75 1 87.44 126 ARG B CA 1
ATOM 5896 C C . ARG B 1 126 ? 6.402 18.375 14.742 1 87.44 126 ARG B C 1
ATOM 5898 O O . ARG B 1 126 ? 6.562 19.062 15.75 1 87.44 126 ARG B O 1
ATOM 5905 N N . ASN B 1 127 ? 7.016 18.547 13.617 1 92.12 127 ASN B N 1
ATOM 5906 C CA . ASN B 1 127 ? 8.055 19.562 13.516 1 92.12 127 ASN B CA 1
ATOM 5907 C C . ASN B 1 127 ? 7.617 20.719 12.633 1 92.12 127 ASN B C 1
ATOM 5909 O O . ASN B 1 127 ? 8.453 21.453 12.102 1 92.12 127 ASN B O 1
ATOM 5913 N N . TYR B 1 128 ? 6.344 20.828 12.453 1 91.94 128 TYR B N 1
ATOM 5914 C CA . TYR B 1 128 ? 5.777 21.766 11.492 1 91.94 128 TYR B CA 1
ATOM 5915 C C . TYR B 1 128 ? 6.281 23.172 11.75 1 91.94 128 TYR B C 1
ATOM 5917 O O . TYR B 1 128 ? 6.727 23.859 10.828 1 91.94 128 TYR B O 1
ATOM 5925 N N . GLU B 1 129 ? 6.266 23.641 12.992 1 89.12 129 GLU B N 1
ATOM 5926 C CA . GLU B 1 129 ? 6.699 25 13.344 1 89.12 129 GLU B CA 1
ATOM 5927 C C . GLU B 1 129 ? 8.156 25.219 12.961 1 89.12 129 GLU B C 1
ATOM 5929 O O . GLU B 1 129 ? 8.492 26.219 12.312 1 89.12 129 GLU B O 1
ATOM 5934 N N . THR B 1 130 ? 8.969 24.328 13.359 1 92.75 130 THR B N 1
ATOM 5935 C CA . THR B 1 130 ? 10.391 24.422 13.062 1 92.75 130 THR B CA 1
ATOM 5936 C C . THR B 1 130 ? 10.633 24.375 11.555 1 92.75 130 THR B C 1
ATOM 5938 O O . THR B 1 130 ? 11.414 25.172 11.031 1 92.75 130 THR B O 1
ATOM 5941 N N . ILE B 1 131 ? 9.984 23.531 10.867 1 95.25 131 ILE B N 1
ATOM 5942 C CA . ILE B 1 131 ? 10.156 23.344 9.43 1 95.25 131 ILE B CA 1
ATOM 5943 C C . ILE B 1 131 ? 9.773 24.625 8.695 1 95.25 131 ILE B C 1
ATOM 5945 O O . ILE B 1 131 ? 10.531 25.109 7.848 1 95.25 131 ILE B O 1
ATOM 5949 N N . MET B 1 132 ? 8.656 25.203 9.094 1 93.06 132 MET B N 1
ATOM 5950 C CA . MET B 1 132 ? 8.141 26.391 8.406 1 93.06 132 MET B CA 1
ATOM 5951 C C . MET B 1 132 ? 9.031 27.594 8.68 1 93.06 132 MET B C 1
ATOM 5953 O O . MET B 1 132 ? 9.094 28.516 7.867 1 93.06 132 MET B O 1
ATOM 5957 N N . SER B 1 133 ? 9.734 27.547 9.75 1 92.5 133 SER B N 1
ATOM 5958 C CA . SER B 1 133 ? 10.602 28.672 10.109 1 92.5 133 SER B CA 1
ATOM 5959 C C . SER B 1 133 ? 11.984 28.516 9.484 1 92.5 133 SER B C 1
ATOM 5961 O O . SER B 1 133 ? 12.578 29.5 9.031 1 92.5 133 SER B O 1
ATOM 5963 N N . VAL B 1 134 ? 12.5 27.375 9.375 1 96.56 134 VAL B N 1
ATOM 5964 C CA . VAL B 1 134 ? 13.914 27.141 9.062 1 96.56 134 VAL B CA 1
ATOM 5965 C C . VAL B 1 134 ? 14.086 27 7.551 1 96.56 134 VAL B C 1
ATOM 5967 O O . VAL B 1 134 ? 15.062 27.516 6.984 1 96.56 134 VAL B O 1
ATOM 5970 N N . TYR B 1 135 ? 13.258 26.375 6.887 1 96.81 135 TYR B N 1
ATOM 5971 C CA . TYR B 1 135 ? 13.469 26 5.496 1 96.81 135 TYR B CA 1
ATOM 5972 C C . TYR B 1 135 ? 12.648 26.875 4.555 1 96.81 135 TYR B C 1
ATOM 5974 O O . TYR B 1 135 ? 11.445 27.062 4.762 1 96.81 135 TYR B O 1
ATOM 5982 N N . SER B 1 136 ? 13.273 27.391 3.559 1 94.88 136 SER B N 1
ATOM 5983 C CA . SER B 1 136 ? 12.562 28.141 2.539 1 94.88 136 SER B CA 1
ATOM 5984 C C . SER B 1 136 ? 12.125 27.25 1.384 1 94.88 136 SER B C 1
ATOM 5986 O O . SER B 1 136 ? 11.062 27.469 0.793 1 94.88 136 SER B O 1
ATOM 5988 N N . HIS B 1 137 ? 12.969 26.25 1.129 1 94.19 137 HIS B N 1
ATOM 5989 C CA . HIS B 1 137 ? 12.719 25.344 0.02 1 94.19 137 HIS B CA 1
ATOM 5990 C C . HIS B 1 137 ? 12.156 24.016 0.517 1 94.19 137 HIS B C 1
ATOM 5992 O O . HIS B 1 137 ? 12.703 23.406 1.438 1 94.19 137 HIS B O 1
ATOM 5998 N N . PHE B 1 138 ? 11.07 23.594 -0.158 1 91.12 138 PHE B N 1
ATOM 5999 C CA . PHE B 1 138 ? 10.469 22.297 0.135 1 91.12 138 PHE B CA 1
ATOM 6000 C C . PHE B 1 138 ? 10.398 21.438 -1.12 1 91.12 138 PHE B C 1
ATOM 6002 O O . PHE B 1 138 ? 9.766 21.812 -2.105 1 91.12 138 PHE B O 1
ATOM 6009 N N . ASN B 1 139 ? 11.117 20.375 -1.06 1 91.5 139 ASN B N 1
ATOM 6010 C CA . ASN B 1 139 ? 10.859 19.312 -2.029 1 91.5 139 ASN B CA 1
ATOM 6011 C C . ASN B 1 139 ? 10.008 18.203 -1.429 1 91.5 139 ASN B C 1
ATOM 6013 O O . ASN B 1 139 ? 10.531 17.312 -0.748 1 91.5 139 ASN B O 1
ATOM 6017 N N . THR B 1 140 ? 8.734 18.219 -1.746 1 89.5 140 THR B N 1
ATOM 6018 C CA . THR B 1 140 ? 7.773 17.312 -1.135 1 89.5 140 THR B CA 1
ATOM 6019 C C . THR B 1 140 ? 7.34 16.234 -2.125 1 89.5 140 THR B C 1
ATOM 6021 O O . THR B 1 140 ? 7.16 16.516 -3.312 1 89.5 140 THR B O 1
ATOM 6024 N N . ASN B 1 141 ? 7.281 15.016 -1.59 1 87.5 141 ASN B N 1
ATOM 6025 C CA . ASN B 1 141 ? 6.703 13.922 -2.363 1 87.5 141 ASN B CA 1
ATOM 6026 C C . ASN B 1 141 ? 6.055 12.883 -1.457 1 87.5 141 ASN B C 1
ATOM 6028 O O . ASN B 1 141 ? 6.75 12.141 -0.764 1 87.5 141 ASN B O 1
ATOM 6032 N N . THR B 1 142 ? 4.758 12.836 -1.511 1 87.19 142 THR B N 1
ATOM 6033 C CA . THR B 1 142 ? 4.047 11.883 -0.666 1 87.19 142 THR B CA 1
ATOM 6034 C C . THR B 1 142 ? 3.938 10.523 -1.354 1 87.19 142 THR B C 1
ATOM 6036 O O . THR B 1 142 ? 3.572 9.531 -0.724 1 87.19 142 THR B O 1
ATOM 6039 N N . HIS B 1 143 ? 4.266 10.453 -2.594 1 82.75 143 HIS B N 1
ATOM 6040 C CA . HIS B 1 143 ? 4.191 9.242 -3.404 1 82.75 143 HIS B CA 1
ATOM 6041 C C . HIS B 1 143 ? 2.762 8.711 -3.475 1 82.75 143 HIS B C 1
ATOM 6043 O O . HIS B 1 143 ? 2.537 7.504 -3.389 1 82.75 143 HIS B O 1
ATOM 6049 N N . GLU B 1 144 ? 1.851 9.57 -3.451 1 79.44 144 GLU B N 1
ATOM 6050 C CA . GLU B 1 144 ? 0.431 9.25 -3.555 1 79.44 144 GLU B CA 1
ATOM 6051 C C . GLU B 1 144 ? -0.126 9.641 -4.922 1 79.44 144 GLU B C 1
ATOM 6053 O O . GLU B 1 144 ? -1.343 9.695 -5.105 1 79.44 144 GLU B O 1
ATOM 6058 N N . SER B 1 145 ? 0.829 9.875 -5.691 1 75 145 SER B N 1
ATOM 6059 C CA . SER B 1 145 ? 0.485 10.172 -7.078 1 75 145 SER B CA 1
ATOM 6060 C C . SER B 1 145 ? 0.997 9.094 -8.023 1 75 145 SER B C 1
ATOM 6062 O O . SER B 1 145 ? 1.551 8.086 -7.574 1 75 145 SER B O 1
ATOM 6064 N N . ALA B 1 146 ? 0.73 9.094 -9.266 1 74.12 146 ALA B N 1
ATOM 6065 C CA . ALA B 1 146 ? 1.149 8.102 -10.25 1 74.12 146 ALA B CA 1
ATOM 6066 C C . ALA B 1 146 ? 2.602 8.32 -10.664 1 74.12 146 ALA B C 1
ATOM 6068 O O . ALA B 1 146 ? 2.93 8.242 -11.852 1 74.12 146 ALA B O 1
ATOM 6069 N N . GLY B 1 147 ? 3.402 8.617 -9.562 1 78.38 147 GLY B N 1
ATOM 6070 C CA . GLY B 1 147 ? 4.82 8.781 -9.844 1 78.38 147 GLY B CA 1
ATOM 6071 C C . GLY B 1 147 ? 5.523 7.477 -10.148 1 78.38 147 GLY B C 1
ATOM 6072 O O . GLY B 1 147 ? 5.148 6.426 -9.617 1 78.38 147 GLY B O 1
ATOM 6073 N N . GLN B 1 148 ? 6.539 7.566 -11.031 1 82.88 148 GLN B N 1
ATOM 6074 C CA . GLN B 1 148 ? 7.32 6.395 -11.406 1 82.88 148 GLN B CA 1
ATOM 6075 C C . GLN B 1 148 ? 8.805 6.609 -11.133 1 82.88 148 GLN B C 1
ATOM 6077 O O . GLN B 1 148 ? 9.328 7.707 -11.344 1 82.88 148 GLN B O 1
ATOM 6082 N N . HIS B 1 149 ? 9.414 5.59 -10.594 1 88.06 149 HIS B N 1
ATOM 6083 C CA . HIS B 1 149 ? 10.859 5.594 -10.398 1 88.06 149 HIS B CA 1
ATOM 6084 C C . HIS B 1 149 ? 11.555 4.625 -11.352 1 88.06 149 HIS B C 1
ATOM 6086 O O . HIS B 1 149 ? 11.07 3.512 -11.562 1 88.06 149 HIS B O 1
ATOM 6092 N N . GLN B 1 150 ? 12.586 5.145 -11.945 1 90.5 150 GLN B N 1
ATOM 6093 C CA . GLN B 1 150 ? 13.375 4.285 -12.828 1 90.5 150 GLN B CA 1
ATOM 6094 C C . GLN B 1 150 ? 14.18 3.268 -12.023 1 90.5 150 GLN B C 1
ATOM 6096 O O . GLN B 1 150 ? 14.727 3.596 -10.961 1 90.5 150 GLN B O 1
ATOM 6101 N N . ALA B 1 151 ? 14.305 2.045 -12.594 1 93.56 151 ALA B N 1
ATOM 6102 C CA . ALA B 1 151 ? 15.117 1.008 -11.961 1 93.56 151 ALA B CA 1
ATOM 6103 C C . ALA B 1 151 ? 16.594 1.396 -11.953 1 93.56 151 ALA B C 1
ATOM 6105 O O . ALA B 1 151 ? 17.141 1.786 -12.992 1 93.56 151 ALA B O 1
ATOM 6106 N N . LEU B 1 152 ? 17.188 1.266 -10.828 1 95.81 152 LEU B N 1
ATOM 6107 C CA . LEU B 1 152 ? 18.578 1.683 -10.75 1 95.81 152 LEU B CA 1
ATOM 6108 C C . LEU B 1 152 ? 19.484 0.504 -10.406 1 95.81 152 LEU B C 1
ATOM 6110 O O . LEU B 1 152 ? 20.672 0.5 -10.75 1 95.81 152 LEU B O 1
ATOM 6114 N N . LEU B 1 153 ? 19.016 -0.513 -9.82 1 97.75 153 LEU B N 1
ATOM 6115 C CA . LEU B 1 153 ? 19.828 -1.621 -9.336 1 97.75 153 LEU B CA 1
ATOM 6116 C C . LEU B 1 153 ? 19.984 -2.693 -10.406 1 97.75 153 LEU B C 1
ATOM 6118 O O . LEU B 1 153 ? 19.578 -3.842 -10.203 1 97.75 153 LEU B O 1
ATOM 6122 N N . ILE B 1 154 ? 20.531 -2.322 -11.414 1 97 154 ILE B N 1
ATOM 6123 C CA . ILE B 1 154 ? 20.984 -3.184 -12.5 1 97 154 ILE B CA 1
ATOM 6124 C C . ILE B 1 154 ? 22.469 -2.971 -12.75 1 97 154 ILE B C 1
ATOM 6126 O O . ILE B 1 154 ? 22.891 -1.872 -13.117 1 97 154 ILE B O 1
ATOM 6130 N N . THR B 1 155 ? 23.281 -4.012 -12.547 1 97.94 155 THR B N 1
ATOM 6131 C CA . THR B 1 155 ? 24.719 -3.855 -12.664 1 97.94 155 THR B CA 1
ATOM 6132 C C . THR B 1 155 ? 25.125 -3.643 -14.125 1 97.94 155 THR B C 1
ATOM 6134 O O . THR B 1 155 ? 24.375 -4.012 -15.039 1 97.94 155 THR B O 1
ATOM 6137 N N . ARG B 1 156 ? 26.312 -3.035 -14.281 1 97.88 156 ARG B N 1
ATOM 6138 C CA . ARG B 1 156 ? 26.891 -2.854 -15.609 1 97.88 156 ARG B CA 1
ATOM 6139 C C . ARG B 1 156 ? 26.922 -4.172 -16.375 1 97.88 156 ARG B C 1
ATOM 6141 O O . ARG B 1 156 ? 26.453 -4.242 -17.516 1 97.88 156 ARG B O 1
ATOM 6148 N N . ALA B 1 157 ? 27.406 -5.219 -15.758 1 96.88 157 ALA B N 1
ATOM 6149 C CA . ALA B 1 157 ? 27.547 -6.52 -16.406 1 96.88 157 ALA B CA 1
ATOM 6150 C C . ALA B 1 157 ? 26.203 -7.09 -16.828 1 96.88 157 ALA B C 1
ATOM 6152 O O . ALA B 1 157 ? 26.031 -7.531 -17.969 1 96.88 157 ALA B O 1
ATOM 6153 N N . ASP B 1 158 ? 25.25 -7.062 -15.891 1 95.44 158 ASP B N 1
ATOM 6154 C CA . ASP B 1 158 ? 23.906 -7.598 -16.172 1 95.44 158 ASP B CA 1
ATOM 6155 C C . ASP B 1 158 ? 23.219 -6.805 -17.266 1 95.44 158 ASP B C 1
ATOM 6157 O O . ASP B 1 158 ? 22.531 -7.379 -18.109 1 95.44 158 ASP B O 1
ATOM 6161 N N . TYR B 1 159 ? 23.391 -5.492 -17.25 1 95.44 159 TYR B N 1
ATOM 6162 C CA . TYR B 1 159 ? 22.75 -4.637 -18.25 1 95.44 159 TYR B CA 1
ATOM 6163 C C . TYR B 1 159 ? 23.312 -4.906 -19.641 1 95.44 159 TYR B C 1
ATOM 6165 O O . TYR B 1 159 ? 22.562 -5.031 -20.609 1 95.44 159 TYR B O 1
ATOM 6173 N N . ILE B 1 160 ? 24.609 -4.961 -19.75 1 95.69 160 ILE B N 1
ATOM 6174 C CA . ILE B 1 160 ? 25.266 -5.195 -21.031 1 95.69 160 ILE B CA 1
ATOM 6175 C C . ILE B 1 160 ? 24.891 -6.578 -21.562 1 95.69 160 ILE B C 1
ATOM 6177 O O . ILE B 1 160 ? 24.578 -6.73 -22.734 1 95.69 160 ILE B O 1
ATOM 6181 N N . ALA B 1 161 ? 24.875 -7.543 -20.672 1 93.38 161 ALA B N 1
ATOM 6182 C CA . ALA B 1 161 ? 24.5 -8.898 -21.062 1 93.38 161 ALA B CA 1
ATOM 6183 C C . ALA B 1 161 ? 23.062 -8.93 -21.609 1 93.38 161 ALA B C 1
ATOM 6185 O O . ALA B 1 161 ? 22.781 -9.617 -22.594 1 93.38 161 ALA B O 1
ATOM 6186 N N . ALA B 1 162 ? 22.203 -8.219 -20.984 1 89.38 162 ALA B N 1
ATOM 6187 C CA . ALA B 1 162 ? 20.797 -8.258 -21.328 1 89.38 162 ALA B CA 1
ATOM 6188 C C . ALA B 1 162 ? 20.5 -7.434 -22.578 1 89.38 162 ALA B C 1
ATOM 6190 O O . ALA B 1 162 ? 19.609 -7.77 -23.359 1 89.38 162 ALA B O 1
ATOM 6191 N N . THR B 1 163 ? 21.234 -6.328 -22.781 1 89.06 163 THR B N 1
ATOM 6192 C CA . THR B 1 163 ? 20.844 -5.387 -23.828 1 89.06 163 THR B CA 1
ATOM 6193 C C . THR B 1 163 ? 21.797 -5.484 -25.016 1 89.06 163 THR B C 1
ATOM 6195 O O . THR B 1 163 ? 21.469 -5.035 -26.125 1 89.06 163 THR B O 1
ATOM 6198 N N . GLY B 1 164 ? 23.031 -5.902 -24.781 1 91.56 164 GLY B N 1
ATOM 6199 C CA . GLY B 1 164 ? 24.016 -6.047 -25.859 1 91.56 164 GLY B CA 1
ATOM 6200 C C . GLY B 1 164 ? 24.75 -4.758 -26.172 1 91.56 164 GLY B C 1
ATOM 6201 O O . GLY B 1 164 ? 25.516 -4.695 -27.125 1 91.56 164 GLY B O 1
ATOM 6202 N N . ILE B 1 165 ? 24.578 -3.695 -25.391 1 93.88 165 ILE B N 1
ATOM 6203 C CA . ILE B 1 165 ? 25.281 -2.451 -25.672 1 93.88 165 ILE B CA 1
ATOM 6204 C C . ILE B 1 165 ? 26.781 -2.646 -25.438 1 93.88 165 ILE B C 1
ATOM 6206 O O . ILE B 1 165 ? 27.188 -3.547 -24.703 1 93.88 165 ILE B O 1
ATOM 6210 N N . SER B 1 166 ? 27.578 -1.763 -26.031 1 96.44 166 SER B N 1
ATOM 6211 C CA . SER B 1 166 ? 29.016 -1.855 -25.875 1 96.44 166 SER B CA 1
ATOM 6212 C C . SER B 1 166 ? 29.469 -1.241 -24.547 1 96.44 166 SER B C 1
ATOM 6214 O O . SER B 1 166 ? 28.734 -0.45 -23.953 1 96.44 166 SER B O 1
ATOM 6216 N N . GLU B 1 167 ? 30.672 -1.556 -24.141 1 96.44 167 GLU B N 1
ATOM 6217 C CA . GLU B 1 167 ? 31.297 -0.934 -22.969 1 96.44 167 GLU B CA 1
ATOM 6218 C C . GLU B 1 167 ? 31.422 0.574 -23.156 1 96.44 167 GLU B C 1
ATOM 6220 O O . GLU B 1 167 ? 31.203 1.343 -22.219 1 96.44 167 GLU B O 1
ATOM 6225 N N . LEU B 1 168 ? 31.75 0.951 -24.328 1 96.69 168 LEU B N 1
ATOM 6226 C CA . LEU B 1 168 ? 31.938 2.363 -24.641 1 96.69 168 LEU B CA 1
ATOM 6227 C C . LEU B 1 168 ? 30.625 3.123 -24.516 1 96.69 168 LEU B C 1
ATOM 6229 O O . LEU B 1 168 ? 30.594 4.246 -24 1 96.69 168 LEU B O 1
ATOM 6233 N N . GLN B 1 169 ? 29.625 2.529 -25.031 1 96.31 169 GLN B N 1
ATOM 6234 C CA . GLN B 1 169 ? 28.312 3.168 -24.922 1 96.31 169 GLN B CA 1
ATOM 6235 C C . GLN B 1 169 ? 27.875 3.318 -23.469 1 96.31 169 GLN B C 1
ATOM 6237 O O . GLN B 1 169 ? 27.297 4.332 -23.094 1 96.31 169 GLN B O 1
ATOM 6242 N N . TRP B 1 170 ? 28.078 2.299 -22.609 1 95.81 170 TRP B N 1
ATOM 6243 C CA . TRP B 1 170 ? 27.797 2.396 -21.188 1 95.81 170 TRP B CA 1
ATOM 6244 C C . TRP B 1 170 ? 28.5 3.605 -20.578 1 95.81 170 TRP B C 1
ATOM 6246 O O . TRP B 1 170 ? 27.891 4.367 -19.828 1 95.81 170 TRP B O 1
ATOM 6256 N N . GLU B 1 171 ? 29.766 3.781 -20.922 1 96.5 171 GLU B N 1
ATOM 6257 C CA . GLU B 1 171 ? 30.578 4.852 -20.344 1 96.5 171 GLU B CA 1
ATOM 6258 C C . GLU B 1 171 ? 30.125 6.219 -20.828 1 96.5 171 GLU B C 1
ATOM 6260 O O . GLU B 1 171 ? 30.109 7.191 -20.078 1 96.5 171 GLU B O 1
ATOM 6265 N N . GLU B 1 172 ? 29.766 6.238 -22.047 1 95.69 172 GLU B N 1
ATOM 6266 C CA . GLU B 1 172 ? 29.25 7.492 -22.594 1 95.69 172 GLU B CA 1
ATOM 6267 C C . GLU B 1 172 ? 27.953 7.902 -21.891 1 95.69 172 GLU B C 1
ATOM 6269 O O . GLU B 1 172 ? 27.781 9.07 -21.547 1 95.69 172 GLU B O 1
ATOM 6274 N N . ASN B 1 173 ? 27.078 6.949 -21.703 1 94.44 173 ASN B N 1
ATOM 6275 C CA . ASN B 1 173 ? 25.844 7.219 -20.969 1 94.44 173 ASN B CA 1
ATOM 6276 C C . ASN B 1 173 ? 26.125 7.652 -19.531 1 94.44 173 ASN B C 1
ATOM 6278 O O . ASN B 1 173 ? 25.516 8.602 -19.031 1 94.44 173 ASN B O 1
ATOM 6282 N N . ARG B 1 174 ? 27.031 6.965 -18.906 1 95.5 174 ARG B N 1
ATOM 6283 C CA . ARG B 1 174 ? 27.422 7.277 -17.531 1 95.5 174 ARG B CA 1
ATOM 6284 C C . ARG B 1 174 ? 27.906 8.719 -17.406 1 95.5 174 ARG B C 1
ATOM 6286 O O . ARG B 1 174 ? 27.516 9.438 -16.5 1 95.5 174 ARG B O 1
ATOM 6293 N N . ASP B 1 175 ? 28.75 9.156 -18.328 1 94.69 175 ASP B N 1
ATOM 6294 C CA . ASP B 1 175 ? 29.328 10.492 -18.297 1 94.69 175 ASP B CA 1
ATOM 6295 C C . ASP B 1 175 ? 28.266 11.562 -18.547 1 94.69 175 ASP B C 1
ATOM 6297 O O . ASP B 1 175 ? 28.484 12.734 -18.219 1 94.69 175 ASP B O 1
ATOM 6301 N N . ASN B 1 176 ? 27.141 11.141 -19.062 1 92.12 176 ASN B N 1
ATOM 6302 C CA . ASN B 1 176 ? 26.016 12.047 -19.297 1 92.12 176 ASN B CA 1
ATOM 6303 C C . ASN B 1 176 ? 24.844 11.734 -18.391 1 92.12 176 ASN B C 1
ATOM 6305 O O . ASN B 1 176 ? 23.688 11.977 -18.75 1 92.12 176 ASN B O 1
ATOM 6309 N N . CYS B 1 177 ? 25.094 11.148 -17.281 1 93.12 177 CYS B N 1
ATOM 6310 C CA . CYS B 1 177 ? 24.047 10.734 -16.344 1 93.12 177 CYS B CA 1
ATOM 6311 C C . CYS B 1 177 ? 23.172 11.922 -15.961 1 93.12 177 CYS B C 1
ATOM 6313 O O . CYS B 1 177 ? 23.672 12.93 -15.469 1 93.12 177 CYS B O 1
ATOM 6315 N N . TRP B 1 178 ? 21.891 11.75 -16.125 1 87.38 178 TRP B N 1
ATOM 6316 C CA . TRP B 1 178 ? 20.953 12.828 -15.836 1 87.38 178 TRP B CA 1
ATOM 6317 C C . TRP B 1 178 ? 20.891 13.102 -14.336 1 87.38 178 TRP B C 1
ATOM 6319 O O . TRP B 1 178 ? 20.688 14.242 -13.914 1 87.38 178 TRP B O 1
ATOM 6329 N N . VAL B 1 179 ? 21.094 12.133 -13.484 1 89.81 179 VAL B N 1
ATOM 6330 C CA . VAL B 1 179 ? 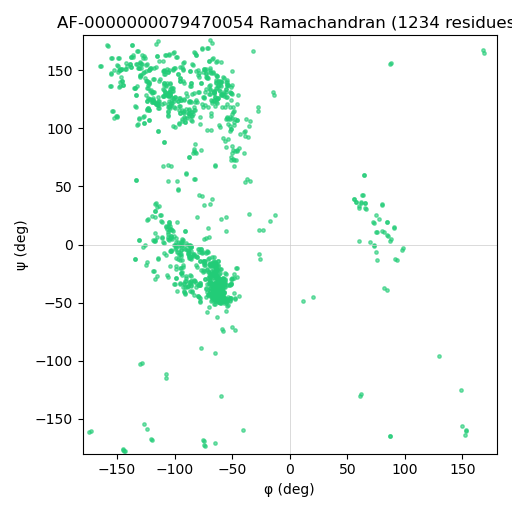21.047 12.32 -12.031 1 89.81 179 VAL B CA 1
ATOM 6331 C C . VAL B 1 179 ? 22.219 13.164 -11.578 1 89.81 179 VAL B C 1
ATOM 6333 O O . VAL B 1 179 ? 22.047 14.148 -10.852 1 89.81 179 VAL B O 1
ATOM 6336 N N . GLN B 1 180 ? 23.359 12.773 -12.062 1 92.38 180 GLN B N 1
ATOM 6337 C CA . GLN B 1 180 ? 24.562 13.492 -11.648 1 92.38 180 GLN B CA 1
ATOM 6338 C C . GLN B 1 180 ? 24.594 14.906 -12.227 1 92.38 180 GLN B C 1
ATOM 6340 O O . GLN B 1 180 ? 25.062 15.836 -11.57 1 92.38 180 GLN B O 1
ATOM 6345 N N . LYS B 1 181 ? 23.984 15.07 -13.312 1 88.12 181 LYS B N 1
ATOM 6346 C CA . LYS B 1 181 ? 24.031 16.375 -13.984 1 88.12 181 LYS B CA 1
ATOM 6347 C C . LYS B 1 181 ? 22.953 17.297 -13.438 1 88.12 181 LYS B C 1
ATOM 6349 O O . LYS B 1 181 ? 23.141 18.516 -13.391 1 88.12 181 LYS B O 1
ATOM 6354 N N . LEU B 1 182 ? 21.859 16.688 -13.031 1 85.62 182 LEU B N 1
ATOM 6355 C CA . LEU B 1 182 ? 20.719 17.562 -12.75 1 85.62 182 LEU B CA 1
ATOM 6356 C C . LEU B 1 182 ? 20.359 17.531 -11.266 1 85.62 182 LEU B C 1
ATOM 6358 O O . LEU B 1 182 ? 19.641 18.406 -10.781 1 85.62 182 LEU B O 1
ATOM 6362 N N . TRP B 1 183 ? 20.891 16.656 -10.609 1 87.44 183 TRP B N 1
ATOM 6363 C CA . TRP B 1 183 ? 20.469 16.547 -9.211 1 87.44 183 TRP B CA 1
ATOM 6364 C C . TRP B 1 183 ? 21.562 17.047 -8.273 1 87.44 183 TRP B C 1
ATOM 6366 O O . TRP B 1 183 ? 21.969 18.219 -8.336 1 87.44 183 TRP B O 1
ATOM 6376 N N . SER B 1 184 ? 22.141 16.078 -7.418 1 93.06 184 SER B N 1
ATOM 6377 C CA . SER B 1 184 ? 22.953 16.656 -6.359 1 93.06 184 SER B CA 1
ATOM 6378 C C . SER B 1 184 ? 24.094 15.727 -5.965 1 93.06 184 SER B C 1
ATOM 6380 O O . SER B 1 184 ? 24.016 14.516 -6.164 1 93.06 184 SER B O 1
ATOM 6382 N N . ALA B 1 185 ? 25.188 16.391 -5.547 1 97.75 185 ALA B N 1
ATOM 6383 C CA . ALA B 1 185 ? 26.141 15.711 -4.68 1 97.75 185 ALA B CA 1
ATOM 6384 C C . ALA B 1 185 ? 25.578 15.508 -3.279 1 97.75 185 ALA B C 1
ATOM 6386 O O . ALA B 1 185 ? 24.5 16.016 -2.963 1 97.75 185 ALA B O 1
ATOM 6387 N N . THR B 1 186 ? 26.312 14.672 -2.49 1 98.38 186 THR B N 1
ATOM 6388 C CA . THR B 1 186 ? 25.719 14.391 -1.188 1 98.38 186 THR B CA 1
ATOM 6389 C C . THR B 1 186 ? 26.797 14.195 -0.13 1 98.38 186 THR B C 1
ATOM 6391 O O . THR B 1 186 ? 27.953 13.961 -0.46 1 98.38 186 THR B O 1
ATOM 6394 N N . ILE B 1 187 ? 26.5 14.531 1.097 1 98.69 187 ILE B N 1
ATOM 6395 C CA . ILE B 1 187 ? 27.234 14.125 2.291 1 98.69 187 ILE B CA 1
ATOM 6396 C C . ILE B 1 187 ? 26.344 13.211 3.145 1 98.69 187 ILE B C 1
ATOM 6398 O O . ILE B 1 187 ? 25.188 13.539 3.428 1 98.69 187 ILE B O 1
ATOM 6402 N N . ASN B 1 188 ? 26.766 12.023 3.455 1 97.88 188 ASN B N 1
ATOM 6403 C CA . ASN B 1 188 ? 26.094 11.18 4.434 1 97.88 188 ASN B CA 1
ATOM 6404 C C . ASN B 1 188 ? 27.016 10.828 5.602 1 97.88 188 ASN B C 1
ATOM 6406 O O . ASN B 1 188 ? 28 11.516 5.852 1 97.88 188 ASN B O 1
ATOM 6410 N N . ASP B 1 189 ? 26.609 9.836 6.484 1 96.56 189 ASP B N 1
ATOM 6411 C CA . ASP B 1 189 ? 27.359 9.508 7.699 1 96.56 189 ASP B CA 1
ATOM 6412 C C . ASP B 1 189 ? 28.719 8.914 7.371 1 96.56 189 ASP B C 1
ATOM 6414 O O . ASP B 1 189 ? 29.594 8.82 8.242 1 96.56 189 ASP B O 1
ATOM 6418 N N . LYS B 1 190 ? 28.969 8.555 6.094 1 97.25 190 LYS B N 1
ATOM 6419 C CA . LYS B 1 190 ? 30.219 7.93 5.688 1 97.25 190 LYS B CA 1
ATOM 6420 C C . LYS B 1 190 ? 31.172 8.953 5.078 1 97.25 190 LYS B C 1
ATOM 6422 O O . LYS B 1 190 ? 32.406 8.773 5.109 1 97.25 190 LYS B O 1
ATOM 6427 N N . GLY B 1 191 ? 30.609 9.992 4.484 1 98.38 191 GLY B N 1
ATOM 6428 C CA . GLY B 1 191 ? 31.453 11.016 3.863 1 98.38 191 GLY B CA 1
ATOM 6429 C C . GLY B 1 191 ? 30.75 11.734 2.723 1 98.38 191 GLY B C 1
ATOM 6430 O O . GLY B 1 191 ? 29.516 11.828 2.695 1 98.38 191 GLY B O 1
ATOM 6431 N N . ALA B 1 192 ? 31.594 12.367 1.857 1 98.69 192 ALA B N 1
ATOM 6432 C CA . ALA B 1 192 ? 31.078 13.164 0.75 1 98.69 192 ALA B CA 1
ATOM 6433 C C . ALA B 1 192 ? 31.156 12.391 -0.565 1 98.69 192 ALA B C 1
ATOM 6435 O O . ALA B 1 192 ? 32.031 11.547 -0.745 1 98.69 192 ALA B O 1
ATOM 6436 N N . TYR B 1 193 ? 30.219 12.703 -1.48 1 98.62 193 TYR B N 1
ATOM 6437 C CA . TYR B 1 193 ? 30.125 11.977 -2.744 1 98.62 193 TYR B CA 1
ATOM 6438 C C . TYR B 1 193 ? 29.75 12.914 -3.883 1 98.62 193 TYR B C 1
ATOM 6440 O O . TYR B 1 193 ? 29.016 13.883 -3.68 1 98.62 193 TYR B O 1
ATOM 6448 N N . PHE B 1 194 ? 30.172 12.609 -5.113 1 98 194 PHE B N 1
ATOM 6449 C CA . PHE B 1 194 ? 29.875 13.406 -6.297 1 98 194 PHE B CA 1
ATOM 6450 C C . PHE B 1 194 ? 28.438 13.227 -6.734 1 98 194 PHE B C 1
ATOM 6452 O O . PHE B 1 194 ? 27.922 13.992 -7.559 1 98 194 PHE B O 1
ATOM 6459 N N . CYS B 1 195 ? 27.734 12.211 -6.219 1 97.56 195 CYS B N 1
ATOM 6460 C CA . CYS B 1 195 ? 26.391 11.828 -6.602 1 97.56 195 CYS B CA 1
ATOM 6461 C C . CYS B 1 195 ? 25.625 11.242 -5.418 1 97.56 195 CYS B C 1
ATOM 6463 O O . CYS B 1 195 ? 26.172 10.43 -4.664 1 97.56 195 CYS B O 1
ATOM 6465 N N . GLU B 1 196 ? 24.406 11.688 -5.305 1 96.25 196 GLU B N 1
ATOM 6466 C CA . GLU B 1 196 ? 23.625 11.258 -4.148 1 96.25 196 GLU B CA 1
ATOM 6467 C C . GLU B 1 196 ? 23.344 9.758 -4.195 1 96.25 196 GLU B C 1
ATOM 6469 O O . GLU B 1 196 ? 23.344 9.086 -3.158 1 96.25 196 GLU B O 1
ATOM 6474 N N . VAL B 1 197 ? 23.141 9.172 -5.352 1 97.12 197 VAL B N 1
ATOM 6475 C CA . VAL B 1 197 ? 22.859 7.746 -5.484 1 97.12 197 VAL B CA 1
ATOM 6476 C C . VAL B 1 197 ? 24.125 6.941 -5.207 1 97.12 197 VAL B C 1
ATOM 6478 O O . VAL B 1 197 ? 24.078 5.891 -4.566 1 97.12 197 VAL B O 1
ATOM 6481 N N . ALA B 1 198 ? 25.25 7.473 -5.668 1 98.12 198 ALA B N 1
ATOM 6482 C CA . ALA B 1 198 ? 26.531 6.84 -5.355 1 98.12 198 ALA B CA 1
ATOM 6483 C C . ALA B 1 198 ? 26.734 6.754 -3.848 1 98.12 198 ALA B C 1
ATOM 6485 O O . ALA B 1 198 ? 27.234 5.742 -3.344 1 98.12 198 ALA B O 1
ATOM 6486 N N . GLY B 1 199 ? 26.375 7.816 -3.152 1 97.75 199 GLY B N 1
ATOM 6487 C CA . GLY B 1 199 ? 26.484 7.801 -1.703 1 97.75 199 GLY B CA 1
ATOM 6488 C C . GLY B 1 199 ? 25.656 6.703 -1.056 1 97.75 199 GLY B C 1
ATOM 6489 O O . GLY B 1 199 ? 26.125 6.023 -0.139 1 97.75 199 GLY B O 1
ATOM 6490 N N . ALA B 1 200 ? 24.453 6.52 -1.541 1 97.12 200 ALA B N 1
ATOM 6491 C CA . ALA B 1 200 ? 23.578 5.488 -0.999 1 97.12 200 ALA B CA 1
ATOM 6492 C C . ALA B 1 200 ? 24.125 4.094 -1.279 1 97.12 200 ALA B C 1
ATOM 6494 O O . ALA B 1 200 ? 24.125 3.229 -0.398 1 97.12 200 ALA B O 1
ATOM 6495 N N . ILE B 1 201 ? 24.609 3.877 -2.48 1 97.75 201 ILE B N 1
ATOM 6496 C CA . ILE B 1 201 ? 25.156 2.58 -2.877 1 97.75 201 ILE B CA 1
ATOM 6497 C C . ILE B 1 201 ? 26.391 2.268 -2.051 1 97.75 201 ILE B C 1
ATOM 6499 O O . ILE B 1 201 ? 26.531 1.164 -1.518 1 97.75 201 ILE B O 1
ATOM 6503 N N . ASP B 1 202 ? 27.281 3.221 -1.916 1 97.88 202 ASP B N 1
ATOM 6504 C CA . ASP B 1 202 ? 28.531 3.004 -1.172 1 97.88 202 ASP B CA 1
ATOM 6505 C C . ASP B 1 202 ? 28.234 2.676 0.291 1 97.88 202 ASP B C 1
ATOM 6507 O O . ASP B 1 202 ? 28.859 1.788 0.87 1 97.88 202 ASP B O 1
ATOM 6511 N N . ARG B 1 203 ? 27.312 3.406 0.843 1 96.81 203 ARG B N 1
ATOM 6512 C CA . ARG B 1 203 ? 26.938 3.174 2.234 1 96.81 203 ARG B CA 1
ATOM 6513 C C . ARG B 1 203 ? 26.469 1.741 2.441 1 96.81 203 ARG B C 1
ATOM 6515 O O . ARG B 1 203 ? 26.891 1.068 3.381 1 96.81 203 ARG B O 1
ATOM 6522 N N . LEU B 1 204 ? 25.609 1.26 1.577 1 96.75 204 LEU B N 1
ATOM 6523 C CA . LEU B 1 204 ? 24.984 -0.047 1.748 1 96.75 204 LEU B CA 1
ATOM 6524 C C . LEU B 1 204 ? 25.938 -1.163 1.334 1 96.75 204 LEU B C 1
ATOM 6526 O O . LEU B 1 204 ? 26.109 -2.141 2.066 1 96.75 204 LEU B O 1
ATOM 6530 N N . TYR B 1 205 ? 26.625 -1.05 0.207 1 97.06 205 TYR B N 1
ATOM 6531 C CA . TYR B 1 205 ? 27.375 -2.145 -0.393 1 97.06 205 TYR B CA 1
ATOM 6532 C C . TYR B 1 205 ? 28.781 -2.211 0.179 1 97.06 205 TYR B C 1
ATOM 6534 O O . TYR B 1 205 ? 29.344 -3.297 0.344 1 97.06 205 TYR B O 1
ATOM 6542 N N . PHE B 1 206 ? 29.359 -1.05 0.522 1 97.19 206 PHE B N 1
ATOM 6543 C CA . PHE B 1 206 ? 30.781 -1.041 0.785 1 97.19 206 PHE B CA 1
ATOM 6544 C C . PHE B 1 206 ? 31.094 -0.34 2.104 1 97.19 206 PHE B C 1
ATOM 6546 O O . PHE B 1 206 ? 32.25 -0.103 2.434 1 97.19 206 PHE B O 1
ATOM 6553 N N . ASN B 1 207 ? 30.125 0.06 2.816 1 96.31 207 ASN B N 1
ATOM 6554 C CA . ASN B 1 207 ? 30.266 0.69 4.125 1 96.31 207 ASN B CA 1
ATOM 6555 C C . ASN B 1 207 ? 31.141 1.937 4.059 1 96.31 207 ASN B C 1
ATOM 6557 O O . ASN B 1 207 ? 32 2.137 4.91 1 96.31 207 ASN B O 1
ATOM 6561 N N . GLY B 1 208 ? 31.016 2.68 2.963 1 97.31 208 GLY B N 1
ATOM 6562 C CA . GLY B 1 208 ? 31.672 3.969 2.852 1 97.31 208 GLY B CA 1
ATOM 6563 C C . GLY B 1 208 ? 33.125 3.861 2.383 1 97.31 208 GLY B C 1
ATOM 6564 O O . GLY B 1 208 ? 33.906 4.797 2.555 1 97.31 208 GLY B O 1
ATOM 6565 N N . LYS B 1 209 ? 33.5 2.807 1.805 1 97.81 209 LYS B N 1
ATOM 6566 C CA . LYS B 1 209 ? 34.875 2.584 1.347 1 97.81 209 LYS B CA 1
ATOM 6567 C C . LYS B 1 209 ? 35.312 3.668 0.365 1 97.81 209 LYS B C 1
ATOM 6569 O O . LYS B 1 209 ? 36.5 4.016 0.3 1 97.81 209 LYS B O 1
ATOM 6574 N N . HIS B 1 210 ? 34.406 4.246 -0.357 1 98.19 210 HIS B N 1
ATOM 6575 C CA . HIS B 1 210 ? 34.75 5.188 -1.417 1 98.19 210 HIS B CA 1
ATOM 6576 C C . HIS B 1 210 ? 34.531 6.629 -0.971 1 98.19 210 HIS B C 1
ATOM 6578 O O . HIS B 1 210 ? 34.656 7.559 -1.767 1 98.19 210 HIS B O 1
ATOM 6584 N N . ALA B 1 211 ? 34.188 6.879 0.252 1 98.31 211 ALA B N 1
ATOM 6585 C CA . ALA B 1 211 ? 33.781 8.195 0.748 1 98.31 211 ALA B CA 1
ATOM 6586 C C . ALA B 1 211 ? 35 9.148 0.769 1 98.31 211 ALA B C 1
ATOM 6588 O O . ALA B 1 211 ? 36.094 8.742 1.119 1 98.31 211 ALA B O 1
ATOM 6589 N N . TRP B 1 212 ? 34.75 10.391 0.328 1 98.38 212 TRP B N 1
ATOM 6590 C CA . TRP B 1 212 ? 35.75 11.445 0.558 1 98.38 212 TRP B CA 1
ATOM 6591 C C . TRP B 1 212 ? 35.625 11.992 1.979 1 98.38 212 TRP B C 1
ATOM 6593 O O . TRP B 1 212 ? 34.531 12.039 2.551 1 98.38 212 TRP B O 1
ATOM 6603 N N . PRO B 1 213 ? 36.75 12.445 2.549 1 97.12 213 PRO B N 1
ATOM 6604 C CA . PRO B 1 213 ? 36.656 13.164 3.82 1 97.12 213 PRO B CA 1
ATOM 6605 C C . PRO B 1 213 ? 35.812 14.438 3.707 1 97.12 213 PRO B C 1
ATOM 6607 O O . PRO B 1 213 ? 35.906 15.156 2.707 1 97.12 213 PRO B O 1
ATOM 6610 N N . VAL B 1 214 ? 35 14.656 4.758 1 98.06 214 VAL B N 1
ATOM 6611 C CA . VAL B 1 214 ? 34.188 15.859 4.805 1 98.06 214 VAL B CA 1
ATOM 6612 C C . VAL B 1 214 ? 35 17.031 5.34 1 98.06 214 VAL B C 1
ATOM 6614 O O . VAL B 1 214 ? 34.875 17.391 6.516 1 98.06 214 VAL B O 1
ATOM 6617 N N . GLU B 1 215 ? 35.719 17.594 4.504 1 95.81 215 GLU B N 1
ATOM 6618 C CA . GLU B 1 215 ? 36.594 18.734 4.801 1 95.81 215 GLU B CA 1
ATOM 6619 C C . GLU B 1 215 ? 36.344 19.891 3.818 1 95.81 215 GLU B C 1
ATOM 6621 O O . GLU B 1 215 ? 35.719 19.688 2.773 1 95.81 215 GLU B O 1
ATOM 6626 N N . HIS B 1 216 ? 36.812 21.016 4.238 1 94.81 216 HIS B N 1
ATOM 6627 C CA . HIS B 1 216 ? 36.625 22.203 3.41 1 94.81 216 HIS B CA 1
ATOM 6628 C C . HIS B 1 216 ? 37.219 21.984 2.012 1 94.81 216 HIS B C 1
ATOM 6630 O O . HIS B 1 216 ? 38.344 21.484 1.863 1 94.81 216 HIS B O 1
ATOM 6636 N N . GLY B 1 217 ? 36.375 22.297 1.002 1 93.88 217 GLY B N 1
ATOM 6637 C CA . GLY B 1 217 ? 36.875 22.281 -0.368 1 93.88 217 GLY B CA 1
ATOM 6638 C C . GLY B 1 217 ? 36.562 21 -1.106 1 93.88 217 GLY B C 1
ATOM 6639 O O . GLY B 1 217 ? 36.781 20.891 -2.311 1 93.88 217 GLY B O 1
ATOM 6640 N N . TRP B 1 218 ? 35.969 19.969 -0.457 1 97.31 218 TRP B N 1
ATOM 6641 C CA . TRP B 1 218 ? 35.656 18.719 -1.136 1 97.31 218 TRP B CA 1
ATOM 6642 C C . TRP B 1 218 ? 34.781 18.953 -2.367 1 97.31 218 TRP B C 1
ATOM 6644 O O . TRP B 1 218 ? 34.875 18.234 -3.355 1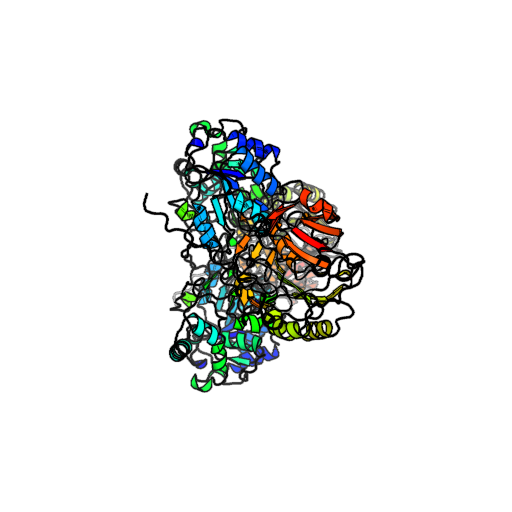 97.31 218 TRP B O 1
ATOM 6654 N N . TRP B 1 219 ? 33.938 20.031 -2.346 1 97.31 219 TRP B N 1
ATOM 6655 C CA . TRP B 1 219 ? 32.938 20.297 -3.383 1 97.31 219 TRP B CA 1
ATOM 6656 C C . TRP B 1 219 ? 33.594 20.938 -4.605 1 97.31 219 TRP B C 1
ATOM 6658 O O . TRP B 1 219 ? 32.938 21.125 -5.637 1 97.31 219 TRP B O 1
ATOM 6668 N N . GLN B 1 220 ? 34.844 21.234 -4.57 1 96.88 220 GLN B N 1
ATOM 6669 C CA . GLN B 1 220 ? 35.562 21.859 -5.684 1 96.88 220 GLN B CA 1
ATOM 6670 C C . GLN B 1 220 ? 36.094 20.797 -6.641 1 96.88 220 GLN B C 1
ATOM 6672 O O . GLN B 1 220 ? 36.625 21.109 -7.707 1 96.88 220 GLN B O 1
ATOM 6677 N N . ARG B 1 221 ? 35.969 19.578 -6.281 1 96.88 221 ARG B N 1
ATOM 6678 C CA . ARG B 1 221 ? 36.5 18.484 -7.09 1 96.88 221 ARG B CA 1
ATOM 6679 C C . ARG B 1 221 ? 35.875 18.484 -8.484 1 96.88 221 ARG B C 1
ATOM 6681 O O . ARG B 1 221 ? 34.688 18.766 -8.641 1 96.88 221 ARG B O 1
ATOM 6688 N N . GLN B 1 222 ? 36.719 18.203 -9.484 1 96.62 222 GLN B N 1
ATOM 6689 C CA . GLN B 1 222 ? 36.312 18.078 -10.875 1 96.62 222 GLN B CA 1
ATOM 6690 C C . GLN B 1 222 ? 36.125 16.609 -11.258 1 96.62 222 GLN B C 1
ATOM 6692 O O . GLN B 1 222 ? 36.625 15.719 -10.57 1 96.62 222 GLN B O 1
ATOM 6697 N N . PRO B 1 223 ? 35.375 16.406 -12.375 1 95.69 223 PRO B N 1
ATOM 6698 C CA . PRO B 1 223 ? 35.094 15.016 -12.758 1 95.69 223 PRO B CA 1
ATOM 6699 C C . PRO B 1 223 ? 36.375 14.18 -12.844 1 95.69 223 PRO B C 1
ATOM 6701 O O . PRO B 1 223 ? 36.375 13 -12.484 1 95.69 223 PRO B O 1
ATOM 6704 N N . GLY B 1 224 ? 37.438 14.742 -13.25 1 94.31 224 GLY B N 1
ATOM 6705 C CA . GLY B 1 224 ? 38.719 14.047 -13.297 1 94.31 224 GLY B CA 1
ATOM 6706 C C . GLY B 1 224 ? 39.219 13.633 -11.93 1 94.31 224 GLY B C 1
ATOM 6707 O O . GLY B 1 224 ? 40.031 12.727 -11.82 1 94.31 224 GLY B O 1
ATOM 6708 N N . ASP B 1 225 ? 38.688 14.258 -10.828 1 94.5 225 ASP B N 1
ATOM 6709 C CA . ASP B 1 225 ? 39.125 14.031 -9.453 1 94.5 225 ASP B CA 1
ATOM 6710 C C . ASP B 1 225 ? 38.219 12.992 -8.758 1 94.5 225 ASP B C 1
ATOM 6712 O O . ASP B 1 225 ? 38.469 12.641 -7.602 1 94.5 225 ASP B O 1
ATOM 6716 N N . PHE B 1 226 ? 37.219 12.492 -9.414 1 96.44 226 PHE B N 1
ATOM 6717 C CA . PHE B 1 226 ? 36.25 11.664 -8.727 1 96.44 226 PHE B CA 1
ATOM 6718 C C . PHE B 1 226 ? 36.844 10.32 -8.32 1 96.44 226 PHE B C 1
ATOM 6720 O O . PHE B 1 226 ? 36.406 9.703 -7.352 1 96.44 226 PHE B O 1
ATOM 6727 N N . GLY B 1 227 ? 37.844 9.867 -9.07 1 92.62 227 GLY B N 1
ATOM 6728 C CA . GLY B 1 227 ? 38.594 8.703 -8.664 1 92.62 227 GLY B CA 1
ATOM 6729 C C . GLY B 1 227 ? 37.75 7.445 -8.547 1 92.62 227 GLY B C 1
ATOM 6730 O O . GLY B 1 227 ? 37 7.105 -9.461 1 92.62 227 GLY B O 1
ATOM 6731 N N . ASP B 1 228 ? 37.906 6.762 -7.371 1 94.69 228 ASP B N 1
ATOM 6732 C CA . ASP B 1 228 ? 37.312 5.449 -7.152 1 94.69 228 ASP B CA 1
ATOM 6733 C C . ASP B 1 228 ? 35.781 5.543 -7.082 1 94.69 228 ASP B C 1
ATOM 6735 O O . ASP B 1 228 ? 35.062 4.543 -7.25 1 94.69 228 ASP B O 1
ATOM 6739 N N . GLN B 1 229 ? 35.219 6.723 -6.84 1 97.19 229 GLN B N 1
ATOM 6740 C CA . GLN B 1 229 ? 33.781 6.844 -6.73 1 97.19 229 GLN B CA 1
ATOM 6741 C C . GLN B 1 229 ? 33.094 6.535 -8.062 1 97.19 229 GLN B C 1
ATOM 6743 O O . GLN B 1 229 ? 31.938 6.109 -8.094 1 97.19 229 GLN B O 1
ATOM 6748 N N . ILE B 1 230 ? 33.781 6.707 -9.172 1 97.06 230 ILE B N 1
ATOM 6749 C CA . ILE B 1 230 ? 33.219 6.445 -10.492 1 97.06 230 ILE B CA 1
ATOM 6750 C C . ILE B 1 230 ? 32.844 4.969 -10.609 1 97.06 230 ILE B C 1
ATOM 6752 O O . ILE B 1 230 ? 31.906 4.613 -11.336 1 97.06 230 ILE B O 1
ATOM 6756 N N . GLU B 1 231 ? 33.531 4.125 -9.875 1 97 231 GLU B N 1
ATOM 6757 C CA . GLU B 1 231 ? 33.281 2.689 -9.898 1 97 231 GLU B CA 1
ATOM 6758 C C . GLU B 1 231 ? 31.875 2.375 -9.375 1 97 231 GLU B C 1
ATOM 6760 O O . GLU B 1 231 ? 31.312 1.334 -9.703 1 97 231 GLU B O 1
ATOM 6765 N N . LEU B 1 232 ? 31.359 3.217 -8.555 1 98.19 232 LEU B N 1
ATOM 6766 C CA . LEU B 1 232 ? 30.016 3.01 -7.992 1 98.19 232 LEU B CA 1
ATOM 6767 C C . L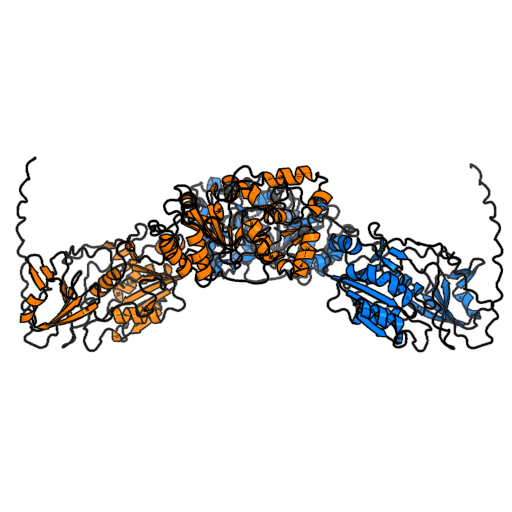EU B 1 232 ? 28.969 3.045 -9.086 1 98.19 232 LEU B C 1
ATOM 6769 O O . LEU B 1 232 ? 27.875 2.49 -8.922 1 98.19 232 LEU B O 1
ATOM 6773 N N . CYS B 1 233 ? 29.281 3.656 -10.242 1 98 233 CYS B N 1
ATOM 6774 C CA . CYS B 1 233 ? 28.359 3.721 -11.383 1 98 233 CYS B CA 1
ATOM 6775 C C . CYS B 1 233 ? 28.172 2.346 -12.008 1 98 233 CYS B C 1
ATOM 6777 O O . CYS B 1 233 ? 27.203 2.119 -12.734 1 98 233 CYS B O 1
ATOM 6779 N N . ASN B 1 234 ? 29.062 1.4 -11.711 1 98.12 234 ASN B N 1
ATOM 6780 C CA . ASN B 1 234 ? 28.922 0.035 -12.195 1 98.12 234 ASN B CA 1
ATOM 6781 C C . ASN B 1 234 ? 27.766 -0.686 -11.5 1 98.12 234 ASN B C 1
ATOM 6783 O O . ASN B 1 234 ? 27.312 -1.736 -11.961 1 98.12 234 ASN B O 1
ATOM 6787 N N . TYR B 1 235 ? 27.25 -0.107 -10.445 1 98.31 235 TYR B N 1
ATOM 6788 C CA . TYR B 1 235 ? 26.156 -0.697 -9.672 1 98.31 235 TYR B CA 1
ATOM 6789 C C . TYR B 1 235 ? 24.875 0.101 -9.844 1 98.31 235 TYR B C 1
ATOM 6791 O O . TYR B 1 235 ? 23.891 -0.138 -9.133 1 98.31 235 TYR B O 1
ATOM 6799 N N . CYS B 1 236 ? 24.859 1.075 -10.703 1 97.88 236 CYS B N 1
ATOM 6800 C CA . CYS B 1 236 ? 23.688 1.933 -10.922 1 97.88 236 CYS B CA 1
ATOM 6801 C C . CYS B 1 236 ? 23.422 2.102 -12.414 1 97.88 236 CYS B C 1
ATOM 6803 O O . CYS B 1 236 ? 24.266 2.607 -13.156 1 97.88 236 CYS B O 1
ATOM 6805 N N . ALA B 1 237 ? 22.188 1.849 -12.812 1 95 237 ALA B N 1
ATOM 6806 C CA . ALA B 1 237 ? 21.875 1.888 -14.234 1 95 237 ALA B CA 1
ATOM 6807 C C . ALA B 1 237 ? 21.047 3.121 -14.578 1 95 237 ALA B C 1
ATOM 6809 O O . ALA B 1 237 ? 20.438 3.193 -15.656 1 95 237 ALA B O 1
ATOM 6810 N N . LEU B 1 238 ? 20.953 4.105 -13.75 1 93.44 238 LEU B N 1
ATOM 6811 C CA . LEU B 1 238 ? 20.078 5.254 -13.953 1 93.44 238 LEU B CA 1
ATOM 6812 C C . LEU B 1 238 ? 20.484 6.035 -15.195 1 93.44 238 LEU B C 1
ATOM 6814 O O . LEU B 1 238 ? 19.641 6.684 -15.828 1 93.44 238 LEU B O 1
ATOM 6818 N N . ALA B 1 239 ? 21.75 5.977 -15.523 1 93.19 239 ALA B N 1
ATOM 6819 C CA . ALA B 1 239 ? 22.219 6.703 -16.703 1 93.19 239 ALA B CA 1
ATOM 6820 C C . ALA B 1 239 ? 21.797 6 -17.984 1 93.19 239 ALA B C 1
ATOM 6822 O O . ALA B 1 239 ? 21.875 6.578 -19.062 1 93.19 239 ALA B O 1
ATOM 6823 N N . GLN B 1 240 ? 21.422 4.715 -17.828 1 92 240 GLN B N 1
ATOM 6824 C CA . GLN B 1 240 ? 21.016 3.916 -18.984 1 92 240 GLN B CA 1
ATOM 6825 C C . GLN B 1 240 ? 19.516 3.977 -19.203 1 92 240 GLN B C 1
ATOM 6827 O O . GLN B 1 240 ? 18.75 4.152 -18.266 1 92 240 GLN B O 1
ATOM 6832 N N . PRO B 1 241 ? 19.078 3.838 -20.5 1 87.06 241 PRO B N 1
ATOM 6833 C CA . PRO B 1 241 ? 17.656 3.602 -20.672 1 87.06 241 PRO B CA 1
ATOM 6834 C C . PRO B 1 241 ? 17.156 2.385 -19.891 1 87.06 241 PRO B C 1
ATOM 6836 O O . PRO B 1 241 ? 17.828 1.354 -19.859 1 87.06 241 PRO B O 1
ATOM 6839 N N . GLY B 1 242 ? 16.125 2.521 -19.188 1 86.31 242 GLY B N 1
ATOM 6840 C CA . GLY B 1 242 ? 15.625 1.413 -18.391 1 86.31 242 GLY B CA 1
ATOM 6841 C C . GLY B 1 242 ? 14.164 1.55 -18.016 1 86.31 242 GLY B C 1
ATOM 6842 O O . GLY B 1 242 ? 13.555 2.598 -18.234 1 86.31 242 GLY B O 1
ATOM 6843 N N . PRO B 1 243 ? 13.633 0.506 -17.453 1 87.62 243 PRO B N 1
ATOM 6844 C CA . PRO B 1 243 ? 12.219 0.512 -17.078 1 87.62 243 PRO B CA 1
ATOM 6845 C C . PRO B 1 243 ? 11.945 1.37 -15.844 1 87.62 243 PRO B C 1
ATOM 6847 O O . PRO B 1 243 ? 12.828 1.566 -15.008 1 87.62 243 PRO B O 1
ATOM 6850 N N . SER B 1 244 ? 10.727 1.922 -15.805 1 85.25 244 SER B N 1
ATOM 6851 C CA . SER B 1 244 ? 10.211 2.619 -14.633 1 85.25 244 SER B CA 1
ATOM 6852 C C . SER B 1 244 ? 8.992 1.905 -14.062 1 85.25 244 SER B C 1
ATOM 6854 O O . SER B 1 244 ? 8.32 1.146 -14.766 1 85.25 244 SER B O 1
ATOM 6856 N N . GLN B 1 245 ? 8.859 2.102 -12.844 1 83.94 245 GLN B N 1
ATOM 6857 C CA . GLN B 1 245 ? 7.707 1.498 -12.172 1 83.94 245 GLN B CA 1
ATOM 6858 C C . GLN B 1 245 ? 7.086 2.465 -11.164 1 83.94 245 GLN B C 1
ATOM 6860 O O . GLN B 1 245 ? 7.754 3.381 -10.688 1 83.94 245 GLN B O 1
ATOM 6865 N N . LEU B 1 246 ? 5.793 2.211 -10.922 1 83.31 246 LEU B N 1
ATOM 6866 C CA . LEU B 1 246 ? 5.121 2.988 -9.891 1 83.31 246 LEU B CA 1
ATOM 6867 C C . LEU B 1 246 ? 5.863 2.889 -8.562 1 83.31 246 LEU B C 1
ATOM 6869 O O . LEU B 1 246 ? 6.246 1.794 -8.141 1 83.31 246 LEU B O 1
ATOM 6873 N N . ASP B 1 247 ? 6.023 4.023 -7.992 1 88.62 247 ASP B N 1
ATOM 6874 C CA . ASP B 1 247 ? 6.828 4.074 -6.777 1 88.62 247 ASP B CA 1
ATOM 6875 C C . ASP B 1 247 ? 6.09 3.434 -5.602 1 88.62 247 ASP B C 1
ATOM 6877 O O . ASP B 1 247 ? 6.719 2.914 -4.68 1 88.62 247 ASP B O 1
ATOM 6881 N N . ILE B 1 248 ? 4.824 3.352 -5.676 1 87.62 248 ILE B N 1
ATOM 6882 C CA . ILE B 1 248 ? 4.008 2.912 -4.551 1 87.62 248 ILE B CA 1
ATOM 6883 C C . ILE B 1 248 ? 3.902 1.39 -4.551 1 87.62 248 ILE B C 1
ATOM 6885 O O . ILE B 1 248 ? 3.328 0.8 -3.631 1 87.62 248 ILE B O 1
ATOM 6889 N N . LEU B 1 249 ? 4.477 0.614 -5.473 1 87.69 249 LEU B N 1
ATOM 6890 C CA . LEU B 1 249 ? 4.359 -0.837 -5.566 1 87.69 249 LEU B CA 1
ATOM 6891 C C . LEU B 1 249 ? 5.203 -1.521 -4.496 1 87.69 249 LEU B C 1
ATOM 6893 O O . LEU B 1 249 ? 5 -2.699 -4.195 1 87.69 249 LEU B O 1
ATOM 6897 N N . GLU B 1 250 ? 6.25 -0.859 -3.963 1 90.62 250 GLU B N 1
ATOM 6898 C CA . GLU B 1 250 ? 7.102 -1.335 -2.877 1 90.62 250 GLU B CA 1
ATOM 6899 C C . GLU B 1 250 ? 7.898 -2.564 -3.299 1 90.62 250 GLU B C 1
ATOM 6901 O O . GLU B 1 250 ? 8.109 -3.48 -2.502 1 90.62 250 GLU B O 1
ATOM 6906 N N . ARG B 1 251 ? 8.305 -2.594 -4.547 1 91.81 251 ARG B N 1
ATOM 6907 C CA . ARG B 1 251 ? 9.156 -3.65 -5.078 1 91.81 251 ARG B CA 1
ATOM 6908 C C . ARG B 1 251 ? 10.133 -3.098 -6.109 1 91.81 251 ARG B C 1
ATOM 6910 O O . ARG B 1 251 ? 9.742 -2.354 -7.012 1 91.81 251 ARG B O 1
ATOM 6917 N N . ASP B 1 252 ? 11.32 -3.549 -6.02 1 95 252 ASP B N 1
ATOM 6918 C CA . ASP B 1 252 ? 12.352 -3.051 -6.926 1 95 252 ASP B CA 1
ATOM 6919 C C . ASP B 1 252 ? 12.539 -3.988 -8.117 1 95 252 ASP B C 1
ATOM 6921 O O . ASP B 1 252 ? 12.32 -5.195 -8 1 95 252 ASP B O 1
ATOM 6925 N N . ILE B 1 253 ? 12.867 -3.365 -9.258 1 93.38 253 ILE B N 1
ATOM 6926 C CA . ILE B 1 253 ? 13.414 -4.137 -10.367 1 93.38 253 ILE B CA 1
ATOM 6927 C C . ILE B 1 253 ? 14.938 -4.234 -10.227 1 93.38 253 ILE B C 1
ATOM 6929 O O . ILE B 1 253 ? 15.633 -3.219 -10.273 1 93.38 253 ILE B O 1
ATOM 6933 N N . ILE B 1 254 ? 15.391 -5.445 -10.039 1 96.19 254 ILE B N 1
ATOM 6934 C CA . ILE B 1 254 ? 16.828 -5.578 -9.797 1 96.19 254 ILE B CA 1
ATOM 6935 C C . ILE B 1 254 ? 17.406 -6.641 -10.719 1 96.19 254 ILE B C 1
ATOM 6937 O O . ILE B 1 254 ? 16.672 -7.484 -11.25 1 96.19 254 ILE B O 1
ATOM 6941 N N . SER B 1 255 ? 18.703 -6.594 -11 1 95.5 255 SER B N 1
ATOM 6942 C CA . SER B 1 255 ? 19.375 -7.617 -11.789 1 95.5 255 SER B CA 1
ATOM 6943 C C . SER B 1 255 ? 19.75 -8.82 -10.938 1 95.5 255 SER B C 1
ATOM 6945 O O . SER B 1 255 ? 19.797 -8.727 -9.711 1 95.5 255 SER B O 1
ATOM 6947 N N . PRO B 1 256 ? 20.094 -9.953 -11.562 1 89.44 256 PRO B N 1
ATOM 6948 C CA . PRO B 1 256 ? 20.484 -11.148 -10.812 1 89.44 256 PRO B CA 1
ATOM 6949 C C . PRO B 1 256 ? 21.703 -10.906 -9.914 1 89.44 256 PRO B C 1
ATOM 6951 O O . PRO B 1 256 ? 21.719 -11.352 -8.766 1 89.44 256 PRO B O 1
ATOM 6954 N N . GLN B 1 257 ? 22.688 -10.188 -10.344 1 94.19 257 GLN B N 1
ATOM 6955 C CA . GLN B 1 257 ? 23.875 -9.93 -9.539 1 94.19 257 GLN B CA 1
ATOM 6956 C C . GLN B 1 257 ? 23.531 -9.109 -8.305 1 94.19 257 GLN B C 1
ATOM 6958 O O . GLN B 1 257 ? 24.047 -9.375 -7.215 1 94.19 257 GLN B O 1
ATOM 6963 N N . HIS B 1 258 ? 22.672 -8.117 -8.492 1 97 258 HIS B N 1
ATOM 6964 C CA . HIS B 1 258 ? 22.234 -7.34 -7.336 1 97 258 HIS B CA 1
ATOM 6965 C C . HIS B 1 258 ? 21.484 -8.211 -6.34 1 97 258 HIS B C 1
ATOM 6967 O O . HIS B 1 258 ? 21.625 -8.039 -5.129 1 97 258 HIS B O 1
ATOM 6973 N N . ARG B 1 259 ? 20.594 -9.047 -6.879 1 91.69 259 ARG B N 1
ATOM 6974 C CA . ARG B 1 259 ? 19.891 -9.953 -5.977 1 91.69 259 ARG B CA 1
ATOM 6975 C C . ARG B 1 259 ? 20.875 -10.711 -5.09 1 91.69 259 ARG B C 1
ATOM 6977 O O . ARG B 1 259 ? 20.672 -10.82 -3.879 1 91.69 259 ARG B O 1
ATOM 6984 N N . ASP B 1 260 ? 21.938 -11.234 -5.672 1 88.19 260 ASP B N 1
ATOM 6985 C CA . ASP B 1 260 ? 22.922 -12.023 -4.938 1 88.19 260 ASP B CA 1
ATOM 6986 C C . ASP B 1 260 ? 23.672 -11.172 -3.918 1 88.19 260 ASP B C 1
ATOM 6988 O O . ASP B 1 260 ? 23.859 -11.594 -2.775 1 88.19 260 ASP B O 1
ATOM 6992 N N . ILE B 1 261 ? 24.047 -9.992 -4.324 1 95.69 261 ILE B N 1
ATOM 6993 C CA . ILE B 1 261 ? 24.766 -9.078 -3.438 1 95.69 261 ILE B CA 1
ATOM 6994 C C . ILE B 1 261 ? 23.875 -8.719 -2.25 1 95.69 261 ILE B C 1
ATOM 6996 O O . ILE B 1 261 ? 24.297 -8.805 -1.096 1 95.69 261 ILE B O 1
ATOM 7000 N N . LEU B 1 262 ? 22.656 -8.336 -2.541 1 96.12 262 LEU B N 1
ATOM 7001 C CA . LEU B 1 262 ? 21.734 -7.879 -1.517 1 96.12 262 LEU B CA 1
ATOM 7002 C C . LEU B 1 262 ? 21.328 -9.023 -0.588 1 96.12 262 LEU B C 1
ATOM 7004 O O . LEU B 1 262 ? 21.109 -8.812 0.606 1 96.12 262 LEU B O 1
ATOM 7008 N N . ARG B 1 263 ? 21.25 -10.172 -1.177 1 89.75 263 ARG B N 1
ATOM 7009 C CA . ARG B 1 263 ? 20.984 -11.352 -0.349 1 89.75 263 ARG B CA 1
ATOM 7010 C C . ARG B 1 263 ? 22.109 -11.555 0.666 1 89.75 263 ARG B C 1
ATOM 7012 O O . ARG B 1 263 ? 21.844 -11.781 1.849 1 89.75 263 ARG B O 1
ATOM 7019 N N . LYS B 1 264 ? 23.297 -11.531 0.232 1 91.12 264 LYS B N 1
ATOM 7020 C CA . LYS B 1 264 ? 24.469 -11.711 1.094 1 91.12 264 LYS B CA 1
ATOM 7021 C C . LYS B 1 264 ? 24.516 -10.625 2.17 1 91.12 264 LYS B C 1
ATOM 7023 O O . LYS B 1 264 ? 24.969 -10.883 3.291 1 91.12 264 LYS B O 1
ATOM 7028 N N . LEU B 1 265 ? 24 -9.461 1.864 1 94.5 265 LEU B N 1
ATOM 7029 C CA . LEU B 1 265 ? 24.031 -8.328 2.785 1 94.5 265 LEU B CA 1
ATOM 7030 C C . LEU B 1 265 ? 22.891 -8.406 3.783 1 94.5 265 LEU B C 1
ATOM 7032 O O . LEU B 1 265 ? 22.828 -7.633 4.738 1 94.5 265 LEU B O 1
ATOM 7036 N N . GLY B 1 266 ? 21.984 -9.305 3.545 1 92.81 266 GLY B N 1
ATOM 7037 C CA . GLY B 1 266 ? 20.859 -9.438 4.449 1 92.81 266 GLY B CA 1
ATOM 7038 C C . GLY B 1 266 ? 19.781 -8.406 4.211 1 92.81 266 GLY B C 1
ATOM 7039 O O . GLY B 1 266 ? 19.078 -7.992 5.145 1 92.81 266 GLY B O 1
ATOM 7040 N N . SER B 1 267 ? 19.547 -8.008 3.004 1 95.69 267 SER B N 1
ATOM 7041 C CA . SER B 1 267 ? 18.547 -7.016 2.645 1 95.69 267 SER B CA 1
ATOM 7042 C C . SER B 1 267 ? 17.156 -7.469 3.068 1 95.69 267 SER B C 1
ATOM 7044 O O . SER B 1 267 ? 16.703 -8.555 2.695 1 95.69 267 SER B O 1
ATOM 7046 N N . PRO B 1 268 ? 16.406 -6.605 3.803 1 94.44 268 PRO B N 1
ATOM 7047 C CA . PRO B 1 268 ? 15.031 -6.945 4.168 1 94.44 268 PRO B CA 1
ATOM 7048 C C . PRO B 1 268 ? 14.117 -7.113 2.955 1 94.44 268 PRO B C 1
ATOM 7050 O O . PRO B 1 268 ? 13.258 -8 2.941 1 94.44 268 PRO B O 1
ATOM 7053 N N . ALA B 1 269 ? 14.281 -6.281 1.963 1 94.81 269 ALA B N 1
ATOM 7054 C CA . ALA B 1 269 ? 13.453 -6.367 0.762 1 94.81 269 ALA B CA 1
ATOM 7055 C C . ALA B 1 269 ? 13.641 -7.711 0.065 1 94.81 269 ALA B C 1
ATOM 7057 O O . ALA B 1 269 ? 12.672 -8.305 -0.422 1 94.81 269 ALA B O 1
ATOM 7058 N N . ILE B 1 270 ? 14.836 -8.203 0.056 1 91.19 270 ILE B N 1
ATOM 7059 C CA . ILE B 1 270 ? 15.125 -9.484 -0.58 1 91.19 270 ILE B CA 1
ATOM 7060 C C . ILE B 1 270 ? 14.516 -10.617 0.238 1 91.19 270 ILE B C 1
ATOM 7062 O O . ILE B 1 270 ? 13.93 -11.547 -0.321 1 91.19 270 ILE B O 1
ATOM 7066 N N . LYS B 1 271 ? 14.68 -10.508 1.52 1 85.19 271 LYS B N 1
ATOM 7067 C CA . LYS B 1 271 ? 14.125 -11.523 2.406 1 85.19 271 LYS B CA 1
ATOM 7068 C C . LYS B 1 271 ? 12.617 -11.641 2.227 1 85.19 271 LYS B C 1
ATOM 7070 O O . LYS B 1 271 ? 12.062 -12.742 2.293 1 85.19 271 LYS B O 1
ATOM 7075 N N . LYS B 1 272 ? 11.992 -10.539 1.902 1 83.56 272 LYS B N 1
ATOM 7076 C CA . LYS B 1 272 ? 10.539 -10.508 1.78 1 83.56 272 LYS B CA 1
ATOM 7077 C C . LYS B 1 272 ? 10.102 -10.727 0.333 1 83.56 272 LYS B C 1
ATOM 7079 O O . LYS B 1 272 ? 8.914 -10.664 0.021 1 83.56 272 LYS B O 1
ATOM 7084 N N . HIS B 1 273 ? 11.094 -10.812 -0.571 1 81.38 273 HIS B N 1
ATOM 7085 C CA . HIS B 1 273 ? 10.852 -11.016 -1.996 1 81.38 273 HIS B CA 1
ATOM 7086 C C . HIS B 1 273 ? 10.156 -9.812 -2.617 1 81.38 273 HIS B C 1
ATOM 7088 O O . HIS B 1 273 ? 9.297 -9.977 -3.492 1 81.38 273 HIS B O 1
ATOM 7094 N N . ASN B 1 274 ? 10.398 -8.68 -2.107 1 88.88 274 ASN B N 1
ATOM 7095 C CA . ASN B 1 274 ? 9.883 -7.434 -2.668 1 88.88 274 ASN B CA 1
ATOM 7096 C C . ASN B 1 274 ? 10.75 -6.938 -3.826 1 88.88 274 ASN B C 1
ATOM 7098 O O . ASN B 1 274 ? 11.289 -5.832 -3.775 1 88.88 274 ASN B O 1
ATOM 7102 N N . TYR B 1 275 ? 10.906 -7.758 -4.785 1 91.19 275 TYR B N 1
ATOM 7103 C CA . TYR B 1 275 ? 11.672 -7.41 -5.973 1 91.19 275 TYR B CA 1
ATOM 7104 C C . TYR B 1 275 ? 11.219 -8.227 -7.176 1 91.19 275 TYR B C 1
ATOM 7106 O O . TYR B 1 275 ? 10.516 -9.227 -7.02 1 91.19 275 TYR B O 1
ATOM 7114 N N . GLU B 1 276 ? 11.555 -7.703 -8.312 1 87.12 276 GLU B N 1
ATOM 7115 C CA . GLU B 1 276 ? 11.43 -8.375 -9.602 1 87.12 276 GLU B CA 1
ATOM 7116 C C . GLU B 1 276 ? 12.773 -8.453 -10.32 1 87.12 276 GLU B C 1
ATOM 7118 O O . GLU B 1 276 ? 13.555 -7.5 -10.281 1 87.12 276 GLU B O 1
ATOM 7123 N N . ILE B 1 277 ? 12.961 -9.609 -10.906 1 88.38 277 ILE B N 1
ATOM 7124 C CA . ILE B 1 277 ? 14.203 -9.727 -11.656 1 88.38 277 ILE B CA 1
ATOM 7125 C C . ILE B 1 277 ? 14.062 -9.039 -13.008 1 88.38 277 ILE B C 1
ATOM 7127 O O . ILE B 1 277 ? 13.094 -9.273 -13.734 1 88.38 277 ILE B O 1
ATOM 7131 N N . PHE B 1 278 ? 15.07 -8.266 -13.219 1 91.75 278 PHE B N 1
ATOM 7132 C CA . PHE B 1 278 ? 15.078 -7.512 -14.469 1 91.75 278 PHE B CA 1
ATOM 7133 C C . PHE B 1 278 ? 15.102 -8.445 -15.672 1 91.75 278 PHE B C 1
ATOM 7135 O O . PHE B 1 278 ? 15.945 -9.344 -15.742 1 91.75 278 PHE B O 1
ATOM 7142 N N . ASP B 1 279 ? 14.109 -8.211 -16.562 1 83.44 279 ASP B N 1
ATOM 7143 C CA . ASP B 1 279 ? 13.992 -8.883 -17.844 1 83.44 279 ASP B CA 1
ATOM 7144 C C . ASP B 1 279 ? 13.68 -7.887 -18.953 1 83.44 279 ASP B C 1
ATOM 7146 O O . ASP B 1 279 ? 12.625 -7.254 -18.953 1 83.44 279 ASP B O 1
ATOM 7150 N N . ARG B 1 280 ? 14.57 -7.801 -19.922 1 82.44 280 ARG B N 1
ATOM 7151 C CA . ARG B 1 280 ? 14.469 -6.785 -20.953 1 82.44 280 ARG B CA 1
ATOM 7152 C C . ARG B 1 280 ? 13.156 -6.922 -21.734 1 82.44 280 ARG B C 1
ATOM 7154 O O . ARG B 1 280 ? 12.578 -5.926 -22.156 1 82.44 280 ARG B O 1
ATOM 7161 N N . GLU B 1 281 ? 12.68 -8.117 -21.828 1 77.81 281 GLU B N 1
ATOM 7162 C CA . GLU B 1 281 ? 11.453 -8.352 -22.578 1 77.81 281 GLU B CA 1
ATOM 7163 C C . GLU B 1 281 ? 10.227 -7.984 -21.75 1 77.81 281 GLU B C 1
ATOM 7165 O O . GLU B 1 281 ? 9.258 -7.422 -22.266 1 77.81 281 GLU B O 1
ATOM 7170 N N . LEU B 1 282 ? 10.312 -8.211 -20.5 1 78.81 282 LEU B N 1
ATOM 7171 C CA . LEU B 1 282 ? 9.172 -7.984 -19.625 1 78.81 282 LEU B CA 1
ATOM 7172 C C . LEU B 1 282 ? 9.117 -6.535 -19.156 1 78.81 282 LEU B C 1
ATOM 7174 O O . LEU B 1 282 ? 8.031 -5.977 -18.969 1 78.81 282 LEU B O 1
ATOM 7178 N N . HIS B 1 283 ? 10.328 -5.98 -19 1 81.94 283 HIS B N 1
ATOM 7179 C CA . HIS B 1 283 ? 10.422 -4.617 -18.484 1 81.94 283 HIS B CA 1
ATOM 7180 C C . HIS B 1 283 ? 10.789 -3.635 -19.594 1 81.94 283 HIS B C 1
ATOM 7182 O O . HIS B 1 283 ? 11.859 -3.025 -19.562 1 81.94 283 HIS B O 1
ATOM 7188 N N . LYS B 1 284 ? 9.969 -3.324 -20.594 1 72 284 LYS B N 1
ATOM 7189 C CA . LYS B 1 284 ? 10.273 -2.588 -21.828 1 72 284 LYS B CA 1
ATOM 7190 C C . LYS B 1 284 ? 10.125 -1.084 -21.609 1 72 284 LYS B C 1
ATOM 7192 O O . LYS B 1 284 ? 10.539 -0.289 -22.453 1 72 284 LYS B O 1
ATOM 7197 N N . GLN B 1 285 ? 9.797 -0.587 -20.547 1 65.69 285 GLN B N 1
ATOM 7198 C CA . GLN B 1 285 ? 9.453 0.828 -20.469 1 65.69 285 GLN B CA 1
ATOM 7199 C C . GLN B 1 285 ? 10.711 1.693 -20.375 1 65.69 285 GLN B C 1
ATOM 7201 O O . GLN B 1 285 ? 11.711 1.284 -19.781 1 65.69 285 GLN B O 1
ATOM 7206 N N . LYS B 1 286 ? 10.82 2.678 -21.359 1 65.31 286 LYS B N 1
ATOM 7207 C CA . LYS B 1 286 ? 11.93 3.623 -21.328 1 65.31 286 LYS B CA 1
ATOM 7208 C C . LYS B 1 286 ? 11.492 4.977 -20.781 1 65.31 286 LYS B C 1
ATOM 7210 O O . LYS B 1 286 ? 10.438 5.496 -21.156 1 65.31 286 LYS B O 1
ATOM 7215 N N . ARG B 1 287 ? 12.172 5.371 -19.688 1 61.28 287 ARG B N 1
ATOM 7216 C CA . ARG B 1 287 ? 11.938 6.738 -19.234 1 61.28 287 ARG B CA 1
ATOM 7217 C C . ARG B 1 287 ? 12.961 7.695 -19.828 1 61.28 287 ARG B C 1
ATOM 7219 O O . ARG B 1 287 ? 14.164 7.445 -19.766 1 61.28 287 ARG B O 1
ATOM 7226 N N . GLU B 1 288 ? 12.484 8.641 -20.656 1 60.41 288 GLU B N 1
ATOM 7227 C CA . GLU B 1 288 ? 13.367 9.727 -21.062 1 60.41 288 GLU B CA 1
ATOM 7228 C C . GLU B 1 288 ? 13.258 10.914 -20.125 1 60.41 288 GLU B C 1
ATOM 7230 O O . GLU B 1 288 ? 12.156 11.391 -19.844 1 60.41 288 GLU B O 1
ATOM 7235 N N . VAL B 1 289 ? 14.266 11.195 -19.312 1 58.88 289 VAL B N 1
ATOM 7236 C CA . VAL B 1 289 ? 14.258 12.352 -18.422 1 58.88 289 VAL B CA 1
ATOM 7237 C C . VAL B 1 289 ? 15 13.516 -19.078 1 58.88 289 VAL B C 1
ATOM 7239 O O . VAL B 1 289 ? 16.188 13.414 -19.375 1 58.88 289 VAL B O 1
ATOM 7242 N N . GLU B 1 290 ? 14.242 14.469 -19.547 1 52.94 290 GLU B N 1
ATOM 7243 C CA . GLU B 1 290 ? 14.867 15.617 -20.203 1 52.94 290 GLU B CA 1
ATOM 7244 C C . GLU B 1 290 ? 15.289 16.672 -19.172 1 52.94 290 GLU B C 1
ATOM 7246 O O . GLU B 1 290 ? 16.297 17.359 -19.359 1 52.94 290 GLU B O 1
ATOM 7251 N N . SER B 1 291 ? 14.391 16.953 -18.047 1 55.97 291 SER B N 1
ATOM 7252 C CA . SER B 1 291 ? 14.711 17.953 -17.031 1 55.97 291 SER B CA 1
ATOM 7253 C C . SER B 1 291 ? 14.281 17.484 -15.648 1 55.97 291 SER B C 1
ATOM 7255 O O . SER B 1 291 ? 13.484 16.547 -15.523 1 55.97 291 SER B O 1
ATOM 7257 N N . ARG B 1 292 ? 15.047 18.062 -14.609 1 53.09 292 ARG B N 1
ATOM 7258 C CA . ARG B 1 292 ? 14.68 17.797 -13.219 1 53.09 292 ARG B CA 1
ATOM 7259 C C . ARG B 1 292 ? 13.188 18 -13 1 53.09 292 ARG B C 1
ATOM 7261 O O . ARG B 1 292 ? 12.539 17.188 -12.328 1 53.09 292 ARG B O 1
ATOM 7268 N N . ASP B 1 293 ? 12.812 19.094 -13.523 1 51.06 293 ASP B N 1
ATOM 7269 C CA . ASP B 1 293 ? 11.43 19.484 -13.273 1 51.06 293 ASP B CA 1
ATOM 7270 C C . ASP B 1 293 ? 10.453 18.469 -13.867 1 51.06 293 ASP B C 1
ATOM 7272 O O . ASP B 1 293 ? 9.383 18.234 -13.305 1 51.06 293 ASP B O 1
ATOM 7276 N N . ASN B 1 294 ? 10.875 17.938 -14.938 1 48.94 294 ASN B N 1
ATOM 7277 C CA . ASN B 1 294 ? 10.031 16.922 -15.57 1 48.94 294 ASN B CA 1
ATOM 7278 C C . ASN B 1 294 ? 9.961 15.641 -14.742 1 48.94 294 ASN B C 1
ATOM 7280 O O . ASN B 1 294 ? 8.977 14.906 -14.812 1 48.94 294 ASN B O 1
ATOM 7284 N N . TYR B 1 295 ? 11.039 15.43 -14.094 1 51.38 295 TYR B N 1
ATOM 7285 C CA . TYR B 1 295 ? 11.055 14.242 -13.25 1 51.38 295 TYR B CA 1
ATOM 7286 C C . TYR B 1 295 ? 10.141 14.414 -12.047 1 51.38 295 TYR B C 1
ATOM 7288 O O . TYR B 1 295 ? 9.422 13.492 -11.664 1 51.38 295 TYR B O 1
ATOM 7296 N N . VAL B 1 296 ? 10.336 15.453 -11.336 1 50.66 296 VAL B N 1
ATOM 7297 C CA . VAL B 1 296 ? 9.57 15.688 -10.117 1 50.66 296 VAL B CA 1
ATOM 7298 C C . VAL B 1 296 ? 8.133 16.062 -10.469 1 50.66 296 VAL B C 1
ATOM 7300 O O . VAL B 1 296 ? 7.223 15.891 -9.656 1 50.66 296 VAL B O 1
ATOM 7303 N N . GLY B 1 297 ? 7.832 16.734 -11.508 1 47.03 297 GLY B N 1
ATOM 7304 C CA . GLY B 1 297 ? 6.574 17.438 -11.703 1 47.03 297 GLY B CA 1
ATOM 7305 C C . GLY B 1 297 ? 5.426 16.531 -12.07 1 47.03 297 GLY B C 1
ATOM 7306 O O . GLY B 1 297 ? 4.383 16.531 -11.414 1 47.03 297 GLY B O 1
ATOM 7307 N N . ASN B 1 298 ? 5.129 16.219 -13.406 1 44.72 298 ASN B N 1
ATOM 7308 C CA . ASN B 1 298 ? 3.82 16.391 -14.031 1 44.72 298 ASN B CA 1
ATOM 7309 C C . ASN B 1 298 ? 3.035 15.086 -14.062 1 44.72 298 ASN B C 1
ATOM 7311 O O . ASN B 1 298 ? 3.232 14.266 -14.953 1 44.72 298 ASN B O 1
ATOM 7315 N N . ASP B 1 299 ? 2.895 14.539 -13.023 1 41.31 299 ASP B N 1
ATOM 7316 C CA . ASP B 1 299 ? 1.896 13.547 -13.406 1 41.31 299 ASP B CA 1
ATOM 7317 C C . ASP B 1 299 ? 0.676 14.219 -14.039 1 41.31 299 ASP B C 1
ATOM 7319 O O . ASP B 1 299 ? 0.358 15.367 -13.727 1 41.31 299 ASP B O 1
ATOM 7323 N N . GLY B 1 300 ? 0.607 14.016 -15.148 1 45.5 300 GLY B N 1
ATOM 7324 C CA . GLY B 1 300 ? -0.523 14.625 -15.836 1 45.5 300 GLY B CA 1
ATOM 7325 C C . GLY B 1 300 ? -1.253 15.648 -14.977 1 45.5 300 GLY B C 1
ATOM 7326 O O . GLY B 1 300 ? -1.725 16.672 -15.484 1 45.5 300 GLY B O 1
ATOM 7327 N N . ALA B 1 301 ? -1.615 15.328 -13.68 1 50.62 301 ALA B N 1
ATOM 7328 C CA . ALA B 1 301 ? -2.312 16.406 -12.992 1 50.62 301 ALA B CA 1
ATOM 7329 C C . ALA B 1 301 ? -1.339 17.266 -12.18 1 50.62 301 ALA B C 1
ATOM 7331 O O . ALA B 1 301 ? -1.746 18.219 -11.508 1 50.62 301 ALA B O 1
ATOM 7332 N N . GLY B 1 302 ? 0.114 17.031 -12.102 1 61.09 302 GLY B N 1
ATOM 7333 C CA . GLY B 1 302 ? 1.111 17.938 -11.547 1 61.09 302 GLY B CA 1
ATOM 7334 C C . GLY B 1 302 ? 1.136 17.938 -10.031 1 61.09 302 GLY B C 1
ATOM 7335 O O . GLY B 1 302 ? 1.564 18.906 -9.414 1 61.09 302 GLY B O 1
ATOM 7336 N N . ARG B 1 303 ? 0.611 16.797 -9.266 1 74.56 303 ARG B N 1
ATOM 7337 C CA . ARG B 1 303 ? 0.541 16.906 -7.812 1 74.56 303 ARG B CA 1
ATOM 7338 C C . ARG B 1 303 ? 1.653 16.094 -7.152 1 74.56 303 ARG B C 1
ATOM 7340 O O . ARG B 1 303 ? 1.897 14.945 -7.523 1 74.56 303 ARG B O 1
ATOM 7347 N N . ARG B 1 304 ? 2.342 16.688 -6.285 1 80.38 304 ARG B N 1
ATOM 7348 C CA . ARG B 1 304 ? 3.395 16.062 -5.484 1 80.38 304 ARG B CA 1
ATOM 7349 C C . ARG B 1 304 ? 2.879 15.688 -4.102 1 80.38 304 ARG B C 1
ATOM 7351 O O . ARG B 1 304 ? 3.477 14.852 -3.42 1 80.38 304 ARG B O 1
ATOM 7358 N N . VAL B 1 305 ? 1.847 16.344 -3.764 1 84 305 VAL B N 1
ATOM 7359 C CA . VAL B 1 305 ? 1.152 16.016 -2.521 1 84 305 VAL B CA 1
ATOM 7360 C C . VAL B 1 305 ? -0.243 15.484 -2.834 1 84 305 VAL B C 1
ATOM 7362 O O . VAL B 1 305 ? -1.028 16.141 -3.521 1 84 305 VAL B O 1
ATOM 7365 N N . GLY B 1 306 ? -0.464 14.383 -2.299 1 79.31 306 GLY B N 1
ATOM 7366 C CA . GLY B 1 306 ? -1.769 13.789 -2.543 1 79.31 306 GLY B CA 1
ATOM 7367 C C . GLY B 1 306 ? -2.908 14.578 -1.928 1 79.31 306 GLY B C 1
ATOM 7368 O O . GLY B 1 306 ? -2.752 15.172 -0.859 1 79.31 306 GLY B O 1
ATOM 7369 N N . ILE B 1 307 ? -4.07 14.57 -2.549 1 74.88 307 ILE B N 1
ATOM 7370 C CA . ILE B 1 307 ? -5.25 15.281 -2.072 1 74.88 307 ILE B CA 1
ATOM 7371 C C . ILE B 1 307 ? -5.664 14.742 -0.708 1 74.88 307 ILE B C 1
ATOM 7373 O O . ILE B 1 307 ? -6.082 15.5 0.169 1 74.88 307 ILE B O 1
ATOM 7377 N N . GLY B 1 308 ? -5.477 13.523 -0.48 1 71.56 308 GLY B N 1
ATOM 7378 C CA . GLY B 1 308 ? -5.938 12.891 0.742 1 71.56 308 GLY B CA 1
ATOM 7379 C C . GLY B 1 308 ? -4.883 12.852 1.83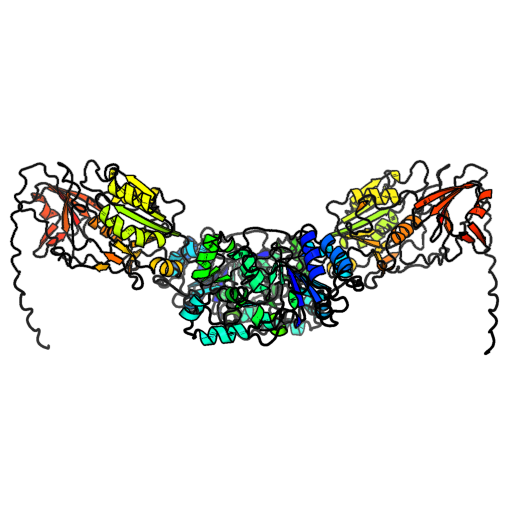1 1 71.56 308 GLY B C 1
ATOM 7380 O O . GLY B 1 308 ? -5.125 12.336 2.924 1 71.56 308 GLY B O 1
ATOM 7381 N N . HIS B 1 309 ? -3.773 13.469 1.458 1 76.5 309 HIS B N 1
ATOM 7382 C CA . HIS B 1 309 ? -2.758 13.469 2.504 1 76.5 309 HIS B CA 1
ATOM 7383 C C . HIS B 1 309 ? -3.209 14.289 3.707 1 76.5 309 HIS B C 1
ATOM 7385 O O . HIS B 1 309 ? -3.551 15.469 3.57 1 76.5 309 HIS B O 1
ATOM 7391 N N . ASN B 1 310 ? -3.229 13.664 4.859 1 75.88 310 ASN B N 1
ATOM 7392 C CA . ASN B 1 310 ? -3.84 14.312 6.016 1 75.88 310 ASN B CA 1
ATOM 7393 C C . ASN B 1 310 ? -2.861 14.414 7.18 1 75.88 310 ASN B C 1
ATOM 7395 O O . ASN B 1 310 ? -3.271 14.648 8.32 1 75.88 310 ASN B O 1
ATOM 7399 N N . SER B 1 311 ? -1.617 14.344 6.867 1 77.94 311 SER B N 1
ATOM 7400 C CA . SER B 1 311 ? -0.65 14.367 7.961 1 77.94 311 SER B CA 1
ATOM 7401 C C . SER B 1 311 ? -0.606 15.734 8.633 1 77.94 311 SER B C 1
ATOM 7403 O O . SER B 1 311 ? -0.274 15.836 9.812 1 77.94 311 SER B O 1
ATOM 7405 N N . THR B 1 312 ? -0.955 16.688 7.891 1 83.5 312 THR B N 1
ATOM 7406 C CA . THR B 1 312 ? -0.835 18.031 8.422 1 83.5 312 THR B CA 1
ATOM 7407 C C . THR B 1 312 ? -2.199 18.578 8.844 1 83.5 312 THR B C 1
ATOM 7409 O O . THR B 1 312 ? -2.322 19.734 9.227 1 83.5 312 THR B O 1
ATOM 7412 N N . LYS B 1 313 ? -3.197 17.719 8.797 1 86.94 313 LYS B N 1
ATOM 7413 C CA . LYS B 1 313 ? -4.547 18.156 9.148 1 86.94 313 LYS B CA 1
ATOM 7414 C C . LYS B 1 313 ? -4.906 17.734 10.57 1 86.94 313 LYS B C 1
ATOM 7416 O O . LYS B 1 313 ? -4.348 16.766 11.102 1 86.94 313 LYS B O 1
ATOM 7421 N N . PRO B 1 314 ? -5.77 18.516 11.172 1 90.94 314 PRO B N 1
ATOM 7422 C CA . PRO B 1 314 ? -6.227 18.156 12.508 1 90.94 314 PRO B CA 1
ATOM 7423 C C . PRO B 1 314 ? -6.855 16.766 12.555 1 90.94 314 PRO B C 1
ATOM 7425 O O . PRO B 1 314 ? -7.566 16.375 11.625 1 90.94 314 PRO B O 1
ATOM 7428 N N . LYS B 1 315 ? -6.613 16.062 13.672 1 86.44 315 LYS B N 1
ATOM 7429 C CA . LYS B 1 315 ? -7.191 14.742 13.891 1 86.44 315 LYS B CA 1
ATOM 7430 C C . LYS B 1 315 ? -8.414 14.828 14.805 1 86.44 315 LYS B C 1
ATOM 7432 O O . LYS B 1 315 ? -9.312 13.984 14.727 1 86.44 315 LYS B O 1
ATOM 7437 N N . LYS B 1 316 ? -8.344 15.719 15.703 1 91.75 316 LYS B N 1
ATOM 7438 C CA . LYS B 1 316 ? -9.398 15.914 16.703 1 91.75 316 LYS B CA 1
ATOM 7439 C C . LYS B 1 316 ? -9.547 17.391 17.062 1 91.75 316 LYS B C 1
ATOM 7441 O O . LYS B 1 316 ? -8.555 18.125 17.109 1 91.75 316 LYS B O 1
ATOM 7446 N N . LEU B 1 317 ? -10.789 17.75 17.219 1 95.44 317 LEU B N 1
ATOM 7447 C CA . LEU B 1 317 ? -11.086 19.109 17.688 1 95.44 317 LEU B CA 1
ATOM 7448 C C . LEU B 1 317 ? -11.906 19.078 18.969 1 95.44 317 LEU B C 1
ATOM 7450 O O . LEU B 1 317 ? -13.039 18.578 18.969 1 95.44 317 LEU B O 1
ATOM 7454 N N . SER B 1 318 ? -11.328 19.578 20.031 1 97.12 318 SER B N 1
ATOM 7455 C CA . SER B 1 318 ? -12.008 19.641 21.328 1 97.12 318 SER B CA 1
ATOM 7456 C C . SER B 1 318 ? -12.367 21.078 21.688 1 97.12 318 SER B C 1
ATOM 7458 O O . SER B 1 318 ? -11.664 22.016 21.297 1 97.12 318 SER B O 1
ATOM 7460 N N . CYS B 1 319 ? -13.43 21.203 22.406 1 97.31 319 CYS B N 1
ATOM 7461 C CA . CYS B 1 319 ? -13.844 22.5 22.938 1 97.31 319 CYS B CA 1
ATOM 7462 C C . CYS B 1 319 ? -13.898 22.484 24.453 1 97.31 319 CYS B C 1
ATOM 7464 O O . CYS B 1 319 ? -14.43 21.547 25.047 1 97.31 319 CYS B O 1
ATOM 7466 N N . VAL B 1 320 ? -13.297 23.469 25.062 1 96.94 320 VAL B N 1
ATOM 7467 C CA . VAL B 1 320 ? -13.383 23.641 26.516 1 96.94 320 VAL B CA 1
ATOM 7468 C C . VAL B 1 320 ? -14.023 25 26.828 1 96.94 320 VAL B C 1
ATOM 7470 O O . VAL B 1 320 ? -13.555 26.031 26.359 1 96.94 320 VAL B O 1
ATOM 7473 N N . LEU B 1 321 ? -15.039 24.891 27.531 1 94.88 321 LEU B N 1
ATOM 7474 C CA . LEU B 1 321 ? -15.672 26.141 27.953 1 94.88 321 LEU B CA 1
ATOM 7475 C C . LEU B 1 321 ? -16.109 26.062 29.406 1 94.88 321 LEU B C 1
ATOM 7477 O O . LEU B 1 321 ? -16.328 24.984 29.938 1 94.88 321 LEU B O 1
ATOM 7481 N N . VAL B 1 322 ? -16.156 27.25 30.016 1 91.94 322 VAL B N 1
ATOM 7482 C CA . VAL B 1 322 ? -16.594 27.391 31.391 1 91.94 322 VAL B CA 1
ATOM 7483 C C . VAL B 1 322 ? -18 27.969 31.438 1 91.94 322 VAL B C 1
ATOM 7485 O O . VAL B 1 322 ? -18.297 28.938 30.719 1 91.94 322 VAL B O 1
ATOM 7488 N N . SER B 1 323 ? -18.875 27.297 32.156 1 90.19 323 SER B N 1
ATOM 7489 C CA . SER B 1 323 ? -20.219 27.797 32.375 1 90.19 323 SER B CA 1
ATOM 7490 C C . SER B 1 323 ? -20.609 27.734 33.844 1 90.19 323 SER B C 1
ATOM 7492 O O . SER B 1 323 ? -20.844 26.656 34.406 1 90.19 323 SER B O 1
ATOM 7494 N N . VAL B 1 324 ? -20.609 28.75 34.469 1 84.5 324 VAL B N 1
ATOM 7495 C CA . VAL B 1 324 ? -21.078 28.891 35.844 1 84.5 324 VAL B CA 1
ATOM 7496 C C . VAL B 1 324 ? -22.172 29.938 35.906 1 84.5 324 VAL B C 1
ATOM 7498 O O . VAL B 1 324 ? -21.906 31.141 35.812 1 84.5 324 VAL B O 1
ATOM 7501 N N . GLY B 1 325 ? -23.359 29.484 36.094 1 81.81 325 GLY B N 1
ATOM 7502 C CA . GLY B 1 325 ? -24.5 30.375 36.062 1 81.81 325 GLY B CA 1
ATOM 7503 C C . GLY B 1 325 ? -24.969 30.734 34.688 1 81.81 325 GLY B C 1
ATOM 7504 O O . GLY B 1 325 ? -25.766 31.672 34.5 1 81.81 325 GLY B O 1
ATOM 7505 N N . TYR B 1 326 ? -24.469 30.047 33.688 1 86.25 326 TYR B N 1
ATOM 7506 C CA . TYR B 1 326 ? -24.797 30.359 32.281 1 86.25 326 TYR B CA 1
ATOM 7507 C C . TYR B 1 326 ? -25.516 29.188 31.625 1 86.25 326 TYR B C 1
ATOM 7509 O O . TYR B 1 326 ? -25.438 29.016 30.422 1 86.25 326 TYR B O 1
ATOM 7517 N N . GLY B 1 327 ? -26.203 28.453 32.406 1 87.25 327 GLY B N 1
ATOM 7518 C CA . GLY B 1 327 ? -26.891 27.266 31.891 1 87.25 327 GLY B CA 1
ATOM 7519 C C . GLY B 1 327 ? -27.891 27.594 30.781 1 87.25 327 GLY B C 1
ATOM 7520 O O . GLY B 1 327 ? -27.984 26.844 29.797 1 87.25 327 GLY B O 1
ATOM 7521 N N . ASP B 1 328 ? -28.609 28.688 30.906 1 84.19 328 ASP B N 1
ATOM 7522 C CA . ASP B 1 328 ? -29.609 29.047 29.922 1 84.19 328 ASP B CA 1
ATOM 7523 C C . ASP B 1 328 ? -28.969 29.484 28.594 1 84.19 328 ASP B C 1
ATOM 7525 O O . ASP B 1 328 ? -29.5 29.203 27.516 1 84.19 328 ASP B O 1
ATOM 7529 N N . MET B 1 329 ? -27.938 30.234 28.719 1 85.81 329 MET B N 1
ATOM 7530 C CA . MET B 1 329 ? -27.219 30.594 27.516 1 85.81 329 MET B CA 1
ATOM 7531 C C . MET B 1 329 ? -26.609 29.375 26.828 1 85.81 329 MET B C 1
ATOM 7533 O O . MET B 1 329 ? -26.672 29.25 25.609 1 85.81 329 MET B O 1
ATOM 7537 N N . LEU B 1 330 ? -26.062 28.516 27.672 1 91 330 LEU B N 1
ATOM 7538 C CA . LEU B 1 330 ? -25.5 27.281 27.156 1 91 330 LEU B CA 1
ATOM 7539 C C . LEU B 1 330 ? -26.547 26.469 26.422 1 91 330 LEU B C 1
ATOM 7541 O O . LEU B 1 330 ? -26.25 25.828 25.406 1 91 330 LEU B O 1
ATOM 7545 N N . ALA B 1 331 ? -27.766 26.516 26.891 1 90.69 331 ALA B N 1
ATOM 7546 C CA . ALA B 1 331 ? -28.859 25.781 26.266 1 90.69 331 ALA B CA 1
ATOM 7547 C C . ALA B 1 331 ? -29.141 26.281 24.859 1 90.69 331 ALA B C 1
ATOM 7549 O O . ALA B 1 331 ? -29.656 25.547 24.016 1 90.69 331 ALA B O 1
ATOM 7550 N N . GLN B 1 332 ? -28.766 27.469 24.594 1 87.31 332 GLN B N 1
ATOM 7551 C CA . GLN B 1 332 ? -28.969 28.047 23.266 1 87.31 332 GLN B CA 1
ATOM 7552 C C . GLN B 1 332 ? -27.781 27.781 22.359 1 87.31 332 GLN B C 1
ATOM 7554 O O . GLN B 1 332 ? -27.953 27.672 21.141 1 87.31 332 GLN B O 1
ATOM 7559 N N . THR B 1 333 ? -26.672 27.703 22.906 1 92.12 333 THR B N 1
ATOM 7560 C CA . THR B 1 333 ? -25.469 27.625 22.078 1 92.12 333 THR B CA 1
ATOM 7561 C C . THR B 1 333 ? -25.047 26.172 21.875 1 92.12 333 THR B C 1
ATOM 7563 O O . THR B 1 333 ? -24.562 25.797 20.797 1 92.12 333 THR B O 1
ATOM 7566 N N . LEU B 1 334 ? -25.234 25.281 22.828 1 94.06 334 LEU B N 1
ATOM 7567 C CA . LEU B 1 334 ? -24.688 23.938 22.828 1 94.06 334 LEU B CA 1
ATOM 7568 C C . LEU B 1 334 ? -25.281 23.109 21.688 1 94.06 334 LEU B C 1
ATOM 7570 O O . LEU B 1 334 ? -24.562 22.328 21.047 1 94.06 334 LEU B O 1
ATOM 7574 N N . PRO B 1 335 ? -26.547 23.266 21.375 1 89.94 335 PRO B N 1
ATOM 7575 C CA . PRO B 1 335 ? -27.094 22.5 20.25 1 89.94 335 PRO B CA 1
ATOM 7576 C C . PRO B 1 335 ? -26.438 22.844 18.922 1 89.94 335 PRO B C 1
ATOM 7578 O O . PRO B 1 335 ? -26.359 22 18.031 1 89.94 335 PRO B O 1
ATOM 7581 N N . ARG B 1 336 ? -25.984 24 18.812 1 87.56 336 ARG B N 1
ATOM 7582 C CA . ARG B 1 336 ? -25.328 24.453 17.594 1 87.56 336 ARG B CA 1
ATOM 7583 C C . ARG B 1 336 ? -23.859 24.031 17.578 1 87.56 336 ARG B C 1
ATOM 7585 O O . ARG B 1 336 ? -23.281 23.797 16.516 1 87.56 336 ARG B O 1
ATOM 7592 N N . ASN B 1 337 ? -23.297 23.969 18.75 1 93.12 337 ASN B N 1
ATOM 7593 C CA . ASN B 1 337 ? -21.844 23.781 18.859 1 93.12 337 ASN B CA 1
ATOM 7594 C C . ASN B 1 337 ? -21.484 22.297 18.922 1 93.12 337 ASN B C 1
ATOM 7596 O O . ASN B 1 337 ? -20.406 21.906 18.484 1 93.12 337 ASN B O 1
ATOM 7600 N N . ILE B 1 338 ? -22.344 21.484 19.391 1 92.5 338 ILE B N 1
ATOM 7601 C CA . ILE B 1 338 ? -21.984 20.125 19.812 1 92.5 338 ILE B CA 1
ATOM 7602 C C . ILE B 1 338 ? -21.5 19.328 18.609 1 92.5 338 ILE B C 1
ATOM 7604 O O . ILE B 1 338 ? -20.547 18.531 18.719 1 92.5 338 ILE B O 1
ATOM 7608 N N . ASP B 1 339 ? -22 19.562 17.453 1 87.38 339 ASP B N 1
ATOM 7609 C CA . ASP B 1 339 ? -21.672 18.766 16.281 1 87.38 339 ASP B CA 1
ATOM 7610 C C . ASP B 1 339 ? -20.453 19.297 15.547 1 87.38 339 ASP B C 1
ATOM 7612 O O . ASP B 1 339 ? -19.906 18.656 14.648 1 87.38 339 ASP B O 1
ATOM 7616 N N . GLN B 1 340 ? -20 20.391 15.938 1 90.06 340 GLN B N 1
ATOM 7617 C CA . GLN B 1 340 ? -18.844 21 15.289 1 90.06 340 GLN B CA 1
ATOM 7618 C C . GLN B 1 340 ? -17.547 20.484 15.898 1 90.06 340 GLN B C 1
ATOM 7620 O O . GLN B 1 340 ? -16.469 20.672 15.336 1 90.06 340 GLN B O 1
ATOM 7625 N N . PHE B 1 341 ? -17.703 19.781 17.047 1 93.69 341 PHE B N 1
ATOM 7626 C CA . PHE B 1 341 ? -16.531 19.312 17.781 1 93.69 341 PHE B CA 1
ATOM 7627 C C . PHE B 1 341 ? -16.594 17.812 17.984 1 93.69 341 PHE B C 1
ATOM 7629 O O . PHE B 1 341 ? -17.672 17.219 17.953 1 93.69 341 PHE B O 1
ATOM 7636 N N . ASP B 1 342 ? -15.414 17.219 18.156 1 90.81 342 ASP B N 1
ATOM 7637 C CA . ASP B 1 342 ? -15.359 15.812 18.531 1 90.81 342 ASP B CA 1
ATOM 7638 C C . ASP B 1 342 ? -15.742 15.617 19.984 1 90.81 342 ASP B C 1
ATOM 7640 O O . ASP B 1 342 ? -16.266 14.562 20.359 1 90.81 342 ASP B O 1
ATOM 7644 N N . GLU B 1 343 ? -15.453 16.641 20.75 1 95.06 343 GLU B N 1
ATOM 7645 C CA . GLU B 1 343 ? -15.805 16.641 22.172 1 95.06 343 GLU B CA 1
ATOM 7646 C C . GLU B 1 343 ? -15.945 18.047 22.719 1 95.06 343 GLU B C 1
ATOM 7648 O O . GLU B 1 343 ? -15.164 18.938 22.375 1 95.06 343 GLU B O 1
ATOM 7653 N N . VAL B 1 344 ? -16.984 18.219 23.484 1 97.25 344 VAL B N 1
ATOM 7654 C CA . VAL B 1 344 ? -17.203 19.484 24.188 1 97.25 344 VAL B CA 1
ATOM 7655 C C . VAL B 1 344 ? -17.141 19.25 25.688 1 97.25 344 VAL B C 1
ATOM 7657 O O . VAL B 1 344 ? -17.891 18.453 26.234 1 97.25 344 VAL B O 1
ATOM 7660 N N . ILE B 1 345 ? -16.219 19.953 26.312 1 97.94 345 ILE B N 1
ATOM 7661 C CA . ILE B 1 345 ? -16.047 19.875 27.766 1 97.94 345 ILE B CA 1
ATOM 7662 C C . ILE B 1 345 ? -16.609 21.141 28.406 1 97.94 345 ILE B C 1
ATOM 7664 O O . ILE B 1 345 ? -16.125 22.25 28.172 1 97.94 345 ILE B O 1
ATOM 7668 N N . VAL B 1 346 ? -17.578 20.906 29.203 1 97.44 346 VAL B N 1
ATOM 7669 C CA . VAL B 1 346 ? -18.203 22 29.953 1 97.44 346 VAL B CA 1
ATOM 7670 C C . VAL B 1 346 ? -17.766 21.922 31.422 1 97.44 346 VAL B C 1
ATOM 7672 O O . VAL B 1 346 ? -18.078 20.953 32.125 1 97.44 346 VAL B O 1
ATOM 7675 N N . VAL B 1 347 ? -17.031 22.922 31.844 1 95.75 347 VAL B N 1
ATOM 7676 C CA . VAL B 1 347 ? -16.594 22.984 33.219 1 95.75 347 VAL B CA 1
ATOM 7677 C C . VAL B 1 347 ? -17.547 23.859 34.031 1 95.75 347 VAL B C 1
ATOM 7679 O O . VAL B 1 347 ? -17.812 25.016 33.656 1 95.75 347 VAL B O 1
ATOM 7682 N N . THR B 1 348 ? -18.016 23.281 35.062 1 93.44 348 THR B N 1
ATOM 7683 C CA . THR B 1 348 ? -18.969 23.984 35.906 1 93.44 348 THR B CA 1
ATOM 7684 C C . THR B 1 348 ? -18.766 23.625 37.375 1 93.44 348 THR B C 1
ATOM 7686 O O . THR B 1 348 ? -17.75 23.047 37.75 1 93.44 348 THR B O 1
ATOM 7689 N N . THR B 1 349 ? -19.656 24.172 38.219 1 89.44 349 THR B N 1
ATOM 7690 C CA . THR B 1 349 ? -19.516 23.953 39.656 1 89.44 349 THR B CA 1
ATOM 7691 C C . THR B 1 349 ? -20.547 22.953 40.125 1 89.44 349 THR B C 1
ATOM 7693 O O . THR B 1 349 ? -21.5 22.641 39.438 1 89.44 349 THR B O 1
ATOM 7696 N N . SER B 1 350 ? -20.281 22.438 41.281 1 90 350 SER B N 1
ATOM 7697 C CA . SER B 1 350 ? -21.188 21.453 41.906 1 90 350 SER B CA 1
ATOM 7698 C C . SER B 1 350 ? -22.562 22.062 42.125 1 90 350 SER B C 1
ATOM 7700 O O . SER B 1 350 ? -23.562 21.344 42.188 1 90 350 SER B O 1
ATOM 7702 N N . THR B 1 351 ? -22.625 23.375 42.219 1 86.12 351 THR B N 1
ATOM 7703 C CA . THR B 1 351 ? -23.891 24.016 42.562 1 86.12 351 THR B CA 1
ATOM 7704 C C . THR B 1 351 ? -24.656 24.438 41.312 1 86.12 351 THR B C 1
ATOM 7706 O O . THR B 1 351 ? -25.844 24.766 41.406 1 86.12 351 THR B O 1
ATOM 7709 N N . ASP B 1 352 ? -24.047 24.578 40.219 1 89.44 352 ASP B N 1
ATOM 7710 C CA . ASP B 1 352 ? -24.719 25 39 1 89.44 352 ASP B CA 1
ATOM 7711 C C . ASP B 1 352 ? -25.422 23.828 38.312 1 89.44 352 ASP B C 1
ATOM 7713 O O . ASP B 1 352 ? -24.922 23.312 37.312 1 89.44 352 ASP B O 1
ATOM 7717 N N . LEU B 1 353 ? -26.531 23.453 38.781 1 92.88 353 LEU B N 1
ATOM 7718 C CA . LEU B 1 353 ? -27.266 22.281 38.344 1 92.88 353 LEU B CA 1
ATOM 7719 C C . LEU B 1 353 ? -27.844 22.484 36.938 1 92.88 353 LEU B C 1
ATOM 7721 O O . LEU B 1 353 ? -27.922 21.531 36.156 1 92.88 353 LEU B O 1
ATOM 7725 N N . ARG B 1 354 ? -28.203 23.688 36.656 1 90.06 354 ARG B N 1
ATOM 7726 C CA . ARG B 1 354 ? -28.766 23.953 35.312 1 90.06 354 ARG B CA 1
ATOM 7727 C C . ARG B 1 354 ? -27.734 23.688 34.219 1 90.06 354 ARG B C 1
ATOM 7729 O O . ARG B 1 354 ? -28.047 23.047 33.219 1 90.06 354 ARG B O 1
ATOM 7736 N N . THR B 1 355 ? -26.562 24.141 34.438 1 93.12 355 THR B N 1
ATOM 7737 C CA . THR B 1 355 ? -25.5 23.891 33.469 1 93.12 355 THR B CA 1
ATOM 7738 C C . THR B 1 355 ? -25.219 22.391 33.344 1 93.12 355 THR B C 1
ATOM 7740 O O . THR B 1 355 ? -25.031 21.875 32.25 1 93.12 355 THR B O 1
ATOM 7743 N N . GLN B 1 356 ? -25.219 21.703 34.469 1 95.88 356 GLN B N 1
ATOM 7744 C CA . GLN B 1 356 ? -25 20.266 34.469 1 95.88 356 GLN B CA 1
ATOM 7745 C C . GLN B 1 356 ? -26.062 19.531 33.625 1 95.88 356 GLN B C 1
ATOM 7747 O O . GLN B 1 356 ? -25.734 18.672 32.812 1 95.88 356 GLN B O 1
ATOM 7752 N N . GLU B 1 357 ? -27.203 19.938 33.812 1 96.12 357 GLU B N 1
ATOM 7753 C CA . GLU B 1 357 ? -28.328 19.328 33.094 1 96.12 357 GLU B CA 1
ATOM 7754 C C . GLU B 1 357 ? -28.234 19.562 31.594 1 96.12 357 GLU B C 1
ATOM 7756 O O . GLU B 1 357 ? -28.391 18.625 30.797 1 96.12 357 GLU B O 1
ATOM 7761 N N . VAL B 1 358 ? -28.047 20.781 31.219 1 95.25 358 VAL B N 1
ATOM 7762 C CA . VAL B 1 358 ? -27.984 21.141 29.797 1 95.25 358 VAL B CA 1
ATOM 7763 C C . VAL B 1 358 ? -26.812 20.406 29.141 1 95.25 358 VAL B C 1
ATOM 7765 O O . VAL B 1 358 ? -26.953 19.844 28.047 1 95.25 358 VAL B O 1
ATOM 7768 N N . ALA B 1 359 ? -25.641 20.438 29.766 1 97 359 ALA B N 1
ATOM 7769 C CA . ALA B 1 359 ? -24.469 19.766 29.234 1 97 359 ALA B CA 1
ATOM 7770 C C . ALA B 1 359 ? -24.719 18.281 29.016 1 97 359 ALA B C 1
ATOM 7772 O O . ALA B 1 359 ? -24.391 17.719 27.969 1 97 359 ALA B O 1
ATOM 7773 N N . ALA B 1 360 ? -25.297 17.641 29.938 1 94.38 360 ALA B N 1
ATOM 7774 C CA . ALA B 1 360 ? -25.594 16.219 29.859 1 94.38 360 ALA B CA 1
ATOM 7775 C C . ALA B 1 360 ? -26.625 15.945 28.766 1 94.38 360 ALA B C 1
ATOM 7777 O O . ALA B 1 360 ? -26.531 14.953 28.047 1 94.38 360 ALA B O 1
ATOM 7778 N N . GLU B 1 361 ? -27.562 16.766 28.688 1 93.88 361 GLU B N 1
ATOM 7779 C CA . GLU B 1 361 ? -28.641 16.609 27.719 1 93.88 361 GLU B CA 1
ATOM 7780 C C . GLU B 1 361 ? -28.109 16.562 26.297 1 93.88 361 GLU B C 1
ATOM 7782 O O . GLU B 1 361 ? -28.578 15.773 25.469 1 93.88 361 GLU B O 1
ATOM 7787 N N . TYR B 1 362 ? -27.094 17.328 26.062 1 93.19 362 TYR B N 1
ATOM 7788 C CA . TYR B 1 362 ? -26.625 17.422 24.688 1 93.19 362 TYR B CA 1
ATOM 7789 C C . TYR B 1 362 ? -25.344 16.625 24.484 1 93.19 362 TYR B C 1
ATOM 7791 O O . TYR B 1 362 ? -24.719 16.719 23.422 1 93.19 362 TYR B O 1
ATOM 7799 N N . GLY B 1 363 ? -24.953 15.969 25.516 1 93.12 363 GLY B N 1
ATOM 7800 C CA . GLY B 1 363 ? -23.875 14.992 25.359 1 93.12 363 GLY B CA 1
ATOM 7801 C C . GLY B 1 363 ? -22.5 15.578 25.578 1 93.12 363 GLY B C 1
ATOM 7802 O O . GLY B 1 363 ? -21.5 14.984 25.172 1 93.12 363 GLY B O 1
ATOM 7803 N N . ALA B 1 364 ? -22.375 16.719 26.141 1 96.44 364 ALA B N 1
ATOM 7804 C CA . ALA B 1 364 ? -21.078 17.281 26.5 1 96.44 364 ALA B CA 1
ATOM 7805 C C . ALA B 1 364 ? -20.5 16.578 27.734 1 96.44 364 ALA B C 1
ATOM 7807 O O . ALA B 1 364 ? -21.234 15.992 28.531 1 96.44 364 ALA B O 1
ATOM 7808 N N . THR B 1 365 ? -19.203 16.516 27.844 1 96.88 365 THR B N 1
ATOM 7809 C CA . THR B 1 365 ? -18.547 16.062 29.062 1 96.88 365 THR B CA 1
ATOM 7810 C C . THR B 1 365 ? -18.609 17.125 30.156 1 96.88 365 THR B C 1
ATOM 7812 O O . THR B 1 365 ? -18.172 18.266 29.938 1 96.88 365 THR B O 1
ATOM 7815 N N . VAL B 1 366 ? -19.109 16.734 31.281 1 97.5 366 VAL B N 1
ATOM 7816 C CA . VAL B 1 366 ? -19.234 17.688 32.375 1 97.5 366 VAL B CA 1
ATOM 7817 C C . VAL B 1 366 ? -18.078 17.5 33.344 1 97.5 366 VAL B C 1
ATOM 7819 O O . VAL B 1 366 ? -17.797 16.375 33.812 1 97.5 366 VAL B O 1
ATOM 7822 N N . VAL B 1 367 ? -17.391 18.562 33.625 1 96.94 367 VAL B N 1
ATOM 7823 C CA . VAL B 1 367 ? -16.344 18.578 34.625 1 96.94 367 VAL B CA 1
ATOM 7824 C C . VAL B 1 367 ? -16.75 19.484 35.781 1 96.94 367 VAL B C 1
ATOM 7826 O O . VAL B 1 367 ? -17 20.688 35.594 1 96.94 367 VAL B O 1
ATOM 7829 N N . ILE B 1 368 ? -16.812 18.859 36.906 1 94.38 368 ILE B N 1
ATOM 7830 C CA . ILE B 1 368 ? -17.156 19.641 38.094 1 94.38 368 ILE B CA 1
ATOM 7831 C C . ILE B 1 368 ? -15.883 20.156 38.781 1 94.38 368 ILE B C 1
ATOM 7833 O O . ILE B 1 368 ? -15.008 19.359 39.156 1 94.38 368 ILE B O 1
ATOM 7837 N N . SER B 1 369 ? -15.734 21.469 38.781 1 89.69 369 SER B N 1
ATOM 7838 C CA . SER B 1 369 ? -14.594 22.125 39.406 1 89.69 369 SER B CA 1
ATOM 7839 C C . SER B 1 369 ? -15.039 23.266 40.312 1 89.69 369 SER B C 1
ATOM 7841 O O . SER B 1 369 ? -15.344 24.359 39.844 1 89.69 369 SER B O 1
ATOM 7843 N N . ASP B 1 370 ? -14.93 23.062 41.594 1 83.62 370 ASP B N 1
ATOM 7844 C CA . ASP B 1 370 ? -15.289 24.109 42.562 1 83.62 370 ASP B CA 1
ATOM 7845 C C . ASP B 1 370 ? -14.086 24.984 42.906 1 83.62 370 ASP B C 1
ATOM 7847 O O . ASP B 1 370 ? -14.156 25.828 43.781 1 83.62 370 ASP B O 1
ATOM 7851 N N . ARG B 1 371 ? -13.055 24.797 42.125 1 78.56 371 ARG B N 1
ATOM 7852 C CA . ARG B 1 371 ? -11.82 25.531 42.344 1 78.56 371 ARG B CA 1
ATOM 7853 C C . ARG B 1 371 ? -11.938 26.969 41.875 1 78.56 371 ARG B C 1
ATOM 7855 O O . ARG B 1 371 ? -11.008 27.766 42.031 1 78.56 371 ARG B O 1
ATOM 7862 N N . CYS B 1 372 ? -13.07 27.234 41.25 1 76.5 372 CYS B N 1
ATOM 7863 C CA . CYS B 1 372 ? -13.25 28.594 40.75 1 76.5 372 CYS B CA 1
ATOM 7864 C C . CYS B 1 372 ? -13.359 29.578 41.938 1 76.5 372 CYS B C 1
ATOM 7866 O O . CYS B 1 372 ? -13.117 30.766 41.75 1 76.5 372 CYS B O 1
ATOM 7868 N N . PHE B 1 373 ? -13.852 29.016 43 1 66.56 373 PHE B N 1
ATOM 7869 C CA . PHE B 1 373 ? -14.062 29.859 44.188 1 66.56 373 PHE B CA 1
ATOM 7870 C C . PHE B 1 373 ? -12.906 29.719 45.156 1 66.56 373 PHE B C 1
ATOM 7872 O O . PHE B 1 373 ? -12.977 30.234 46.281 1 66.56 373 PHE B O 1
ATOM 7879 N N . ASP B 1 374 ? -11.766 29.797 44.719 1 60.38 374 ASP B N 1
ATOM 7880 C CA . ASP B 1 374 ? -10.695 29.547 45.688 1 60.38 374 ASP B CA 1
ATOM 7881 C C . ASP B 1 374 ? -10.609 30.672 46.719 1 60.38 374 ASP B C 1
ATOM 7883 O O . ASP B 1 374 ? -11.336 31.656 46.625 1 60.38 374 ASP B O 1
ATOM 7887 N N . ASP B 1 375 ? -9.68 30.422 47.688 1 55.47 375 ASP B N 1
ATOM 7888 C CA . ASP B 1 375 ? -9.633 31.141 48.969 1 55.47 375 ASP B CA 1
ATOM 7889 C C . ASP B 1 375 ? -9.375 32.625 48.75 1 55.47 375 ASP B C 1
ATOM 7891 O O . ASP B 1 375 ? -9.82 33.469 49.531 1 55.47 375 ASP B O 1
ATOM 7895 N N . ASP B 1 376 ? -8.852 33 47.5 1 61.25 376 ASP B N 1
ATOM 7896 C CA . ASP B 1 376 ? -8.453 34.406 47.438 1 61.25 376 ASP B CA 1
ATOM 7897 C C . ASP B 1 376 ? -9.133 35.125 46.281 1 61.25 376 ASP B C 1
ATOM 7899 O O . ASP B 1 376 ? -9.156 36.344 46.219 1 61.25 376 ASP B O 1
ATOM 7903 N N . HIS B 1 377 ? -9.672 34.312 45.312 1 63.66 377 HIS B N 1
ATOM 7904 C CA . HIS B 1 377 ? -10.25 34.938 44.125 1 63.66 377 HIS B CA 1
ATOM 7905 C C . HIS B 1 377 ? -11.758 34.719 44.062 1 63.66 377 HIS B C 1
ATOM 7907 O O . HIS B 1 377 ? -12.242 33.625 44.406 1 63.66 377 HIS B O 1
ATOM 7913 N N . ALA B 1 378 ? -12.414 35.812 43.625 1 63.75 378 ALA B N 1
ATOM 7914 C CA . ALA B 1 378 ? -13.867 35.719 43.469 1 63.75 378 ALA B CA 1
ATOM 7915 C C . ALA B 1 378 ? -14.242 34.719 42.375 1 63.75 378 ALA B C 1
ATOM 7917 O O . ALA B 1 378 ? -15.203 33.969 42.531 1 63.75 378 ALA B O 1
ATOM 7918 N N . PHE B 1 379 ? -13.508 34.688 41.312 1 74.75 379 PHE B N 1
ATOM 7919 C CA . PHE B 1 379 ? -13.734 33.781 40.219 1 74.75 379 PHE B CA 1
ATOM 7920 C C . PHE B 1 379 ? -12.438 33.5 39.469 1 74.75 379 PHE B C 1
ATOM 7922 O O . PHE B 1 379 ? -11.844 34.406 38.875 1 74.75 379 PHE B O 1
ATOM 7929 N N . ASN B 1 380 ? -12.039 32.312 39.531 1 81.06 380 ASN B N 1
ATOM 7930 C CA . ASN B 1 380 ? -10.797 31.922 38.875 1 81.06 380 ASN B CA 1
ATOM 7931 C C . ASN B 1 380 ? -11.062 31.047 37.656 1 81.06 380 ASN B C 1
ATOM 7933 O O . ASN B 1 380 ? -11.07 29.812 37.75 1 81.06 380 ASN B O 1
ATOM 7937 N N . LYS B 1 381 ? -11.258 31.672 36.469 1 85.25 381 LYS B N 1
ATOM 7938 C CA . LYS B 1 381 ? -11.523 30.969 35.219 1 85.25 381 LYS B CA 1
ATOM 7939 C C . LYS B 1 381 ? -10.32 30.125 34.812 1 85.25 381 LYS B C 1
ATOM 7941 O O . LYS B 1 381 ? -10.492 29.047 34.219 1 85.25 381 LYS B O 1
ATOM 7946 N N . GLY B 1 382 ? -9.102 30.578 35.125 1 88.19 382 GLY B N 1
ATOM 7947 C CA . GLY B 1 382 ? -7.883 29.859 34.781 1 88.19 382 GLY B CA 1
ATOM 7948 C C . GLY B 1 382 ? -7.828 28.453 35.344 1 88.19 382 GLY B C 1
ATOM 7949 O O . GLY B 1 382 ? -7.48 27.5 34.656 1 88.19 382 GLY B O 1
ATOM 7950 N N . ARG B 1 383 ? -8.25 28.297 36.594 1 89.25 383 ARG B N 1
ATOM 7951 C CA . ARG B 1 383 ? -8.273 27 37.25 1 89.25 383 ARG B CA 1
ATOM 7952 C C . ARG B 1 383 ? -9.289 26.078 36.562 1 89.25 383 ARG B C 1
ATOM 7954 O O . ARG B 1 383 ? -9.031 24.875 36.406 1 89.25 383 ARG B O 1
ATOM 7961 N N . MET B 1 384 ? -10.352 26.641 36.25 1 90.69 384 MET B N 1
ATOM 7962 C CA . MET B 1 384 ? -11.414 25.844 35.656 1 90.69 384 MET B CA 1
ATOM 7963 C C . MET B 1 384 ? -11 25.344 34.281 1 90.69 384 MET B C 1
ATOM 7965 O O . MET B 1 384 ? -11.211 24.188 33.938 1 90.69 384 MET B O 1
ATOM 7969 N N . LEU B 1 385 ? -10.445 26.281 33.531 1 94.06 385 LEU B N 1
ATOM 7970 C CA . LEU B 1 385 ? -9.984 25.891 32.219 1 94.06 385 LEU B CA 1
ATOM 7971 C C . LEU B 1 385 ? -8.938 24.781 32.312 1 94.06 385 LEU B C 1
ATOM 7973 O O . LEU B 1 385 ? -8.992 23.812 31.562 1 94.06 385 LEU B O 1
ATOM 7977 N N . ASN B 1 386 ? -8.008 24.906 33.25 1 95.5 386 ASN B N 1
ATOM 7978 C CA . ASN B 1 386 ? -6.984 23.875 33.438 1 95.5 386 ASN B CA 1
ATOM 7979 C C . ASN B 1 386 ? -7.602 22.547 33.844 1 95.5 386 ASN B C 1
ATOM 7981 O O . ASN B 1 386 ? -7.152 21.484 33.375 1 95.5 386 ASN B O 1
ATOM 7985 N N . ASP B 1 387 ? -8.633 22.578 34.656 1 95.06 387 ASP B N 1
ATOM 7986 C CA . ASP B 1 387 ? -9.32 21.344 35.062 1 95.06 387 ASP B CA 1
ATOM 7987 C C . ASP B 1 387 ? -10.031 20.703 33.844 1 95.06 387 ASP B C 1
ATOM 7989 O O . ASP B 1 387 ? -10.094 19.484 33.75 1 95.06 387 ASP B O 1
ATOM 7993 N N . GLY B 1 388 ? -10.578 21.531 33.031 1 97.19 388 GLY B N 1
ATOM 7994 C CA . GLY B 1 388 ? -11.18 21.031 31.812 1 97.19 388 GLY B CA 1
ATOM 7995 C C . GLY B 1 388 ? -10.172 20.406 30.859 1 97.19 388 GLY B C 1
ATOM 7996 O O . GLY B 1 388 ? -10.422 19.344 30.281 1 97.19 388 GLY B O 1
ATOM 7997 N N . LEU B 1 389 ? -9.023 21.016 30.688 1 97.5 389 LEU B N 1
ATOM 7998 C CA . LEU B 1 389 ? -7.969 20.516 29.812 1 97.5 389 LEU B CA 1
ATOM 7999 C C . LEU B 1 389 ? -7.438 19.172 30.328 1 97.5 389 LEU B C 1
ATOM 8001 O O . LEU B 1 389 ? -7.086 18.297 29.547 1 97.5 389 LEU B O 1
ATOM 8005 N N . ALA B 1 390 ? -7.395 18.969 31.594 1 96.06 390 ALA B N 1
ATOM 8006 C CA . ALA B 1 390 ? -6.793 17.812 32.219 1 96.06 390 ALA B CA 1
ATOM 8007 C C . ALA B 1 390 ? -7.57 16.531 31.891 1 96.06 390 ALA B C 1
ATOM 8009 O O . ALA B 1 390 ? -7.035 15.43 32 1 96.06 390 ALA B O 1
ATOM 8010 N N . VAL B 1 391 ? -8.812 16.656 31.453 1 96.25 391 VAL B N 1
ATOM 8011 C CA . VAL B 1 391 ? -9.625 15.469 31.234 1 96.25 391 VAL B CA 1
ATOM 8012 C C . VAL B 1 391 ? -9.523 15.023 29.781 1 96.25 391 VAL B C 1
ATOM 8014 O O . VAL B 1 391 ? -9.992 13.938 29.422 1 96.25 391 VAL B O 1
ATOM 8017 N N . ILE B 1 392 ? -8.992 15.875 28.969 1 95.94 392 ILE B N 1
ATOM 8018 C CA . ILE B 1 392 ? -8.883 15.531 27.562 1 95.94 392 ILE B CA 1
ATOM 8019 C C . ILE B 1 392 ? -7.875 14.398 27.391 1 95.94 392 ILE B C 1
ATOM 8021 O O . ILE B 1 392 ? -6.719 14.516 27.797 1 95.94 392 ILE B O 1
ATOM 8025 N N . LYS B 1 393 ? -8.406 13.273 26.719 1 91.5 393 LYS B N 1
ATOM 8026 C CA . LYS B 1 393 ? -7.531 12.164 26.359 1 91.5 393 LYS B CA 1
ATOM 8027 C C . LYS B 1 393 ? -6.98 12.344 24.953 1 91.5 393 LYS B C 1
ATOM 8029 O O . LYS B 1 393 ? -7.715 12.711 24.031 1 91.5 393 LYS B O 1
ATOM 8034 N N . GLU B 1 394 ? -5.758 12.352 24.641 1 89.88 394 GLU B N 1
ATOM 8035 C CA . GLU B 1 394 ? -5.078 12.484 23.359 1 89.88 394 GLU B CA 1
ATOM 8036 C C . GLU B 1 394 ? -5.328 13.859 22.734 1 89.88 394 GLU B C 1
ATOM 8038 O O . GLU B 1 394 ? -5.902 13.961 21.641 1 89.88 394 GLU B O 1
ATOM 8043 N N . PRO B 1 395 ? -5 14.852 23.312 1 94.69 395 PRO B N 1
ATOM 8044 C CA . PRO B 1 395 ? -5.266 16.203 22.844 1 94.69 395 PRO B CA 1
ATOM 8045 C C . PRO B 1 395 ? -4.641 16.5 21.484 1 94.69 395 PRO B C 1
ATOM 8047 O O . PRO B 1 395 ? -3.547 16 21.188 1 94.69 395 PRO B O 1
ATOM 8050 N N . ASP B 1 396 ? -5.348 17.188 20.641 1 94.62 396 ASP B N 1
ATOM 8051 C CA . ASP B 1 396 ? -4.898 17.703 19.359 1 94.62 396 ASP B CA 1
ATOM 8052 C C . ASP B 1 396 ? -5.191 19.188 19.203 1 94.62 396 ASP B C 1
ATOM 8054 O O . ASP B 1 396 ? -4.539 20.016 19.844 1 94.62 396 ASP B O 1
ATOM 8058 N N . TRP B 1 397 ? -6.164 19.531 18.5 1 96.62 397 TRP B N 1
ATOM 8059 C CA . TRP B 1 397 ? -6.547 20.938 18.453 1 96.62 397 TRP B CA 1
ATOM 8060 C C . TRP B 1 397 ? -7.66 21.25 19.453 1 96.62 397 TRP B C 1
ATOM 8062 O O . TRP B 1 397 ? -8.57 20.438 19.641 1 96.62 397 TRP B O 1
ATOM 8072 N N . ILE B 1 398 ? -7.562 22.406 20.078 1 97.44 398 ILE B N 1
ATOM 8073 C CA . ILE B 1 398 ? -8.492 22.797 21.125 1 97.44 398 ILE B CA 1
ATOM 8074 C C . ILE B 1 398 ? -9.031 24.188 20.859 1 97.44 398 ILE B C 1
ATOM 8076 O O . ILE B 1 398 ? -8.305 25.047 20.344 1 97.44 398 ILE B O 1
ATOM 8080 N N . VAL B 1 399 ? -10.25 24.359 21.219 1 96.44 399 VAL B N 1
ATOM 8081 C CA . VAL B 1 399 ? -10.852 25.688 21.156 1 96.44 399 VAL B CA 1
ATOM 8082 C C . VAL B 1 399 ? -11.305 26.125 22.547 1 96.44 399 VAL B C 1
ATOM 8084 O O . VAL B 1 399 ? -12.047 25.406 23.219 1 96.44 399 VAL B O 1
ATOM 8087 N N . PHE B 1 400 ? -10.82 27.281 22.984 1 94.56 400 PHE B N 1
ATOM 8088 C CA . PHE B 1 400 ? -11.43 28 24.094 1 94.56 400 PHE B CA 1
ATOM 8089 C C . PHE B 1 400 ? -12.555 28.891 23.625 1 94.56 400 PHE B C 1
ATOM 8091 O O . PHE B 1 400 ? -12.375 29.688 22.688 1 94.56 400 PHE B O 1
ATOM 8098 N N . THR B 1 401 ? -13.625 28.672 24.156 1 91.25 401 THR B N 1
ATOM 8099 C CA . THR B 1 401 ? -14.75 29.562 23.906 1 91.25 401 THR B CA 1
ATOM 8100 C C . THR B 1 401 ? -15.602 29.734 25.172 1 91.25 401 THR B C 1
ATOM 8102 O O . THR B 1 401 ? -15.211 29.281 26.25 1 91.25 401 THR B O 1
ATOM 8105 N N . ASP B 1 402 ? -16.688 30.5 25.031 1 88.31 402 ASP B N 1
ATOM 8106 C CA . ASP B 1 402 ? -17.531 30.781 26.188 1 88.31 402 ASP B CA 1
ATOM 8107 C C . ASP B 1 402 ? -18.906 30.172 26.016 1 88.31 402 ASP B C 1
ATOM 8109 O O . ASP B 1 402 ? -19.281 29.734 24.922 1 88.31 402 ASP B O 1
ATOM 8113 N N . ALA B 1 403 ? -19.609 30.047 27.125 1 89.44 403 ALA B N 1
ATOM 8114 C CA . ALA B 1 403 ? -20.922 29.391 27.156 1 89.44 403 ALA B CA 1
ATOM 8115 C C . ALA B 1 403 ? -21.938 30.156 26.328 1 89.44 403 ALA B C 1
ATOM 8117 O O . ALA B 1 403 ? -22.938 29.594 25.891 1 89.44 403 ALA B O 1
ATOM 8118 N N . ASP B 1 404 ? -21.688 31.422 26.078 1 86.19 404 ASP B N 1
ATOM 8119 C CA . ASP B 1 404 ? -22.656 32.25 25.344 1 86.19 404 ASP B CA 1
ATOM 8120 C C . ASP B 1 404 ? -22.188 32.469 23.906 1 86.19 404 ASP B C 1
ATOM 8122 O O . ASP B 1 404 ? -22.656 33.406 23.234 1 86.19 404 ASP B O 1
ATOM 8126 N N . ILE B 1 405 ? -21.281 31.734 23.438 1 88.62 405 ILE B N 1
ATOM 8127 C CA . ILE B 1 405 ? -20.766 31.875 22.078 1 88.62 405 ILE B CA 1
ATOM 8128 C C . ILE B 1 405 ? -21.203 30.688 21.234 1 88.62 405 ILE B C 1
ATOM 8130 O O . ILE B 1 405 ? -21.047 29.531 21.641 1 88.62 405 ILE B O 1
ATOM 8134 N N . ALA B 1 406 ? -21.797 30.984 20.078 1 88.62 406 ALA B N 1
ATOM 8135 C CA . ALA B 1 406 ? -22.156 29.969 19.078 1 88.62 406 ALA B CA 1
ATOM 8136 C C . ALA B 1 406 ? -21.25 30.047 17.859 1 88.62 406 ALA B C 1
ATOM 8138 O O . ALA B 1 406 ? -21 31.141 17.328 1 88.62 406 ALA B O 1
ATOM 8139 N N . VAL B 1 407 ? -20.75 28.938 17.469 1 88.94 407 VAL B N 1
ATOM 8140 C CA . VAL B 1 407 ? -19.906 28.891 16.281 1 88.94 407 VAL B CA 1
ATOM 8141 C C . VAL B 1 407 ? -20.75 28.578 15.047 1 88.94 407 VAL B C 1
ATOM 8143 O O . VAL B 1 407 ? -21.859 28.047 15.164 1 88.94 407 VAL B O 1
ATOM 8146 N N . ASN B 1 408 ? -20.281 28.953 13.906 1 82.81 408 ASN B N 1
ATOM 8147 C CA . ASN B 1 408 ? -21.031 28.688 12.68 1 82.81 408 ASN B CA 1
ATOM 8148 C C . ASN B 1 408 ? -20.906 27.219 12.266 1 82.81 408 ASN B C 1
ATOM 8150 O O . ASN B 1 408 ? -20.047 26.5 12.75 1 82.81 408 ASN B O 1
ATOM 8154 N N . ASP B 1 409 ? -21.734 26.828 11.32 1 81.69 409 ASP B N 1
ATOM 8155 C CA . ASP B 1 409 ? -21.859 25.438 10.914 1 81.69 409 ASP B CA 1
ATOM 8156 C C . ASP B 1 409 ? -20.688 25.016 10.031 1 81.69 409 ASP B C 1
ATOM 8158 O O . ASP B 1 409 ? -20.469 23.828 9.781 1 81.69 409 ASP B O 1
ATOM 8162 N N . GLN B 1 410 ? -19.828 25.938 9.719 1 80.94 410 GLN B N 1
ATOM 8163 C CA . GLN B 1 410 ? -18.719 25.656 8.805 1 80.94 410 GLN B CA 1
ATOM 8164 C C . GLN B 1 410 ? -17.438 25.344 9.57 1 80.94 410 GLN B C 1
ATOM 8166 O O . GLN B 1 410 ? -16.438 24.938 8.977 1 80.94 410 GLN B O 1
ATOM 8171 N N . LEU B 1 411 ? -17.453 25.5 10.898 1 89.69 411 LEU B N 1
ATOM 8172 C CA . LEU B 1 411 ? -16.219 25.391 11.68 1 89.69 411 LEU B CA 1
ATOM 8173 C C . LEU B 1 411 ? -15.508 24.078 11.406 1 89.69 411 LEU B C 1
ATOM 8175 O O . LEU B 1 411 ? -14.32 24.062 11.062 1 89.69 411 LEU B O 1
ATOM 8179 N N . ARG B 1 412 ? -16.219 23 11.523 1 87.5 412 ARG B N 1
ATOM 8180 C CA . ARG B 1 412 ? -15.617 21.672 11.375 1 87.5 412 ARG B CA 1
ATOM 8181 C C . ARG B 1 412 ? -15.023 21.5 9.984 1 87.5 412 ARG B C 1
ATOM 8183 O O . ARG B 1 412 ? -13.875 21.062 9.844 1 87.5 412 ARG B O 1
ATOM 8190 N N . ASP B 1 413 ? -15.703 21.891 8.977 1 82.38 413 ASP B N 1
ATOM 8191 C CA . ASP B 1 413 ? -15.25 21.75 7.598 1 82.38 413 ASP B CA 1
ATOM 8192 C C . ASP B 1 413 ? -13.984 22.578 7.348 1 82.38 413 ASP B C 1
ATOM 8194 O O . ASP B 1 413 ? -13.062 22.109 6.676 1 82.38 413 ASP B O 1
ATOM 8198 N N . VAL B 1 414 ? -14.023 23.703 7.902 1 87.69 414 VAL B N 1
ATOM 8199 C CA . VAL B 1 414 ? -12.875 24.594 7.707 1 87.69 414 VAL B CA 1
ATOM 8200 C C . VAL B 1 414 ? -11.656 24.016 8.438 1 87.69 414 VAL B C 1
ATOM 8202 O O . VAL B 1 414 ? -10.562 23.938 7.863 1 87.69 414 VAL B O 1
ATOM 8205 N N . VAL B 1 415 ? -11.859 23.578 9.633 1 91.88 415 VAL B N 1
ATOM 8206 C CA . VAL B 1 415 ? -10.742 23.125 10.453 1 91.88 415 VAL B CA 1
ATOM 8207 C C . VAL B 1 415 ? -10.18 21.828 9.867 1 91.88 415 VAL B C 1
ATOM 8209 O O . VAL B 1 415 ? -8.969 21.703 9.672 1 91.88 415 VAL B O 1
ATOM 8212 N N . PHE B 1 416 ? -10.969 20.938 9.469 1 87.75 416 PHE B N 1
ATOM 8213 C CA . PHE B 1 416 ? -10.508 19.641 9 1 87.75 416 PHE B CA 1
ATOM 8214 C C . PHE B 1 416 ? -10.148 19.703 7.516 1 87.75 416 PHE B C 1
ATOM 8216 O O . PHE B 1 416 ? -9.508 18.797 6.992 1 87.75 416 PHE B O 1
ATOM 8223 N N . GLY B 1 417 ? -10.531 20.75 6.902 1 84.56 417 GLY B N 1
ATOM 8224 C CA . GLY B 1 417 ? -10.234 20.906 5.488 1 84.56 417 GLY B CA 1
ATOM 8225 C C . GLY B 1 417 ? -8.922 21.625 5.227 1 84.56 417 GLY B C 1
ATOM 8226 O O . GLY B 1 417 ? -8.516 21.781 4.074 1 84.56 417 GLY B O 1
ATOM 8227 N N . HIS B 1 418 ? -8.289 22.062 6.297 1 90.19 418 HIS B N 1
ATOM 8228 C CA . HIS B 1 418 ? -7.059 22.828 6.129 1 90.19 418 HIS B CA 1
ATOM 8229 C C . HIS B 1 418 ? -5.93 22.25 6.98 1 90.19 418 HIS B C 1
ATOM 8231 O O . HIS B 1 418 ? -6.18 21.531 7.949 1 90.19 418 HIS B O 1
ATOM 8237 N N . SER B 1 419 ? -4.711 22.547 6.504 1 91.19 419 SER B N 1
ATOM 8238 C CA . SER B 1 419 ? -3.529 22.359 7.344 1 91.19 419 SER B CA 1
ATOM 8239 C C . SER B 1 419 ? -3.26 23.594 8.203 1 91.19 419 SER B C 1
ATOM 8241 O O . SER B 1 419 ? -3.402 24.719 7.734 1 91.19 419 SER B O 1
ATOM 8243 N N . TRP B 1 420 ? -2.93 23.328 9.484 1 93.31 420 TRP B N 1
ATOM 8244 C CA . TRP B 1 420 ? -2.723 24.406 10.445 1 93.31 420 TRP B CA 1
ATOM 8245 C C . TRP B 1 420 ? -1.324 24.344 11.047 1 93.31 420 TRP B C 1
ATOM 8247 O O . TRP B 1 420 ? -0.746 23.266 11.172 1 93.31 420 TRP B O 1
ATOM 8257 N N . ASN B 1 421 ? -0.825 25.547 11.414 1 93.38 421 ASN B N 1
ATOM 8258 C CA . ASN B 1 421 ? 0.465 25.641 12.094 1 93.38 421 ASN B CA 1
ATOM 8259 C C . ASN B 1 421 ? 0.314 25.5 13.609 1 93.38 421 ASN B C 1
ATOM 8261 O O . ASN B 1 421 ? -0.221 26.406 14.258 1 93.38 421 ASN B O 1
ATOM 8265 N N . PRO B 1 422 ? 0.833 24.422 14.141 1 93.25 422 PRO B N 1
ATOM 8266 C CA . PRO B 1 422 ? 0.661 24.234 15.586 1 93.25 422 PRO B CA 1
ATOM 8267 C C . PRO B 1 422 ? 1.325 25.344 16.406 1 93.25 422 PRO B C 1
ATOM 8269 O O . PRO B 1 422 ? 1.035 25.484 17.594 1 93.25 422 PRO B O 1
ATOM 8272 N N . GLY B 1 423 ? 2.125 26.094 15.867 1 91.75 423 GLY B N 1
ATOM 8273 C CA . GLY B 1 423 ? 2.807 27.156 16.594 1 91.75 423 GLY B CA 1
ATOM 8274 C C . GLY B 1 423 ? 2.002 28.438 16.656 1 91.75 423 GLY B C 1
ATOM 8275 O O . GLY B 1 423 ? 2.395 29.391 17.344 1 91.75 423 GLY B O 1
ATOM 8276 N N . CYS B 1 424 ? 0.874 28.422 16.047 1 93.06 424 CYS B N 1
ATOM 8277 C CA . CYS B 1 424 ? 0.069 29.641 15.977 1 93.06 424 CYS B CA 1
ATOM 8278 C C . CYS B 1 424 ? -1.179 29.516 16.844 1 93.06 424 CYS B C 1
ATOM 8280 O O . CYS B 1 424 ? -1.65 28.406 17.109 1 93.06 424 CYS B O 1
ATOM 8282 N N . LEU B 1 425 ? -1.643 30.641 17.375 1 94 425 LEU B N 1
ATOM 8283 C CA . LEU B 1 425 ? -2.977 30.797 17.938 1 94 425 LEU B CA 1
ATOM 8284 C C . LEU B 1 425 ? -3.934 31.422 16.922 1 94 425 LEU B C 1
ATOM 8286 O O . LEU B 1 425 ? -3.66 32.5 16.375 1 94 425 LEU B O 1
ATOM 8290 N N . TYR B 1 426 ? -4.98 30.734 16.672 1 93.31 426 TYR B N 1
ATOM 8291 C CA . TYR B 1 426 ? -5.953 31.203 15.695 1 93.31 426 TYR B CA 1
ATOM 8292 C C . TYR B 1 426 ? -7.184 31.781 16.391 1 93.31 426 TYR B C 1
ATOM 8294 O O . TYR B 1 426 ? -7.66 31.219 17.375 1 93.31 426 TYR B O 1
ATOM 8302 N N . PHE B 1 427 ? -7.637 32.938 15.93 1 90.5 427 PHE B N 1
ATOM 8303 C CA . PHE B 1 427 ? -8.797 33.594 16.516 1 90.5 427 PHE B CA 1
ATOM 8304 C C . PHE B 1 427 ? -9.695 34.156 15.438 1 90.5 427 PHE B C 1
ATOM 8306 O O . PHE B 1 427 ? -9.344 34.156 14.258 1 90.5 427 PHE B O 1
ATOM 8313 N N . THR B 1 428 ? -10.93 34.438 15.727 1 85 428 THR B N 1
ATOM 8314 C CA . THR B 1 428 ? -11.844 35 14.75 1 85 428 THR B CA 1
ATOM 8315 C C . THR B 1 428 ? -12.586 36.219 15.336 1 85 428 THR B C 1
ATOM 8317 O O . THR B 1 428 ? -12.508 36.469 16.547 1 85 428 THR B O 1
ATOM 8320 N N . ALA B 1 429 ? -13.227 36.938 14.352 1 71.81 429 ALA B N 1
ATOM 8321 C CA . ALA B 1 429 ? -13.992 38.125 14.75 1 71.81 429 ALA B CA 1
ATOM 8322 C C . ALA B 1 429 ? -15.359 37.719 15.312 1 71.81 429 ALA B C 1
ATOM 8324 O O . ALA B 1 429 ? -15.898 36.688 14.961 1 71.81 429 ALA B O 1
ATOM 8325 N N . ARG B 1 430 ? -15.82 38.438 16.25 1 70.31 430 ARG B N 1
ATOM 8326 C CA . ARG B 1 430 ? -17.125 38.219 16.859 1 70.31 430 ARG B CA 1
ATOM 8327 C C . ARG B 1 430 ? -18.219 39 16.141 1 70.31 430 ARG B C 1
ATOM 8329 O O . ARG B 1 430 ? -17.969 40.125 15.664 1 70.31 430 ARG B O 1
ATOM 8336 N N . ARG B 1 431 ? -19.25 38.312 15.82 1 66.31 431 ARG B N 1
ATOM 8337 C CA . ARG B 1 431 ? -20.484 39 15.398 1 66.31 431 ARG B CA 1
ATOM 8338 C C . ARG B 1 431 ? -21.438 39.156 16.578 1 66.31 431 ARG B C 1
ATOM 8340 O O . ARG B 1 431 ? -21.734 38.156 17.266 1 66.31 431 ARG B O 1
ATOM 8347 N N . ASP B 1 432 ? -21.625 40.406 16.969 1 59.12 432 ASP B N 1
ATOM 8348 C CA . ASP B 1 432 ? -22.562 40.625 18.062 1 59.12 432 ASP B CA 1
ATOM 8349 C C . ASP B 1 432 ? -24 40.688 17.547 1 59.12 432 ASP B C 1
ATOM 8351 O O . ASP B 1 432 ? -24.281 41.344 16.547 1 59.12 432 ASP B O 1
ATOM 8355 N N . SER B 1 433 ? -24.859 39.781 17.828 1 53.78 433 SER B N 1
ATOM 8356 C CA . SER B 1 433 ? -26.25 39.812 17.422 1 53.78 433 SER B CA 1
ATOM 8357 C C . SER B 1 433 ? -26.969 41.031 17.969 1 53.78 433 SER B C 1
ATOM 8359 O O . SER B 1 433 ? -27.953 41.5 17.391 1 53.78 433 SER B O 1
ATOM 8361 N N . ALA B 1 434 ? -26.812 41.625 19.25 1 49.12 434 ALA B N 1
ATOM 8362 C CA . ALA B 1 434 ? -27.469 42.812 19.781 1 49.12 434 ALA B CA 1
ATOM 8363 C C . ALA B 1 434 ? -26.453 43.719 20.469 1 49.12 434 ALA B C 1
ATOM 8365 O O . ALA B 1 434 ? -25.438 43.25 21 1 49.12 434 ALA B O 1
ATOM 8366 N N . PRO B 1 435 ? -26.578 45.125 20.125 1 44.66 435 PRO B N 1
ATOM 8367 C CA . PRO B 1 435 ? -25.688 46.062 20.797 1 44.66 435 PRO B CA 1
ATOM 8368 C C . PRO B 1 435 ? -25.688 45.906 22.312 1 44.66 435 PRO B C 1
ATOM 8370 O O . PRO B 1 435 ? -26.75 45.688 22.922 1 44.66 435 PRO B O 1
ATOM 8373 N N . VAL B 1 436 ? -24.844 45.312 22.906 1 41.19 436 VAL B N 1
ATOM 8374 C CA . VAL B 1 436 ? -24.828 45.312 24.359 1 41.19 436 VAL B CA 1
ATOM 8375 C C . VAL B 1 436 ? -24.656 46.719 24.875 1 41.19 436 VAL B C 1
ATOM 8377 O O . VAL B 1 436 ? -23.656 47.375 24.578 1 41.19 436 VAL B O 1
ATOM 8380 N N . GLU B 1 437 ? -25.75 47.344 25.344 1 38.09 437 GLU B N 1
ATOM 8381 C CA . GLU B 1 437 ? -25.656 48.625 26.031 1 38.09 437 GLU B CA 1
ATOM 8382 C C . GLU B 1 437 ? -24.609 48.594 27.141 1 38.09 437 GLU B C 1
ATOM 8384 O O . GLU B 1 437 ? -24.562 47.625 27.922 1 38.09 437 GLU B O 1
ATOM 8389 N N . GLY B 1 438 ? -23.734 49.656 27.312 1 36.5 438 GLY B N 1
ATOM 8390 C CA . GLY B 1 438 ? -22.688 49.844 28.312 1 36.5 438 GLY B CA 1
ATOM 8391 C C . GLY B 1 438 ? -21.391 49.125 27.969 1 36.5 438 GLY B C 1
ATOM 8392 O O . GLY B 1 438 ? -20.375 49.312 28.656 1 36.5 438 GLY B O 1
ATOM 8393 N N . GLN B 1 439 ? -21.594 48.094 27.469 1 37.84 439 GLN B N 1
ATOM 8394 C CA . GLN B 1 439 ? -20.328 47.531 27.031 1 37.84 439 GLN B CA 1
ATOM 8395 C C . GLN B 1 439 ? -19.734 48.312 25.859 1 37.84 439 GLN B C 1
ATOM 8397 O O . GLN B 1 439 ? -19.922 47.938 24.703 1 37.84 439 GLN B O 1
ATOM 8402 N N . PHE B 1 440 ? -19.984 49.625 25.922 1 34.75 440 PHE B N 1
ATOM 8403 C CA . PHE B 1 440 ? -19.281 50.5 24.984 1 34.75 440 PHE B CA 1
ATOM 8404 C C . PHE B 1 440 ? -17.797 50.156 24.922 1 34.75 440 PHE B C 1
ATOM 8406 O O . PHE B 1 440 ? -17 50.938 24.406 1 34.75 440 PHE B O 1
ATOM 8413 N N . ASP B 1 441 ? -17.469 49.5 25.969 1 34.16 441 ASP B N 1
ATOM 8414 C CA . ASP B 1 441 ? -16 49.438 25.906 1 34.16 441 ASP B CA 1
ATOM 8415 C C . ASP B 1 441 ? -15.523 49 24.531 1 34.16 441 ASP B C 1
ATOM 8417 O O . ASP B 1 441 ? -15.82 47.875 24.094 1 34.16 441 ASP B O 1
ATOM 8421 N N . LYS B 1 442 ? -15.672 49.906 23.656 1 35.88 442 LYS B N 1
ATOM 8422 C CA . LYS B 1 442 ? -14.703 49.781 22.562 1 35.88 442 LYS B CA 1
ATOM 8423 C C . LYS B 1 442 ? -13.43 49.062 23.031 1 35.88 442 LYS B C 1
ATOM 8425 O O . LYS B 1 442 ? -12.391 49.188 22.391 1 35.88 442 LYS B O 1
ATOM 8430 N N . VAL B 1 443 ? -13.406 48.969 24.328 1 34.78 443 VAL B N 1
ATOM 8431 C CA . VAL B 1 443 ? -12.156 48.281 24.641 1 34.78 443 VAL B CA 1
ATOM 8432 C C . VAL B 1 443 ? -11.867 47.219 23.578 1 34.78 443 VAL B C 1
ATOM 8434 O O . VAL B 1 443 ? -12.734 46.406 23.266 1 34.78 443 VAL B O 1
ATOM 8437 N N . ASN B 1 444 ? -11.172 47.656 22.672 1 34.88 444 ASN B N 1
ATOM 8438 C CA . ASN B 1 444 ? -10.477 46.844 21.672 1 34.88 444 ASN B CA 1
ATOM 8439 C C . ASN B 1 444 ? -10.367 45.406 22.125 1 34.88 444 ASN B C 1
ATOM 8441 O O . ASN B 1 444 ? -9.305 44.969 22.578 1 34.88 444 ASN B O 1
ATOM 8445 N N . LEU B 1 445 ? -11.242 45.094 23.047 1 39.66 445 LEU B N 1
ATOM 8446 C CA . LEU B 1 445 ? -11.078 43.656 23.203 1 39.66 445 LEU B CA 1
ATOM 8447 C C . LEU B 1 445 ? -10.844 42.969 21.844 1 39.66 445 LEU B C 1
ATOM 8449 O O . LEU B 1 445 ? -11.781 42.844 21.047 1 39.66 445 LEU B O 1
ATOM 8453 N N . GLU B 1 446 ? -9.953 43.438 21.25 1 43.44 446 GLU B N 1
ATOM 8454 C CA . GLU B 1 446 ? -9.438 42.625 20.156 1 43.44 446 GLU B CA 1
ATOM 8455 C C . GLU B 1 446 ? -9.945 41.188 20.234 1 43.44 446 GLU B C 1
ATOM 8457 O O . GLU B 1 446 ? -10.32 40.719 21.312 1 43.44 446 GLU B O 1
ATOM 8462 N N . PRO B 1 447 ? -10.461 40.75 19.172 1 46.53 447 PRO B N 1
ATOM 8463 C CA . PRO B 1 447 ? -11.047 39.438 18.844 1 46.53 447 PRO B CA 1
ATOM 8464 C C . PRO B 1 447 ? -10.523 38.344 19.75 1 46.53 447 PRO B C 1
ATOM 8466 O O . PRO B 1 447 ? -10.883 37.156 19.578 1 46.53 447 PRO B O 1
ATOM 8469 N N . ASN B 1 448 ? -9.789 38.688 20.922 1 54.31 448 ASN B N 1
ATOM 8470 C CA . ASN B 1 448 ? -8.875 37.656 21.375 1 54.31 448 ASN B CA 1
ATOM 8471 C C . ASN B 1 448 ? -9.562 36.688 22.344 1 54.31 448 ASN B C 1
ATOM 8473 O O . ASN B 1 448 ? -9.031 35.625 22.641 1 54.31 448 ASN B O 1
ATOM 8477 N N . GLY B 1 449 ? -10.977 36.906 22.688 1 61.28 449 GLY B N 1
ATOM 8478 C CA . GLY B 1 449 ? -11.297 35.969 23.75 1 61.28 449 GLY B CA 1
ATOM 8479 C C . GLY B 1 449 ? -12.5 35.094 23.453 1 61.28 449 GLY B C 1
ATOM 8480 O O . GLY B 1 449 ? -12.789 34.156 24.188 1 61.28 449 GLY B O 1
ATOM 8481 N N . TYR B 1 450 ? -13.125 35.219 22.359 1 76.19 450 TYR B N 1
ATOM 8482 C CA . TYR B 1 450 ? -14.367 34.5 22.125 1 76.19 450 TYR B CA 1
ATOM 8483 C C . TYR B 1 450 ? -14.109 33.188 21.422 1 76.19 450 TYR B C 1
ATOM 8485 O O . TYR B 1 450 ? -14.898 32.25 21.516 1 76.19 450 TYR B O 1
ATOM 8493 N N . PHE B 1 451 ? -13.102 33.25 20.781 1 90.06 451 PHE B N 1
ATOM 8494 C CA . PHE B 1 451 ? -12.688 32.031 20.078 1 90.06 451 PHE B CA 1
ATOM 8495 C C . PHE B 1 451 ? -11.164 31.969 19.953 1 90.06 451 PHE B C 1
ATOM 8497 O O . PHE B 1 451 ? -10.57 32.812 19.25 1 90.06 451 PHE B O 1
ATOM 8504 N N . GLN B 1 452 ? -10.57 31.062 20.656 1 92.94 452 GLN B N 1
ATOM 8505 C CA . GLN B 1 452 ? -9.133 30.828 20.562 1 92.94 452 GLN B CA 1
ATOM 8506 C C . GLN B 1 452 ? -8.82 29.359 20.281 1 92.94 452 GLN B C 1
ATOM 8508 O O . GLN B 1 452 ? -9.047 28.5 21.141 1 92.94 452 GLN B O 1
ATOM 8513 N N . MET B 1 453 ? -8.328 29.109 19.047 1 95.56 453 MET B N 1
ATOM 8514 C CA . MET B 1 453 ? -7.98 27.75 18.641 1 95.56 453 MET B CA 1
ATOM 8515 C C . MET B 1 453 ? -6.469 27.547 18.641 1 95.56 453 MET B C 1
ATOM 8517 O O . MET B 1 453 ? -5.727 28.375 18.109 1 95.56 453 MET B O 1
ATOM 8521 N N . PHE B 1 454 ? -6.035 26.5 19.297 1 96.06 454 PHE B N 1
ATOM 8522 C CA . PHE B 1 454 ? -4.609 26.234 19.438 1 96.06 454 PHE B CA 1
ATOM 8523 C C . PHE B 1 454 ? -4.344 24.734 19.5 1 96.06 454 PHE B C 1
ATOM 8525 O O . PHE B 1 454 ? -5.266 23.938 19.703 1 96.06 454 PHE B O 1
ATOM 8532 N N . HIS B 1 455 ? -3.115 24.375 19.219 1 95.69 455 HIS B N 1
ATOM 8533 C CA . HIS B 1 455 ? -2.701 22.984 19.297 1 95.69 455 HIS B CA 1
ATOM 8534 C C . HIS B 1 455 ? -2.061 22.672 20.656 1 95.69 455 HIS B C 1
ATOM 8536 O O . HIS B 1 455 ? -1.289 23.484 21.172 1 95.69 455 HIS B O 1
ATOM 8542 N N . ALA B 1 456 ? -2.285 21.469 21.219 1 94.81 456 ALA B N 1
ATOM 8543 C CA . ALA B 1 456 ? -1.815 21.094 22.547 1 94.81 456 ALA B CA 1
ATOM 8544 C C . ALA B 1 456 ? -0.292 21.031 22.594 1 94.81 456 ALA B C 1
ATOM 8546 O O . ALA B 1 456 ? 0.315 21.25 23.641 1 94.81 456 ALA B O 1
ATOM 8547 N N . LYS B 1 457 ? 0.334 20.844 21.484 1 89.31 457 LYS B N 1
ATOM 8548 C CA . LYS B 1 457 ? 1.779 20.641 21.469 1 89.31 457 LYS B CA 1
ATOM 8549 C C . LYS B 1 457 ? 2.51 21.891 20.984 1 89.31 457 LYS B C 1
ATOM 8551 O O . LYS B 1 457 ? 3.699 21.844 20.672 1 89.31 457 LYS B O 1
ATOM 8556 N N . ALA B 1 458 ? 1.811 22.906 20.922 1 92 458 ALA B N 1
ATOM 8557 C CA . ALA B 1 458 ? 2.473 24.172 20.578 1 92 458 ALA B CA 1
ATOM 8558 C C . ALA B 1 458 ? 3.639 24.453 21.516 1 92 458 ALA B C 1
ATOM 8560 O O . ALA B 1 458 ? 3.537 24.25 22.719 1 92 458 ALA B O 1
ATOM 8561 N N . LYS B 1 459 ? 4.695 24.953 20.969 1 84.88 459 LYS B N 1
ATOM 8562 C CA . LYS B 1 459 ? 5.895 25.234 21.75 1 84.88 459 LYS B CA 1
ATOM 8563 C C . LYS B 1 459 ? 5.602 26.234 22.859 1 84.88 459 LYS B C 1
ATOM 8565 O O . LYS B 1 459 ? 6.168 26.141 23.953 1 84.88 459 LYS B O 1
ATOM 8570 N N . ALA B 1 460 ? 4.742 27.109 22.625 1 86.06 460 ALA B N 1
ATOM 8571 C CA . ALA B 1 460 ? 4.41 28.188 23.562 1 86.06 460 ALA B CA 1
ATOM 8572 C C . ALA B 1 460 ? 3.787 27.609 24.844 1 86.06 460 ALA B C 1
ATOM 8574 O O . ALA B 1 460 ? 3.875 28.234 25.906 1 86.06 460 ALA B O 1
ATOM 8575 N N . ILE B 1 461 ? 3.215 26.438 24.734 1 91 461 ILE B N 1
ATOM 8576 C CA . ILE B 1 461 ? 2.414 26.047 25.891 1 91 461 ILE B CA 1
ATOM 8577 C C . ILE B 1 461 ? 2.73 24.594 26.266 1 91 461 ILE B C 1
ATOM 8579 O O . ILE B 1 461 ? 2.375 24.141 27.359 1 91 461 ILE B O 1
ATOM 8583 N N . ARG B 1 462 ? 3.389 23.859 25.469 1 88.75 462 ARG B N 1
ATOM 8584 C CA . ARG B 1 462 ? 3.508 22.406 25.641 1 88.75 462 ARG B CA 1
ATOM 8585 C C . ARG B 1 462 ? 4.219 22.062 26.938 1 88.75 462 ARG B C 1
ATOM 8587 O O . ARG B 1 462 ? 3.934 21.031 27.547 1 88.75 462 ARG B O 1
ATOM 8594 N N . ALA B 1 463 ? 5.094 22.844 27.438 1 87.5 463 ALA B N 1
ATOM 8595 C CA . ALA B 1 463 ? 5.855 22.547 28.641 1 87.5 463 ALA B CA 1
ATOM 8596 C C . ALA B 1 463 ? 4.949 22.547 29.875 1 87.5 463 ALA B C 1
ATOM 8598 O O . ALA B 1 463 ? 5.242 21.875 30.859 1 87.5 463 ALA B O 1
ATOM 8599 N N . ASN B 1 464 ? 3.838 23.203 29.828 1 91.75 464 ASN B N 1
ATOM 8600 C CA . ASN B 1 464 ? 2.959 23.344 30.969 1 91.75 464 ASN B CA 1
ATOM 8601 C C . ASN B 1 464 ? 1.667 22.547 30.797 1 91.75 464 ASN B C 1
ATOM 8603 O O . ASN B 1 464 ? 0.773 22.625 31.641 1 91.75 464 ASN B O 1
ATOM 8607 N N . TRP B 1 465 ? 1.506 21.859 29.781 1 92.69 465 TRP B N 1
ATOM 8608 C CA . TRP B 1 465 ? 0.278 21.109 29.547 1 92.69 465 TRP B CA 1
ATOM 8609 C C . TRP B 1 465 ? 0.067 20.078 30.656 1 92.69 465 TRP B C 1
ATOM 8611 O O . TRP B 1 465 ? 1.005 19.375 31.047 1 92.69 465 TRP B O 1
ATOM 8621 N N . PRO B 1 466 ? -1.071 20.016 31.172 1 93.5 466 PRO B N 1
ATOM 8622 C CA . PRO B 1 466 ? -2.307 20.641 30.703 1 93.5 466 PRO B CA 1
ATOM 8623 C C . PRO B 1 466 ? -2.639 21.938 31.438 1 93.5 466 PRO B C 1
ATOM 8625 O O . PRO B 1 466 ? -3.689 22.531 31.188 1 93.5 466 PRO B O 1
ATOM 8628 N N . ALA B 1 467 ? -1.81 22.297 32.375 1 93.69 467 ALA B N 1
ATOM 8629 C CA . ALA B 1 467 ? -2.029 23.516 33.125 1 93.69 467 ALA B CA 1
ATOM 8630 C C . ALA B 1 467 ? -1.4 24.719 32.438 1 93.69 467 ALA B C 1
ATOM 8632 O O . ALA B 1 467 ? -0.438 25.312 32.938 1 93.69 467 ALA B O 1
ATOM 8633 N N . ILE B 1 468 ? -2.045 25.188 31.359 1 94.19 468 ILE B N 1
ATOM 8634 C CA . ILE B 1 468 ? -1.391 26.156 30.469 1 94.19 468 ILE B CA 1
ATOM 8635 C C . ILE B 1 468 ? -1.94 27.547 30.734 1 94.19 468 ILE B C 1
ATOM 8637 O O . ILE B 1 468 ? -1.473 28.531 30.141 1 94.19 468 ILE B O 1
ATOM 8641 N N . VAL B 1 469 ? -2.939 27.672 31.578 1 90.38 469 VAL B N 1
ATOM 8642 C CA . VAL B 1 469 ? -3.561 28.953 31.844 1 90.38 469 VAL B CA 1
ATOM 8643 C C . VAL B 1 469 ? -3.195 29.422 33.25 1 90.38 469 VAL B C 1
ATOM 8645 O O . VAL B 1 469 ? -3.225 28.641 34.219 1 90.38 469 VAL B O 1
ATOM 8648 N N . SER B 1 470 ? -2.885 30.688 33.312 1 84.31 470 SER B N 1
ATOM 8649 C CA . SER B 1 470 ? -2.539 31.266 34.594 1 84.31 470 SER B CA 1
ATOM 8650 C C . SER B 1 470 ? -3.727 31.219 35.562 1 84.31 470 SER B C 1
ATOM 8652 O O . SER B 1 470 ? -4.859 31.5 35.156 1 84.31 470 SER B O 1
ATOM 8654 N N . GLU B 1 471 ? -3.406 30.906 36.781 1 82.25 471 GLU B N 1
ATOM 8655 C CA . GLU B 1 471 ? -4.445 30.844 37.781 1 82.25 471 GLU B CA 1
ATOM 8656 C C . GLU B 1 471 ? -4.402 32.062 38.719 1 82.25 471 GLU B C 1
ATOM 8658 O O . GLU B 1 471 ? -5.012 32.062 39.781 1 82.25 471 GLU B O 1
ATOM 8663 N N . GLU B 1 472 ? -3.775 33.031 38.25 1 74.88 472 GLU B N 1
ATOM 8664 C CA . GLU B 1 472 ? -3.549 34.188 39.125 1 74.88 472 GLU B CA 1
ATOM 8665 C C . GLU B 1 472 ? -4.625 35.25 38.938 1 74.88 472 GLU B C 1
ATOM 8667 O O . GLU B 1 472 ? -4.727 36.188 39.719 1 74.88 472 GLU B O 1
ATOM 8672 N N . PHE B 1 473 ? -5.402 35.031 37.906 1 73.88 473 PHE B N 1
ATOM 8673 C CA . PHE B 1 473 ? -6.391 36.062 37.562 1 73.88 473 PHE B CA 1
ATOM 8674 C C . PHE B 1 473 ? -7.738 35.75 38.219 1 73.88 473 PHE B C 1
ATOM 8676 O O . PHE B 1 473 ? -8.078 34.562 38.375 1 73.88 473 PHE B O 1
ATOM 8683 N N . CYS B 1 474 ? -8.5 36.844 38.469 1 64.19 474 CYS B N 1
ATOM 8684 C CA . CYS B 1 474 ? -9.789 36.656 39.125 1 64.19 474 CYS B CA 1
ATOM 8685 C C . CYS B 1 474 ? -10.93 37.062 38.188 1 64.19 474 CYS B C 1
ATOM 8687 O O . CYS B 1 474 ? -12.047 37.312 38.656 1 64.19 474 CYS B O 1
ATOM 8689 N N . SER B 1 475 ? -10.641 37.375 36.938 1 64 475 SER B N 1
ATOM 8690 C CA . SER B 1 475 ? -11.656 37.719 35.969 1 64 475 SER B CA 1
ATOM 8691 C C . SER B 1 475 ? -11.508 36.906 34.688 1 64 475 SER B C 1
ATOM 8693 O O . SER B 1 475 ? -10.391 36.594 34.281 1 64 475 SER B O 1
ATOM 8695 N N . ALA B 1 476 ? -12.672 36.625 34.125 1 67.06 476 ALA B N 1
ATOM 8696 C CA . ALA B 1 476 ? -12.703 35.844 32.906 1 67.06 476 ALA B CA 1
ATOM 8697 C C . ALA B 1 476 ? -12 36.562 31.766 1 67.06 476 ALA B C 1
ATOM 8699 O O . ALA B 1 476 ? -11.219 35.969 31.016 1 67.06 476 ALA B O 1
ATOM 8700 N N . GLY B 1 477 ? -12.273 37.812 31.547 1 67.62 477 GLY B N 1
ATOM 8701 C CA . GLY B 1 477 ? -11.68 38.594 30.469 1 67.62 477 GLY B CA 1
ATOM 8702 C C . GLY B 1 477 ? -10.164 38.656 30.562 1 67.62 477 GLY B C 1
ATOM 8703 O O . GLY B 1 477 ? -9.477 38.625 29.531 1 67.62 477 GLY B O 1
ATOM 8704 N N . SER B 1 478 ? -9.641 38.75 31.734 1 68.62 478 SER B N 1
ATOM 8705 C CA . SER B 1 478 ? -8.203 38.812 31.938 1 68.62 478 SER B CA 1
ATOM 8706 C C . SER B 1 478 ? -7.516 37.5 31.578 1 68.62 478 SER B C 1
ATOM 8708 O O . SER B 1 478 ? -6.387 37.5 31.078 1 68.62 478 SER B O 1
ATOM 8710 N N . VAL B 1 479 ? -8.234 36.469 31.828 1 77.88 479 VAL B N 1
ATOM 8711 C CA . VAL B 1 479 ? -7.68 35.156 31.516 1 77.88 479 VAL B CA 1
ATOM 8712 C C . VAL B 1 479 ? -7.543 35 30 1 77.88 479 VAL B C 1
ATOM 8714 O O . VAL B 1 479 ? -6.512 34.531 29.5 1 77.88 479 VAL B O 1
ATOM 8717 N N . ASP B 1 480 ? -8.555 35.438 29.281 1 78.56 480 ASP B N 1
ATOM 8718 C CA . ASP B 1 480 ? -8.523 35.344 27.812 1 78.56 480 ASP B CA 1
ATOM 8719 C C . ASP B 1 480 ? -7.402 36.188 27.234 1 78.56 480 ASP B C 1
ATOM 8721 O O . ASP B 1 480 ? -6.68 35.75 26.344 1 78.56 480 ASP B O 1
ATOM 8725 N N . THR B 1 481 ? -7.336 37.344 27.734 1 74.06 481 THR B N 1
ATOM 8726 C CA . THR B 1 481 ? -6.309 38.25 27.266 1 74.06 481 THR B CA 1
ATOM 8727 C C . THR B 1 481 ? -4.914 37.75 27.609 1 74.06 481 THR B C 1
ATOM 8729 O O . THR B 1 481 ? -3.996 37.844 26.797 1 74.06 481 THR B O 1
ATOM 8732 N N . TRP B 1 482 ? -4.77 37.281 28.781 1 77.5 482 TRP B N 1
ATOM 8733 C CA . TRP B 1 482 ? -3.488 36.719 29.203 1 77.5 482 TRP B CA 1
ATOM 8734 C C . TRP B 1 482 ? -3.059 35.594 28.266 1 77.5 482 TRP B C 1
ATOM 8736 O O . TRP B 1 482 ? -1.914 35.562 27.812 1 77.5 482 TRP B O 1
ATOM 8746 N N . PHE B 1 483 ? -3.938 34.688 28.031 1 86.38 483 PHE B N 1
ATOM 8747 C CA . PHE B 1 483 ? -3.598 33.562 27.188 1 86.38 483 PHE B CA 1
ATOM 8748 C C . PHE B 1 483 ? -3.166 34 25.812 1 86.38 483 PHE B C 1
ATOM 8750 O O . PHE B 1 483 ? -2.189 33.5 25.25 1 86.38 483 PHE B O 1
ATOM 8757 N N . PHE B 1 484 ? -3.855 34.938 25.328 1 82.81 484 PHE B N 1
ATOM 8758 C CA . PHE B 1 484 ? -3.543 35.531 24.031 1 82.81 484 PHE B CA 1
ATOM 8759 C C . PHE B 1 484 ? -2.135 36.125 24.031 1 82.81 484 PHE B C 1
ATOM 8761 O O . PHE B 1 484 ? -1.397 35.969 23.062 1 82.81 484 PHE B O 1
ATOM 8768 N N . GLN B 1 485 ? -1.704 36.656 25.062 1 77.69 485 GLN B N 1
ATOM 8769 C CA . GLN B 1 485 ? -0.435 37.344 25.172 1 77.69 485 GLN B CA 1
ATOM 8770 C C . GLN B 1 485 ? 0.726 36.375 25.375 1 77.69 485 GLN B C 1
ATOM 8772 O O . GLN B 1 485 ? 1.892 36.781 25.281 1 77.69 485 GLN B O 1
ATOM 8777 N N . GLN B 1 486 ? 0.372 35.156 25.609 1 80.88 486 GLN B N 1
ATOM 8778 C CA . GLN B 1 486 ? 1.425 34.156 25.781 1 80.88 486 GLN B CA 1
ATOM 8779 C C . GLN B 1 486 ? 2.039 33.75 24.438 1 80.88 486 GLN B C 1
ATOM 8781 O O . GLN B 1 486 ? 3.082 33.094 24.406 1 80.88 486 GLN B O 1
ATOM 8786 N N . TRP B 1 487 ? 1.463 34.219 23.391 1 84.62 487 TRP B N 1
ATOM 8787 C CA . TRP B 1 487 ? 1.925 33.875 22.062 1 84.62 487 TRP B CA 1
ATOM 8788 C C . TRP B 1 487 ? 2.672 35.031 21.406 1 84.62 487 TRP B C 1
ATOM 8790 O O . TRP B 1 487 ? 2.379 36.188 21.688 1 84.62 487 TRP B O 1
ATOM 8800 N N . ASP B 1 488 ? 3.641 34.656 20.578 1 81.12 488 ASP B N 1
ATOM 8801 C CA . ASP B 1 488 ? 4.301 35.688 19.781 1 81.12 488 ASP B CA 1
ATOM 8802 C C . ASP B 1 488 ? 3.305 36.406 18.875 1 81.12 488 ASP B C 1
ATOM 8804 O O . ASP B 1 488 ? 2.445 35.75 18.266 1 81.12 488 ASP B O 1
ATOM 8808 N N . THR B 1 489 ? 3.445 37.688 18.812 1 81.62 489 THR B N 1
ATOM 8809 C CA . THR B 1 489 ? 2.521 38.5 18.031 1 81.62 489 THR B CA 1
ATOM 8810 C C . THR B 1 489 ? 2.484 38.031 16.578 1 81.62 489 THR B C 1
ATOM 8812 O O . THR B 1 489 ? 1.435 38.062 15.938 1 81.62 489 THR B O 1
ATOM 8815 N N . ALA B 1 490 ? 3.594 37.594 16.141 1 81.5 490 ALA B N 1
ATOM 8816 C CA . ALA B 1 490 ? 3.695 37.125 14.758 1 81.5 490 ALA B CA 1
ATOM 8817 C C . ALA B 1 490 ? 2.926 35.812 14.562 1 81.5 490 ALA B C 1
ATOM 8819 O O . ALA B 1 490 ? 2.639 35.438 13.43 1 81.5 490 ALA B O 1
ATOM 8820 N N . ASN B 1 491 ? 2.59 35.125 15.656 1 90 491 ASN B N 1
ATOM 8821 C CA . ASN B 1 491 ? 1.921 33.844 15.586 1 90 491 ASN B CA 1
ATOM 8822 C C . ASN B 1 491 ? 0.438 33.938 15.93 1 90 491 ASN B C 1
ATOM 8824 O O . ASN B 1 491 ? -0.246 32.938 16.094 1 90 491 ASN B O 1
ATOM 8828 N N . LEU B 1 492 ? -0.076 35.188 16.141 1 88.56 492 LEU B N 1
ATOM 8829 C CA . LEU B 1 492 ? -1.503 35.438 16.297 1 88.56 492 LEU B CA 1
ATOM 8830 C C . LEU B 1 492 ? -2.178 35.625 14.945 1 88.56 492 LEU B C 1
ATOM 8832 O O . LEU B 1 492 ? -1.927 36.625 14.258 1 88.56 492 LEU B O 1
ATOM 8836 N N . ILE B 1 493 ? -3.014 34.656 14.555 1 90.12 493 ILE B N 1
ATOM 8837 C CA . ILE B 1 493 ? -3.555 34.656 13.203 1 90.12 493 ILE B CA 1
ATOM 8838 C C . ILE B 1 493 ? -5.078 34.781 13.258 1 90.12 493 ILE B C 1
ATOM 8840 O O . ILE B 1 493 ? -5.742 33.906 13.836 1 90.12 493 ILE B O 1
ATOM 8844 N N . GLY B 1 494 ? -5.66 35.75 12.641 1 87.75 494 GLY B N 1
ATOM 8845 C CA . GLY B 1 494 ? -7.102 35.906 12.508 1 87.75 494 GLY B CA 1
ATOM 8846 C C . GLY B 1 494 ? -7.672 35.125 11.336 1 87.75 494 GLY B C 1
ATOM 8847 O O . GLY B 1 494 ? -7.141 35.156 10.227 1 87.75 494 GLY B O 1
ATOM 8848 N N . ILE B 1 495 ? -8.727 34.344 11.625 1 86.94 495 ILE B N 1
ATOM 8849 C CA . ILE B 1 495 ? -9.367 33.531 10.586 1 86.94 495 ILE B CA 1
ATOM 8850 C C . ILE B 1 495 ? -10.688 34.188 10.172 1 86.94 495 ILE B C 1
ATOM 8852 O O . ILE B 1 495 ? -11.531 34.469 11.023 1 86.94 495 ILE B O 1
ATOM 8856 N N . THR B 1 496 ? -10.898 34.375 8.891 1 79.25 496 THR B N 1
ATOM 8857 C CA . THR B 1 496 ? -12.078 35.094 8.414 1 79.25 496 THR B CA 1
ATOM 8858 C C . THR B 1 496 ? -13.203 34.125 8.078 1 79.25 496 THR B C 1
ATOM 8860 O O . THR B 1 496 ? -14.383 34.5 8.086 1 79.25 496 THR B O 1
ATOM 8863 N N . ASP B 1 497 ? -12.914 32.938 7.785 1 78.81 497 ASP B N 1
ATOM 8864 C CA . ASP B 1 497 ? -13.906 31.984 7.32 1 78.81 497 ASP B CA 1
ATOM 8865 C C . ASP B 1 497 ? -14.734 31.438 8.484 1 78.81 497 ASP B C 1
ATOM 8867 O O . ASP B 1 497 ? -15.758 30.781 8.273 1 78.81 497 ASP B O 1
ATOM 8871 N N . ILE B 1 498 ? -14.305 31.641 9.703 1 82.69 498 ILE B N 1
ATOM 8872 C CA . ILE B 1 498 ? -15.016 31.219 10.906 1 82.69 498 ILE B CA 1
ATOM 8873 C C . ILE B 1 498 ? -15.625 32.438 11.594 1 82.69 498 ILE B C 1
ATOM 8875 O O . ILE B 1 498 ? -14.977 33.469 11.727 1 82.69 498 ILE B O 1
ATOM 8879 N N . GLU B 1 499 ? -16.906 32.281 11.852 1 78.62 499 GLU B N 1
ATOM 8880 C CA . GLU B 1 499 ? -17.594 33.344 12.578 1 78.62 499 GLU B CA 1
ATOM 8881 C C . GLU B 1 499 ? -18.266 32.781 13.844 1 78.62 499 GLU B C 1
ATOM 8883 O O . GLU B 1 499 ? -18.688 31.641 13.875 1 78.62 499 GLU B O 1
ATOM 8888 N N . VAL B 1 500 ? -18.156 33.625 14.883 1 84.75 500 VAL B N 1
ATOM 8889 C CA . VAL B 1 500 ? -18.812 33.25 16.125 1 84.75 500 VAL B CA 1
ATOM 8890 C C . VAL B 1 500 ? -19.875 34.281 16.484 1 84.75 500 VAL B C 1
ATOM 8892 O O . VAL B 1 500 ? -19.703 35.469 16.234 1 84.75 500 VAL B O 1
ATOM 8895 N N . ASP B 1 501 ? -20.969 33.75 17.016 1 81.31 501 ASP B N 1
ATOM 8896 C CA . ASP B 1 501 ? -22.062 34.594 17.469 1 81.31 501 ASP B CA 1
ATOM 8897 C C . ASP B 1 501 ? -22.078 34.719 18.984 1 81.31 501 ASP B C 1
ATOM 8899 O O . ASP B 1 501 ? -22.109 33.719 19.688 1 81.31 501 ASP B O 1
ATOM 8903 N N . HIS B 1 502 ? -22.031 35.938 19.438 1 80.5 502 HIS B N 1
ATOM 8904 C CA . HIS B 1 502 ? -22.203 36.219 20.859 1 80.5 502 HIS B CA 1
ATOM 8905 C C . HIS B 1 502 ? -23.672 36.469 21.203 1 80.5 502 HIS B C 1
ATOM 8907 O O . HIS B 1 502 ? -24.172 37.594 20.984 1 80.5 502 HIS B O 1
ATOM 8913 N N . ILE B 1 503 ? -24.328 35.562 21.828 1 74.69 503 ILE B N 1
ATOM 8914 C CA . ILE B 1 503 ? -25.781 35.625 21.953 1 74.69 503 ILE B CA 1
ATOM 8915 C C . ILE B 1 503 ? -26.172 36.5 23.156 1 74.69 503 ILE B C 1
ATOM 8917 O O . ILE B 1 503 ? -27.266 37.031 23.203 1 74.69 503 ILE B O 1
ATOM 8921 N N . ALA B 1 504 ? -25.422 36.375 24.328 1 62.75 504 ALA B N 1
ATOM 8922 C CA . ALA B 1 504 ? -25.797 37.062 25.562 1 62.75 504 ALA B CA 1
ATOM 8923 C C . ALA B 1 504 ? -25.469 38.562 25.469 1 62.75 504 ALA B C 1
ATOM 8925 O O . ALA B 1 504 ? -25.641 39.312 26.438 1 62.75 504 ALA B O 1
ATOM 8926 N N . SER B 1 505 ? -25 39.219 24.391 1 52.19 505 SER B N 1
ATOM 8927 C CA . SER B 1 505 ? -24.625 40.625 24.375 1 52.19 505 SER B CA 1
ATOM 8928 C C . SER B 1 505 ? -25.734 41.5 24.953 1 52.19 505 SER B C 1
ATOM 8930 O O . SER B 1 505 ? -25.469 42.594 25.438 1 52.19 505 SER B O 1
ATOM 8932 N N . THR B 1 506 ? -26.953 41.125 24.844 1 44.41 506 THR B N 1
ATOM 8933 C CA . THR B 1 506 ? -28.016 41.969 25.328 1 44.41 506 THR B CA 1
ATOM 8934 C C . THR B 1 506 ? -28.203 41.812 26.844 1 44.41 506 THR B C 1
ATOM 8936 O O . THR B 1 506 ? -28.812 42.656 27.5 1 44.41 506 THR B O 1
ATOM 8939 N N . SER B 1 507 ? -28.062 40.688 27.375 1 40.84 507 SER B N 1
ATOM 8940 C CA . SER B 1 507 ? -28.328 40.438 28.797 1 40.84 507 SER B CA 1
ATOM 8941 C C . SER B 1 507 ? -27.047 40.281 29.594 1 40.84 507 SER B C 1
ATOM 8943 O O . SER B 1 507 ? -26.531 39.156 29.734 1 40.84 507 SER B O 1
ATOM 8945 N N . LEU B 1 508 ? -26.078 41.125 29.641 1 41.53 508 LEU B N 1
ATOM 8946 C CA . LEU B 1 508 ? -24.828 41.062 30.406 1 41.53 508 LEU B CA 1
ATOM 8947 C C . LEU B 1 508 ? -25.062 40.406 31.766 1 41.53 508 LEU B C 1
ATOM 8949 O O . LEU B 1 508 ? -25.453 41.094 32.719 1 41.53 508 LEU B O 1
ATOM 8953 N N . GLY B 1 509 ? -26.016 39.594 31.891 1 35.81 509 GLY B N 1
ATOM 8954 C CA . GLY B 1 509 ? -26.469 39.156 33.188 1 35.81 509 GLY B CA 1
ATOM 8955 C C . GLY B 1 509 ? -25.328 38.875 34.156 1 35.81 509 GLY B C 1
ATOM 8956 O O . GLY B 1 509 ? -24.156 39.031 33.812 1 35.81 509 GLY B O 1
ATOM 8957 N N . LEU B 1 510 ? -25.672 38.031 35.25 1 37.03 510 LEU B N 1
ATOM 8958 C CA . LEU B 1 510 ? -25.109 37.625 36.531 1 37.03 510 LEU B CA 1
ATOM 8959 C C . LEU B 1 510 ? -23.766 36.906 36.344 1 37.03 510 LEU B C 1
ATOM 8961 O O . LEU B 1 510 ? -23.078 36.594 37.312 1 37.03 510 LEU B O 1
ATOM 8965 N N . ASN B 1 511 ? -23.547 36.344 35.281 1 38.19 511 ASN B N 1
ATOM 8966 C CA . ASN B 1 511 ? -22.453 35.375 35.281 1 38.19 511 ASN B CA 1
ATOM 8967 C C . ASN B 1 511 ? -21.094 36.062 35.344 1 38.19 511 ASN B C 1
ATOM 8969 O O . ASN B 1 511 ? -20.109 35.406 35.719 1 38.19 511 ASN B O 1
ATOM 8973 N N . TRP B 1 512 ? -21 37.031 34.562 1 40.59 512 TRP B N 1
ATOM 8974 C CA . TRP B 1 512 ? -19.641 37.5 34.812 1 40.59 512 TRP B CA 1
ATOM 8975 C C . TRP B 1 512 ? -19.422 37.812 36.281 1 40.59 512 TRP B C 1
ATOM 8977 O O . TRP B 1 512 ? -18.375 37.5 36.844 1 40.59 512 TRP B O 1
ATOM 8987 N N . ASN B 1 513 ? -20.312 38.719 36.688 1 39.81 513 ASN B N 1
ATOM 8988 C CA . ASN B 1 513 ? -20.266 39.062 38.125 1 39.81 513 ASN B CA 1
ATOM 8989 C C . ASN B 1 513 ? -21.094 38.094 38.938 1 39.81 513 ASN B C 1
ATOM 8991 O O . ASN B 1 513 ? -21.594 38.438 40 1 39.81 513 ASN B O 1
ATOM 8995 N N . GLY B 1 514 ? -21.75 37.156 38.312 1 40.56 514 GLY B N 1
ATOM 8996 C CA . GLY B 1 514 ? -22.703 36.281 38.969 1 40.56 514 GLY B CA 1
ATOM 8997 C C . GLY B 1 514 ? -22.188 35.719 40.281 1 40.56 514 GLY B C 1
ATOM 8998 O O . GLY B 1 514 ? -22.844 34.906 40.938 1 40.56 514 GLY B O 1
ATOM 8999 N N . VAL B 1 515 ? -20.906 35.625 40.281 1 43.91 515 VAL B N 1
ATOM 9000 C CA . VAL B 1 515 ? -20.547 35.094 41.594 1 43.91 515 VAL B CA 1
ATOM 9001 C C . VAL B 1 515 ? -20.75 36.156 42.656 1 43.91 515 VAL B C 1
ATOM 9003 O O . VAL B 1 515 ? -20.297 37.312 42.5 1 43.91 515 VAL B O 1
ATOM 9006 N N . GLN B 1 516 ? -21.859 36 43.25 1 46.88 516 GLN B N 1
ATOM 9007 C CA . GLN B 1 516 ? -22.031 36.844 44.438 1 46.88 516 GLN B CA 1
ATOM 9008 C C . GLN B 1 516 ? -20.688 37.188 45.062 1 46.88 516 GLN B C 1
ATOM 9010 O O . GLN B 1 516 ? -19.812 36.344 45.156 1 46.88 516 GLN B O 1
ATOM 9015 N N . PRO B 1 517 ? -20.516 38.469 45.031 1 50.06 517 PRO B N 1
ATOM 9016 C CA . PRO B 1 517 ? -19.328 38.906 45.75 1 50.06 517 PRO B CA 1
ATOM 9017 C C . PRO B 1 517 ? -19.094 38.094 47.031 1 50.06 517 PRO B C 1
ATOM 9019 O O . PRO B 1 517 ? -20.047 37.844 47.781 1 50.06 517 PRO B O 1
ATOM 9022 N N . GLN B 1 518 ? -18.094 37.281 46.938 1 56 518 GLN B N 1
ATOM 9023 C CA . GLN B 1 518 ? -17.75 36.625 48.219 1 56 518 GLN B CA 1
ATOM 9024 C C . GLN B 1 518 ? -16.875 37.562 49.062 1 56 518 GLN B C 1
ATOM 9026 O O . GLN B 1 518 ? -15.883 38.094 48.594 1 56 518 GLN B O 1
ATOM 9031 N N . ASP B 1 519 ? -17.281 37.844 50.156 1 59.19 519 ASP B N 1
ATOM 9032 C CA . ASP B 1 519 ? -16.578 38.688 51.094 1 59.19 519 ASP B CA 1
ATOM 9033 C C . ASP B 1 519 ? -15.133 38.25 51.281 1 59.19 519 ASP B C 1
ATOM 9035 O O . ASP B 1 519 ? -14.867 37.031 51.375 1 59.19 519 ASP B O 1
ATOM 9039 N N . GLY B 1 520 ? -14.141 39.188 51.156 1 63.91 520 GLY B N 1
ATOM 9040 C CA . GLY B 1 520 ? -12.742 38.938 51.469 1 63.91 520 GLY B CA 1
ATOM 9041 C C . GLY B 1 520 ? -11.961 38.375 50.281 1 63.91 520 GLY B C 1
ATOM 9042 O O . GLY B 1 520 ? -10.781 38.062 50.438 1 63.91 520 GLY B O 1
ATOM 9043 N N . LYS B 1 521 ? -12.633 38.312 49.219 1 71.38 521 LYS B N 1
ATOM 9044 C CA . LYS B 1 521 ? -11.93 37.75 48.062 1 71.38 521 LYS B CA 1
ATOM 9045 C C . LYS B 1 521 ? -11.562 38.812 47.062 1 71.38 521 LYS B C 1
ATOM 9047 O O . LYS B 1 521 ? -12.18 39.875 47.031 1 71.38 521 LYS B O 1
ATOM 9052 N N . TRP B 1 522 ? -10.445 38.531 46.344 1 70.75 522 TRP B N 1
ATOM 9053 C CA . TRP B 1 522 ? -10.055 39.5 45.281 1 70.75 522 TRP B CA 1
ATOM 9054 C C . TRP B 1 522 ? -11.102 39.531 44.188 1 70.75 522 TRP B C 1
ATOM 9056 O O . TRP B 1 522 ? -11.562 38.5 43.719 1 70.75 522 TRP B O 1
ATOM 9066 N N . ARG B 1 523 ? -11.547 40.688 43.906 1 69.38 523 ARG B N 1
ATOM 9067 C CA . ARG B 1 523 ? -12.477 40.938 42.812 1 69.38 523 ARG B CA 1
ATOM 9068 C C . ARG B 1 523 ? -11.906 41.938 41.844 1 69.38 523 ARG B C 1
ATOM 9070 O O . ARG B 1 523 ? -11.133 42.844 42.219 1 69.38 523 ARG B O 1
ATOM 9077 N N . GLN B 1 524 ? -12.344 41.75 40.625 1 64.38 524 GLN B N 1
ATOM 9078 C CA . GLN B 1 524 ? -11.836 42.656 39.594 1 64.38 524 GLN B CA 1
ATOM 9079 C C . GLN B 1 524 ? -12.312 44.062 39.844 1 64.38 524 GLN B C 1
ATOM 9081 O O . GLN B 1 524 ? -13.484 44.312 40.125 1 64.38 524 GLN B O 1
ATOM 9086 N N . LEU B 1 525 ? -11.328 44.781 39.906 1 62.66 525 LEU B N 1
ATOM 9087 C CA . LEU B 1 525 ? -11.625 46.219 39.938 1 62.66 525 LEU B CA 1
ATOM 9088 C C . LEU B 1 525 ? -11.648 46.781 38.531 1 62.66 525 LEU B C 1
ATOM 9090 O O . LEU B 1 525 ? -12.508 47.625 38.219 1 62.66 525 LEU B O 1
ATOM 9094 N N . GLY B 1 526 ? -10.773 46.281 37.688 1 59.66 526 GLY B N 1
ATOM 9095 C CA . GLY B 1 526 ? -10.672 46.781 36.344 1 59.66 526 GLY B CA 1
ATOM 9096 C C . GLY B 1 526 ? -9.422 46.281 35.625 1 59.66 526 GLY B C 1
ATOM 9097 O O . GLY B 1 526 ? -8.688 45.469 36.156 1 59.66 526 GLY B O 1
ATOM 9098 N N . ILE B 1 527 ? -9.43 46.5 34.281 1 57.12 527 ILE B N 1
ATOM 9099 C CA . ILE B 1 527 ? -8.258 46.188 33.469 1 57.12 527 ILE B CA 1
ATOM 9100 C C . ILE B 1 527 ? -7.629 47.5 32.969 1 57.12 527 ILE B C 1
ATOM 9102 O O . ILE B 1 527 ? -8.32 48.344 32.438 1 57.12 527 ILE B O 1
ATOM 9106 N N . LEU B 1 528 ? -6.363 47.625 33.375 1 55.25 528 LEU B N 1
ATOM 9107 C CA . LEU B 1 528 ? -5.598 48.781 32.906 1 55.25 528 LEU B CA 1
ATOM 9108 C C . LEU B 1 528 ? -4.895 48.438 31.594 1 55.25 528 LEU B C 1
ATOM 9110 O O . LEU B 1 528 ? -4.219 47.438 31.484 1 55.25 528 LEU B O 1
ATOM 9114 N N . THR B 1 529 ? -5.375 49.031 30.406 1 50.06 529 THR B N 1
ATOM 9115 C CA . THR B 1 529 ? -4.746 48.781 29.109 1 50.06 529 THR B CA 1
ATOM 9116 C C . THR B 1 529 ? -3.676 49.844 28.828 1 50.06 529 THR B C 1
ATOM 9118 O O . THR B 1 529 ? -3.688 50.938 29.422 1 50.06 529 THR B O 1
ATOM 9121 N N . THR B 1 530 ? -2.422 49.406 28.219 1 43.25 530 THR B N 1
ATOM 9122 C CA . THR B 1 530 ? -1.434 50.375 27.797 1 43.25 530 THR B CA 1
ATOM 9123 C C . THR B 1 530 ? -2.102 51.531 27.062 1 43.25 530 THR B C 1
ATOM 9125 O O . THR B 1 530 ? -1.506 52.625 26.891 1 43.25 530 THR B O 1
ATOM 9128 N N . ASN B 1 531 ? -3.002 51.062 26.203 1 41.16 531 ASN B N 1
ATOM 9129 C CA . ASN B 1 531 ? -3.559 52.156 25.422 1 41.16 531 ASN B CA 1
ATOM 9130 C C . ASN B 1 531 ? -4.473 53.031 26.266 1 41.16 531 ASN B C 1
ATOM 9132 O O . ASN B 1 531 ? -5.137 53.938 25.734 1 41.16 531 ASN B O 1
ATOM 9136 N N . GLY B 1 532 ? -4.613 53.094 27.438 1 36.03 532 GLY B N 1
ATOM 9137 C CA . GLY B 1 532 ? -5.215 54.062 28.328 1 36.03 532 GLY B CA 1
ATOM 9138 C C . GLY B 1 532 ? -6.195 53.469 29.312 1 36.03 532 GLY B C 1
ATOM 9139 O O . GLY B 1 532 ? -6.043 53.625 30.531 1 36.03 532 GLY B O 1
ATOM 9140 N N . PHE B 1 533 ? -7.805 53.531 28.875 1 35.38 533 PHE B N 1
ATOM 9141 C CA . PHE B 1 533 ? -8.906 53.781 29.781 1 35.38 533 PHE B CA 1
ATOM 9142 C C . PHE B 1 533 ? -9.359 52.5 30.484 1 35.38 533 PHE B C 1
ATOM 9144 O O . PHE B 1 533 ? -9.547 51.469 29.844 1 35.38 533 PHE B O 1
ATOM 9151 N N . SER B 1 534 ? -8.703 52.031 31.469 1 41.44 534 SER B N 1
ATOM 9152 C CA . SER B 1 534 ? -9.594 51.094 32.125 1 41.44 534 SER B CA 1
ATOM 9153 C C . SER B 1 534 ? -10.633 51.812 33 1 41.44 534 SER B C 1
ATOM 9155 O O . SER B 1 534 ? -10.32 52.812 33.625 1 41.44 534 SER B O 1
ATOM 9157 N N . SER B 1 535 ? -11.852 51.938 32.594 1 38.66 535 SER B N 1
ATOM 9158 C CA . SER B 1 535 ? -12.859 52.438 33.531 1 38.66 535 SER B CA 1
ATOM 9159 C C . SER B 1 535 ? -12.859 51.625 34.812 1 38.66 535 SER B C 1
ATOM 9161 O O . SER B 1 535 ? -12.852 50.406 34.781 1 38.66 535 SER B O 1
ATOM 9163 N N . PHE B 1 536 ? -12.07 52.062 35.75 1 41.84 536 PHE B N 1
ATOM 9164 C CA . PHE B 1 536 ? -12.344 51.5 37.062 1 41.84 536 PHE B CA 1
ATOM 9165 C C . PHE B 1 536 ? -13.852 51.375 37.281 1 41.84 536 PHE B C 1
ATOM 9167 O O . PHE B 1 536 ? -14.609 52.312 37.031 1 41.84 536 PHE B O 1
ATOM 9174 N N . LEU B 1 537 ? -14.195 50.25 37.031 1 44.31 537 LEU B N 1
ATOM 9175 C CA . LEU B 1 537 ? -15.609 49.938 37.25 1 44.31 537 LEU B CA 1
ATOM 9176 C C . LEU B 1 537 ? -16.078 50.469 38.594 1 44.31 537 LEU B C 1
ATOM 9178 O O . LEU B 1 537 ? -15.648 49.969 39.625 1 44.31 537 LEU B O 1
ATOM 9182 N N . GLY B 1 538 ? -16.828 51.469 38.469 1 43.53 538 GLY B N 1
ATOM 9183 C CA . GLY B 1 538 ? -17.906 51.875 39.344 1 43.53 538 GLY B CA 1
ATOM 9184 C C . GLY B 1 538 ? -17.438 52.156 40.75 1 43.53 538 GLY B C 1
ATOM 9185 O O . GLY B 1 538 ? -18.234 52.125 41.688 1 43.53 538 GLY B O 1
ATOM 9186 N N . LEU B 1 539 ? -16.141 52.094 41.094 1 44.75 539 LEU B N 1
ATOM 9187 C CA . LEU B 1 539 ? -15.852 52.344 42.5 1 44.75 539 LEU B CA 1
ATOM 9188 C C . LEU B 1 539 ? -15.766 53.844 42.812 1 44.75 539 LEU B C 1
ATOM 9190 O O . LEU B 1 539 ? -15.102 54.562 42.062 1 44.75 539 LEU B O 1
ATOM 9194 N N . GLU B 1 540 ? -16.562 54.375 43.562 1 48.62 540 GLU B N 1
ATOM 9195 C CA . GLU B 1 540 ? -16.547 55.781 44.062 1 48.62 540 GLU B CA 1
ATOM 9196 C C . GLU B 1 540 ? -15.273 56.031 44.844 1 48.62 540 GLU B C 1
ATOM 9198 O O . GLU B 1 540 ? -14.727 57.156 44.812 1 48.62 540 GLU B O 1
ATOM 9203 N N . VAL B 1 541 ? -14.875 55 45.688 1 54.22 541 VAL B N 1
ATOM 9204 C CA . VAL B 1 541 ? -13.695 55.094 46.531 1 54.22 541 VAL B CA 1
ATOM 9205 C C . VAL B 1 541 ? -12.75 53.938 46.219 1 54.22 541 VAL B C 1
ATOM 9207 O O . VAL B 1 541 ? -13.172 52.781 46.188 1 54.22 541 VAL B O 1
ATOM 9210 N N . MET B 1 542 ? -11.586 54.281 45.938 1 62.09 542 MET B N 1
ATOM 9211 C CA . MET B 1 542 ? -10.578 53.25 45.656 1 62.09 542 MET B CA 1
ATOM 9212 C C . MET B 1 542 ? -10.234 52.469 46.938 1 62.09 542 MET B C 1
ATOM 9214 O O . MET B 1 542 ? -10.055 53.062 48 1 62.09 542 MET B O 1
ATOM 9218 N N . PRO B 1 543 ? -10.227 51.156 46.781 1 67.38 543 PRO B N 1
ATOM 9219 C CA . PRO B 1 543 ? -9.82 50.344 47.938 1 67.38 543 PRO B CA 1
ATOM 9220 C C . PRO B 1 543 ? -8.375 50.594 48.344 1 67.38 543 PRO B C 1
ATOM 9222 O O . PRO B 1 543 ? -7.527 50.906 47.5 1 67.38 543 PRO B O 1
ATOM 9225 N N . PRO B 1 544 ? -8.195 50.594 49.688 1 71.56 544 PRO B N 1
ATOM 9226 C CA . PRO B 1 544 ? -6.852 50.875 50.188 1 71.56 544 PRO B CA 1
ATOM 9227 C C . PRO B 1 544 ? -5.789 49.906 49.688 1 71.56 544 PRO B C 1
ATOM 9229 O O . PRO B 1 544 ? -4.613 50.281 49.594 1 71.56 544 PRO B O 1
ATOM 9232 N N . VAL B 1 545 ? -6.27 48.656 49.438 1 73.12 545 VAL B N 1
ATOM 9233 C CA . VAL B 1 545 ? -5.34 47.625 48.969 1 73.12 545 VAL B CA 1
ATOM 9234 C C . VAL B 1 545 ? -5.816 47.062 47.625 1 73.12 545 VAL B C 1
ATOM 9236 O O . VAL B 1 545 ? -6.988 46.719 47.469 1 73.12 545 VAL B O 1
ATOM 9239 N N . ILE B 1 546 ? -4.859 47.156 46.719 1 74.19 546 ILE B N 1
ATOM 9240 C CA . ILE B 1 546 ? -5.211 46.656 45.406 1 74.19 546 ILE B CA 1
ATOM 9241 C C . ILE B 1 546 ? -4.164 45.656 44.938 1 74.19 546 ILE B C 1
ATOM 9243 O O . ILE B 1 546 ? -3.021 45.688 45.406 1 74.19 546 ILE B O 1
ATOM 9247 N N . LYS B 1 547 ? -4.617 44.688 44.188 1 73 547 LYS B N 1
ATOM 9248 C CA . LYS B 1 547 ? -3.771 43.688 43.531 1 73 547 LYS B CA 1
ATOM 9249 C C . LYS B 1 547 ? -3.609 44 42.031 1 73 547 LYS B C 1
ATOM 9251 O O . LYS B 1 547 ? -4.598 44.188 41.312 1 73 547 LYS B O 1
ATOM 9256 N N . LEU B 1 548 ? -2.373 44.156 41.688 1 69 548 LEU B N 1
ATOM 9257 C CA . LEU B 1 548 ? -2.02 44.375 40.281 1 69 548 LEU B CA 1
ATOM 9258 C C . LEU B 1 548 ? -1.403 43.125 39.688 1 69 548 LEU B C 1
ATOM 9260 O O . LEU B 1 548 ? -0.453 42.562 40.219 1 69 548 LEU B O 1
ATOM 9264 N N . THR B 1 549 ? -2.035 42.594 38.625 1 65.62 549 THR B N 1
ATOM 9265 C CA . THR B 1 549 ? -1.497 41.438 37.938 1 65.62 549 THR B CA 1
ATOM 9266 C C . THR B 1 549 ? -1.166 41.812 36.5 1 65.62 549 THR B C 1
ATOM 9268 O O . THR B 1 549 ? -2.031 42.281 35.75 1 65.62 549 THR B O 1
ATOM 9271 N N . ASP B 1 550 ? 0.16 41.594 36.125 1 62.78 550 ASP B N 1
ATOM 9272 C CA . ASP B 1 550 ? 0.583 41.781 34.75 1 62.78 550 ASP B CA 1
ATOM 9273 C C . ASP B 1 550 ? -0.069 40.719 33.844 1 62.78 550 ASP B C 1
ATOM 9275 O O . ASP B 1 550 ? 0.059 39.531 34.062 1 62.78 550 ASP B O 1
ATOM 9279 N N . THR B 1 551 ? -0.839 41.156 32.812 1 63.12 551 THR B N 1
ATOM 9280 C CA . THR B 1 551 ? -1.597 40.219 32 1 63.12 551 THR B CA 1
ATOM 9281 C C . THR B 1 551 ? -0.675 39.469 31.047 1 63.12 551 THR B C 1
ATOM 9283 O O . THR B 1 551 ? -1.061 38.438 30.484 1 63.12 551 THR B O 1
ATOM 9286 N N . LYS B 1 552 ? 0.505 39.969 30.922 1 62.81 552 LYS B N 1
ATOM 9287 C CA . LYS B 1 552 ? 1.44 39.281 30.031 1 62.81 552 LYS B CA 1
ATOM 9288 C C . LYS B 1 552 ? 2.256 38.25 30.797 1 62.81 552 LYS B C 1
ATOM 9290 O O . LYS B 1 552 ? 2.396 37.094 30.359 1 62.81 552 LYS B O 1
ATOM 9295 N N . PHE B 1 553 ? 2.717 38.625 31.984 1 60.91 553 PHE B N 1
ATOM 9296 C CA . PHE B 1 553 ? 3.662 37.75 32.688 1 60.91 553 PHE B CA 1
ATOM 9297 C C . PHE B 1 553 ? 3 37.062 33.875 1 60.91 553 PHE B C 1
ATOM 9299 O O . PHE B 1 553 ? 3.549 36.125 34.438 1 60.91 553 PHE B O 1
ATOM 9306 N N . GLY B 1 554 ? 1.798 37.5 34.156 1 60.78 554 GLY B N 1
ATOM 9307 C CA . GLY B 1 554 ? 1.068 36.875 35.281 1 60.78 554 GLY B CA 1
ATOM 9308 C C . GLY B 1 554 ? 1.618 37.281 36.625 1 60.78 554 GLY B C 1
ATOM 9309 O O . GLY B 1 554 ? 1.157 36.781 37.656 1 60.78 554 GLY B O 1
ATOM 9310 N N . GLN B 1 555 ? 2.613 38.062 36.656 1 63.38 555 GLN B N 1
ATOM 9311 C CA . GLN B 1 555 ? 3.174 38.5 37.938 1 63.38 555 GLN B CA 1
ATOM 9312 C C . GLN B 1 555 ? 2.18 39.375 38.688 1 63.38 555 GLN B C 1
ATOM 9314 O O . GLN B 1 555 ? 1.515 40.219 38.125 1 63.38 555 GLN B O 1
ATOM 9319 N N . THR B 1 556 ? 2.029 39.031 39.938 1 71.69 556 THR B N 1
ATOM 9320 C CA . THR B 1 556 ? 1.053 39.688 40.781 1 71.69 556 THR B CA 1
ATOM 9321 C C . THR B 1 556 ? 1.741 40.375 41.938 1 71.69 556 THR B C 1
ATOM 9323 O O . THR B 1 556 ? 2.658 39.812 42.562 1 71.69 556 THR B O 1
ATOM 9326 N N . ILE B 1 557 ? 1.361 41.656 42.125 1 69.62 557 ILE B N 1
ATOM 9327 C CA . ILE B 1 557 ? 1.797 42.375 43.344 1 69.62 557 ILE B CA 1
ATOM 9328 C C . ILE B 1 557 ? 0.584 42.938 44.062 1 69.62 557 ILE B C 1
ATOM 9330 O O . ILE B 1 557 ? -0.407 43.312 43.438 1 69.62 557 ILE B O 1
ATOM 9334 N N . VAL B 1 558 ? 0.639 42.906 45.312 1 75.75 558 VAL B N 1
ATOM 9335 C CA . VAL B 1 558 ? -0.371 43.531 46.156 1 75.75 558 VAL B CA 1
ATOM 9336 C C . VAL B 1 558 ? 0.185 44.844 46.719 1 75.75 558 VAL B C 1
ATOM 9338 O O . VAL B 1 558 ? 1.271 44.875 47.312 1 75.75 558 VAL B O 1
ATOM 9341 N N . ILE B 1 559 ? -0.529 45.906 46.531 1 74.88 559 ILE B N 1
ATOM 9342 C CA . ILE B 1 559 ? -0.019 47.219 46.969 1 74.88 559 ILE B CA 1
ATOM 9343 C C . ILE B 1 559 ? -1.119 47.969 47.719 1 74.88 559 ILE B C 1
ATOM 9345 O O . ILE B 1 559 ? -2.307 47.688 47.531 1 74.88 559 ILE B O 1
ATOM 9349 N N . GLU B 1 560 ? -0.661 48.906 48.594 1 75 560 GLU B N 1
ATOM 9350 C CA . GLU B 1 560 ? -1.573 49.906 49.156 1 75 560 GLU B CA 1
ATOM 9351 C C . GLU B 1 560 ? -1.82 51.031 48.125 1 75 560 GLU B C 1
ATOM 9353 O O . GLU B 1 560 ? -0.931 51.375 47.344 1 75 560 GLU B O 1
ATOM 9358 N N . LEU B 1 561 ? -2.99 51.562 48.188 1 69.56 561 LEU B N 1
ATOM 9359 C CA . LEU B 1 561 ? -3.389 52.562 47.219 1 69.56 561 LEU B CA 1
ATOM 9360 C C . LEU B 1 561 ? -2.424 53.75 47.219 1 69.56 561 LEU B C 1
ATOM 9362 O O . LEU B 1 561 ? -2.127 54.312 46.188 1 69.56 561 LEU B O 1
ATOM 9366 N N . LYS B 1 562 ? -1.927 54.031 48.344 1 70.25 562 LYS B N 1
ATOM 9367 C CA . LYS B 1 562 ? -1.004 55.156 48.469 1 70.25 562 LYS B CA 1
ATOM 9368 C C . LYS B 1 562 ? 0.282 54.906 47.688 1 70.25 562 LYS B C 1
ATOM 9370 O O . LYS B 1 562 ? 0.972 55.844 47.312 1 70.25 562 LYS B O 1
ATOM 9375 N N . ASP B 1 563 ? 0.562 53.625 47.375 1 70.44 563 ASP B N 1
ATOM 9376 C CA . ASP B 1 563 ? 1.804 53.281 46.688 1 70.44 563 ASP B CA 1
ATOM 9377 C C . ASP B 1 563 ? 1.579 53.094 45.188 1 70.44 563 ASP B C 1
ATOM 9379 O O . ASP B 1 563 ? 2.502 52.719 44.469 1 70.44 563 ASP B O 1
ATOM 9383 N N . LEU B 1 564 ? 0.447 53.281 44.75 1 68.88 564 LEU B N 1
ATOM 9384 C CA . LEU B 1 564 ? 0.106 53.031 43.375 1 68.88 564 LEU B CA 1
ATOM 9385 C C . LEU B 1 564 ? 1.001 53.844 42.438 1 68.88 564 LEU B C 1
ATOM 9387 O O . LEU B 1 564 ? 1.418 53.344 41.375 1 68.88 564 LEU B O 1
ATOM 9391 N N . GLU B 1 565 ? 1.335 55 42.781 1 64.5 565 GLU B N 1
ATOM 9392 C CA . GLU B 1 565 ? 2.107 55.906 41.938 1 64.5 565 GLU B CA 1
ATOM 9393 C C . GLU B 1 565 ? 3.521 55.375 41.719 1 64.5 565 GLU B C 1
ATOM 9395 O O . GLU B 1 565 ? 4.191 55.781 40.75 1 64.5 565 GLU B O 1
ATOM 9400 N N . ARG B 1 566 ? 3.854 54.469 42.5 1 66.81 566 ARG B N 1
ATOM 9401 C CA . ARG B 1 566 ? 5.172 53.875 42.312 1 66.81 566 ARG B CA 1
ATOM 9402 C C . ARG B 1 566 ? 5.184 52.906 41.156 1 66.81 566 ARG B C 1
ATOM 9404 O O . ARG B 1 566 ? 6.242 52.625 40.594 1 66.81 566 ARG B O 1
ATOM 9411 N N . TYR B 1 567 ? 4.09 52.5 40.906 1 65.25 567 TYR B N 1
ATOM 9412 C CA . TYR B 1 567 ? 4.051 51.438 39.938 1 65.25 567 TYR B CA 1
ATOM 9413 C C . TYR B 1 567 ? 3.336 51.875 38.688 1 65.25 567 TYR B C 1
ATOM 9415 O O . TYR B 1 567 ? 3.574 51.312 37.594 1 65.25 567 TYR B O 1
ATOM 9423 N N . ALA B 1 568 ? 2.393 52.875 38.938 1 59.97 568 ALA B N 1
ATOM 9424 C CA . ALA B 1 568 ? 1.59 53.312 37.781 1 59.97 568 ALA B CA 1
ATOM 9425 C C . ALA B 1 568 ? 1.239 54.781 37.906 1 59.97 568 ALA B C 1
ATOM 9427 O O . ALA B 1 568 ? 1.215 55.344 39 1 59.97 568 ALA B O 1
ATOM 9428 N N . ARG B 1 569 ? 1.312 55.438 36.75 1 60.06 569 ARG B N 1
ATOM 9429 C CA . ARG B 1 569 ? 0.88 56.812 36.688 1 60.06 569 ARG B CA 1
ATOM 9430 C C . ARG B 1 569 ? -0.525 56.938 36.094 1 60.06 569 ARG B C 1
ATOM 9432 O O . ARG B 1 569 ? -0.856 56.25 35.125 1 60.06 569 ARG B O 1
ATOM 9439 N N . ILE B 1 570 ? -1.349 57.625 36.938 1 51.41 570 ILE B N 1
ATOM 9440 C CA . ILE B 1 570 ? -2.689 57.938 36.438 1 51.41 570 ILE B CA 1
ATOM 9441 C C . ILE B 1 570 ? -2.609 58.969 35.312 1 51.41 570 ILE B C 1
ATOM 9443 O O . ILE B 1 570 ? -2.002 60 35.5 1 51.41 570 ILE B O 1
ATOM 9447 N N . ILE B 1 571 ? -2.885 58.562 34.188 1 53.09 571 ILE B N 1
ATOM 9448 C CA . ILE B 1 571 ? -2.961 59.5 33.094 1 53.09 571 ILE B CA 1
ATOM 9449 C C . ILE B 1 571 ? -4.414 59.656 32.656 1 53.09 571 ILE B C 1
ATOM 9451 O O . ILE B 1 571 ? -5.277 58.875 33.031 1 53.09 571 ILE B O 1
ATOM 9455 N N . PRO B 1 572 ? -4.762 60.75 32 1 47.38 572 PRO B N 1
ATOM 9456 C CA . PRO B 1 572 ? -6.152 61.031 31.641 1 47.38 572 PRO B CA 1
ATOM 9457 C C . PRO B 1 572 ? -6.824 59.844 30.938 1 47.38 572 PRO B C 1
ATOM 9459 O O . PRO B 1 572 ? -8.039 59.656 31.078 1 47.38 572 PRO B O 1
ATOM 9462 N N . THR B 1 573 ? -6.043 59.156 30.328 1 44 573 THR B N 1
ATOM 9463 C CA . THR B 1 573 ? -6.598 58.094 29.5 1 44 573 THR B CA 1
ATOM 9464 C C . THR B 1 573 ? -6.516 56.75 30.234 1 44 573 THR B C 1
ATOM 9466 O O . THR B 1 573 ? -6.91 55.719 29.688 1 44 573 THR B O 1
ATOM 9469 N N . GLY B 1 574 ? -5.941 56.688 31.375 1 45.47 574 GLY B N 1
ATOM 9470 C CA . GLY B 1 574 ? -5.816 55.438 32.125 1 45.47 574 GLY B CA 1
ATOM 9471 C C . GLY B 1 574 ? -4.605 55.438 33.031 1 45.47 574 GLY B C 1
ATOM 9472 O O . GLY B 1 574 ? -4.301 56.438 33.688 1 45.47 574 GLY B O 1
ATOM 9473 N N . LEU B 1 575 ? -4.18 54.344 33.5 1 51.78 575 LEU B N 1
ATOM 9474 C CA . LEU B 1 575 ? -2.979 54.188 34.312 1 51.78 575 LEU B CA 1
ATOM 9475 C C . LEU B 1 575 ? -1.79 53.781 33.438 1 51.78 575 LEU B C 1
ATOM 9477 O O . LEU B 1 575 ? -1.926 52.969 32.531 1 51.78 575 LEU B O 1
ATOM 9481 N N . GLU B 1 576 ? -0.789 54.562 33.312 1 53.12 576 GLU B N 1
ATOM 9482 C CA . GLU B 1 576 ? 0.491 54.25 32.688 1 53.12 576 GLU B CA 1
ATOM 9483 C C . GLU B 1 576 ? 1.438 53.562 33.688 1 53.12 576 GLU B C 1
ATOM 9485 O O . GLU B 1 576 ? 1.725 54.125 34.75 1 53.12 576 GLU B O 1
ATOM 9490 N N . PHE B 1 577 ? 1.673 52.281 33.281 1 52.44 577 PHE B N 1
ATOM 9491 C CA . PHE B 1 577 ? 2.615 51.562 34.125 1 52.44 577 PHE B CA 1
ATOM 9492 C C . PHE B 1 577 ? 4.031 52.094 33.938 1 52.44 577 PHE B C 1
ATOM 9494 O O . PHE B 1 577 ? 4.469 52.312 32.812 1 52.44 577 PHE B O 1
ATOM 9501 N N . LEU B 1 578 ? 4.672 52.594 34.844 1 54.47 578 LEU B N 1
ATOM 9502 C CA . LEU B 1 578 ? 5.969 53.25 34.812 1 54.47 578 LEU B CA 1
ATOM 9503 C C . LEU B 1 578 ? 7.098 52.25 34.656 1 54.47 578 LEU B C 1
ATOM 9505 O O . LEU B 1 578 ? 8.273 52.594 34.781 1 54.47 578 LEU B O 1
ATOM 9509 N N . GLY B 1 579 ? 6.863 50.969 33.812 1 49.91 579 GLY B N 1
ATOM 9510 C CA . GLY B 1 579 ? 7.895 50.125 33.25 1 49.91 579 GLY B CA 1
ATOM 9511 C C . GLY B 1 579 ? 8.586 49.25 34.312 1 49.91 579 GLY B C 1
ATOM 9512 O O . GLY B 1 579 ? 9.562 48.562 34 1 49.91 579 GLY B O 1
ATOM 9513 N N . LYS B 1 580 ? 8.344 49.375 35.5 1 45.22 580 LYS B N 1
ATOM 9514 C CA . LYS B 1 580 ? 9.312 48.531 36.156 1 45.22 580 LYS B CA 1
ATOM 9515 C C . LYS B 1 580 ? 9.172 47.062 35.719 1 45.22 580 LYS B C 1
ATOM 9517 O O . LYS B 1 580 ? 9.641 46.688 34.625 1 45.22 580 LYS B O 1
ATOM 9522 N N . ASP B 1 581 ? 9.109 46.094 36.719 1 42.09 581 ASP B N 1
ATOM 9523 C CA . ASP B 1 581 ? 9.211 44.625 36.594 1 42.09 581 ASP B CA 1
ATOM 9524 C C . ASP B 1 581 ? 8.023 44.094 35.812 1 42.09 581 ASP B C 1
ATOM 9526 O O . ASP B 1 581 ? 8.023 42.906 35.406 1 42.09 581 ASP B O 1
ATOM 9530 N N . LEU B 1 582 ? 6.977 44.5 35.906 1 42.06 582 LEU B N 1
ATOM 9531 C CA . LEU B 1 582 ? 5.836 43.75 35.406 1 42.06 582 LEU B CA 1
ATOM 9532 C C . LEU B 1 582 ? 5.418 44.25 34 1 42.06 582 LEU B C 1
ATOM 9534 O O . LEU B 1 582 ? 4.793 43.5 33.25 1 42.06 582 LEU B O 1
ATOM 9538 N N . GLY B 1 583 ? 5.379 45.531 33.562 1 41.75 583 GLY B N 1
ATOM 9539 C CA . GLY B 1 583 ? 4.312 46.312 32.938 1 41.75 583 GLY B CA 1
ATOM 9540 C C . GLY B 1 583 ? 4.422 46.375 31.438 1 41.75 583 GLY B C 1
ATOM 9541 O O . GLY B 1 583 ? 3.887 47.312 30.812 1 41.75 583 GLY B O 1
ATOM 9542 N N . LYS B 1 584 ? 5.016 45.688 30.625 1 46.72 584 LYS B N 1
ATOM 9543 C CA . LYS B 1 584 ? 4.859 46.281 29.297 1 46.72 584 LYS B CA 1
ATOM 9544 C C . LYS B 1 584 ? 3.436 46.094 28.781 1 46.72 584 LYS B C 1
ATOM 9546 O O . LYS B 1 584 ? 3.076 46.625 27.719 1 46.72 584 LYS B O 1
ATOM 9551 N N . SER B 1 585 ? 2.463 45.344 29.438 1 51.38 585 SER B N 1
ATOM 9552 C CA . SER B 1 585 ? 1.167 44.969 28.875 1 51.38 585 SER B CA 1
ATOM 9553 C C . SER B 1 585 ? 0.023 45.438 29.766 1 51.38 585 SER B C 1
ATOM 9555 O O . SER B 1 585 ? 0.198 46.344 30.594 1 51.38 585 SER B O 1
ATOM 9557 N N . HIS B 1 586 ? -1.36 44.781 29.688 1 58.44 586 HIS B N 1
ATOM 9558 C CA . HIS B 1 586 ? -2.559 45.031 30.484 1 58.44 586 HIS B CA 1
ATOM 9559 C C . HIS B 1 586 ? -2.375 44.562 31.922 1 58.44 586 HIS B C 1
ATOM 9561 O O . HIS B 1 586 ? -1.551 43.688 32.188 1 58.44 586 HIS B O 1
ATOM 9567 N N . ILE B 1 587 ? -2.805 45.5 32.906 1 63.41 587 ILE B N 1
ATOM 9568 C CA . ILE B 1 587 ? -2.746 45.125 34.312 1 63.41 587 ILE B CA 1
ATOM 9569 C C . ILE B 1 587 ? -4.152 44.844 34.812 1 63.41 587 ILE B C 1
ATOM 9571 O O . ILE B 1 587 ? -5.051 45.656 34.719 1 63.41 587 ILE B O 1
ATOM 9575 N N . HIS B 1 588 ? -4.363 43.656 35.219 1 65.88 588 HIS B N 1
ATOM 9576 C CA . HIS B 1 588 ? -5.559 43.312 35.969 1 65.88 588 HIS B CA 1
ATOM 9577 C C . HIS B 1 588 ? -5.496 43.844 37.406 1 65.88 588 HIS B C 1
ATOM 9579 O O . HIS B 1 588 ? -4.52 43.625 38.125 1 65.88 588 HIS B O 1
ATOM 9585 N N . VAL B 1 589 ? -6.48 44.688 37.719 1 65.94 589 VAL B N 1
ATOM 9586 C CA . VAL B 1 589 ? -6.547 45.25 39.031 1 65.94 589 VAL B CA 1
ATOM 9587 C C . VAL B 1 589 ? -7.668 44.594 39.844 1 65.94 589 VAL B C 1
ATOM 9589 O O . VAL B 1 589 ? -8.797 44.469 39.375 1 65.94 589 VAL B O 1
ATOM 9592 N N . ALA B 1 590 ? -7.277 44.125 41.031 1 70.94 590 ALA B N 1
ATOM 9593 C CA . ALA B 1 590 ? -8.25 43.469 41.906 1 70.94 590 ALA B CA 1
ATOM 9594 C C . ALA B 1 590 ? -8.188 44.031 43.312 1 70.94 590 ALA B C 1
ATOM 9596 O O . ALA B 1 590 ? -7.207 44.688 43.688 1 70.94 590 ALA B O 1
ATOM 9597 N N . PHE B 1 591 ? -9.336 44 44.062 1 71 591 PHE B N 1
ATOM 9598 C CA . PHE B 1 591 ? -9.406 44.469 45.438 1 71 591 PHE B CA 1
ATOM 9599 C C . PHE B 1 591 ? -10.188 43.5 46.312 1 71 591 PHE B C 1
ATOM 9601 O O . PHE B 1 591 ? -10.859 42.594 45.781 1 71 591 PHE B O 1
ATOM 9608 N N . LYS B 1 592 ? -10.055 43.531 47.812 1 69.69 592 LYS B N 1
ATOM 9609 C CA . LYS B 1 592 ? -10.836 42.75 48.781 1 69.69 592 LYS B CA 1
ATOM 9610 C C . LYS B 1 592 ? -11.805 43.656 49.562 1 69.69 592 LYS B C 1
ATOM 9612 O O . LYS B 1 592 ? -11.477 44.812 49.875 1 69.69 592 LYS B O 1
ATOM 9617 N N . ASP B 1 593 ? -13.164 43.469 49.719 1 58.25 593 ASP B N 1
ATOM 9618 C CA . ASP B 1 593 ? -14.203 44.219 50.438 1 58.25 593 ASP B CA 1
ATOM 9619 C C . ASP B 1 593 ? -13.852 44.406 51.906 1 58.25 593 ASP B C 1
ATOM 9621 O O . ASP B 1 593 ? -14.68 44.875 52.688 1 58.25 593 ASP B O 1
ATOM 9625 N N . GLY B 1 594 ? -12.883 44.25 52.594 1 49.22 594 GLY B N 1
ATOM 9626 C CA . GLY B 1 594 ? -12.977 44.406 54.031 1 49.22 594 GLY B CA 1
ATOM 9627 C C . GLY B 1 594 ? -13.664 45.719 54.406 1 49.22 594 GLY B C 1
ATOM 9628 O O . GLY B 1 594 ? -14.109 45.875 55.562 1 49.22 594 GLY B O 1
ATOM 9629 N N . GLY B 1 595 ? -13.18 47.031 54.281 1 41.38 595 GLY B N 1
ATOM 9630 C CA . GLY B 1 595 ? -13.742 48.188 54.938 1 41.38 595 GLY B CA 1
ATOM 9631 C C . GLY B 1 595 ? -15.047 48.656 54.281 1 41.38 595 GLY B C 1
ATOM 9632 O O . GLY B 1 595 ? -15.555 48 53.375 1 41.38 595 GLY B O 1
ATOM 9633 N N . ASP B 1 596 ? -15.695 50.094 54.656 1 36.69 596 ASP B N 1
ATOM 9634 C CA . ASP B 1 596 ? -16.922 50.75 54.25 1 36.69 596 ASP B CA 1
ATOM 9635 C C . ASP B 1 596 ? -17.125 50.688 52.75 1 36.69 596 ASP B C 1
ATOM 9637 O O . ASP B 1 596 ? -16.234 51.031 51.969 1 36.69 596 ASP B O 1
ATOM 9641 N N . ALA B 1 597 ? -18.031 49.906 52.406 1 39.62 597 ALA B N 1
ATOM 9642 C CA . ALA B 1 597 ? -18.422 49.656 51.031 1 39.62 597 ALA B CA 1
ATOM 9643 C C . ALA B 1 597 ? -18.406 50.969 50.219 1 39.62 597 ALA B C 1
ATOM 9645 O O . ALA B 1 597 ? -19.078 51.938 50.594 1 39.62 597 ALA B O 1
ATOM 9646 N N . PRO B 1 598 ? -17.438 51.281 49.531 1 36.16 598 PRO B N 1
ATOM 9647 C CA . PRO B 1 598 ? -17.594 52.562 48.812 1 36.16 598 PRO B CA 1
ATOM 9648 C C . PRO B 1 598 ? -18.891 52.625 48 1 36.16 598 PRO B C 1
ATOM 9650 O O . PRO B 1 598 ? -19.375 51.625 47.5 1 36.16 598 PRO B O 1
ATOM 9653 N N . LYS B 1 599 ? -19.828 53.656 48.375 1 37.94 599 LYS B N 1
ATOM 9654 C CA . LYS B 1 599 ? -21.031 54 47.625 1 37.94 599 LYS B CA 1
ATOM 9655 C C . LYS B 1 599 ? -20.719 54.25 46.156 1 37.94 599 LYS B C 1
ATOM 9657 O O . LYS B 1 599 ? -19.781 55 45.844 1 37.94 599 LYS B O 1
ATOM 9662 N N . ILE B 1 600 ? -21.094 53.469 45.344 1 31.03 600 ILE B N 1
ATOM 9663 C CA . ILE B 1 600 ? -21.016 53.531 43.875 1 31.03 600 ILE B CA 1
ATOM 9664 C C . ILE B 1 600 ? -21.859 54.688 43.344 1 31.03 600 ILE B C 1
ATOM 9666 O O . ILE B 1 600 ? -23.078 54.719 43.531 1 31.03 600 ILE B O 1
ATOM 9670 N N . SER B 1 601 ? -21.516 56 43.594 1 26.16 601 SER B N 1
ATOM 9671 C CA . SER B 1 601 ? -22.328 56.969 42.906 1 26.16 601 SER B CA 1
ATOM 9672 C C . SER B 1 601 ? -22.172 56.844 41.406 1 26.16 601 SER B C 1
ATOM 9674 O O . SER B 1 601 ? -21.094 56.5 40.906 1 26.16 601 SER B O 1
ATOM 9676 N N . THR B 1 602 ? -23.219 56.688 40.719 1 26.23 602 THR B N 1
ATOM 9677 C CA . THR B 1 602 ? -23.391 56.688 39.281 1 26.23 602 THR B CA 1
ATOM 9678 C C . THR B 1 602 ? -22.688 57.906 38.656 1 26.23 602 THR B C 1
ATOM 9680 O O . THR B 1 602 ? -23.094 59.062 38.875 1 26.23 602 THR B O 1
ATOM 9683 N N . LEU B 1 603 ? -21.391 57.969 38.688 1 25.97 603 LEU B N 1
ATOM 9684 C CA . LEU B 1 603 ? -20.812 59.125 38 1 25.97 603 LEU B CA 1
ATOM 9685 C C . LEU B 1 603 ? -21.328 59.219 36.562 1 25.97 603 LEU B C 1
ATOM 9687 O O . LEU B 1 603 ? -21.391 58.188 35.844 1 25.97 603 LEU B O 1
ATOM 9691 N N . THR B 1 604 ? -22.188 60.188 36.281 1 26.45 604 THR B N 1
ATOM 9692 C CA . THR B 1 604 ? -22.625 60.594 34.969 1 26.45 604 THR B CA 1
ATOM 9693 C C . THR B 1 604 ? -21.422 60.781 34.031 1 26.45 604 THR B C 1
ATOM 9695 O O . THR B 1 604 ? -20.438 61.406 34.406 1 26.45 604 THR B O 1
ATOM 9698 N N . PRO B 1 605 ? -21.312 60 33.031 1 25.19 605 PRO B N 1
ATOM 9699 C CA . PRO B 1 605 ? -20.266 60.094 32 1 25.19 605 PRO B CA 1
ATOM 9700 C C . PRO B 1 605 ? -20.062 61.531 31.516 1 25.19 605 PRO B C 1
ATOM 9702 O O . PRO B 1 605 ? -21.031 62.188 31.094 1 25.19 605 PRO B O 1
ATOM 9705 N N . THR B 1 606 ? -19.312 62.375 32.25 1 24.52 606 THR B N 1
ATOM 9706 C CA . THR B 1 606 ? -19.016 63.625 31.609 1 24.52 606 THR B CA 1
ATOM 9707 C C . THR B 1 606 ? -18.438 63.438 30.219 1 24.52 606 THR B C 1
ATOM 9709 O O . THR B 1 606 ? -17.469 62.688 30.047 1 24.52 606 THR B O 1
ATOM 9712 N N . VAL B 1 607 ? -19.234 63.75 29.172 1 25.2 607 VAL B N 1
ATOM 9713 C CA . VAL B 1 607 ? -18.984 63.812 27.734 1 25.2 607 VAL B CA 1
ATOM 9714 C C . VAL B 1 607 ? -17.719 64.625 27.469 1 25.2 607 VAL B C 1
ATOM 9716 O O . VAL B 1 607 ? -17.641 65.812 27.812 1 25.2 607 VAL B O 1
ATOM 9719 N N . VAL B 1 608 ? -16.578 64 27.609 1 24.58 608 VAL B N 1
ATOM 9720 C CA . VAL B 1 608 ? -15.352 64.688 27.219 1 24.58 608 VAL B CA 1
ATOM 9721 C C . VAL B 1 608 ? -15.508 65.312 25.828 1 24.58 608 VAL B C 1
ATOM 9723 O O . VAL B 1 608 ? -15.914 64.625 24.891 1 24.58 608 VAL B O 1
ATOM 9726 N N . GLN B 1 609 ? -15.703 66.562 25.812 1 24 609 GLN B N 1
ATOM 9727 C CA . GLN B 1 609 ? -15.742 67.438 24.625 1 24 609 GLN B CA 1
ATOM 9728 C C . GLN B 1 609 ? -14.586 67.125 23.688 1 24 609 GLN B C 1
ATOM 9730 O O . GLN B 1 609 ? -13.453 66.875 24.125 1 24 609 GLN B O 1
ATOM 9735 N N . GLN B 1 610 ? -14.93 66.75 22.422 1 23.34 610 GLN B N 1
ATOM 9736 C CA . GLN B 1 610 ? -14.172 66.5 21.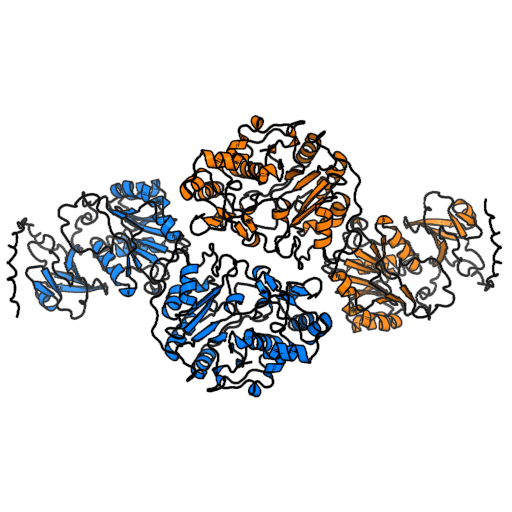188 1 23.34 610 GLN B CA 1
ATOM 9737 C C . GLN B 1 610 ? -13.188 67.625 20.938 1 23.34 610 GLN B C 1
ATOM 9739 O O . GLN B 1 610 ? -13.594 68.812 20.781 1 23.34 610 GLN B O 1
ATOM 9744 N N . VAL B 1 611 ? -12.047 67.625 21.594 1 24.06 611 VAL B N 1
ATOM 9745 C CA . VAL B 1 611 ? -11.117 68.688 21.219 1 24.06 611 VAL B CA 1
ATOM 9746 C C . VAL B 1 611 ? -10.844 68.625 19.719 1 24.06 611 VAL B C 1
ATOM 9748 O O . VAL B 1 611 ? -10.609 67.562 19.156 1 24.06 611 VAL B O 1
ATOM 9751 N N . ALA B 1 612 ? -11.195 69.688 18.984 1 27.12 612 ALA B N 1
ATOM 9752 C CA . ALA B 1 612 ? -11.078 70 17.562 1 27.12 612 ALA B CA 1
ATOM 9753 C C . ALA B 1 612 ? -9.633 69.875 17.094 1 27.12 612 ALA B C 1
ATOM 9755 O O . ALA B 1 612 ? -8.727 70.5 17.641 1 27.12 612 ALA B O 1
ATOM 9756 N N . VAL B 1 613 ? -9.273 68.625 16.781 1 26.14 613 VAL B N 1
ATOM 9757 C CA . VAL B 1 613 ? -7.977 68.5 16.141 1 26.14 613 VAL B CA 1
ATOM 9758 C C . VAL B 1 613 ? -7.875 69.438 14.953 1 26.14 613 VAL B C 1
ATOM 9760 O O . VAL B 1 613 ? -8.727 69.438 14.062 1 26.14 613 VAL B O 1
ATOM 9763 N N . ALA B 1 614 ? -7.199 70.562 15.094 1 31.55 614 ALA B N 1
ATOM 9764 C CA . ALA B 1 614 ? -6.805 71.625 14.148 1 31.55 614 ALA B CA 1
ATOM 9765 C C . ALA B 1 614 ? -6.262 71 12.859 1 31.55 614 ALA B C 1
ATOM 9767 O O . ALA B 1 614 ? -5.629 69.938 12.875 1 31.55 614 ALA B O 1
ATOM 9768 N N . GLU B 1 615 ? -6.797 71.438 11.805 1 27.42 615 GLU B N 1
ATOM 9769 C CA . GLU B 1 615 ? -6.535 71.25 10.383 1 27.42 615 GLU B CA 1
ATOM 9770 C C . GLU B 1 615 ? -5.066 71.5 10.055 1 27.42 615 GLU B C 1
ATOM 9772 O O . GLU B 1 615 ? -4.586 72.625 10.203 1 27.42 615 GLU B O 1
ATOM 9777 N N . ALA B 1 616 ? -4.141 70.688 10.375 1 22.62 616 ALA B N 1
ATOM 9778 C CA . ALA B 1 616 ? -2.785 70.938 9.922 1 22.62 616 ALA B CA 1
ATOM 9779 C C . ALA B 1 616 ? -2.758 71.25 8.43 1 22.62 616 ALA B C 1
ATOM 9781 O O . ALA B 1 616 ? -3.289 70.5 7.625 1 22.62 616 ALA B O 1
ATOM 9782 N N . VAL B 1 617 ? -2.555 72.5 8.164 1 25.33 617 VAL B N 1
ATOM 9783 C CA . VAL B 1 617 ? -2.227 73.062 6.871 1 25.33 617 VAL B CA 1
ATOM 9784 C C . VAL B 1 617 ? -1.062 72.312 6.23 1 25.33 617 VAL B C 1
ATOM 9786 O O . VAL B 1 617 ? -0.181 71.812 6.934 1 25.33 617 VAL B O 1
ATOM 9789 N N . PRO B 1 618 ? -1.146 72.312 4.973 1 28.17 618 PRO B N 1
ATOM 9790 C CA . PRO B 1 618 ? -0.215 71.875 3.932 1 28.17 618 PRO B CA 1
ATOM 9791 C C . PRO B 1 618 ? 1.193 72.438 4.121 1 28.17 618 PRO B C 1
ATOM 9793 O O . PRO B 1 618 ? 1.382 73.625 4.145 1 28.17 618 PRO B O 1
ATOM 9796 N N . ALA B 1 619 ? 1.926 71.938 5.066 1 23.48 619 ALA B N 1
ATOM 9797 C CA . ALA B 1 619 ? 3.273 72.375 4.672 1 23.48 619 ALA B CA 1
ATOM 9798 C C . ALA B 1 619 ? 3.766 71.5 3.482 1 23.48 619 ALA B C 1
ATOM 9800 O O . ALA B 1 619 ? 3.52 70.312 3.41 1 23.48 619 ALA B O 1
#

Solvent-accessible surface area (backbone atoms only — not comparable to full-atom values): 65467 Å² total; per-residue (Å²): 92,58,31,47,66,75,42,46,35,38,32,39,39,43,24,46,38,51,95,69,48,50,13,37,42,67,65,43,47,53,45,48,75,62,76,48,64,49,51,70,68,58,49,52,42,52,60,59,23,45,65,84,68,80,47,80,79,25,31,44,28,42,27,35,53,25,34,51,66,31,93,55,36,69,60,52,48,54,50,46,41,67,72,75,37,61,69,68,44,80,50,65,63,59,75,32,67,55,59,41,60,54,43,58,61,20,55,74,35,40,86,34,29,29,28,39,38,39,43,59,48,67,40,40,45,76,38,37,52,60,48,29,27,54,34,44,15,34,49,62,46,49,64,63,48,83,46,58,27,53,34,28,44,30,30,50,67,56,45,32,70,69,69,64,57,52,72,65,55,54,50,52,31,50,46,59,20,55,58,52,63,60,45,27,19,25,33,45,85,63,24,32,35,75,23,43,50,48,44,33,48,32,46,72,77,51,69,26,74,62,40,38,74,68,41,76,58,58,47,67,43,43,64,88,63,50,62,72,47,59,60,46,52,44,54,40,27,67,41,44,83,35,30,55,40,55,24,74,72,43,39,28,48,25,21,72,67,45,51,53,52,38,51,78,68,52,15,51,31,60,76,68,57,36,53,32,72,64,40,70,82,79,47,64,50,67,58,84,72,90,43,64,59,65,56,75,46,45,36,93,83,56,54,44,40,36,90,66,64,54,52,49,29,63,89,44,42,34,34,43,28,57,33,54,71,34,25,70,46,26,58,66,18,44,78,60,35,51,80,53,33,81,40,43,35,41,22,25,34,85,78,35,55,58,32,52,50,44,36,53,72,68,67,32,46,78,38,76,42,67,60,23,56,39,92,53,27,46,32,18,48,20,46,34,52,25,56,45,46,62,68,56,76,82,72,41,34,37,31,42,37,42,35,40,42,28,53,48,92,53,44,39,58,55,52,58,50,18,31,64,35,43,62,29,42,36,28,29,55,74,41,69,80,46,81,31,82,81,63,63,60,66,60,70,67,53,46,53,55,63,31,37,36,36,34,57,75,14,75,79,41,37,90,40,60,51,60,64,49,65,66,77,43,36,37,60,70,54,39,31,50,21,59,55,50,59,46,57,74,90,32,58,40,79,40,82,89,44,48,34,38,36,71,45,43,70,55,80,54,43,44,80,71,38,54,66,83,48,83,63,17,29,32,68,39,33,51,30,36,71,92,38,59,18,65,64,60,71,60,72,56,81,59,61,46,34,34,42,25,17,32,58,77,56,50,70,48,77,42,46,50,89,53,39,68,79,53,27,41,82,45,100,59,24,42,43,64,70,47,76,88,63,35,86,47,38,31,39,30,24,32,53,63,78,73,83,74,68,70,61,69,81,75,73,81,76,80,76,75,82,75,80,78,73,82,77,78,84,122,92,59,31,48,66,75,42,46,35,38,32,38,40,41,24,46,37,50,96,70,48,49,12,36,42,66,65,43,48,52,44,48,75,62,76,49,62,49,51,70,68,60,49,53,42,53,61,59,25,45,66,86,67,78,46,79,77,25,32,44,28,43,27,34,55,25,33,53,66,31,92,56,35,69,59,51,48,54,50,46,40,67,72,74,36,63,68,68,44,81,50,64,63,60,74,34,67,55,59,41,59,55,42,57,62,21,54,76,34,42,86,34,28,30,28,40,38,38,44,59,48,68,39,40,45,77,37,36,51,59,48,29,26,54,33,44,15,34,50,61,45,49,64,64,50,89,48,65,25,53,33,29,41,31,30,50,67,57,46,32,70,70,69,64,59,52,74,65,55,54,50,53,32,51,45,60,18,57,58,51,60,58,44,27,19,25,34,44,85,62,23,32,34,74,23,43,49,49,45,32,49,31,46,72,77,53,69,26,74,62,41,38,75,69,41,75,59,58,48,66,43,44,64,89,64,50,61,73,47,60,60,48,51,46,53,39,27,67,40,45,84,35,29,56,40,55,23,74,71,42,37,27,48,26,21,72,68,45,50,54,52,37,51,77,68,53,15,51,31,60,75,69,58,36,51,31,73,64,39,70,81,79,46,67,47,69,63,83,77,89,46,63,63,62,68,70,36,60,43,91,85,52,53,40,40,37,89,67,65,55,51,48,29,64,87,44,41,37,33,42,29,58,33,57,76,33,25,71,44,26,60,66,18,45,78,60,36,51,78,52,34,80,40,44,35,40,23,25,36,84,80,36,55,59,32,54,50,44,36,53,71,70,66,33,46,76,38,76,42,67,61,25,55,40,92,51,27,47,32,18,49,20,46,34,50,25,56,44,47,61,69,58,77,82,74,41,34,36,31,41,37,45,36,41,40,28,52,48,92,53,46,40,58,53,52,58,50,16,30,62,35,42,61,30,42,35,25,29,54,72,44,69,78,42,82,31,82,81,60,62,61,66,60,71,67,53,47,52,54,61,31,37,36,36,35,57,74,13,78,84,41,36,90,40,61,51,59,64,48,65,64,77,40,35,37,60,70,55,40,31,51,20,58,54,50,59,46,57,74,90,32,57,38,77,41,82,90,45,50,33,37,35,71,46,40,64,58,76,55,53,41,83,68,42,52,67,82,48,84,62,16,29,32,69,40,33,49,30,33,75,88,14,67,29,66,62,57,64,61,63,47,81,59,62,46,34,33,43,27,18,32,56,74,58,49,71,49,76,42,46,48,89,52,40,69,75,50,26,39,82,44,101,47,20,44,41,53,70,51,72,93,57,36,91,48,37,31,40,29,24,32,52,64,76,69,83,74,57,64,56,60,80,74,71,80,74,78,76,75,81,75,78,78,74,79,79,69,87,123